Protein AF-0000000076173313 (afdb_homodimer)

Sequence (946 aa):
MEGKTSPGIKRSVSISRRMSMIGGPNMSGKWNRIMFIVIVIGLGFISGNFVYNLVLGKLRESNTKQFKRHNIHDLPDLRSGISIKKDLSIQLRDYLPRNVFITTGNWYRQRESIKLFLQTYPDAATYHLYSFLEDDSHNPFFVAFDKNLMNIVQSRILSDANETISKHISKFGSESIRKNLSSIDFGAWLIDTFHQDDYIIVRMESENETAIARRLRKIGALDWIDKYYTTSRENSTLSVYHEVFRKMNIPLFIWNDDENTYSDFDELNGHKGPPRATNIILDCGYYENFLFVMYVPLVSKQAIYALEVLQAFSGPRFLQTALFLSRNFIVNQPSLTESLAHSINIGLYMVNKSTVGNAYGYHQMRNEFVEVSKVLQQFETNPVKIQYVNTVGFEKEAESNLCNERVVDIFKEFLNIDYLLPQFIQDSSIKVENITRKHGQIFALDLATENSEMLMIYILKKYGGGMIGINTCMEGKTSPGIKRSVSISRRMSMIGGPNMSGKWNRIMFIVIVIGLGFISGNFVYNLVLGKLRESNTKQFKRHNIHDLPDLRSGISIKKDLSIQLRDYLPRNVFITTGNWYRQRESIKLFLQTYPDAATYHLYSFLEDDSHNPFFVAFDKNLMNIVQSRILSDANETISKHISKFGSESIRKNLSSIDFGAWLIDTFHQDDYIIVRMESENETAIARRLRKIGALDWIDKYYTTSRENSTLSVYHEVFRKMNIPLFIWNDDENTYSDFDELNGHKGPPRATNIILDCGYYENFLFVMYVPLVSKQAIYALEVLQAFSGPRFLQTALFLSRNFIVNQPSLTESLAHSINIGLYMVNKSTVGNAYGYHQMRNEFVEVSKVLQQFETNPVKIQYVNTVGFEKEAESNLCNERVVDIFKEFLNIDYLLPQFIQDSSIKVENITRKHGQIFALDLATENSEMLMIYILKKYGGGMIGINTC

Solvent-accessible surface area (backbone atoms only — not comparable to full-atom values): 53268 Å² total; per-residue (Å²): 140,89,80,83,98,66,80,78,79,74,84,74,87,75,84,81,82,80,84,89,81,84,81,78,79,84,81,72,74,74,64,60,60,58,54,49,56,56,50,57,63,57,56,61,67,61,57,68,63,55,66,61,60,58,73,71,54,67,83,68,66,71,84,72,77,72,75,76,69,81,63,73,88,64,74,76,80,78,62,84,79,50,61,68,52,51,62,52,40,60,72,63,42,93,71,84,68,46,41,35,39,36,35,37,43,58,61,68,57,32,52,51,48,49,52,52,39,55,46,51,42,80,72,32,85,68,32,33,34,36,39,40,30,67,50,75,69,57,51,36,77,54,60,79,44,57,70,91,34,51,41,76,45,71,45,33,41,77,26,62,43,73,40,80,42,78,40,77,40,66,42,72,45,46,73,69,39,80,42,80,34,42,28,35,24,49,41,61,48,48,58,74,72,48,57,67,71,27,46,26,36,37,39,46,38,60,97,43,48,60,54,30,52,53,40,16,59,74,73,54,35,53,71,40,50,64,36,41,25,34,56,74,84,48,63,71,54,52,51,48,45,50,64,61,28,59,77,68,72,46,59,80,40,43,36,37,76,87,42,60,50,44,71,60,47,57,79,72,61,51,58,96,61,76,73,36,77,68,41,75,39,62,50,40,52,86,35,80,38,38,29,58,36,37,35,33,85,55,57,42,72,50,24,52,42,27,50,51,26,47,48,57,65,41,58,88,42,66,47,55,36,39,39,22,37,12,62,69,33,48,73,73,38,46,68,63,48,53,62,42,53,69,26,33,42,56,24,36,37,45,68,58,82,65,86,62,60,69,65,34,45,34,31,51,52,50,42,52,50,48,30,49,45,56,56,32,53,62,36,82,89,61,60,45,72,66,45,38,31,35,59,41,83,66,54,70,66,46,50,40,50,44,12,27,60,61,51,32,38,34,41,38,76,63,44,69,52,62,82,48,48,69,55,25,73,73,63,74,51,77,66,61,78,72,69,60,88,59,52,6,36,37,39,26,36,56,30,54,40,86,69,30,47,56,56,50,51,30,48,51,58,57,40,46,89,64,41,42,31,55,85,75,74,140,90,82,89,90,81,86,84,78,86,85,78,86,71,85,81,74,92,71,80,72,80,80,72,74,82,76,70,72,70,62,58,57,56,54,48,55,54,48,54,61,55,54,57,65,60,55,64,60,53,62,59,58,58,70,72,53,65,84,68,66,70,84,71,78,72,76,76,69,79,66,71,89,66,74,74,78,76,63,85,78,51,62,69,53,51,61,51,41,60,71,63,43,91,70,83,69,46,42,35,39,37,35,37,42,57,62,70,57,32,52,52,47,49,50,51,39,56,45,53,42,81,72,34,85,67,34,34,34,37,37,41,31,66,49,76,70,56,50,37,78,53,60,80,45,56,70,92,35,50,42,77,44,71,45,32,41,77,27,62,42,74,42,80,42,79,41,78,41,64,41,71,45,46,71,70,39,80,41,80,34,41,28,36,24,49,40,60,48,49,59,74,73,47,58,66,70,28,48,27,34,37,37,48,37,60,99,43,49,59,53,31,51,54,40,16,59,74,74,54,35,53,72,41,50,65,37,41,24,34,55,75,85,48,63,73,53,52,50,48,46,50,64,61,28,60,78,66,72,47,62,80,41,43,36,37,77,88,43,61,50,45,70,59,47,58,78,71,60,51,57,95,62,76,70,36,75,68,41,76,38,61,50,40,53,87,37,83,38,38,30,59,36,38,34,32,84,55,56,42,71,50,23,53,40,29,51,50,25,49,48,58,65,42,57,88,42,66,47,55,36,38,39,22,36,10,62,69,34,46,73,73,37,46,68,62,47,53,61,42,53,69,25,32,43,55,25,37,35,43,69,60,84,66,88,60,60,69,66,36,45,33,31,50,53,50,43,51,50,48,32,48,45,53,55,33,52,62,36,83,88,61,60,46,73,66,43,38,32,35,59,41,85,65,54,69,64,45,49,40,50,46,13,26,61,60,50,31,38,35,41,38,77,63,45,70,52,62,82,49,48,69,54,26,71,74,64,74,51,77,67,62,78,69,66,64,88,58,54,5,36,35,36,26,37,54,32,54,40,87,69,30,46,55,57,51,52,31,47,51,58,55,40,44,89,63,41,42,33,57,86,74,74

Structure (mmCIF, N/CA/C/O backbone):
data_AF-0000000076173313-model_v1
#
loop_
_entity.id
_entity.type
_entity.pdbx_description
1 polymer 'Uncharacterized protein'
#
loop_
_atom_site.group_PDB
_atom_site.id
_atom_site.type_symbol
_atom_site.label_atom_id
_atom_site.label_alt_id
_atom_site.label_comp_id
_atom_site.label_asym_id
_atom_site.label_entity_id
_atom_site.label_seq_id
_atom_site.pdbx_PDB_ins_code
_atom_site.Cartn_x
_atom_site.Cartn_y
_atom_site.Cartn_z
_atom_site.occupancy
_atom_site.B_iso_or_equiv
_atom_site.auth_seq_id
_atom_site.auth_comp_id
_atom_site.auth_asym_id
_atom_site.auth_atom_id
_atom_site.pdbx_PDB_model_num
ATOM 1 N N . MET A 1 1 ? -94.75 20.344 -28.906 1 18.22 1 MET A N 1
ATOM 2 C CA . MET A 1 1 ? -95.25 19.953 -30.203 1 18.22 1 MET A CA 1
ATOM 3 C C . MET A 1 1 ? -94.25 19.125 -30.984 1 18.22 1 MET A C 1
ATOM 5 O O . MET A 1 1 ? -93.062 19.047 -30.594 1 18.22 1 MET A O 1
ATOM 9 N N . GLU A 1 2 ? -94.062 19.078 -32.344 1 18.27 2 GLU A N 1
ATOM 10 C CA . GLU A 1 2 ? -94.375 18.062 -33.344 1 18.27 2 GLU A CA 1
ATOM 11 C C . GLU A 1 2 ? -93.125 17.281 -33.719 1 18.27 2 GLU A C 1
ATOM 13 O O . GLU A 1 2 ? -93.188 16.047 -33.75 1 18.27 2 GLU A O 1
ATOM 18 N N . GLY A 1 3 ? -92.062 17.797 -34.438 1 16.08 3 GLY A N 1
ATOM 19 C CA . GLY A 1 3 ? -91.75 17.438 -35.781 1 16.08 3 GLY A CA 1
ATOM 20 C C . GLY A 1 3 ? -90.5 16.516 -35.875 1 16.08 3 GLY A C 1
ATOM 21 O O . GLY A 1 3 ? -90.562 15.469 -36.5 1 16.08 3 GLY A O 1
ATOM 22 N N . LYS A 1 4 ? -89.062 16.922 -35.906 1 18.39 4 LYS A N 1
ATOM 23 C CA . LYS A 1 4 ? -88.438 16.953 -37.219 1 18.39 4 LYS A CA 1
ATOM 24 C C . LYS A 1 4 ? -87.562 15.711 -37.438 1 18.39 4 LYS A C 1
ATOM 26 O O . LYS A 1 4 ? -87.188 15.023 -36.469 1 18.39 4 LYS A O 1
ATOM 31 N N . THR A 1 5 ? -86.438 15.688 -38.312 1 18.16 5 THR A N 1
ATOM 32 C CA . THR A 1 5 ? -86.062 15.07 -39.562 1 18.16 5 THR A CA 1
ATOM 33 C C . THR A 1 5 ? -85 14.016 -39.344 1 18.16 5 THR A C 1
ATOM 35 O O . THR A 1 5 ? -83.812 14.336 -39.25 1 18.16 5 THR A O 1
ATOM 38 N N . SER A 1 6 ? -85 12.898 -38.281 1 17.78 6 SER A N 1
ATOM 39 C CA . SER A 1 6 ? -84.188 12.203 -37.281 1 17.78 6 SER A CA 1
ATOM 40 C C . SER A 1 6 ? -83.312 11.125 -37.906 1 17.78 6 SER A C 1
ATOM 42 O O . SER A 1 6 ? -82.125 11.031 -37.625 1 17.78 6 SER A O 1
ATOM 44 N N . PRO A 1 7 ? -83.875 9.945 -38.281 1 19.34 7 PRO A N 1
ATOM 45 C CA . PRO A 1 7 ? -83.062 8.867 -37.719 1 19.34 7 PRO A CA 1
ATOM 46 C C . PRO A 1 7 ? -81.938 8.453 -38.594 1 19.34 7 PRO A C 1
ATOM 48 O O . PRO A 1 7 ? -81.188 7.504 -38.281 1 19.34 7 PRO A O 1
ATOM 51 N N . GLY A 1 8 ? -81.438 9.438 -39.625 1 15.62 8 GLY A N 1
ATOM 52 C CA . GLY A 1 8 ? -81.25 8.75 -40.906 1 15.62 8 GLY A CA 1
ATOM 53 C C . GLY A 1 8 ? -80.062 7.816 -40.938 1 15.62 8 GLY A C 1
ATOM 54 O O . GLY A 1 8 ? -78.938 8.227 -40.625 1 15.62 8 GLY A O 1
ATOM 55 N N . ILE A 1 9 ? -80.125 6.457 -40.438 1 18.06 9 ILE A N 1
ATOM 56 C CA . ILE A 1 9 ? -79.188 5.363 -40.219 1 18.06 9 ILE A CA 1
ATOM 57 C C . ILE A 1 9 ? -78.438 5.066 -41.5 1 18.06 9 ILE A C 1
ATOM 59 O O . ILE A 1 9 ? -77.812 4.023 -41.594 1 18.06 9 ILE A O 1
ATOM 63 N N . LYS A 1 10 ? -78.375 6.305 -42.312 1 15.18 10 LYS A N 1
ATOM 64 C CA . LYS A 1 10 ? -78.25 5.918 -43.719 1 15.18 10 LYS A CA 1
ATOM 65 C C . LYS A 1 10 ? -77.062 4.973 -43.969 1 15.18 10 LYS A C 1
ATOM 67 O O . LYS A 1 10 ? -76.062 5.027 -43.25 1 15.18 10 LYS A O 1
ATOM 72 N N . ARG A 1 11 ? -77.188 4.277 -45.125 1 16.53 11 ARG A N 1
ATOM 73 C CA . ARG A 1 11 ? -77 3.014 -45.812 1 16.53 11 ARG A CA 1
ATOM 74 C C . ARG A 1 11 ? -75.5 2.811 -46.125 1 16.53 11 ARG A C 1
ATOM 76 O O . ARG A 1 11 ? -74.75 2.229 -45.312 1 16.53 11 ARG A O 1
ATOM 83 N N . SER A 1 12 ? -75.188 2.877 -47.344 1 15.45 12 SER A N 1
ATOM 84 C CA . SER A 1 12 ? -75 1.766 -48.281 1 15.45 12 SER A CA 1
ATOM 85 C C . SER A 1 12 ? -73.5 1.659 -48.719 1 15.45 12 SER A C 1
ATOM 87 O O . SER A 1 12 ? -73 0.558 -48.812 1 15.45 12 SER A O 1
ATOM 89 N N . VAL A 1 13 ? -72.812 2.877 -49 1 16.16 13 VAL A N 1
ATOM 90 C CA . VAL A 1 13 ? -72.312 2.795 -50.375 1 16.16 13 VAL A CA 1
ATOM 91 C C . VAL A 1 13 ? -71.062 1.954 -50.438 1 16.16 13 VAL A C 1
ATOM 93 O O . VAL A 1 13 ? -70.188 2.105 -49.594 1 16.16 13 VAL A O 1
ATOM 96 N N . SER A 1 14 ? -71.062 0.891 -51.344 1 16.64 14 SER A N 1
ATOM 97 C CA . SER A 1 14 ? -70.438 -0.319 -51.875 1 16.64 14 SER A CA 1
ATOM 98 C C . SER A 1 14 ? -69.125 -0.01 -52.531 1 16.64 14 SER A C 1
ATOM 100 O O . SER A 1 14 ? -68.5 -0.873 -53.188 1 16.64 14 SER A O 1
ATOM 102 N N . ILE A 1 15 ? -68.625 1.326 -52.281 1 16.06 15 ILE A N 1
ATOM 103 C CA . ILE A 1 15 ? -67.812 1.68 -53.438 1 16.06 15 ILE A CA 1
ATOM 104 C C . ILE A 1 15 ? -66.688 0.637 -53.625 1 16.06 15 ILE A C 1
ATOM 106 O O . ILE A 1 15 ? -65.938 0.333 -52.719 1 16.06 15 ILE A O 1
ATOM 110 N N . SER A 1 16 ? -66.688 0.103 -54.844 1 15.69 16 SER A N 1
ATOM 111 C CA . SER A 1 16 ? -66.188 -0.879 -55.812 1 15.69 16 SER A CA 1
ATOM 112 C C . SER A 1 16 ? -64.688 -0.919 -55.906 1 15.69 16 SER A C 1
ATOM 114 O O . SER A 1 16 ? -64 0.019 -55.469 1 15.69 16 SER A O 1
ATOM 116 N N . ARG A 1 17 ? -64.188 -1.733 -56.875 1 15.84 17 ARG A N 1
ATOM 117 C CA . ARG A 1 17 ? -63.25 -2.777 -57.281 1 15.84 17 ARG A CA 1
ATOM 118 C C . ARG A 1 17 ? -61.938 -2.178 -57.781 1 15.84 17 ARG A C 1
ATOM 120 O O . ARG A 1 17 ? -60.875 -2.768 -57.594 1 15.84 17 ARG A O 1
ATOM 127 N N . ARG A 1 18 ? -62.031 -1.168 -58.812 1 15.74 18 ARG A N 1
ATOM 128 C CA . ARG A 1 18 ? -61.375 -1.601 -60.031 1 15.74 18 ARG A CA 1
ATOM 129 C C . ARG A 1 18 ? -59.844 -1.49 -59.906 1 15.74 18 ARG A C 1
ATOM 131 O O . ARG A 1 18 ? -59.125 -2.455 -60.156 1 15.74 18 ARG A O 1
ATOM 138 N N . MET A 1 19 ? -59.219 -0.379 -60.5 1 15.55 19 MET A N 1
ATOM 139 C CA . MET A 1 19 ? -58.406 -0.519 -61.688 1 15.55 19 MET A CA 1
ATOM 140 C C . MET A 1 19 ? -56.969 -0.837 -61.344 1 15.55 19 MET A C 1
ATOM 142 O O . MET A 1 19 ? -56.562 -0.717 -60.188 1 15.55 19 MET A O 1
ATOM 146 N N . SER A 1 20 ? -55.969 0.048 -61.75 1 17.31 20 SER A N 1
ATOM 147 C CA . SER A 1 20 ? -55.031 -0.166 -62.875 1 17.31 20 SER A CA 1
ATOM 148 C C . SER A 1 20 ? -53.688 -0.693 -62.375 1 17.31 20 SER A C 1
ATOM 150 O O . SER A 1 20 ? -53.312 -0.422 -61.219 1 17.31 20 SER A O 1
ATOM 152 N N . MET A 1 21 ? -52.875 -1.43 -63.188 1 17.28 21 MET A N 1
ATOM 153 C CA . MET A 1 21 ? -52 -2.578 -63.469 1 17.28 21 MET A CA 1
ATOM 154 C C . MET A 1 21 ? -50.562 -2.287 -63.062 1 17.28 21 MET A C 1
ATOM 156 O O . MET A 1 21 ? -49.875 -3.174 -62.562 1 17.28 21 MET A O 1
ATOM 160 N N . ILE A 1 22 ? -50.062 -0.999 -63.469 1 19.66 22 ILE A N 1
ATOM 161 C CA . ILE A 1 22 ? -48.812 -1.211 -64.25 1 19.66 22 ILE A CA 1
ATOM 162 C C . ILE A 1 22 ? -47.75 -1.78 -63.312 1 19.66 22 ILE A C 1
ATOM 164 O O . ILE A 1 22 ? -47.781 -1.599 -62.094 1 19.66 22 ILE A O 1
ATOM 168 N N . GLY A 1 23 ? -46.469 -2.074 -63.875 1 20.64 23 GLY A N 1
ATOM 169 C CA . GLY A 1 23 ? -45.469 -3.062 -64.25 1 20.64 23 GLY A CA 1
ATOM 170 C C . GLY A 1 23 ? -44.281 -3.119 -63.312 1 20.64 23 GLY A C 1
ATOM 171 O O . GLY A 1 23 ? -43.438 -4.004 -63.438 1 20.64 23 GLY A O 1
ATOM 172 N N . GLY A 1 24 ? -44.031 -1.91 -62.469 1 21.38 24 GLY A N 1
ATOM 173 C CA . GLY A 1 24 ? -42.656 -1.455 -62.375 1 21.38 24 GLY A CA 1
ATOM 174 C C . GLY A 1 24 ? -41.781 -2.379 -61.562 1 21.38 24 GLY A C 1
ATOM 175 O O . GLY A 1 24 ? -42.25 -3.055 -60.656 1 21.38 24 GLY A O 1
ATOM 176 N N . PRO A 1 25 ? -40.562 -2.805 -62.031 1 24.78 25 PRO A N 1
ATOM 177 C CA . PRO A 1 25 ? -39.75 -3.982 -61.719 1 24.78 25 PRO A CA 1
ATOM 178 C C . PRO A 1 25 ? -39.344 -4.059 -60.25 1 24.78 25 PRO A C 1
ATOM 180 O O . PRO A 1 25 ? -39.312 -3.035 -59.562 1 24.78 25 PRO A O 1
ATOM 183 N N . ASN A 1 26 ? -39.406 -5.195 -59.469 1 23.14 26 ASN A N 1
ATOM 184 C CA . ASN A 1 26 ? -39.406 -5.715 -58.125 1 23.14 26 ASN A CA 1
ATOM 185 C C . ASN A 1 26 ? -38.062 -5.473 -57.438 1 23.14 26 ASN A C 1
ATOM 187 O O . ASN A 1 26 ? -37.125 -6.258 -57.594 1 23.14 26 ASN A O 1
ATOM 191 N N . MET A 1 27 ? -37.5 -4.273 -57.438 1 23.58 27 MET A N 1
ATOM 192 C CA . MET A 1 27 ? -36.188 -3.945 -56.875 1 23.58 27 MET A CA 1
ATOM 193 C C . MET A 1 27 ? -36.062 -4.418 -55.438 1 23.58 27 MET A C 1
ATOM 195 O O . MET A 1 27 ? -36.844 -4.016 -54.594 1 23.58 27 MET A O 1
ATOM 199 N N . SER A 1 28 ? -35.531 -5.617 -55 1 23.94 28 SER A N 1
ATOM 200 C CA . SER A 1 28 ? -35.5 -6.621 -53.938 1 23.94 28 SER A CA 1
ATOM 201 C C . SER A 1 28 ? -35.156 -5.996 -52.594 1 23.94 28 SER A C 1
ATOM 203 O O . SER A 1 28 ? -34.594 -4.898 -52.531 1 23.94 28 SER A O 1
ATOM 205 N N . GLY A 1 29 ? -35.406 -6.676 -51.312 1 25.42 29 GLY A N 1
ATOM 206 C CA . GLY A 1 29 ? -35.656 -6.449 -49.875 1 25.42 29 GLY A CA 1
ATOM 207 C C . GLY A 1 29 ? -34.438 -5.902 -49.156 1 25.42 29 GLY A C 1
ATOM 208 O O . GLY A 1 29 ? -34.5 -5.652 -47.938 1 25.42 29 GLY A O 1
ATOM 209 N N . LYS A 1 30 ? -33.344 -6.121 -49.719 1 28.52 30 LYS A N 1
ATOM 210 C CA . LYS A 1 30 ? -32.188 -6.062 -48.844 1 28.52 30 LYS A CA 1
ATOM 211 C C . LYS A 1 30 ? -31.984 -4.664 -48.25 1 28.52 30 LYS A C 1
ATOM 213 O O . LYS A 1 30 ? -31.219 -4.473 -47.312 1 28.52 30 LYS A O 1
ATOM 218 N N . TRP A 1 31 ? -32.438 -3.715 -49.031 1 28.3 31 TRP A N 1
ATOM 219 C CA . TRP A 1 31 ? -32.156 -2.32 -48.688 1 28.3 31 TRP A CA 1
ATOM 220 C C . TRP A 1 31 ? -32.906 -1.895 -47.438 1 28.3 31 TRP A C 1
ATOM 222 O O . TRP A 1 31 ? -32.562 -0.912 -46.812 1 28.3 31 TRP A O 1
ATOM 232 N N . ASN A 1 32 ? -34.156 -2.443 -47.25 1 29.05 32 ASN A N 1
ATOM 233 C CA . ASN A 1 32 ? -35 -1.888 -46.188 1 29.05 32 ASN A CA 1
ATOM 234 C C . ASN A 1 32 ? -34.344 -2.045 -44.812 1 29.05 32 ASN A C 1
ATOM 236 O O . ASN A 1 32 ? -34.594 -1.254 -43.906 1 29.05 32 ASN A O 1
ATOM 240 N N . ARG A 1 33 ? -33.719 -3.273 -44.719 1 31.42 33 ARG A N 1
ATOM 241 C CA . ARG A 1 33 ? -33.312 -3.611 -43.375 1 31.42 33 ARG A CA 1
ATOM 242 C C . ARG A 1 33 ? -32.281 -2.627 -42.844 1 31.42 33 ARG A C 1
ATOM 244 O O . ARG A 1 33 ? -32.219 -2.348 -41.656 1 31.42 33 ARG A O 1
ATOM 251 N N . ILE A 1 34 ? -31.453 -2.189 -43.812 1 36.56 34 ILE A N 1
ATOM 252 C CA . ILE A 1 34 ? -30.359 -1.314 -43.438 1 36.56 34 ILE A CA 1
ATOM 253 C C . ILE A 1 34 ? -30.906 0.007 -42.906 1 36.56 34 ILE A C 1
ATOM 255 O O . ILE A 1 34 ? -30.391 0.57 -41.938 1 36.56 34 ILE A O 1
ATOM 259 N N . MET A 1 35 ? -32 0.47 -43.594 1 33.16 35 MET A N 1
ATOM 260 C CA . MET A 1 35 ? -32.562 1.764 -43.188 1 33.16 35 MET A CA 1
ATOM 261 C C . MET A 1 35 ? -33.094 1.704 -41.781 1 33.16 35 MET A C 1
ATOM 263 O O . MET A 1 35 ? -33.125 2.719 -41.062 1 33.16 35 MET A O 1
ATOM 267 N N . PHE A 1 36 ? -33.688 0.467 -41.406 1 36.75 36 PHE A N 1
ATOM 268 C CA . PHE A 1 36 ? -34.312 0.419 -40.094 1 36.75 36 PHE A CA 1
ATOM 269 C C . PHE A 1 36 ? -33.25 0.573 -39 1 36.75 36 PHE A C 1
ATOM 271 O O . PHE A 1 36 ? -33.5 1.245 -38 1 36.75 36 PHE A O 1
ATOM 278 N N . ILE A 1 37 ? -32.125 -0.078 -39.281 1 37.12 37 ILE A N 1
ATOM 279 C CA . ILE A 1 37 ? -31.141 -0.093 -38.219 1 37.12 37 ILE A CA 1
ATOM 280 C C . ILE A 1 37 ? -30.641 1.328 -37.938 1 37.12 37 ILE A C 1
ATOM 282 O O . ILE A 1 37 ? -30.469 1.719 -36.781 1 37.12 37 ILE A O 1
ATOM 286 N N . VAL A 1 38 ? -30.5 2.133 -39 1 39.09 38 VAL A N 1
ATOM 287 C CA . VAL A 1 38 ? -29.984 3.486 -38.844 1 39.09 38 VAL A CA 1
ATOM 288 C C . VAL A 1 38 ? -31.016 4.348 -38.125 1 39.09 38 VAL A C 1
ATOM 290 O O . VAL A 1 38 ? -30.672 5.188 -37.281 1 39.09 38 VAL A O 1
ATOM 293 N N . ILE A 1 39 ? -32.375 4.145 -38.406 1 36.47 39 ILE A N 1
ATOM 294 C CA . ILE A 1 39 ? -33.375 5 -37.781 1 36.47 39 ILE A CA 1
ATOM 295 C C . ILE A 1 39 ? -33.438 4.684 -36.281 1 36.47 39 ILE A C 1
ATOM 297 O O . ILE A 1 39 ? -33.562 5.59 -35.469 1 36.47 39 ILE A O 1
ATOM 301 N N . VAL A 1 40 ? -33.406 3.338 -35.875 1 35.78 40 VAL A N 1
ATOM 302 C CA . VAL A 1 40 ? -33.562 3.049 -34.438 1 35.78 40 VAL A CA 1
ATOM 303 C C . VAL A 1 40 ? -32.406 3.627 -33.656 1 35.78 40 VAL A C 1
ATOM 305 O O . VAL A 1 40 ? -32.562 4.117 -32.531 1 35.78 40 VAL A O 1
ATOM 308 N N . ILE A 1 41 ? -31.141 3.646 -34.188 1 38.09 41 ILE A N 1
ATOM 309 C CA . ILE A 1 41 ? -30 4.215 -33.469 1 38.09 41 ILE A CA 1
ATOM 310 C C . ILE A 1 41 ? -30.188 5.719 -33.312 1 38.09 41 ILE A C 1
ATOM 312 O O . ILE A 1 41 ? -29.875 6.289 -32.25 1 38.09 41 ILE A O 1
ATOM 316 N N . GLY A 1 42 ? -30.734 6.449 -34.25 1 33.62 42 GLY A N 1
ATOM 317 C CA . GLY A 1 42 ? -30.938 7.887 -34.219 1 33.62 42 GLY A CA 1
ATOM 318 C C . GLY A 1 42 ? -31.984 8.312 -33.188 1 33.62 42 GLY A C 1
ATOM 319 O O . GLY A 1 42 ? -31.812 9.312 -32.5 1 33.62 42 GLY A O 1
ATOM 320 N N . LEU A 1 43 ? -33.25 7.676 -33.188 1 33.72 43 LEU A N 1
ATOM 321 C CA . LEU A 1 43 ? -34.281 8.117 -32.25 1 33.72 43 LEU A CA 1
ATOM 322 C C . LEU A 1 43 ? -33.906 7.871 -30.812 1 33.72 43 LEU A C 1
ATOM 324 O O . LEU A 1 43 ? -34.406 8.531 -29.906 1 33.72 43 LEU A O 1
ATOM 328 N N . GLY A 1 44 ? -33.188 6.801 -30.484 1 31.83 44 GLY A N 1
ATOM 329 C CA . GLY A 1 44 ? -32.875 6.52 -29.094 1 31.83 44 GLY A CA 1
ATOM 330 C C . GLY A 1 44 ? -32.031 7.609 -28.453 1 31.83 44 GLY A C 1
ATOM 331 O O . GLY A 1 44 ? -31.938 7.695 -27.234 1 31.83 44 GLY A O 1
ATOM 332 N N . PHE A 1 45 ? -31.125 8.477 -29.094 1 33.75 45 PHE A N 1
ATOM 333 C CA . PHE A 1 45 ? -30.438 9.656 -28.594 1 33.75 45 PHE A CA 1
ATOM 334 C C . PHE A 1 45 ? -31.422 10.711 -28.109 1 33.75 45 PHE A C 1
ATOM 336 O O . PHE A 1 45 ? -31.141 11.422 -27.141 1 33.75 45 PHE A O 1
ATOM 343 N N . ILE A 1 46 ? -32.531 10.977 -28.797 1 32.41 46 ILE A N 1
ATOM 344 C CA . ILE A 1 46 ? -33.375 12.109 -28.469 1 32.41 46 ILE A CA 1
ATOM 345 C C . ILE A 1 46 ? -34.125 11.844 -27.172 1 32.41 46 ILE A C 1
ATOM 347 O O . ILE A 1 46 ? -34.312 12.742 -26.359 1 32.41 46 ILE A O 1
ATOM 351 N N . SER A 1 47 ? -34.75 10.617 -26.969 1 31.27 47 SER A N 1
ATOM 352 C CA . SER A 1 47 ? -35.688 10.477 -25.859 1 31.27 47 SER A CA 1
ATOM 353 C C . SER A 1 47 ? -34.969 10.516 -24.516 1 31.27 47 SER A C 1
ATOM 355 O O . SER A 1 47 ? -35.594 10.688 -23.469 1 31.27 47 SER A O 1
ATOM 357 N N . GLY A 1 48 ? -33.781 10.016 -24.375 1 28.45 48 GLY A N 1
ATOM 358 C CA . GLY A 1 48 ? -33.125 9.977 -23.062 1 28.45 48 GLY A CA 1
ATOM 359 C C . GLY A 1 48 ? -32.938 11.344 -22.453 1 28.45 48 GLY A C 1
ATOM 360 O O . GLY A 1 48 ? -32.594 11.461 -21.266 1 28.45 48 GLY A O 1
ATOM 361 N N . ASN A 1 49 ? -32.969 12.492 -23.125 1 29.81 49 ASN A N 1
ATOM 362 C CA . ASN A 1 49 ? -32.969 13.867 -22.625 1 29.81 49 ASN A CA 1
ATOM 363 C C . ASN A 1 49 ? -34.219 14.172 -21.828 1 29.81 49 ASN A C 1
ATOM 365 O O . ASN A 1 49 ? -34.188 15.008 -20.922 1 29.81 49 ASN A O 1
ATOM 369 N N . PHE A 1 50 ? -35.438 13.672 -22.234 1 30.38 50 PHE A N 1
ATOM 370 C CA . PHE A 1 50 ? -36.688 14.195 -21.688 1 30.38 50 PHE A CA 1
ATOM 371 C C . PHE A 1 50 ? -36.906 13.68 -20.266 1 30.38 50 PHE A C 1
ATOM 373 O O . PHE A 1 50 ? -37.312 14.438 -19.375 1 30.38 50 PHE A O 1
ATOM 380 N N . VAL A 1 51 ? -36.75 12.328 -20.109 1 30.16 51 VAL A N 1
ATOM 381 C CA . VAL A 1 51 ? -37.188 11.836 -18.812 1 30.16 51 VAL A CA 1
ATOM 382 C C . VAL A 1 51 ? -36.312 12.398 -17.703 1 30.16 51 VAL A C 1
ATOM 384 O O . VAL A 1 51 ? -36.656 12.367 -16.516 1 30.16 51 VAL A O 1
ATOM 387 N N . TYR A 1 52 ? -35.031 12.891 -17.969 1 26.03 52 TYR A N 1
ATOM 388 C CA . TYR A 1 52 ? -34.219 13.523 -16.922 1 26.03 52 TYR A CA 1
ATOM 389 C C . TYR A 1 52 ? -34.938 14.734 -16.344 1 26.03 52 TYR A C 1
ATOM 391 O O . TYR A 1 52 ? -34.906 14.969 -15.133 1 26.03 52 TYR A O 1
ATOM 399 N N . ASN A 1 53 ? -35.656 15.445 -17.188 1 27.27 53 ASN A N 1
ATOM 400 C CA . ASN A 1 53 ? -36.219 16.703 -16.688 1 27.27 53 ASN A CA 1
ATOM 401 C C . ASN A 1 53 ? -37.344 16.469 -15.711 1 27.27 53 ASN A C 1
ATOM 403 O O . ASN A 1 53 ? -37.562 17.25 -14.781 1 27.27 53 ASN A O 1
ATOM 407 N N . LEU A 1 54 ? -38.25 15.5 -16.109 1 27.52 54 LEU A N 1
ATOM 408 C CA . LEU A 1 54 ? -39.5 15.578 -15.383 1 27.52 54 LEU A CA 1
ATOM 409 C C . LEU A 1 54 ? -39.344 15.125 -13.938 1 27.52 54 LEU A C 1
ATOM 411 O O . LEU A 1 54 ? -39.906 15.719 -13.016 1 27.52 54 LEU A O 1
ATOM 415 N N . VAL A 1 55 ? -38.812 13.883 -13.781 1 29.41 55 VAL A N 1
ATOM 416 C CA . VAL A 1 55 ? -39.094 13.344 -12.445 1 29.41 55 VAL A CA 1
ATOM 417 C C . VAL A 1 55 ? -38.188 14.031 -11.43 1 29.41 55 VAL A C 1
ATOM 419 O O . VAL A 1 55 ? -38.375 13.883 -10.219 1 29.41 55 VAL A O 1
ATOM 422 N N . LEU A 1 56 ? -37.031 14.766 -11.867 1 26.25 56 LEU A N 1
ATOM 423 C CA . LEU A 1 56 ? -36.25 15.43 -10.852 1 26.25 56 LEU A CA 1
ATOM 424 C C . LEU A 1 56 ? -37.031 16.578 -10.211 1 26.25 56 LEU A C 1
ATOM 426 O O . LEU A 1 56 ? -36.5 17.297 -9.359 1 26.25 56 LEU A O 1
ATOM 430 N N . GLY A 1 57 ? -38.156 16.938 -10.828 1 24.53 57 GLY A N 1
ATOM 431 C CA . GLY A 1 57 ? -38.688 18.219 -10.406 1 24.53 57 GLY A CA 1
ATOM 432 C C . GLY A 1 57 ? -39.25 18.203 -8.984 1 24.53 57 GLY A C 1
ATOM 433 O O . GLY A 1 57 ? -39 19.125 -8.219 1 24.53 57 GLY A O 1
ATOM 434 N N . LYS A 1 58 ? -40.281 17.359 -8.773 1 26.97 58 LYS A N 1
ATOM 435 C CA . LYS A 1 58 ? -41.281 17.719 -7.773 1 26.97 58 LYS A CA 1
ATOM 436 C C . LYS A 1 58 ? -40.812 17.344 -6.367 1 26.97 58 LYS A C 1
ATOM 438 O O . LYS A 1 58 ? -41.5 17.641 -5.383 1 26.97 58 LYS A O 1
ATOM 443 N N . LEU A 1 59 ? -40 16.297 -6.297 1 24.83 59 LEU A N 1
ATOM 444 C CA . LEU A 1 59 ? -40.031 15.82 -4.922 1 24.83 59 LEU A CA 1
ATOM 445 C C . LEU A 1 59 ? -39.344 16.812 -3.984 1 24.83 59 LEU A C 1
ATOM 447 O O . LEU A 1 59 ? -38.906 16.453 -2.896 1 24.83 59 LEU A O 1
ATOM 451 N N . ARG A 1 60 ? -39.094 18.109 -4.43 1 23.09 60 ARG A N 1
ATOM 452 C CA . ARG A 1 60 ? -38.438 19.203 -3.732 1 23.09 60 ARG A CA 1
ATOM 453 C C . ARG A 1 60 ? -39.219 19.641 -2.5 1 23.09 60 ARG A C 1
ATOM 455 O O . ARG A 1 60 ? -38.781 20.516 -1.754 1 23.09 60 ARG A O 1
ATOM 462 N N . GLU A 1 61 ? -40.531 19.328 -2.385 1 25.22 61 GLU A N 1
ATOM 463 C CA . GLU A 1 61 ? -41.25 20.312 -1.589 1 25.22 61 GLU A CA 1
ATOM 464 C C . GLU A 1 61 ? -41.031 20.078 -0.096 1 25.22 61 GLU A C 1
ATOM 466 O O . GLU A 1 61 ? -41.719 20.703 0.735 1 25.22 61 GLU A O 1
ATOM 471 N N . SER A 1 62 ? -40.469 18.969 0.303 1 24.94 62 SER A N 1
ATOM 472 C CA . SER A 1 62 ? -40.844 18.812 1.709 1 24.94 62 SER A CA 1
ATOM 473 C C . SER A 1 62 ? -40.375 20.016 2.535 1 24.94 62 SER A C 1
ATOM 475 O O . SER A 1 62 ? -39.375 20.672 2.174 1 24.94 62 SER A O 1
ATOM 477 N N . ASN A 1 63 ? -41.094 20.453 3.662 1 23.55 63 ASN A N 1
ATOM 478 C CA . ASN A 1 63 ? -41.188 21.594 4.559 1 23.55 63 ASN A CA 1
ATOM 479 C C . ASN A 1 63 ? -39.906 21.781 5.363 1 23.55 63 ASN A C 1
ATOM 481 O O . ASN A 1 63 ? -39.625 21.016 6.273 1 23.55 63 ASN A O 1
ATOM 485 N N . THR A 1 64 ? -38.781 22 4.68 1 22.03 64 THR A N 1
ATOM 486 C CA . THR A 1 64 ? -37.531 22.297 5.406 1 22.03 64 THR A CA 1
ATOM 487 C C . THR A 1 64 ? -37.75 23.469 6.363 1 22.03 64 THR A C 1
ATOM 489 O O . THR A 1 64 ? -37.969 24.594 5.926 1 22.03 64 THR A O 1
ATOM 492 N N . LYS A 1 65 ? -38.438 23.25 7.543 1 25.92 65 LYS A N 1
ATOM 493 C CA . LYS A 1 65 ? -38.375 24.328 8.523 1 25.92 65 LYS A CA 1
ATOM 494 C C . LYS A 1 65 ? -36.969 24.891 8.641 1 25.92 65 LYS A C 1
ATOM 496 O O . LYS A 1 65 ? -36 24.141 8.852 1 25.92 65 LYS A O 1
ATOM 501 N N . GLN A 1 66 ? -36.656 26.031 8.039 1 23.23 66 GLN A N 1
ATOM 502 C CA . GLN A 1 66 ? -35.5 26.938 7.934 1 23.23 66 GLN A CA 1
ATOM 503 C C . GLN A 1 66 ? -34.969 27.297 9.312 1 23.23 66 GLN A C 1
ATOM 505 O O . GLN A 1 66 ? -35.625 28 10.078 1 23.23 66 GLN A O 1
ATOM 510 N N . PHE A 1 67 ? -34.594 26.312 10.125 1 22.75 67 PHE A N 1
ATOM 511 C CA . PHE A 1 67 ? -34 26.875 11.328 1 22.75 67 PHE A CA 1
ATOM 512 C C . PHE A 1 67 ? -33.062 28.031 10.977 1 22.75 67 PHE A C 1
ATOM 514 O O . PHE A 1 67 ? -32.188 27.891 10.117 1 22.75 67 PHE A O 1
ATOM 521 N N . LYS A 1 68 ? -33.438 29.297 11.25 1 23.83 68 LYS A N 1
ATOM 522 C CA . LYS A 1 68 ? -32.844 30.609 11.094 1 23.83 68 LYS A CA 1
ATOM 523 C C . LYS A 1 68 ? -31.453 30.656 11.703 1 23.83 68 LYS A C 1
ATOM 525 O O . LYS A 1 68 ? -31.297 30.641 12.93 1 23.83 68 LYS A O 1
ATOM 530 N N . ARG A 1 69 ? -30.562 29.891 11.18 1 24.55 69 ARG A N 1
ATOM 531 C CA . ARG A 1 69 ? -29.203 30.188 11.617 1 24.55 69 ARG A CA 1
ATOM 532 C C . ARG A 1 69 ? -28.938 31.688 11.555 1 24.55 69 ARG A C 1
ATOM 534 O O . ARG A 1 69 ? -29.141 32.312 10.516 1 24.55 69 ARG A O 1
ATOM 541 N N . HIS A 1 70 ? -29.188 32.344 12.664 1 22.42 70 HIS A N 1
ATOM 542 C CA . HIS A 1 70 ? -28.828 33.75 12.82 1 22.42 70 HIS A CA 1
ATOM 543 C C . HIS A 1 70 ? -27.469 34.031 12.195 1 22.42 70 HIS A C 1
ATOM 545 O O . HIS A 1 70 ? -26.453 33.5 12.648 1 22.42 70 HIS A O 1
ATOM 551 N N . ASN A 1 71 ? -27.453 34.125 10.875 1 24.83 71 ASN A N 1
ATOM 552 C CA . ASN A 1 71 ? -26.359 34.656 10.062 1 24.83 71 ASN A CA 1
ATOM 553 C C . ASN A 1 71 ? -25.828 35.969 10.633 1 24.83 71 ASN A C 1
ATOM 555 O O . ASN A 1 71 ? -26.562 36.938 10.727 1 24.83 71 ASN A O 1
ATOM 559 N N . ILE A 1 72 ? -25.094 36 11.672 1 26.81 72 ILE A N 1
ATOM 560 C CA . ILE A 1 72 ? -24.766 37.344 12.195 1 26.81 72 ILE A CA 1
ATOM 561 C C . ILE A 1 72 ? -24.516 38.312 11.039 1 26.81 72 ILE A C 1
ATOM 563 O O . ILE A 1 72 ? -25.078 39.406 11 1 26.81 72 ILE A O 1
ATOM 567 N N . HIS A 1 73 ? -23.281 38.719 10.633 1 24.09 73 HIS A N 1
ATOM 568 C CA . HIS A 1 73 ? -23.172 39.875 9.719 1 24.09 73 HIS A CA 1
ATOM 569 C C . HIS A 1 73 ? -23.734 39.5 8.344 1 24.09 73 HIS A C 1
ATOM 571 O O . HIS A 1 73 ? -23.25 38.562 7.695 1 24.09 73 HIS A O 1
ATOM 577 N N . ASP A 1 74 ? -25 39.625 8.117 1 26.61 74 ASP A N 1
ATOM 578 C CA . ASP A 1 74 ? -25.797 39.594 6.895 1 26.61 74 ASP A CA 1
ATOM 579 C C . ASP A 1 74 ? -25.109 40.344 5.758 1 26.61 74 ASP A C 1
ATOM 581 O O . ASP A 1 74 ? -24.781 41.531 5.898 1 26.61 74 ASP A O 1
ATOM 585 N N . LEU A 1 75 ? -24.266 39.781 4.914 1 27.73 75 LEU A N 1
ATOM 586 C CA . LEU A 1 75 ? -23.953 40.625 3.758 1 27.73 75 LEU A CA 1
ATOM 587 C C . LEU A 1 75 ? -25.234 41.25 3.186 1 27.73 75 LEU A C 1
ATOM 589 O O . LEU A 1 75 ? -26.297 40.625 3.191 1 27.73 75 LEU A O 1
ATOM 593 N N . PRO A 1 76 ? -25.453 42.562 3.088 1 28.02 76 PRO A N 1
ATOM 594 C CA . PRO A 1 76 ? -26.703 43.188 2.635 1 28.02 76 PRO A CA 1
ATOM 595 C C . PRO A 1 76 ? -27.406 42.375 1.552 1 28.02 76 PRO A C 1
ATOM 597 O O . PRO A 1 76 ? -26.781 41.531 0.891 1 28.02 76 PRO A O 1
ATOM 600 N N . ASP A 1 77 ? -28.75 42.406 1.55 1 30.28 77 ASP A N 1
ATOM 601 C CA . ASP A 1 77 ? -29.75 41.875 0.617 1 30.28 77 ASP A CA 1
ATOM 602 C C . ASP A 1 77 ? -29.297 42.094 -0.83 1 30.28 77 ASP A C 1
ATOM 604 O O . ASP A 1 77 ? -28.969 43.219 -1.234 1 30.28 77 ASP A O 1
ATOM 608 N N . LEU A 1 78 ? -28.797 41.062 -1.396 1 29.45 78 LEU A N 1
ATOM 609 C CA . LEU A 1 78 ? -28.609 41.156 -2.838 1 29.45 78 LEU A CA 1
ATOM 610 C C . LEU A 1 78 ? -29.844 41.75 -3.504 1 29.45 78 LEU A C 1
ATOM 612 O O . LEU A 1 78 ? -30.953 41.219 -3.385 1 29.45 78 LEU A O 1
ATOM 616 N N . ARG A 1 79 ? -30.016 43.031 -3.705 1 27.66 79 ARG A N 1
ATOM 617 C CA . ARG A 1 79 ? -31.078 43.688 -4.457 1 27.66 79 ARG A CA 1
ATOM 618 C C . ARG A 1 79 ? -31.469 42.875 -5.684 1 27.66 79 ARG A C 1
ATOM 620 O O . ARG A 1 79 ? -30.625 42.188 -6.266 1 27.66 79 ARG A O 1
ATOM 627 N N . SER A 1 80 ? -32.719 42.469 -6.012 1 30.3 80 SER A N 1
ATOM 628 C CA . SER A 1 80 ? -33.344 41.656 -7.07 1 30.3 80 SER A CA 1
ATOM 629 C C . SER A 1 80 ? -32.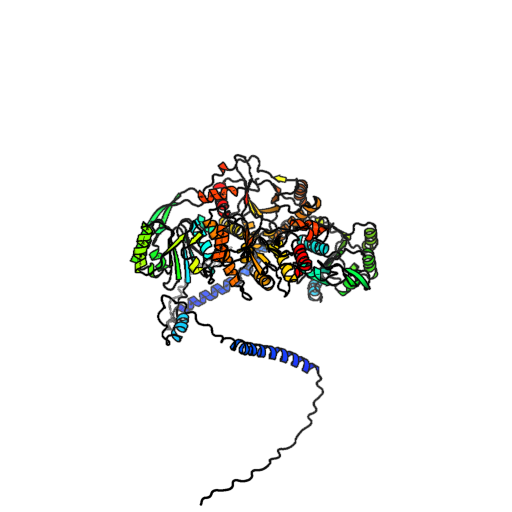719 41.969 -8.43 1 30.3 80 SER A C 1
ATOM 631 O O . SER A 1 80 ? -32.844 41.188 -9.367 1 30.3 80 SER A O 1
ATOM 633 N N . GLY A 1 81 ? -32.5 43.219 -8.75 1 28.42 81 GLY A N 1
ATOM 634 C CA . GLY A 1 81 ? -32.125 43.656 -10.086 1 28.42 81 GLY A CA 1
ATOM 635 C C . GLY A 1 81 ? -30.734 43.188 -10.5 1 28.42 81 GLY A C 1
ATOM 636 O O . GLY A 1 81 ? -30.312 43.375 -11.641 1 28.42 81 GLY A O 1
ATOM 637 N N . ILE A 1 82 ? -29.875 43.031 -9.516 1 30 82 ILE A N 1
ATOM 638 C CA . ILE A 1 82 ? -28.469 43 -9.859 1 30 82 ILE A CA 1
ATOM 639 C C . ILE A 1 82 ? -28.062 41.562 -10.203 1 30 82 ILE A C 1
ATOM 641 O O . ILE A 1 82 ? -26.891 41.25 -10.375 1 30 82 ILE A O 1
ATOM 645 N N . SER A 1 83 ? -28.922 40.656 -10.266 1 34.38 83 SER A N 1
ATOM 646 C CA . SER A 1 83 ? -28.562 39.25 -10.492 1 34.38 83 SER A CA 1
ATOM 647 C C . SER A 1 83 ? -27.844 39.062 -11.828 1 34.38 83 SER A C 1
ATOM 649 O O . SER A 1 83 ? -26.984 38.219 -11.969 1 34.38 83 SER A O 1
ATOM 651 N N . ILE A 1 84 ? -28.422 39.656 -12.82 1 34.97 84 ILE A N 1
ATOM 652 C CA . ILE A 1 84 ? -27.953 39.562 -14.203 1 34.97 84 ILE A CA 1
ATOM 653 C C . ILE A 1 84 ? -26.547 40.156 -14.312 1 34.97 84 ILE A C 1
ATOM 655 O O . ILE A 1 84 ? -25.75 39.719 -15.141 1 34.97 84 ILE A O 1
ATOM 659 N N . LYS A 1 85 ? -26.312 41.219 -13.57 1 31 85 LYS A N 1
ATOM 660 C CA . LYS A 1 85 ? -25.062 41.969 -13.695 1 31 85 LYS A CA 1
ATOM 661 C C . LYS A 1 85 ? -23.922 41.219 -13.031 1 31 85 LYS A C 1
ATOM 663 O O . LYS A 1 85 ? -22.781 41.281 -13.492 1 31 85 LYS A O 1
ATOM 668 N N . LYS A 1 86 ? -24.109 40.5 -11.906 1 36.66 86 LYS A N 1
ATOM 669 C CA . LYS A 1 86 ? -22.953 39.875 -11.258 1 36.66 86 LYS A CA 1
ATOM 670 C C . LYS A 1 86 ? -22.516 38.625 -11.984 1 36.66 86 LYS A C 1
ATOM 672 O O . LYS A 1 86 ? -21.344 38.25 -11.938 1 36.66 86 LYS A O 1
ATOM 677 N N . ASP A 1 87 ? -23.281 37.781 -12.531 1 39.66 87 ASP A N 1
ATOM 678 C CA . ASP A 1 87 ? -22.938 36.719 -13.453 1 39.66 87 ASP A CA 1
ATOM 679 C C . ASP A 1 87 ? -22.25 37.281 -14.695 1 39.66 87 ASP A C 1
ATOM 681 O O . ASP A 1 87 ? -21.312 36.656 -15.227 1 39.66 87 ASP A O 1
ATOM 685 N N . LEU A 1 88 ? -22.703 38.344 -15.281 1 36.09 88 LEU A N 1
ATOM 686 C CA . LEU A 1 88 ? -22.016 39.062 -16.328 1 36.09 88 LEU A CA 1
ATOM 687 C C . LEU A 1 88 ? -20.75 39.719 -15.805 1 36.09 88 LEU A C 1
ATOM 689 O O . LEU A 1 88 ? -19.781 39.875 -16.547 1 36.09 88 LEU A O 1
ATOM 693 N N . SER A 1 89 ? -20.688 40.188 -14.516 1 36.75 89 SER A N 1
ATOM 694 C CA . SER A 1 89 ? -19.484 40.812 -13.945 1 36.75 89 SER A CA 1
ATOM 695 C C . SER A 1 89 ? -18.469 39.75 -13.57 1 36.75 89 SER A C 1
ATOM 697 O O . SER A 1 89 ? -17.281 40.031 -13.422 1 36.75 89 SER A O 1
ATOM 699 N N . ILE A 1 90 ? -18.703 38.562 -13.094 1 44.53 90 ILE A N 1
ATOM 700 C CA . ILE A 1 90 ? -17.75 37.469 -13.039 1 44.53 90 ILE A CA 1
ATOM 701 C C . ILE A 1 90 ? -17.25 37.156 -14.453 1 44.53 90 ILE A C 1
ATOM 703 O O . ILE A 1 90 ? -16.062 36.844 -14.641 1 44.53 90 ILE A O 1
ATOM 707 N N . GLN A 1 91 ? -18.078 37 -15.406 1 40.56 91 GLN A N 1
ATOM 708 C CA . GLN A 1 91 ? -17.688 36.938 -16.812 1 40.56 91 GLN A CA 1
ATOM 709 C C . GLN A 1 91 ? -16.766 38.125 -17.172 1 40.56 91 GLN A C 1
ATOM 711 O O . GLN A 1 91 ? -15.883 37.969 -18.031 1 40.56 91 GLN A O 1
ATOM 716 N N . LEU A 1 92 ? -17.078 39.406 -16.703 1 42.34 92 LEU A N 1
ATOM 717 C CA . LEU A 1 92 ? -16.328 40.594 -17.047 1 42.34 92 LEU A CA 1
ATOM 718 C C . LEU A 1 92 ? -15.203 40.844 -16.031 1 42.34 92 LEU A C 1
ATOM 720 O O . LEU A 1 92 ? -14.523 41.875 -16.078 1 42.34 92 LEU A O 1
ATOM 724 N N . ARG A 1 93 ? -15.219 40.188 -14.875 1 47.94 93 ARG A N 1
ATOM 725 C CA . ARG A 1 93 ? -14.086 40.469 -14 1 47.94 93 ARG A CA 1
ATOM 726 C C . ARG A 1 93 ? -12.805 39.844 -14.531 1 47.94 93 ARG A C 1
ATOM 728 O O . ARG A 1 93 ? -12.797 38.688 -14.922 1 47.94 93 ARG A O 1
ATOM 735 N N . ASP A 1 94 ? -11.906 40.469 -14.938 1 60.72 94 ASP A N 1
ATOM 736 C CA . ASP A 1 94 ? -10.602 40.25 -15.539 1 60.72 94 ASP A CA 1
ATOM 737 C C . ASP A 1 94 ? -9.75 39.312 -14.656 1 60.72 94 ASP A C 1
ATOM 739 O O . ASP A 1 94 ? -8.805 38.688 -15.133 1 60.72 94 ASP A O 1
ATOM 743 N N . TYR A 1 95 ? -10.258 39.25 -13.156 1 79 95 TYR A N 1
ATOM 744 C CA . TYR A 1 95 ? -9.375 38.5 -12.281 1 79 95 TYR A CA 1
ATOM 745 C C . TYR A 1 95 ? -10.148 37.406 -11.531 1 79 95 TYR A C 1
ATOM 747 O O . TYR A 1 95 ? -11.242 37.688 -11.016 1 79 95 TYR A O 1
ATOM 755 N N . LEU A 1 96 ? -9.867 36.125 -11.617 1 86.62 96 LEU A N 1
ATOM 756 C CA . LEU A 1 96 ? -10.422 35 -10.852 1 86.62 96 LEU A CA 1
ATOM 757 C C . LEU A 1 96 ? -9.75 34.875 -9.492 1 86.62 96 LEU A C 1
ATOM 759 O O . LEU A 1 96 ? -8.562 34.531 -9.414 1 86.62 96 LEU A O 1
ATOM 763 N N . PRO A 1 97 ? -10.578 35.156 -8.406 1 92.19 97 PRO A N 1
ATOM 764 C CA . PRO A 1 97 ? -9.977 35.094 -7.074 1 92.19 97 PRO A CA 1
ATOM 765 C C . PRO A 1 97 ? -9.438 33.719 -6.734 1 92.19 97 PRO A C 1
ATOM 767 O O . PRO A 1 97 ? -10.031 32.719 -7.117 1 92.19 97 PRO A O 1
ATOM 770 N N . ARG A 1 98 ? -8.375 33.75 -5.973 1 94.19 98 ARG A N 1
ATOM 771 C CA . ARG A 1 98 ? -7.707 32.5 -5.562 1 94.19 98 ARG A CA 1
ATOM 772 C C . ARG A 1 98 ? -7.809 32.312 -4.055 1 94.19 98 ARG A C 1
ATOM 774 O O . ARG A 1 98 ? -7.938 33.281 -3.303 1 94.19 98 ARG A O 1
ATOM 781 N N . ASN A 1 99 ? -7.789 31 -3.67 1 97 99 ASN A N 1
ATOM 782 C CA . ASN A 1 99 ? -7.562 30.625 -2.275 1 97 99 ASN A CA 1
ATOM 783 C C . ASN A 1 99 ? -6.082 30.406 -1.985 1 97 99 ASN A C 1
ATOM 785 O O . ASN A 1 99 ? -5.41 29.656 -2.697 1 97 99 ASN A O 1
ATOM 789 N N . VAL A 1 100 ? -5.645 31.109 -0.953 1 97.94 100 VAL A N 1
ATOM 790 C CA . VAL A 1 100 ? -4.207 31.094 -0.706 1 97.94 100 VAL A CA 1
ATOM 791 C C . VAL A 1 100 ? -3.938 30.781 0.762 1 97.94 100 VAL A C 1
ATOM 793 O O . VAL A 1 100 ? -4.602 31.312 1.653 1 97.94 100 VAL A O 1
ATOM 796 N N . PHE A 1 101 ? -3.049 29.875 1.002 1 98.19 101 PHE A N 1
ATOM 797 C CA . PHE A 1 101 ? -2.549 29.578 2.34 1 98.19 101 PHE A CA 1
ATOM 798 C C . PHE A 1 101 ? -1.055 29.859 2.434 1 98.19 101 PHE A C 1
ATOM 800 O O . PHE A 1 101 ? -0.254 29.219 1.75 1 98.19 101 PHE A O 1
ATOM 807 N N . ILE A 1 102 ? -0.695 30.781 3.301 1 97.44 102 ILE A N 1
ATOM 808 C CA . ILE A 1 102 ? 0.689 31.203 3.463 1 97.44 102 ILE A CA 1
ATOM 809 C C . ILE A 1 102 ? 1.228 30.719 4.805 1 97.44 102 ILE A C 1
ATOM 811 O O . ILE A 1 102 ? 0.613 30.938 5.848 1 97.44 102 ILE A O 1
ATOM 815 N N . THR A 1 103 ? 2.316 30.047 4.742 1 96.38 103 THR A N 1
ATOM 816 C CA . THR A 1 103 ? 2.973 29.578 5.961 1 96.38 103 THR A CA 1
ATOM 817 C C . THR A 1 103 ? 4.391 30.141 6.055 1 96.38 103 THR A C 1
ATOM 819 O O . THR A 1 103 ? 5.086 30.25 5.043 1 96.38 103 THR A O 1
ATOM 822 N N . THR A 1 104 ? 4.805 30.5 7.305 1 94.25 104 THR A N 1
ATOM 823 C CA . THR A 1 104 ? 6.125 31.062 7.535 1 94.25 104 THR A CA 1
ATOM 824 C C . THR A 1 104 ? 6.789 30.422 8.75 1 94.25 104 THR A C 1
ATOM 826 O O . THR A 1 104 ? 6.172 29.609 9.445 1 94.25 104 THR A O 1
ATOM 829 N N . GLY A 1 105 ? 8.086 30.719 8.93 1 90.75 105 GLY A N 1
ATOM 830 C CA . GLY A 1 105 ? 8.812 30.234 10.094 1 90.75 105 GLY A CA 1
ATOM 831 C C . GLY A 1 105 ? 9.68 29.031 9.789 1 90.75 105 GLY A C 1
ATOM 832 O O . GLY A 1 105 ? 10.273 28.938 8.719 1 90.75 105 GLY A O 1
ATOM 833 N N . ASN A 1 106 ? 9.836 28.172 10.844 1 87.69 106 ASN A N 1
ATOM 834 C CA . ASN A 1 106 ? 10.656 26.984 10.711 1 87.69 106 ASN A CA 1
ATOM 835 C C . ASN A 1 106 ? 10.156 26.078 9.586 1 87.69 106 ASN A C 1
ATOM 837 O O . ASN A 1 106 ? 8.961 25.812 9.484 1 87.69 106 ASN A O 1
ATOM 841 N N . TRP A 1 107 ? 11.094 25.641 8.781 1 88.19 107 TRP A N 1
ATOM 842 C CA . TRP A 1 107 ? 10.719 24.891 7.59 1 88.19 107 TRP A CA 1
ATOM 843 C C . TRP A 1 107 ? 9.93 23.641 7.965 1 88.19 107 TRP A C 1
ATOM 845 O O . TRP A 1 107 ? 8.977 23.266 7.277 1 88.19 107 TRP A O 1
ATOM 855 N N . TYR A 1 108 ? 10.406 22.984 8.992 1 87.25 108 TYR A N 1
ATOM 856 C CA . TYR A 1 108 ? 9.75 21.766 9.43 1 87.25 108 TYR A CA 1
ATOM 857 C C . TYR A 1 108 ? 8.312 22.031 9.859 1 87.25 108 TYR A C 1
ATOM 859 O O . TYR A 1 108 ? 7.398 21.297 9.477 1 87.25 108 TYR A O 1
ATOM 867 N N . ARG A 1 109 ? 8.148 23.078 10.594 1 91.31 109 ARG A N 1
ATOM 868 C CA . ARG A 1 109 ? 6.812 23.422 11.062 1 91.31 109 ARG A CA 1
ATOM 869 C C . ARG A 1 109 ? 5.93 23.891 9.914 1 91.31 109 ARG A C 1
ATOM 871 O O . ARG A 1 109 ? 4.719 23.656 9.914 1 91.31 109 ARG A O 1
ATOM 878 N N . GLN A 1 110 ? 6.523 24.578 8.953 1 93.56 110 GLN A N 1
ATOM 879 C CA . GLN A 1 110 ? 5.766 24.938 7.762 1 93.56 110 GLN A CA 1
ATOM 880 C C . GLN A 1 110 ? 5.238 23.703 7.051 1 93.56 110 GLN A C 1
ATOM 882 O O . GLN A 1 110 ? 4.055 23.625 6.711 1 93.56 110 GLN A O 1
ATOM 887 N N . ARG A 1 111 ? 6.094 22.781 6.867 1 92.19 111 ARG A N 1
ATOM 888 C CA . ARG A 1 111 ? 5.727 21.547 6.18 1 92.19 111 ARG A CA 1
ATOM 889 C C . ARG A 1 111 ? 4.605 20.828 6.918 1 92.19 111 ARG A C 1
ATOM 891 O O . ARG A 1 111 ? 3.611 20.422 6.309 1 92.19 111 ARG A O 1
ATOM 898 N N . GLU A 1 112 ? 4.777 20.703 8.195 1 90.94 112 GLU A N 1
ATOM 899 C CA . GLU A 1 112 ? 3.775 20.016 9 1 90.94 112 GLU A CA 1
ATOM 900 C C . GLU A 1 112 ? 2.449 20.766 9 1 90.94 112 GLU A C 1
ATOM 902 O O . GLU A 1 112 ? 1.38 20.156 8.992 1 90.94 112 GLU A O 1
ATOM 907 N N . SER A 1 113 ? 2.574 22.031 9.031 1 95.88 113 SER A N 1
ATOM 908 C CA . SER A 1 113 ? 1.365 22.844 9 1 95.88 113 SER A CA 1
ATOM 909 C C . SER A 1 113 ? 0.624 22.672 7.676 1 95.88 113 SER A C 1
ATOM 911 O O . SER A 1 113 ? -0.608 22.625 7.648 1 95.88 113 SER A O 1
ATOM 913 N N . ILE A 1 114 ? 1.366 22.641 6.652 1 96.19 114 ILE A N 1
ATOM 914 C CA . ILE A 1 114 ? 0.753 22.438 5.344 1 96.19 114 ILE A CA 1
ATOM 915 C C . ILE A 1 114 ? 0.071 21.062 5.305 1 96.19 114 ILE A C 1
ATOM 917 O O . ILE A 1 114 ? -1.043 20.938 4.793 1 96.19 114 ILE A O 1
ATOM 921 N N . LYS A 1 115 ? 0.681 20.094 5.848 1 91.88 115 LYS A N 1
ATOM 922 C CA . LYS A 1 115 ? 0.075 18.766 5.914 1 91.88 115 LYS A CA 1
ATOM 923 C C . LYS A 1 115 ? -1.246 18.797 6.676 1 91.88 115 LYS A C 1
ATOM 925 O O . LYS A 1 115 ? -2.256 18.266 6.207 1 91.88 115 LYS A O 1
ATOM 930 N N . LEU A 1 116 ? -1.192 19.422 7.828 1 95.44 116 LEU A N 1
ATOM 931 C CA . LEU A 1 116 ? -2.395 19.547 8.648 1 95.44 116 LEU A CA 1
ATOM 932 C C . LEU A 1 116 ? -3.49 20.297 7.895 1 95.44 116 LEU A C 1
ATOM 934 O O . LEU A 1 116 ? -4.652 19.891 7.918 1 95.44 116 LEU A O 1
ATOM 938 N N . PHE A 1 117 ? -3.107 21.391 7.207 1 96.75 117 PHE A N 1
ATOM 939 C CA . PHE A 1 117 ? -4.031 22.219 6.438 1 96.75 117 PHE A CA 1
ATOM 940 C C . PHE A 1 117 ? -4.695 21.406 5.336 1 96.75 117 PHE A C 1
ATOM 942 O O . PHE A 1 117 ? -5.922 21.391 5.219 1 96.75 117 PHE A O 1
ATOM 949 N N . LEU A 1 118 ? -3.938 20.672 4.652 1 94.25 118 LEU A N 1
ATOM 950 C CA . LEU A 1 118 ? -4.445 19.891 3.529 1 94.25 118 LEU A CA 1
ATOM 951 C C . LEU A 1 118 ? -5.316 18.734 4.016 1 94.25 118 LEU A C 1
ATOM 953 O O . LEU A 1 118 ? -6.281 18.359 3.352 1 94.25 118 LEU A O 1
ATOM 957 N N . GLN A 1 119 ? -5.004 18.266 5.086 1 92.69 119 GLN A N 1
ATOM 958 C CA . GLN A 1 119 ? -5.715 17.125 5.656 1 92.69 119 GLN A CA 1
ATOM 959 C C . GLN A 1 119 ? -7.074 17.547 6.207 1 92.69 119 GLN A C 1
ATOM 961 O O . GLN A 1 119 ? -8.055 16.812 6.078 1 92.69 119 GLN A O 1
ATOM 966 N N . THR A 1 120 ? -7.145 18.734 6.82 1 95.75 120 THR A N 1
ATOM 967 C CA . THR A 1 120 ? -8.297 18.953 7.684 1 95.75 120 THR A CA 1
ATOM 968 C C . THR A 1 120 ? -9.07 20.203 7.234 1 95.75 120 THR A C 1
ATOM 970 O O . THR A 1 120 ? -10.266 20.312 7.488 1 95.75 120 THR A O 1
ATOM 973 N N . TYR A 1 121 ? -8.375 21.141 6.625 1 96 121 TYR A N 1
ATOM 974 C CA . TYR A 1 121 ? -9.055 22.391 6.305 1 96 121 TYR A CA 1
ATOM 975 C C . TYR A 1 121 ? -10.055 22.203 5.172 1 96 121 TYR A C 1
ATOM 977 O O . TYR A 1 121 ? -9.773 21.484 4.203 1 96 121 TYR A O 1
ATOM 985 N N . PRO A 1 122 ? -11.219 22.828 5.293 1 92.62 122 PRO A N 1
ATOM 986 C CA . PRO A 1 122 ? -12.211 22.656 4.23 1 92.62 122 PRO A CA 1
ATOM 987 C C . PRO A 1 122 ? -11.711 23.141 2.871 1 92.62 122 PRO A C 1
ATOM 989 O O . PRO A 1 122 ? -11.078 24.203 2.779 1 92.62 122 PRO A O 1
ATOM 992 N N . ASP A 1 123 ? -11.859 22.453 1.819 1 90.88 123 ASP A N 1
ATOM 993 C CA . ASP A 1 123 ? -11.516 22.75 0.434 1 90.88 123 ASP A CA 1
ATOM 994 C C . ASP A 1 123 ? -10.023 23.016 0.284 1 90.88 123 ASP A C 1
ATOM 996 O O . ASP A 1 123 ? -9.609 23.812 -0.568 1 90.88 123 ASP A O 1
ATOM 1000 N N . ALA A 1 124 ? -9.227 22.422 1.156 1 94.12 124 ALA A N 1
ATOM 1001 C CA . ALA A 1 124 ? -7.789 22.672 1.204 1 94.12 124 ALA A CA 1
ATOM 1002 C C . ALA A 1 124 ? -7.129 22.375 -0.139 1 94.12 124 ALA A C 1
ATOM 1004 O O . ALA A 1 124 ? -6.148 23.016 -0.517 1 94.12 124 ALA A O 1
ATOM 1005 N N . ALA A 1 125 ? -7.691 21.547 -0.905 1 89.31 125 ALA A N 1
ATOM 1006 C CA . ALA A 1 125 ? -7.102 21.109 -2.164 1 89.31 125 ALA A CA 1
ATOM 1007 C C . ALA A 1 125 ? -7.109 22.219 -3.203 1 89.31 125 ALA A C 1
ATOM 1009 O O . ALA A 1 125 ? -6.383 22.156 -4.195 1 89.31 125 ALA A O 1
ATOM 1010 N N . THR A 1 126 ? -7.867 23.219 -3.025 1 93.06 126 THR A N 1
ATOM 1011 C CA . THR A 1 126 ? -8.008 24.297 -4.004 1 93.06 126 THR A CA 1
ATOM 1012 C C . THR A 1 126 ? -7.078 25.453 -3.67 1 93.06 126 THR A C 1
ATOM 1014 O O . THR A 1 126 ? -6.996 26.438 -4.422 1 93.06 126 THR A O 1
ATOM 1017 N N . TYR A 1 127 ? -6.41 25.328 -2.607 1 97 127 TYR A N 1
ATOM 1018 C CA . TYR A 1 127 ? -5.617 26.453 -2.146 1 97 127 TYR A CA 1
ATOM 1019 C C . TYR A 1 127 ? -4.234 26.453 -2.789 1 97 127 TYR A C 1
ATOM 1021 O O . TYR A 1 127 ? -3.605 25.391 -2.914 1 97 127 TYR A O 1
ATOM 1029 N N . HIS A 1 128 ? -3.836 27.594 -3.182 1 97.19 128 HIS A N 1
ATOM 1030 C CA . HIS A 1 128 ? -2.424 27.797 -3.477 1 97.19 128 HIS A CA 1
ATOM 1031 C C . HIS A 1 128 ? -1.605 27.938 -2.197 1 97.19 128 HIS A C 1
ATOM 1033 O O . HIS A 1 128 ? -1.954 28.719 -1.312 1 97.19 128 HIS A O 1
ATOM 1039 N N . LEU A 1 129 ? -0.536 27.188 -2.146 1 97.88 129 LEU A N 1
ATOM 1040 C CA . LEU A 1 129 ? 0.288 27.141 -0.943 1 97.88 129 LEU A CA 1
ATOM 1041 C C . LEU A 1 129 ? 1.567 27.953 -1.129 1 97.88 129 LEU A C 1
ATOM 1043 O O . LEU A 1 129 ? 2.219 27.859 -2.172 1 97.88 129 LEU A O 1
ATOM 1047 N N . TYR A 1 130 ? 1.909 28.766 -0.154 1 96.38 130 TYR A N 1
ATOM 1048 C CA . TYR A 1 130 ? 3.139 29.547 -0.172 1 96.38 130 TYR A CA 1
ATOM 1049 C C . TYR A 1 130 ? 3.973 29.281 1.077 1 96.38 130 TYR A C 1
ATOM 1051 O O . TYR A 1 130 ? 3.467 29.375 2.199 1 96.38 130 TYR A O 1
ATOM 1059 N N . SER A 1 131 ? 5.176 28.953 0.884 1 95.44 131 SER A N 1
ATOM 1060 C CA . SER A 1 131 ? 6.133 28.75 1.968 1 95.44 131 SER A CA 1
ATOM 1061 C C . SER A 1 131 ? 7.383 29.594 1.765 1 95.44 131 SER A C 1
ATOM 1063 O O . SER A 1 131 ? 7.812 29.812 0.63 1 95.44 131 SER A O 1
ATOM 1065 N N . PHE A 1 132 ? 7.914 30.094 2.861 1 92.31 132 PHE A N 1
ATOM 1066 C CA . PHE A 1 132 ? 9.141 30.875 2.855 1 92.31 132 PHE A CA 1
ATOM 1067 C C . PHE A 1 132 ? 10.305 30.062 3.424 1 92.31 132 PHE A C 1
ATOM 1069 O O . PHE A 1 132 ? 10.289 29.703 4.602 1 92.31 132 PHE A O 1
ATOM 1076 N N . LEU A 1 133 ? 11.242 29.812 2.625 1 89.31 133 LEU A N 1
ATOM 1077 C CA . LEU A 1 133 ? 12.383 29.016 3.072 1 89.31 133 LEU A CA 1
ATOM 1078 C C . LEU A 1 133 ? 13.664 29.844 3.037 1 89.31 133 LEU A C 1
ATOM 1080 O O . LEU A 1 133 ? 13.961 30.5 2.039 1 89.31 133 LEU A O 1
ATOM 1084 N N . GLU A 1 134 ? 14.375 29.781 4.113 1 82.81 134 GLU A N 1
ATOM 1085 C CA . GLU A 1 134 ? 15.633 30.516 4.219 1 82.81 134 GLU A CA 1
ATOM 1086 C C . GLU A 1 134 ? 16.75 29.828 3.43 1 82.81 134 GLU A C 1
ATOM 1088 O O . GLU A 1 134 ? 17.734 30.469 3.051 1 82.81 134 GLU A O 1
ATOM 1093 N N . ASP A 1 135 ? 16.547 28.531 3.262 1 82.25 135 ASP A N 1
ATOM 1094 C CA . ASP A 1 135 ? 17.562 27.719 2.602 1 82.25 135 ASP A CA 1
ATOM 1095 C C . ASP A 1 135 ? 16.938 26.75 1.612 1 82.25 135 ASP A C 1
ATOM 1097 O O . ASP A 1 135 ? 15.906 26.141 1.902 1 82.25 135 ASP A O 1
ATOM 1101 N N . ASP A 1 136 ? 17.625 26.656 0.472 1 82.5 136 ASP A N 1
ATOM 1102 C CA . ASP A 1 136 ? 17.094 25.812 -0.593 1 82.5 136 ASP A CA 1
ATOM 1103 C C . ASP A 1 136 ? 17.312 24.328 -0.302 1 82.5 136 ASP A C 1
ATOM 1105 O O . ASP A 1 136 ? 16.719 23.469 -0.938 1 82.5 136 ASP A O 1
ATOM 1109 N N . SER A 1 137 ? 18.078 24.062 0.701 1 83.19 137 SER A N 1
ATOM 1110 C CA . SER A 1 137 ? 18.359 22.672 1.037 1 83.19 137 SER A CA 1
ATOM 1111 C C . SER A 1 137 ? 17.109 21.969 1.561 1 83.19 137 SER A C 1
ATOM 1113 O O . SER A 1 137 ? 17.062 20.75 1.616 1 83.19 137 SER A O 1
ATOM 1115 N N . HIS A 1 138 ? 16.109 22.734 1.89 1 88.38 138 HIS A N 1
ATOM 1116 C CA . HIS A 1 138 ? 14.898 22.156 2.445 1 88.38 138 HIS A CA 1
ATOM 1117 C C . HIS A 1 138 ? 13.844 21.938 1.363 1 88.38 138 HIS A C 1
ATOM 1119 O O . HIS A 1 138 ? 12.797 21.344 1.622 1 88.38 138 HIS A O 1
ATOM 1125 N N . ASN A 1 139 ? 14.133 22.312 0.143 1 88.25 139 ASN A N 1
ATOM 1126 C CA . ASN A 1 139 ? 13.172 22.25 -0.956 1 88.25 139 ASN A CA 1
ATOM 1127 C C . ASN A 1 139 ? 12.672 20.828 -1.176 1 88.25 139 ASN A C 1
ATOM 1129 O O . ASN A 1 139 ? 11.477 20.609 -1.401 1 88.25 139 ASN A O 1
ATOM 1133 N N . PRO A 1 140 ? 13.477 19.875 -1.067 1 87.25 140 PRO A N 1
ATOM 1134 C CA . PRO A 1 140 ? 13.031 18.5 -1.354 1 87.25 140 PRO A CA 1
ATOM 1135 C C . PRO A 1 140 ? 11.922 18.031 -0.416 1 87.25 140 PRO A C 1
ATOM 1137 O O . PRO A 1 140 ? 11.141 17.156 -0.774 1 87.25 140 PRO A O 1
ATOM 1140 N N . PHE A 1 141 ? 11.828 18.609 0.674 1 89.94 141 PHE A N 1
ATOM 1141 C CA . PHE A 1 141 ? 10.844 18.172 1.657 1 89.94 141 PHE A CA 1
ATOM 1142 C C . PHE A 1 141 ? 9.453 18.703 1.314 1 89.94 141 PHE A C 1
ATOM 1144 O O . PHE A 1 141 ? 8.469 18.344 1.959 1 89.94 141 PHE A O 1
ATOM 1151 N N . PHE A 1 142 ? 9.422 19.469 0.262 1 91.88 142 PHE A N 1
ATOM 1152 C CA . PHE A 1 142 ? 8.141 20.047 -0.124 1 91.88 142 PHE A CA 1
ATOM 1153 C C . PHE A 1 142 ? 7.668 19.469 -1.454 1 91.88 142 PHE A C 1
ATOM 1155 O O . PHE A 1 142 ? 6.656 19.922 -2.004 1 91.88 142 PHE A O 1
ATOM 1162 N N . VAL A 1 143 ? 8.312 18.484 -1.938 1 85.06 143 VAL A N 1
ATOM 1163 C CA . VAL A 1 143 ? 8.023 17.906 -3.244 1 85.06 143 VAL A CA 1
ATOM 1164 C C . VAL A 1 143 ? 6.715 17.125 -3.182 1 85.06 143 VAL A C 1
ATOM 1166 O O . VAL A 1 143 ? 6.078 16.875 -4.211 1 85.06 143 VAL A O 1
ATOM 1169 N N . ALA A 1 144 ? 6.363 16.719 -2.041 1 79.31 144 ALA A N 1
ATOM 1170 C CA . ALA A 1 144 ? 5.16 15.914 -1.864 1 79.31 144 ALA A CA 1
ATOM 1171 C C . ALA A 1 144 ? 3.902 16.719 -2.172 1 79.31 144 ALA A C 1
ATOM 1173 O O . ALA A 1 144 ? 2.834 16.156 -2.41 1 79.31 144 ALA A O 1
ATOM 1174 N N . PHE A 1 145 ? 4.082 18 -2.098 1 88.38 145 PHE A N 1
ATOM 1175 C CA . PHE A 1 145 ? 2.92 18.859 -2.334 1 88.38 145 PHE A CA 1
ATOM 1176 C C . PHE A 1 145 ? 2.75 19.141 -3.82 1 88.38 145 PHE A C 1
ATOM 1178 O O . PHE A 1 145 ? 3.721 19.109 -4.578 1 88.38 145 PHE A O 1
ATOM 1185 N N . ASP A 1 146 ? 1.549 19.359 -4.223 1 84.88 146 ASP A N 1
ATOM 1186 C CA . ASP A 1 146 ? 1.234 19.625 -5.625 1 84.88 146 ASP A CA 1
ATOM 1187 C C . ASP A 1 146 ? 2.086 20.766 -6.18 1 84.88 146 ASP A C 1
ATOM 1189 O O . ASP A 1 146 ? 1.995 21.891 -5.707 1 84.88 146 ASP A O 1
ATOM 1193 N N . LYS A 1 147 ? 2.748 20.406 -7.137 1 82.44 147 LYS A N 1
ATOM 1194 C CA . LYS A 1 147 ? 3.709 21.344 -7.707 1 82.44 147 LYS A CA 1
ATOM 1195 C C . LYS A 1 147 ? 3.004 22.547 -8.312 1 82.44 147 LYS A C 1
ATOM 1197 O O . LYS A 1 147 ? 3.564 23.641 -8.352 1 82.44 147 LYS A O 1
ATOM 1202 N N . ASN A 1 148 ? 1.816 22.281 -8.711 1 82.69 148 ASN A N 1
ATOM 1203 C CA . ASN A 1 148 ? 1.083 23.375 -9.352 1 82.69 148 ASN A CA 1
ATOM 1204 C C . ASN A 1 148 ? 0.542 24.359 -8.32 1 82.69 148 ASN A C 1
ATOM 1206 O O . ASN A 1 148 ? 0.259 25.516 -8.656 1 82.69 148 ASN A O 1
ATOM 1210 N N . LEU A 1 149 ? 0.486 23.875 -7.133 1 91.5 149 LEU A N 1
ATOM 1211 C CA . LEU A 1 149 ? -0.142 24.719 -6.121 1 91.5 149 LEU A CA 1
ATOM 1212 C C . LEU A 1 149 ? 0.877 25.172 -5.082 1 91.5 149 LEU A C 1
ATOM 1214 O O . LEU A 1 149 ? 0.645 26.141 -4.363 1 91.5 149 LEU A O 1
ATOM 1218 N N . MET A 1 150 ? 1.975 24.516 -5.047 1 94 150 MET A N 1
ATOM 1219 C CA . MET A 1 150 ? 2.992 24.828 -4.051 1 94 150 MET A CA 1
ATOM 1220 C C . MET A 1 150 ? 3.963 25.891 -4.582 1 94 150 MET A C 1
ATOM 1222 O O . MET A 1 150 ? 4.566 25.703 -5.641 1 94 150 MET A O 1
ATOM 1226 N N . ASN A 1 151 ? 4.098 27.016 -3.883 1 94.06 151 ASN A N 1
ATOM 1227 C CA . ASN A 1 151 ? 5.016 28.109 -4.203 1 94.06 151 ASN A CA 1
ATOM 1228 C C . ASN A 1 151 ? 6.016 28.359 -3.076 1 94.06 151 ASN A C 1
ATOM 1230 O O . ASN A 1 151 ? 5.629 28.703 -1.96 1 94.06 151 ASN A O 1
ATOM 1234 N N . ILE A 1 152 ? 7.23 28.188 -3.432 1 93.75 152 ILE A N 1
ATOM 1235 C CA . ILE A 1 152 ? 8.273 28.391 -2.438 1 93.75 152 ILE A CA 1
ATOM 1236 C C . ILE A 1 152 ? 8.969 29.734 -2.697 1 93.75 152 ILE A C 1
ATOM 1238 O O . ILE A 1 152 ? 9.461 29.984 -3.801 1 93.75 152 ILE A O 1
ATOM 1242 N N . VAL A 1 153 ? 8.898 30.578 -1.728 1 90.62 153 VAL A N 1
ATOM 1243 C CA . VAL A 1 153 ? 9.641 31.844 -1.764 1 90.62 153 VAL A CA 1
ATOM 1244 C C . VAL A 1 153 ? 11.008 31.656 -1.126 1 90.62 153 VAL A C 1
ATOM 1246 O O . VAL A 1 153 ? 11.117 31.484 0.091 1 90.62 153 VAL A O 1
ATOM 1249 N N . GLN A 1 154 ? 12.008 31.672 -1.91 1 84.69 154 GLN A N 1
ATOM 1250 C CA . GLN A 1 154 ? 13.344 31.281 -1.481 1 84.69 154 GLN A CA 1
ATOM 1251 C C . GLN A 1 154 ? 14.078 32.438 -0.822 1 84.69 154 GLN A C 1
ATOM 1253 O O . GLN A 1 154 ? 13.867 33.594 -1.187 1 84.69 154 GLN A O 1
ATOM 1258 N N . SER A 1 155 ? 15.047 32.031 0.149 1 63.41 155 SER A N 1
ATOM 1259 C CA . SER A 1 155 ? 16.109 32.844 0.744 1 63.41 155 SER A CA 1
ATOM 1260 C C . SER A 1 155 ? 15.547 34.156 1.328 1 63.41 155 SER A C 1
ATOM 1262 O O . SER A 1 155 ? 16.094 35.219 1.097 1 63.41 155 SER A O 1
ATOM 1264 N N . ARG A 1 156 ? 14.586 33.938 1.998 1 69.94 156 ARG A N 1
ATOM 1265 C CA . ARG A 1 156 ? 13.984 35.156 2.49 1 69.94 156 ARG A CA 1
ATOM 1266 C C . ARG A 1 156 ? 13.586 35.031 3.955 1 69.94 156 ARG A C 1
ATOM 1268 O O . ARG A 1 156 ? 13.141 33.969 4.391 1 69.94 156 ARG A O 1
ATOM 1275 N N . ILE A 1 157 ? 13.984 36.031 4.66 1 77.31 157 ILE A N 1
ATOM 1276 C CA . ILE A 1 157 ? 13.531 36.219 6.035 1 77.31 157 ILE A CA 1
ATOM 1277 C C . ILE A 1 157 ? 12.383 37.219 6.066 1 77.31 157 ILE A C 1
ATOM 1279 O O . ILE A 1 157 ? 12.438 38.25 5.41 1 77.31 157 ILE A O 1
ATOM 1283 N N . LEU A 1 158 ? 11.414 36.781 6.766 1 85.62 158 LEU A N 1
ATOM 1284 C CA . LEU A 1 158 ? 10.273 37.688 6.855 1 85.62 158 LEU A CA 1
ATOM 1285 C C . LEU A 1 158 ? 10.531 38.812 7.859 1 85.62 158 LEU A C 1
ATOM 1287 O O . LEU A 1 158 ? 11.062 38.562 8.945 1 85.62 158 LEU A O 1
ATOM 1291 N N . SER A 1 159 ? 10.281 39.969 7.375 1 85.31 159 SER A N 1
ATOM 1292 C CA . SER A 1 159 ? 10.469 41.125 8.219 1 85.31 159 SER A CA 1
ATOM 1293 C C . SER A 1 159 ? 9.5 42.25 7.848 1 85.31 159 SER A C 1
ATOM 1295 O O . SER A 1 159 ? 8.57 42.031 7.07 1 85.31 159 SER A O 1
ATOM 1297 N N . ASP A 1 160 ? 9.617 43.375 8.617 1 86.88 160 ASP A N 1
ATOM 1298 C CA . ASP A 1 160 ? 8.805 44.562 8.336 1 86.88 160 ASP A CA 1
ATOM 1299 C C . ASP A 1 160 ? 9.484 45.469 7.316 1 86.88 160 ASP A C 1
ATOM 1301 O O . ASP A 1 160 ? 8.961 46.531 6.988 1 86.88 160 ASP A O 1
ATOM 1305 N N . ALA A 1 161 ? 10.664 45.031 6.852 1 85.56 161 ALA A N 1
ATOM 1306 C CA . ALA A 1 161 ? 11.398 45.844 5.867 1 85.56 161 ALA A CA 1
ATOM 1307 C C . ALA A 1 161 ? 12.266 44.938 4.98 1 85.56 161 ALA A C 1
ATOM 1309 O O . ALA A 1 161 ? 12.547 43.781 5.328 1 85.56 161 ALA A O 1
ATOM 1310 N N . ASN A 1 162 ? 12.523 45.5 3.793 1 84.5 162 ASN A N 1
ATOM 1311 C CA . ASN A 1 162 ? 13.5 44.844 2.936 1 84.5 162 ASN A CA 1
ATOM 1312 C C . ASN A 1 162 ? 14.93 45.188 3.334 1 84.5 162 ASN A C 1
ATOM 1314 O O . ASN A 1 162 ? 15.352 46.344 3.174 1 84.5 162 ASN A O 1
ATOM 1318 N N . GLU A 1 163 ? 15.531 44.219 3.98 1 83.75 163 GLU A N 1
ATOM 1319 C CA . GLU A 1 163 ? 16.906 44.469 4.391 1 83.75 163 GLU A CA 1
ATOM 1320 C C . GLU A 1 163 ? 17.766 43.219 4.195 1 83.75 163 GLU A C 1
ATOM 1322 O O . GLU A 1 163 ? 17.25 42.125 3.975 1 83.75 163 GLU A O 1
ATOM 1327 N N . THR A 1 164 ? 19 43.5 4.129 1 82.69 164 THR A N 1
ATOM 1328 C CA . THR A 1 164 ? 19.953 42.375 4.137 1 82.69 164 THR A CA 1
ATOM 1329 C C . THR A 1 164 ? 20.344 42.031 5.562 1 82.69 164 THR A C 1
ATOM 1331 O O . THR A 1 164 ? 20.75 42.906 6.34 1 82.69 164 THR A O 1
ATOM 1334 N N . ILE A 1 165 ? 20.125 40.844 5.91 1 80.56 165 ILE A N 1
ATOM 1335 C CA . ILE A 1 165 ? 20.438 40.406 7.258 1 80.56 165 ILE A CA 1
ATOM 1336 C C . ILE A 1 165 ? 21.5 39.281 7.188 1 80.56 165 ILE A C 1
ATOM 1338 O O . ILE A 1 165 ? 21.375 38.344 6.395 1 80.56 165 ILE A O 1
ATOM 1342 N N . SER A 1 166 ? 22.531 39.438 7.93 1 79.44 166 SER A N 1
ATOM 1343 C CA . SER A 1 166 ? 23.531 38.375 8.062 1 79.44 166 SER A CA 1
ATOM 1344 C C . SER A 1 166 ? 23.156 37.406 9.164 1 79.44 166 SER A C 1
ATOM 1346 O O . SER A 1 166 ? 22.984 37.781 10.32 1 79.44 166 SER A O 1
ATOM 1348 N N . LYS A 1 167 ? 22.828 36.281 8.766 1 76.69 167 LYS A N 1
ATOM 1349 C CA . LYS A 1 167 ? 22.391 35.281 9.734 1 76.69 167 LYS A CA 1
ATOM 1350 C C . LYS A 1 167 ? 23.109 33.938 9.508 1 76.69 167 LYS A C 1
ATOM 1352 O O . LYS A 1 167 ? 23.578 33.656 8.398 1 76.69 167 LYS A O 1
ATOM 1357 N N . HIS A 1 168 ? 23.328 33.281 10.688 1 74.56 168 HIS A N 1
ATOM 1358 C CA . HIS A 1 168 ? 23.812 31.906 10.594 1 74.56 168 HIS A CA 1
ATOM 1359 C C . HIS A 1 168 ? 22.703 30.953 10.156 1 74.56 168 HIS A C 1
ATOM 1361 O O . HIS A 1 168 ? 21.641 30.906 10.766 1 74.56 168 HIS A O 1
ATOM 1367 N N . ILE A 1 169 ? 22.938 30.5 8.938 1 70.75 169 ILE A N 1
ATOM 1368 C CA . ILE A 1 169 ? 21.953 29.547 8.445 1 70.75 169 ILE A CA 1
ATOM 1369 C C . ILE A 1 169 ? 22.547 28.141 8.445 1 70.75 169 ILE A C 1
ATOM 1371 O O . ILE A 1 169 ? 23.719 27.953 8.109 1 70.75 169 ILE A O 1
ATOM 1375 N N . SER A 1 170 ? 21.797 27.281 9.133 1 65.38 170 SER A N 1
ATOM 1376 C CA . SER A 1 170 ? 22.188 25.891 9.062 1 65.38 170 SER A CA 1
ATOM 1377 C C . SER A 1 170 ? 21.547 25.188 7.867 1 65.38 170 SER A C 1
ATOM 1379 O O . SER A 1 170 ? 20.328 25.094 7.773 1 65.38 170 SER A O 1
ATOM 1381 N N . LYS A 1 171 ? 22.391 24.969 6.828 1 72.5 171 LYS A N 1
ATOM 1382 C CA . LYS A 1 171 ? 21.922 24.109 5.746 1 72.5 171 LYS A CA 1
ATOM 1383 C C . LYS A 1 171 ? 21.625 22.703 6.258 1 72.5 171 LYS A C 1
ATOM 1385 O O . LYS A 1 171 ? 22.328 22.188 7.129 1 72.5 171 LYS A O 1
ATOM 1390 N N . PHE A 1 172 ? 20.5 22.297 5.824 1 77.12 172 PHE A N 1
ATOM 1391 C CA . PHE A 1 172 ? 20.109 20.984 6.285 1 77.12 172 PHE A CA 1
ATOM 1392 C C . PHE A 1 172 ? 21.219 19.969 6.051 1 77.12 172 PHE A C 1
ATOM 1394 O O . PHE A 1 172 ? 21.703 19.812 4.926 1 77.12 172 PHE A O 1
ATOM 1401 N N . GLY A 1 173 ? 21.734 19.375 7.062 1 68.69 173 GLY A N 1
ATOM 1402 C CA . GLY A 1 173 ? 22.75 18.344 6.984 1 68.69 173 GLY A CA 1
ATOM 1403 C C . GLY A 1 173 ? 24.156 18.922 6.867 1 68.69 173 GLY A C 1
ATOM 1404 O O . GLY A 1 173 ? 25.109 18.188 6.566 1 68.69 173 GLY A O 1
ATOM 1405 N N . SER A 1 174 ? 24.234 20.219 6.793 1 72.56 174 SER A N 1
ATOM 1406 C CA . SER A 1 174 ? 25.547 20.844 6.641 1 72.56 174 SER A CA 1
ATOM 1407 C C . SER A 1 174 ? 25.844 21.781 7.805 1 72.56 174 SER A C 1
ATOM 1409 O O . SER A 1 174 ? 24.984 22.031 8.648 1 72.56 174 SER A O 1
ATOM 1411 N N . GLU A 1 175 ? 27.078 22.109 7.852 1 68.44 175 GLU A N 1
ATOM 1412 C CA . GLU A 1 175 ? 27.516 23.047 8.891 1 68.44 175 GLU A CA 1
ATOM 1413 C C . GLU A 1 175 ? 26.906 24.422 8.688 1 68.44 175 GLU A C 1
ATOM 1415 O O . GLU A 1 175 ? 26.531 24.781 7.566 1 68.44 175 GLU A O 1
ATOM 1420 N N . SER A 1 176 ? 26.688 24.984 9.836 1 71.75 176 SER A N 1
ATOM 1421 C CA . SER A 1 176 ? 26.141 26.344 9.828 1 71.75 176 SER A CA 1
ATOM 1422 C C . SER A 1 176 ? 27.109 27.312 9.148 1 71.75 176 SER A C 1
ATOM 1424 O O . SER A 1 176 ? 28.312 27.25 9.352 1 71.75 176 SER A O 1
ATOM 1426 N N . ILE A 1 177 ? 26.562 27.938 8.133 1 74 177 ILE A N 1
ATOM 1427 C CA . ILE A 1 177 ? 27.359 28.953 7.461 1 74 177 ILE A CA 1
ATOM 1428 C C . ILE A 1 177 ? 26.719 30.328 7.641 1 74 177 ILE A C 1
ATOM 1430 O O . ILE A 1 177 ? 25.5 30.438 7.766 1 74 177 ILE A O 1
ATOM 1434 N N . ARG A 1 178 ? 27.531 31.266 7.793 1 78.75 178 ARG A N 1
ATOM 1435 C CA . ARG A 1 178 ? 27.031 32.625 7.809 1 78.75 178 ARG A CA 1
ATOM 1436 C C . ARG A 1 178 ? 26.703 33.125 6.395 1 78.75 178 ARG A C 1
ATOM 1438 O O . ARG A 1 178 ? 27.516 33 5.484 1 78.75 178 ARG A O 1
ATOM 1445 N N . LYS A 1 179 ? 25.484 33.406 6.215 1 76.75 179 LYS A N 1
ATOM 1446 C CA . LYS A 1 179 ? 25.047 33.875 4.902 1 76.75 179 LYS A CA 1
ATOM 1447 C C . LYS A 1 179 ? 24.25 35.156 5.023 1 76.75 179 LYS A C 1
ATOM 1449 O O . LYS A 1 179 ? 23.578 35.375 6.023 1 76.75 179 LYS A O 1
ATOM 1454 N N . ASN A 1 180 ? 24.531 36.031 4.066 1 78.38 180 ASN A N 1
ATOM 1455 C CA . ASN A 1 180 ? 23.688 37.219 3.941 1 78.38 180 ASN A CA 1
ATOM 1456 C C . ASN A 1 180 ? 22.375 36.906 3.236 1 78.38 180 ASN A C 1
ATOM 1458 O O . ASN A 1 180 ? 22.375 36.438 2.094 1 78.38 180 ASN A O 1
ATOM 1462 N N . LEU A 1 181 ? 21.328 37.062 4.043 1 81.25 181 LEU A N 1
ATOM 1463 C CA . LEU A 1 181 ? 20.016 36.812 3.479 1 81.25 181 LEU A CA 1
ATOM 1464 C C . LEU A 1 181 ? 19.219 38.094 3.338 1 81.25 181 LEU A C 1
ATOM 1466 O O . LEU A 1 181 ? 19.438 39.062 4.102 1 81.25 181 LEU A O 1
ATOM 1470 N N . SER A 1 182 ? 18.484 38.125 2.277 1 80.94 182 SER A N 1
ATOM 1471 C CA . SER A 1 182 ? 17.578 39.281 2.115 1 80.94 182 SER A CA 1
ATOM 1472 C C . SER A 1 182 ? 16.281 39.031 2.877 1 80.94 182 SER A C 1
ATOM 1474 O O . SER A 1 182 ? 15.734 37.938 2.877 1 80.94 182 SER A O 1
ATOM 1476 N N . SER A 1 183 ? 15.938 40.031 3.664 1 86.88 183 SER A N 1
ATOM 1477 C CA . SER A 1 183 ? 14.625 39.969 4.285 1 86.88 183 SER A CA 1
ATOM 1478 C C . SER A 1 183 ? 13.547 40.5 3.338 1 86.88 183 SER A C 1
ATOM 1480 O O . SER A 1 183 ? 13.844 41.219 2.389 1 86.88 183 SER A O 1
ATOM 1482 N N . ILE A 1 184 ? 12.391 40.125 3.521 1 89.06 184 ILE A N 1
ATOM 1483 C CA . ILE A 1 184 ? 11.25 40.531 2.711 1 89.06 184 ILE A CA 1
ATOM 1484 C C . ILE A 1 184 ? 10.227 41.25 3.582 1 89.06 184 ILE A C 1
ATOM 1486 O O . ILE A 1 184 ? 9.852 40.75 4.652 1 89.06 184 ILE A O 1
ATOM 1490 N N . ASP A 1 185 ? 9.945 42.469 3.168 1 92.94 185 ASP A N 1
ATOM 1491 C CA . ASP A 1 185 ? 8.781 43.125 3.754 1 92.94 185 ASP A CA 1
ATOM 1492 C C . ASP A 1 185 ? 7.5 42.344 3.455 1 92.94 185 ASP A C 1
ATOM 1494 O O . ASP A 1 185 ? 6.945 42.469 2.361 1 92.94 185 ASP A O 1
ATOM 1498 N N . PHE A 1 186 ? 7.027 41.656 4.473 1 94.62 186 PHE A N 1
ATOM 1499 C CA . PHE A 1 186 ? 5.914 40.75 4.281 1 94.62 186 PHE A CA 1
ATOM 1500 C C . PHE A 1 186 ? 4.676 41.5 3.781 1 94.62 186 PHE A C 1
ATOM 1502 O O . PHE A 1 186 ? 3.99 41.031 2.871 1 94.62 186 PHE A O 1
ATOM 1509 N N . GLY A 1 187 ? 4.371 42.594 4.352 1 94.12 187 GLY A N 1
ATOM 1510 C CA . GLY A 1 187 ? 3.211 43.375 3.941 1 94.12 187 GLY A CA 1
ATOM 1511 C C . GLY A 1 187 ? 3.277 43.812 2.494 1 94.12 187 GLY A C 1
ATOM 1512 O O . GLY A 1 187 ? 2.316 43.656 1.741 1 94.12 187 GLY A O 1
ATOM 1513 N N . ALA A 1 188 ? 4.398 44.375 2.115 1 94.31 188 ALA A N 1
ATOM 1514 C CA . ALA A 1 188 ? 4.578 44.812 0.736 1 94.31 188 ALA A CA 1
ATOM 1515 C C . ALA A 1 188 ? 4.496 43.656 -0.237 1 94.31 188 ALA A C 1
ATOM 1517 O O . ALA A 1 188 ? 3.914 43.781 -1.318 1 94.31 188 ALA A O 1
ATOM 1518 N N . TRP A 1 189 ? 5.09 42.562 0.193 1 94.94 189 TRP A N 1
ATOM 1519 C CA . TRP A 1 189 ? 5.062 41.375 -0.635 1 94.94 189 TRP A CA 1
ATOM 1520 C C . TRP A 1 189 ? 3.631 40.906 -0.864 1 94.94 189 TRP A C 1
ATOM 1522 O O . TRP A 1 189 ? 3.271 40.5 -1.974 1 94.94 189 TRP A O 1
ATOM 1532 N N . LEU A 1 190 ? 2.791 40.938 0.121 1 95.38 190 LEU A N 1
ATOM 1533 C CA . LEU A 1 190 ? 1.389 40.562 0.011 1 95.38 190 LEU A CA 1
ATOM 1534 C C . LEU A 1 190 ? 0.67 41.406 -1.035 1 95.38 190 LEU A C 1
ATOM 1536 O O . LEU A 1 190 ? -0.019 40.875 -1.906 1 95.38 190 LEU A O 1
ATOM 1540 N N . ILE A 1 191 ? 0.891 42.656 -0.915 1 95.38 191 ILE A N 1
ATOM 1541 C CA . ILE A 1 191 ? 0.208 43.594 -1.789 1 95.38 191 ILE A CA 1
ATOM 1542 C C . ILE A 1 191 ? 0.672 43.406 -3.23 1 95.38 191 ILE A C 1
ATOM 1544 O O . ILE A 1 191 ? -0.137 43.438 -4.16 1 95.38 191 ILE A O 1
ATOM 1548 N N . ASP A 1 192 ? 1.971 43.094 -3.43 1 94.88 192 ASP A N 1
ATOM 1549 C CA . ASP A 1 192 ? 2.549 42.969 -4.762 1 94.88 192 ASP A CA 1
ATOM 1550 C C . ASP A 1 192 ? 2.166 41.625 -5.398 1 94.88 192 ASP A C 1
ATOM 1552 O O . ASP A 1 192 ? 2.086 41.531 -6.621 1 94.88 192 ASP A O 1
ATOM 1556 N N . THR A 1 193 ? 1.938 40.656 -4.559 1 94.75 193 THR A N 1
ATOM 1557 C CA . THR A 1 193 ? 1.809 39.281 -5.051 1 94.75 193 THR A CA 1
ATOM 1558 C C . THR A 1 193 ? 0.344 38.938 -5.293 1 94.75 193 THR A C 1
ATOM 1560 O O . THR A 1 193 ? 0.025 38.188 -6.207 1 94.75 193 THR A O 1
ATOM 1563 N N . PHE A 1 194 ? -0.523 39.531 -4.465 1 96.31 194 PHE A N 1
ATOM 1564 C CA . PHE A 1 194 ? -1.891 39.031 -4.512 1 96.31 194 PHE A CA 1
ATOM 1565 C C . PHE A 1 194 ? -2.873 40.156 -4.809 1 96.31 194 PHE A C 1
ATOM 1567 O O . PHE A 1 194 ? -2.51 41.344 -4.75 1 96.31 194 PHE A O 1
ATOM 1574 N N . HIS A 1 195 ? -4.055 39.719 -5.191 1 94.25 195 HIS A N 1
ATOM 1575 C CA . HIS A 1 195 ? -5.188 40.625 -5.355 1 94.25 195 HIS A CA 1
ATOM 1576 C C . HIS A 1 195 ? -6.043 40.688 -4.09 1 94.25 195 HIS A C 1
ATOM 1578 O O . HIS A 1 195 ? -6.148 39.688 -3.367 1 94.25 195 HIS A O 1
ATOM 1584 N N . GLN A 1 196 ? -6.668 41.75 -3.891 1 90.44 196 GLN A N 1
ATOM 1585 C CA . GLN A 1 196 ? -7.465 41.938 -2.684 1 90.44 196 GLN A CA 1
ATOM 1586 C C . GLN A 1 196 ? -8.656 41 -2.652 1 90.44 196 GLN A C 1
ATOM 1588 O O . GLN A 1 196 ? -9.195 40.688 -1.582 1 90.44 196 GLN A O 1
ATOM 1593 N N . ASP A 1 197 ? -9.008 40.5 -3.824 1 92.31 197 ASP A N 1
ATOM 1594 C CA . ASP A 1 197 ? -10.148 39.594 -3.908 1 92.31 197 ASP A CA 1
ATOM 1595 C C . ASP A 1 197 ? -9.75 38.188 -3.582 1 92.31 197 ASP A C 1
ATOM 1597 O O . ASP A 1 197 ? -10.602 37.312 -3.418 1 92.31 197 ASP A O 1
ATOM 1601 N N . ASP A 1 198 ? -8.516 37.906 -3.473 1 95.88 198 ASP A N 1
ATOM 1602 C CA . ASP A 1 198 ? -8.07 36.562 -3.072 1 95.88 198 ASP A CA 1
ATOM 1603 C C . ASP A 1 198 ? -8.461 36.281 -1.629 1 95.88 198 ASP A C 1
ATOM 1605 O O . ASP A 1 198 ? -8.625 37.188 -0.82 1 95.88 198 ASP A O 1
ATOM 1609 N N . TYR A 1 199 ? -8.773 35.062 -1.365 1 95.94 199 TYR A N 1
ATOM 1610 C CA . TYR A 1 199 ? -8.953 34.625 0.014 1 95.94 199 TYR A CA 1
ATOM 1611 C C . TYR A 1 199 ? -7.641 34.125 0.615 1 95.94 199 TYR A C 1
ATOM 1613 O O . TYR A 1 199 ? -7.184 33.031 0.317 1 95.94 199 TYR A O 1
ATOM 1621 N N . ILE A 1 200 ? -7.121 34.938 1.52 1 96.5 200 ILE A N 1
ATOM 1622 C CA . ILE A 1 200 ? -5.754 34.688 1.969 1 96.5 200 ILE A CA 1
ATOM 1623 C C . ILE A 1 200 ? -5.754 34.312 3.449 1 96.5 200 ILE A C 1
ATOM 1625 O O . ILE A 1 200 ? -6.227 35.094 4.289 1 96.5 200 ILE A O 1
ATOM 1629 N N . ILE A 1 201 ? -5.227 33.125 3.746 1 96.62 201 ILE A N 1
ATOM 1630 C CA . ILE A 1 201 ? -4.98 32.656 5.102 1 96.62 201 ILE A CA 1
ATOM 1631 C C . ILE A 1 201 ? -3.484 32.719 5.406 1 96.62 201 ILE A C 1
ATOM 1633 O O . ILE A 1 201 ? -2.672 32.188 4.637 1 96.62 201 ILE A O 1
ATOM 1637 N N . VAL A 1 202 ? -3.143 33.312 6.512 1 96.12 202 VAL A N 1
ATOM 1638 C CA . VAL A 1 202 ? -1.737 33.406 6.895 1 96.12 202 VAL A CA 1
ATOM 1639 C C . VAL A 1 202 ? -1.504 32.688 8.211 1 96.12 202 VAL A C 1
ATOM 1641 O O . VAL A 1 202 ? -2.195 32.938 9.195 1 96.12 202 VAL A O 1
ATOM 1644 N N . ARG A 1 203 ? -0.638 31.781 8.203 1 97 203 ARG A N 1
ATOM 1645 C CA . ARG A 1 203 ? -0.057 31.203 9.414 1 97 203 ARG A CA 1
ATOM 1646 C C . ARG A 1 203 ? 1.32 31.797 9.688 1 97 203 ARG A C 1
ATOM 1648 O O . ARG A 1 203 ? 2.297 31.453 9.023 1 97 203 ARG A O 1
ATOM 1655 N N . MET A 1 204 ? 1.373 32.531 10.758 1 94.94 204 MET A N 1
ATOM 1656 C CA . MET A 1 204 ? 2.557 33.375 10.984 1 94.94 204 MET A CA 1
ATOM 1657 C C . MET A 1 204 ? 3.406 32.781 12.117 1 94.94 204 MET A C 1
ATOM 1659 O O . MET A 1 204 ? 2.902 32.531 13.211 1 94.94 204 MET A O 1
ATOM 1663 N N . GLU A 1 205 ? 4.555 32.531 11.766 1 93.44 205 GLU A N 1
ATOM 1664 C CA . GLU A 1 205 ? 5.637 32.281 12.711 1 93.44 205 GLU A CA 1
ATOM 1665 C C . GLU A 1 205 ? 6.887 33.062 12.352 1 93.44 205 GLU A C 1
ATOM 1667 O O . GLU A 1 205 ? 7.41 32.938 11.242 1 93.44 205 GLU A O 1
ATOM 1672 N N . SER A 1 206 ? 7.254 33.938 13.234 1 89.81 206 SER A N 1
ATOM 1673 C CA . SER A 1 206 ? 8.445 34.75 13.023 1 89.81 206 SER A CA 1
ATOM 1674 C C . SER A 1 206 ? 8.961 35.344 14.328 1 89.81 206 SER A C 1
ATOM 1676 O O . SER A 1 206 ? 8.18 35.562 15.258 1 89.81 206 SER A O 1
ATOM 1678 N N . GLU A 1 207 ? 10.273 35.594 14.344 1 84 207 GLU A N 1
ATOM 1679 C CA . GLU A 1 207 ? 10.852 36.312 15.477 1 84 207 GLU A CA 1
ATOM 1680 C C . GLU A 1 207 ? 10.406 37.75 15.492 1 84 207 GLU A C 1
ATOM 1682 O O . GLU A 1 207 ? 10.422 38.406 16.531 1 84 207 GLU A O 1
ATOM 1687 N N . ASN A 1 208 ? 9.938 38.25 14.328 1 87.19 208 ASN A N 1
ATOM 1688 C CA . ASN A 1 208 ? 9.562 39.656 14.164 1 87.19 208 ASN A CA 1
ATOM 1689 C C . ASN A 1 208 ? 8.047 39.812 14.008 1 87.19 208 ASN A C 1
ATOM 1691 O O . ASN A 1 208 ? 7.586 40.688 13.273 1 87.19 208 ASN A O 1
ATOM 1695 N N . GLU A 1 209 ? 7.336 39 14.602 1 90.88 209 GLU A N 1
ATOM 1696 C CA . GLU A 1 209 ? 5.898 38.969 14.352 1 90.88 209 GLU A CA 1
ATOM 1697 C C . GLU A 1 209 ? 5.234 40.281 14.695 1 90.88 209 GLU A C 1
ATOM 1699 O O . GLU A 1 209 ? 4.371 40.781 13.953 1 90.88 209 GLU A O 1
ATOM 1704 N N . THR A 1 210 ? 5.645 40.938 15.781 1 91.25 210 THR A N 1
ATOM 1705 C CA . THR A 1 210 ? 5.023 42.188 16.203 1 91.25 210 THR A CA 1
ATOM 1706 C C . THR A 1 210 ? 5.328 43.312 15.227 1 91.25 210 THR A C 1
ATOM 1708 O O . THR A 1 210 ? 4.449 44.125 14.906 1 91.25 210 THR A O 1
ATOM 1711 N N . ALA A 1 211 ? 6.57 43.344 14.773 1 91.5 211 ALA A N 1
ATOM 1712 C CA . ALA A 1 211 ? 6.953 44.344 13.789 1 91.5 211 ALA A CA 1
ATOM 1713 C C . ALA A 1 211 ? 6.191 44.156 12.484 1 91.5 211 ALA A C 1
ATOM 1715 O O . ALA A 1 211 ? 5.754 45.125 11.859 1 91.5 211 ALA A O 1
ATOM 1716 N N . ILE A 1 212 ? 6.023 42.969 12.109 1 93.12 212 ILE A N 1
ATOM 1717 C CA . ILE A 1 212 ? 5.301 42.656 10.891 1 93.12 212 ILE A CA 1
ATOM 1718 C C . ILE A 1 212 ? 3.844 43.094 11.016 1 93.12 212 ILE A C 1
ATOM 1720 O O . ILE A 1 212 ? 3.289 43.719 10.102 1 93.12 212 ILE A O 1
ATOM 1724 N N . ALA A 1 213 ? 3.258 42.812 12.156 1 91.88 213 ALA A N 1
ATOM 1725 C CA . ALA A 1 213 ? 1.866 43.188 12.398 1 91.88 213 ALA A CA 1
ATOM 1726 C C . ALA A 1 213 ? 1.676 44.688 12.273 1 91.88 213 ALA A C 1
ATOM 1728 O O . ALA A 1 213 ? 0.736 45.156 11.625 1 91.88 213 ALA A O 1
ATOM 1729 N N . ARG A 1 214 ? 2.531 45.438 12.859 1 91.88 214 ARG A N 1
ATOM 1730 C CA . ARG A 1 214 ? 2.453 46.906 12.805 1 91.88 214 ARG A CA 1
ATOM 1731 C C . ARG A 1 214 ? 2.633 47.406 11.375 1 91.88 214 ARG A C 1
ATOM 1733 O O . ARG A 1 214 ? 1.958 48.344 10.953 1 91.88 214 ARG A O 1
ATOM 1740 N N . ARG A 1 215 ? 3.537 46.781 10.695 1 93.75 215 ARG A N 1
ATOM 1741 C CA . ARG A 1 215 ? 3.791 47.125 9.305 1 93.75 215 ARG A CA 1
ATOM 1742 C C . ARG A 1 215 ? 2.57 46.844 8.438 1 93.75 215 ARG A C 1
ATOM 1744 O O . ARG A 1 215 ? 2.219 47.656 7.566 1 93.75 215 ARG A O 1
ATOM 1751 N N . LEU A 1 216 ? 1.933 45.75 8.633 1 93.56 216 LEU A N 1
ATOM 1752 C CA . LEU A 1 216 ? 0.724 45.406 7.902 1 93.56 216 LEU A CA 1
ATOM 1753 C C . LEU A 1 216 ? -0.34 46.469 8.047 1 93.56 216 LEU A C 1
ATOM 1755 O O . LEU A 1 216 ? -0.986 46.844 7.066 1 93.56 216 LEU A O 1
ATOM 1759 N N . ARG A 1 217 ? -0.496 46.969 9.242 1 91.25 217 ARG A N 1
ATOM 1760 C CA . ARG A 1 217 ? -1.465 48 9.516 1 91.25 217 ARG A CA 1
ATOM 1761 C C . ARG A 1 217 ? -1.048 49.312 8.844 1 91.25 217 ARG A C 1
ATOM 1763 O O . ARG A 1 217 ? -1.862 49.969 8.195 1 91.25 217 ARG A O 1
ATOM 1770 N N . LYS A 1 218 ? 0.152 49.625 8.961 1 92.44 218 LYS A N 1
ATOM 1771 C CA . LYS A 1 218 ? 0.682 50.906 8.492 1 92.44 218 LYS A CA 1
ATOM 1772 C C . LYS A 1 218 ? 0.468 51.094 6.992 1 92.44 218 LYS A C 1
ATOM 1774 O O . LYS A 1 218 ? 0.124 52.156 6.523 1 92.44 218 LYS A O 1
ATOM 177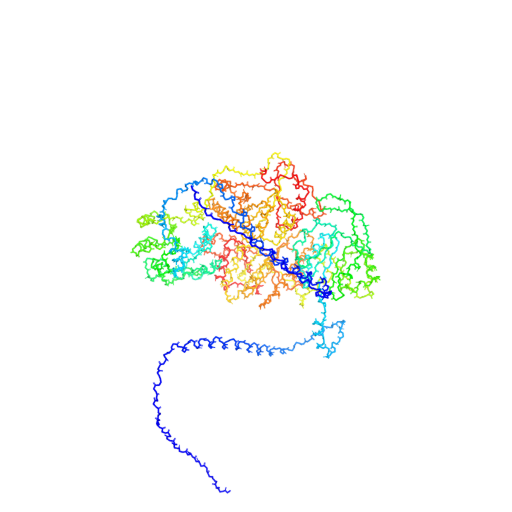9 N N . ILE A 1 219 ? 0.641 50 6.242 1 94.25 219 ILE A N 1
ATOM 1780 C CA . ILE A 1 219 ? 0.605 50.156 4.793 1 94.25 219 ILE A CA 1
ATOM 1781 C C . ILE A 1 219 ? -0.733 49.656 4.254 1 94.25 219 ILE A C 1
ATOM 1783 O O . ILE A 1 219 ? -0.919 49.562 3.041 1 94.25 219 ILE A O 1
ATOM 1787 N N . GLY A 1 220 ? -1.636 49.219 5.145 1 90.75 220 GLY A N 1
ATOM 1788 C CA . GLY A 1 220 ? -2.975 48.812 4.766 1 90.75 220 GLY A CA 1
ATOM 1789 C C . GLY A 1 220 ? -3.021 47.375 4.207 1 90.75 220 GLY A C 1
ATOM 1790 O O . GLY A 1 220 ? -3.965 47.031 3.502 1 90.75 220 GLY A O 1
ATOM 1791 N N . ALA A 1 221 ? -2.014 46.625 4.449 1 93.19 221 ALA A N 1
ATOM 1792 C CA . ALA A 1 221 ? -1.932 45.281 3.893 1 93.19 221 ALA A CA 1
ATOM 1793 C C . ALA A 1 221 ? -2.885 44.312 4.609 1 93.19 221 ALA A C 1
ATOM 1795 O O . ALA A 1 221 ? -3.16 43.219 4.121 1 93.19 221 ALA A O 1
ATOM 1796 N N . LEU A 1 222 ? -3.402 44.688 5.695 1 91.62 222 LEU A N 1
ATOM 1797 C CA . LEU A 1 222 ? -4.34 43.844 6.449 1 91.62 222 LEU A CA 1
ATOM 1798 C C . LEU A 1 222 ? -5.602 43.594 5.633 1 91.62 222 LEU A C 1
ATOM 1800 O O . LEU A 1 222 ? -6.266 42.562 5.832 1 91.62 222 LEU A O 1
ATOM 1804 N N . ASP A 1 223 ? -5.906 44.438 4.727 1 90.38 223 ASP A N 1
ATOM 1805 C CA . ASP A 1 223 ? -7.094 44.312 3.887 1 90.38 223 ASP A CA 1
ATOM 1806 C C . ASP A 1 223 ? -6.961 43.125 2.943 1 90.38 223 ASP A C 1
ATOM 1808 O O . ASP A 1 223 ? -7.953 42.656 2.381 1 90.38 223 ASP A O 1
ATOM 1812 N N . TRP A 1 224 ? -5.758 42.688 2.766 1 93.38 224 TRP A N 1
ATOM 1813 C CA . TRP A 1 224 ? -5.508 41.531 1.889 1 93.38 224 TRP A CA 1
ATOM 1814 C C . TRP A 1 224 ? -5.734 40.219 2.627 1 93.38 224 TRP A C 1
ATOM 1816 O O . TRP A 1 224 ? -5.926 39.188 2.002 1 93.38 224 TRP A O 1
ATOM 1826 N N . ILE A 1 225 ? -5.734 40.188 3.967 1 94.19 225 ILE A N 1
ATOM 1827 C CA . ILE A 1 225 ? -5.719 38.969 4.754 1 94.19 225 ILE A CA 1
ATOM 1828 C C . ILE A 1 225 ? -7.129 38.656 5.254 1 94.19 225 ILE A C 1
ATOM 1830 O O . ILE A 1 225 ? -7.762 39.5 5.898 1 94.19 225 ILE A O 1
ATOM 1834 N N . ASP A 1 226 ? -7.605 37.531 5.012 1 93 226 ASP A N 1
ATOM 1835 C CA . ASP A 1 226 ? -8.938 37.125 5.441 1 93 226 ASP A CA 1
ATOM 1836 C C . ASP A 1 226 ? -8.883 36.406 6.789 1 93 226 ASP A C 1
ATOM 1838 O O . ASP A 1 226 ? -9.812 36.531 7.59 1 93 226 ASP A O 1
ATOM 1842 N N . LYS A 1 227 ? -7.832 35.625 6.996 1 93.69 227 LYS A N 1
ATOM 1843 C CA . LYS A 1 227 ? -7.637 34.906 8.25 1 93.69 227 LYS A CA 1
ATOM 1844 C C . LYS A 1 227 ? -6.168 34.875 8.656 1 93.69 227 LYS A C 1
ATOM 1846 O O . LYS A 1 227 ? -5.289 34.688 7.82 1 93.69 227 LYS A O 1
ATOM 1851 N N . TYR A 1 228 ? -5.984 35.156 9.953 1 94.56 228 TYR A N 1
ATOM 1852 C CA . TYR A 1 228 ? -4.621 35.219 10.469 1 94.56 228 TYR A CA 1
ATOM 1853 C C . TYR A 1 228 ? -4.434 34.281 11.648 1 94.56 228 TYR A C 1
ATOM 1855 O O . TYR A 1 228 ? -5.113 34.438 12.672 1 94.56 228 TYR A O 1
ATOM 1863 N N . TYR A 1 229 ? -3.506 33.344 11.469 1 96 229 TYR A N 1
ATOM 1864 C CA . TYR A 1 229 ? -3.123 32.438 12.547 1 96 229 TYR A CA 1
ATOM 1865 C C . TYR A 1 229 ? -1.75 32.812 13.102 1 96 229 TYR A C 1
ATOM 1867 O O . TYR A 1 229 ? -0.773 32.875 12.352 1 96 229 TYR A O 1
ATOM 1875 N N . THR A 1 230 ? -1.687 33 14.359 1 95.06 230 THR A N 1
ATOM 1876 C CA . THR A 1 230 ? -0.385 33.156 15 1 95.06 230 THR A CA 1
ATOM 1877 C C . THR A 1 230 ? 0.01 31.875 15.734 1 95.06 230 THR A C 1
ATOM 1879 O O . THR A 1 230 ? -0.852 31.141 16.234 1 95.06 230 THR A O 1
ATOM 1882 N N . THR A 1 231 ? 1.268 31.531 15.766 1 94.69 231 THR A N 1
ATOM 1883 C CA . THR A 1 231 ? 1.765 30.391 16.516 1 94.69 231 THR A CA 1
ATOM 1884 C C . THR A 1 231 ? 2.242 30.812 17.906 1 94.69 231 THR A C 1
ATOM 1886 O O . THR A 1 231 ? 2.584 29.969 18.734 1 94.69 231 THR A O 1
ATOM 1889 N N . SER A 1 232 ? 2.303 32.125 18.109 1 91 232 SER A N 1
ATOM 1890 C CA . SER A 1 232 ? 2.818 32.625 19.375 1 91 232 SER A CA 1
ATOM 1891 C C . SER A 1 232 ? 1.792 32.5 20.5 1 91 232 SER A C 1
ATOM 1893 O O . SER A 1 232 ? 0.596 32.688 20.281 1 91 232 SER A O 1
ATOM 1895 N N . ARG A 1 233 ? 2.373 32.188 21.703 1 86 233 ARG A N 1
ATOM 1896 C CA . ARG A 1 233 ? 1.541 32.125 22.891 1 86 233 ARG A CA 1
ATOM 1897 C C . ARG A 1 233 ? 1.925 33.219 23.875 1 86 233 ARG A C 1
ATOM 1899 O O . ARG A 1 233 ? 1.412 33.281 25 1 86 233 ARG A O 1
ATOM 1906 N N . GLU A 1 234 ? 2.812 34.062 23.391 1 88.44 234 GLU A N 1
ATOM 1907 C CA . GLU A 1 234 ? 3.297 35.125 24.266 1 88.44 234 GLU A CA 1
ATOM 1908 C C . GLU A 1 234 ? 2.279 36.25 24.391 1 88.44 234 GLU A C 1
ATOM 1910 O O . GLU A 1 234 ? 1.849 36.812 23.375 1 88.44 234 GLU A O 1
ATOM 1915 N N . ASN A 1 235 ? 2.08 36.656 25.578 1 84.25 235 ASN A N 1
ATOM 1916 C CA . ASN A 1 235 ? 1.103 37.688 25.844 1 84.25 235 ASN A CA 1
ATOM 1917 C C . ASN A 1 235 ? 1.484 39 25.172 1 84.25 235 ASN A C 1
ATOM 1919 O O . ASN A 1 235 ? 0.615 39.75 24.703 1 84.25 235 ASN A O 1
ATOM 1923 N N . SER A 1 236 ? 2.756 39.281 25.172 1 86.06 236 SER A N 1
ATOM 1924 C CA . SER A 1 236 ? 3.213 40.531 24.578 1 86.06 236 SER A CA 1
ATOM 1925 C C . SER A 1 236 ? 2.881 40.562 23.094 1 86.06 236 SER A C 1
ATOM 1927 O O . SER A 1 236 ? 2.445 41.625 22.578 1 86.06 236 SER A O 1
ATOM 1929 N N . THR A 1 237 ? 3.09 39.5 22.469 1 87.44 237 THR A N 1
ATOM 1930 C CA . THR A 1 237 ? 2.779 39.406 21.047 1 87.44 237 THR A CA 1
ATOM 1931 C C . THR A 1 237 ? 1.271 39.469 20.812 1 87.44 237 THR A C 1
ATOM 1933 O O . THR A 1 237 ? 0.8 40.219 19.953 1 87.44 237 THR A O 1
ATOM 1936 N N . LEU A 1 238 ? 0.537 38.781 21.594 1 87.12 238 LEU A N 1
ATOM 1937 C CA . LEU A 1 238 ? -0.914 38.719 21.453 1 87.12 238 LEU A CA 1
ATOM 1938 C C . LEU A 1 238 ? -1.538 40.094 21.703 1 87.12 238 LEU A C 1
ATOM 1940 O O . LEU A 1 238 ? -2.518 40.469 21.047 1 87.12 238 LEU A O 1
ATOM 1944 N N . SER A 1 239 ? -0.984 40.844 22.594 1 87.12 239 SER A N 1
ATOM 1945 C CA . SER A 1 239 ? -1.475 42.188 22.891 1 87.12 239 SER A CA 1
ATOM 1946 C C . SER A 1 239 ? -1.34 43.094 21.672 1 87.12 239 SER A C 1
ATOM 1948 O O . SER A 1 239 ? -2.24 43.906 21.375 1 87.12 239 SER A O 1
ATOM 1950 N N . VAL A 1 240 ? -0.252 42.969 21 1 87.44 240 VAL A N 1
ATOM 1951 C CA . VAL A 1 240 ? -0.028 43.75 19.797 1 87.44 240 VAL A CA 1
ATOM 1952 C C . VAL A 1 240 ? -1.051 43.375 18.734 1 87.44 240 VAL A C 1
ATOM 1954 O O . VAL A 1 240 ? -1.616 44.25 18.062 1 87.44 240 VAL A O 1
ATOM 1957 N N . TYR A 1 241 ? -1.27 42.156 18.578 1 88.25 241 TYR A N 1
ATOM 1958 C CA . TYR A 1 241 ? -2.25 41.719 17.594 1 88.25 241 TYR A CA 1
ATOM 1959 C C . TYR A 1 241 ? -3.635 42.25 17.922 1 88.25 241 TYR A C 1
ATOM 1961 O O . TYR A 1 241 ? -4.355 42.719 17.031 1 88.25 241 TYR A O 1
ATOM 1969 N N . HIS A 1 242 ? -3.979 42.219 19.172 1 84.62 242 HIS A N 1
ATOM 1970 C CA . HIS A 1 242 ? -5.277 42.75 19.578 1 84.62 242 HIS A CA 1
ATOM 1971 C C . HIS A 1 242 ? -5.387 44.25 19.25 1 84.62 242 HIS A C 1
ATOM 1973 O O . HIS A 1 242 ? -6.441 44.719 18.828 1 84.62 242 HIS A O 1
ATOM 1979 N N . GLU A 1 243 ? -4.383 44.844 19.438 1 84.88 243 GLU A N 1
ATOM 1980 C CA . GLU A 1 243 ? -4.371 46.281 19.156 1 84.88 243 GLU A CA 1
ATOM 1981 C C . GLU A 1 243 ? -4.48 46.562 17.656 1 84.88 243 GLU A C 1
ATOM 1983 O O . GLU A 1 243 ? -5.234 47.438 17.234 1 84.88 243 GLU A O 1
ATOM 1988 N N . VAL A 1 244 ? -3.783 45.75 16.906 1 86.06 244 VAL A N 1
ATOM 1989 C CA . VAL A 1 244 ? -3.672 46 15.461 1 86.06 244 VAL A CA 1
ATOM 1990 C C . VAL A 1 244 ? -4.898 45.438 14.75 1 86.06 244 VAL A C 1
ATOM 1992 O O . VAL A 1 244 ? -5.473 46.094 13.875 1 86.06 244 VAL A O 1
ATOM 1995 N N . PHE A 1 245 ? -5.355 44.281 15.133 1 84.56 245 PHE A N 1
ATOM 1996 C CA . PHE A 1 245 ? -6.375 43.562 14.375 1 84.56 245 PHE A CA 1
ATOM 1997 C C . PHE A 1 245 ? -7.773 43.938 14.867 1 84.56 245 PHE A C 1
ATOM 1999 O O . PHE A 1 245 ? -8.742 43.875 14.102 1 84.56 245 PHE A O 1
ATOM 2006 N N . ARG A 1 246 ? -7.988 44.125 16.156 1 75.31 246 ARG A N 1
ATOM 2007 C CA . ARG A 1 246 ? -9.297 44.469 16.688 1 75.31 246 ARG A CA 1
ATOM 2008 C C . ARG A 1 246 ? -9.891 45.656 15.938 1 75.31 246 ARG A C 1
ATOM 2010 O O . ARG A 1 246 ? -11.094 45.688 15.648 1 75.31 246 ARG A O 1
ATOM 2017 N N . LYS A 1 247 ? -9.094 46.5 15.594 1 67.88 247 LYS A N 1
ATOM 2018 C CA . LYS A 1 247 ? -9.57 47.688 14.922 1 67.88 247 LYS A CA 1
ATOM 2019 C C . LYS A 1 247 ? -10.094 47.375 13.523 1 67.88 247 LYS A C 1
ATOM 2021 O O . LYS A 1 247 ? -10.961 48.094 13 1 67.88 247 LYS A O 1
ATOM 2026 N N . MET A 1 248 ? -9.656 46.312 12.977 1 73.31 248 MET A N 1
ATOM 2027 C CA . MET A 1 248 ? -9.992 46.031 11.586 1 73.31 248 MET A CA 1
ATOM 2028 C C . MET A 1 248 ? -10.93 44.844 11.5 1 73.31 248 MET A C 1
ATOM 2030 O O . MET A 1 248 ? -11.32 44.406 10.406 1 73.31 248 MET A O 1
ATOM 2034 N N . ASN A 1 249 ? -11.367 44.281 12.539 1 72.44 249 ASN A N 1
ATOM 2035 C CA . ASN A 1 249 ? -12.289 43.125 12.625 1 72.44 249 ASN A CA 1
ATOM 2036 C C . ASN A 1 249 ? -11.734 41.906 11.93 1 72.44 249 ASN A C 1
ATOM 2038 O O . ASN A 1 249 ? -12.453 41.219 11.211 1 72.44 249 ASN A O 1
ATOM 2042 N N . ILE A 1 250 ? -10.453 41.781 11.891 1 76.25 250 ILE A N 1
ATOM 2043 C CA . ILE A 1 250 ? -9.844 40.531 11.375 1 76.25 250 ILE A CA 1
ATOM 2044 C C . ILE A 1 250 ? -9.719 39.531 12.5 1 76.25 250 ILE A C 1
ATOM 2046 O O . ILE A 1 250 ? -9.133 39.812 13.547 1 76.25 250 ILE A O 1
ATOM 2050 N N . PRO A 1 251 ? -10.32 38.344 12.297 1 80.06 251 PRO A N 1
ATOM 2051 C CA . PRO A 1 251 ? -10.25 37.344 13.352 1 80.06 251 PRO A CA 1
ATOM 2052 C C . PRO A 1 251 ? -8.836 36.781 13.539 1 80.06 251 PRO A C 1
ATOM 2054 O O . PRO A 1 251 ? -8.141 36.531 12.562 1 80.06 251 PRO A O 1
ATOM 2057 N N . LEU A 1 252 ? -8.359 36.875 14.812 1 86 252 LEU A N 1
ATOM 2058 C CA . LEU A 1 252 ? -7.074 36.312 15.188 1 86 252 LEU A CA 1
ATOM 2059 C C . LEU A 1 252 ? -7.254 34.906 15.734 1 86 252 LEU A C 1
ATOM 2061 O O . LEU A 1 252 ? -8.055 34.688 16.656 1 86 252 LEU A O 1
ATOM 2065 N N . PHE A 1 253 ? -6.531 33.969 15.078 1 93.12 253 PHE A N 1
ATOM 2066 C CA . PHE A 1 253 ? -6.609 32.594 15.492 1 93.12 253 PHE A CA 1
ATOM 2067 C C . PHE A 1 253 ? -5.234 32.062 15.906 1 93.12 253 PHE A C 1
ATOM 2069 O O . PHE A 1 253 ? -4.219 32.719 15.648 1 93.12 253 PHE A O 1
ATOM 2076 N N . ILE A 1 254 ? -5.281 30.969 16.578 1 95.25 254 ILE A N 1
ATOM 2077 C CA . ILE A 1 254 ? -4.039 30.375 17.062 1 95.25 254 ILE A CA 1
ATOM 2078 C C . ILE A 1 254 ? -3.77 29.062 16.297 1 95.25 254 ILE A C 1
ATOM 2080 O O . ILE A 1 254 ? -4.664 28.234 16.156 1 95.25 254 ILE A O 1
ATOM 2084 N N . TRP A 1 255 ? -2.598 28.969 15.758 1 96.69 255 TRP A N 1
ATOM 2085 C CA . TRP A 1 255 ? -2.111 27.719 15.18 1 96.69 255 TRP A CA 1
ATOM 2086 C C . TRP A 1 255 ? -1.18 27 16.141 1 96.69 255 TRP A C 1
ATOM 2088 O O . TRP A 1 255 ? -0.125 27.516 16.516 1 96.69 255 TRP A O 1
ATOM 2098 N N . ASN A 1 256 ? -1.515 25.828 16.578 1 94.44 256 ASN A N 1
ATOM 2099 C CA . ASN A 1 256 ? -0.755 25.094 17.578 1 94.44 256 ASN A CA 1
ATOM 2100 C C . ASN A 1 256 ? -0.014 23.906 16.953 1 94.44 256 ASN A C 1
ATOM 2102 O O . ASN A 1 256 ? -0.555 22.797 16.875 1 94.44 256 ASN A O 1
ATOM 2106 N N . ASP A 1 257 ? 1.17 24.062 16.609 1 89.69 257 ASP A N 1
ATOM 2107 C CA . ASP A 1 257 ? 1.996 23.047 15.984 1 89.69 257 ASP A CA 1
ATOM 2108 C C . ASP A 1 257 ? 2.266 21.891 16.938 1 89.69 257 ASP A C 1
ATOM 2110 O O . ASP A 1 257 ? 2.348 20.734 16.531 1 89.69 257 ASP A O 1
ATOM 2114 N N . ASP A 1 258 ? 2.416 22.156 18.172 1 85.31 258 ASP A N 1
ATOM 2115 C CA . ASP A 1 258 ? 2.773 21.156 19.172 1 85.31 258 ASP A CA 1
ATOM 2116 C C . ASP A 1 258 ? 1.649 20.141 19.359 1 85.31 258 ASP A C 1
ATOM 2118 O O . ASP A 1 258 ? 1.904 18.969 19.672 1 85.31 258 ASP A O 1
ATOM 2122 N N . GLU A 1 259 ? 0.494 20.609 19.156 1 90 259 GLU A N 1
ATOM 2123 C CA . GLU A 1 259 ? -0.647 19.719 19.359 1 90 259 GLU A CA 1
ATOM 2124 C C . GLU A 1 259 ? -1.317 19.375 18.031 1 90 259 GLU A C 1
ATOM 2126 O O . GLU A 1 259 ? -2.342 18.688 18.016 1 90 259 GLU A O 1
ATOM 2131 N N . ASN A 1 260 ? -0.799 19.844 16.969 1 91.19 260 ASN A N 1
ATOM 2132 C CA . ASN A 1 260 ? -1.269 19.516 15.625 1 91.19 260 ASN A CA 1
ATOM 2133 C C . ASN A 1 260 ? -2.729 19.906 15.43 1 91.19 260 ASN A C 1
ATOM 2135 O O . ASN A 1 260 ? -3.551 19.094 15.016 1 91.19 260 ASN A O 1
ATOM 2139 N N . THR A 1 261 ? -2.994 21.141 15.797 1 95.44 261 THR A N 1
ATOM 2140 C CA . THR A 1 261 ? -4.348 21.672 15.688 1 95.44 261 THR A CA 1
ATOM 2141 C C . THR A 1 261 ? -4.324 23.188 15.523 1 95.44 261 THR A C 1
ATOM 2143 O O . THR A 1 261 ? -3.254 23.781 15.367 1 95.44 261 THR A O 1
ATOM 2146 N N . TYR A 1 262 ? -5.469 23.844 15.328 1 96.38 262 TYR A N 1
ATOM 2147 C CA . TYR A 1 262 ? -5.656 25.297 15.297 1 96.38 262 TYR A CA 1
ATOM 2148 C C . TYR A 1 262 ? -6.953 25.688 15.992 1 96.38 262 TYR A C 1
ATOM 2150 O O . TYR A 1 262 ? -7.824 24.844 16.219 1 96.38 262 TYR A O 1
ATOM 2158 N N . SER A 1 263 ? -7.098 26.891 16.422 1 94.69 263 SER A N 1
ATOM 2159 C CA . SER A 1 263 ? -8.07 27.328 17.422 1 94.69 263 SER A CA 1
ATOM 2160 C C . SER A 1 263 ? -9.5 27.203 16.891 1 94.69 263 SER A C 1
ATOM 2162 O O . SER A 1 263 ? -10.438 27 17.656 1 94.69 263 SER A O 1
ATOM 2164 N N . ASP A 1 264 ? -9.758 27.328 15.633 1 94.31 264 ASP A N 1
ATOM 2165 C CA . ASP A 1 264 ? -11.117 27.25 15.109 1 94.31 264 ASP A CA 1
ATOM 2166 C C . ASP A 1 264 ? -11.359 25.906 14.414 1 94.31 264 ASP A C 1
ATOM 2168 O O . ASP A 1 264 ? -12.18 25.828 13.5 1 94.31 264 ASP A O 1
ATOM 2172 N N . PHE A 1 265 ? -10.641 24.891 14.781 1 95.5 265 PHE A N 1
ATOM 2173 C CA . PHE A 1 265 ? -10.711 23.562 14.164 1 95.5 265 PHE A CA 1
ATOM 2174 C C . PHE A 1 265 ? -12.133 23.031 14.211 1 95.5 265 PHE A C 1
ATOM 2176 O O . PHE A 1 265 ? -12.664 22.578 13.188 1 95.5 265 PHE A O 1
ATOM 2183 N N . ASP A 1 266 ? -12.789 23.078 15.344 1 90.19 266 ASP A N 1
ATOM 2184 C CA . ASP A 1 266 ? -14.109 22.469 15.516 1 90.19 266 ASP A CA 1
ATOM 2185 C C . ASP A 1 266 ? -15.18 23.25 14.773 1 90.19 266 ASP A C 1
ATOM 2187 O O . ASP A 1 266 ? -16.172 22.688 14.312 1 90.19 266 ASP A O 1
ATOM 2191 N N . GLU A 1 267 ? -14.969 24.531 14.695 1 90.88 267 GLU A N 1
ATOM 2192 C CA . GLU A 1 267 ? -15.906 25.344 13.938 1 90.88 267 GLU A CA 1
ATOM 2193 C C . GLU A 1 267 ? -15.883 24.984 12.453 1 90.88 267 GLU A C 1
ATOM 2195 O O . GLU A 1 267 ? -16.922 24.938 11.797 1 90.88 267 GLU A O 1
ATOM 2200 N N . LEU A 1 268 ? -14.695 24.688 11.961 1 93 268 LEU A N 1
ATOM 2201 C CA . LEU A 1 268 ? -14.516 24.422 10.539 1 93 268 LEU A CA 1
ATOM 2202 C C . LEU A 1 268 ? -14.852 22.969 10.219 1 93 268 LEU A C 1
ATOM 2204 O O . LEU A 1 268 ? -15.273 22.656 9.102 1 93 268 LEU A O 1
ATOM 2208 N N . ASN A 1 269 ? -14.609 22.078 11.195 1 90.88 269 ASN A N 1
ATOM 2209 C CA . ASN A 1 269 ? -14.75 20.641 10.938 1 90.88 269 ASN A CA 1
ATOM 2210 C C . ASN A 1 269 ? -15.828 20.016 11.812 1 90.88 269 ASN A C 1
ATOM 2212 O O . ASN A 1 269 ? -15.867 18.797 11.984 1 90.88 269 ASN A O 1
ATOM 2216 N N . GLY A 1 270 ? -16.609 20.875 12.383 1 78.06 270 GLY A N 1
ATOM 2217 C CA . GLY A 1 270 ? -17.562 20.391 13.367 1 78.06 270 GLY A CA 1
ATOM 2218 C C . GLY A 1 270 ? -18.641 19.5 12.766 1 78.06 270 GLY A C 1
ATOM 2219 O O . GLY A 1 270 ? -18.859 19.516 11.555 1 78.06 270 GLY A O 1
ATOM 2220 N N . HIS A 1 271 ? -18.953 18.5 13.609 1 71.75 271 HIS A N 1
ATOM 2221 C CA . HIS A 1 271 ? -20.062 17.625 13.289 1 71.75 271 HIS A CA 1
ATOM 2222 C C . HIS A 1 271 ? -21.391 18.266 13.656 1 71.75 271 HIS A C 1
ATOM 2224 O O . HIS A 1 271 ? -21.484 19.016 14.641 1 71.75 271 HIS A O 1
ATOM 2230 N N . LYS A 1 272 ? -22.328 18.359 12.773 1 62.97 272 LYS A N 1
ATOM 2231 C CA . LYS A 1 272 ? -23.594 19.062 12.945 1 62.97 272 LYS A CA 1
ATOM 2232 C C . LYS A 1 272 ? -24.547 18.266 13.836 1 62.97 272 LYS A C 1
ATOM 2234 O O . LYS A 1 272 ? -25.609 18.766 14.219 1 62.97 272 LYS A O 1
ATOM 2239 N N . GLY A 1 273 ? -23.984 17.188 14.57 1 63.38 273 GLY A N 1
ATOM 2240 C CA . GLY A 1 273 ? -24.953 16.422 15.328 1 63.38 273 GLY A CA 1
ATOM 2241 C C . GLY A 1 273 ? -24.75 16.516 16.828 1 63.38 273 GLY A C 1
ATOM 2242 O O . GLY A 1 273 ? -23.734 17.047 17.281 1 63.38 273 GLY A O 1
ATOM 2243 N N . PRO A 1 274 ? -25.828 16.266 17.578 1 69.75 274 PRO A N 1
ATOM 2244 C CA . PRO A 1 274 ? -25.703 16.281 19.047 1 69.75 274 PRO A CA 1
ATOM 2245 C C . PRO A 1 274 ? -24.672 15.258 19.547 1 69.75 274 PRO A C 1
ATOM 2247 O O . PRO A 1 274 ? -24.453 14.234 18.906 1 69.75 274 PRO A O 1
ATOM 2250 N N . PRO A 1 275 ? -23.922 15.766 20.578 1 70 275 PRO A N 1
ATOM 2251 C CA . PRO A 1 275 ? -22.969 14.805 21.172 1 70 275 PRO A CA 1
ATOM 2252 C C . PRO A 1 275 ? -23.641 13.516 21.625 1 70 275 PRO A C 1
ATOM 2254 O O . PRO A 1 275 ? -24.812 13.531 22.031 1 70 275 PRO A O 1
ATOM 2257 N N . ARG A 1 276 ? -23.031 12.398 21.359 1 74.06 276 ARG A N 1
ATOM 2258 C CA . ARG A 1 276 ? -23.531 11.094 21.781 1 74.06 276 ARG A CA 1
ATOM 2259 C C . ARG A 1 276 ? -22.688 10.539 22.938 1 74.06 276 ARG A C 1
ATOM 2261 O O . ARG A 1 276 ? -21.531 10.922 23.109 1 74.06 276 ARG A O 1
ATOM 2268 N N . ALA A 1 277 ? -23.359 9.789 23.766 1 78.31 277 ALA A N 1
ATOM 2269 C CA . ALA A 1 277 ? -22.656 9.109 24.844 1 78.31 277 ALA A CA 1
ATOM 2270 C C . ALA A 1 277 ? -21.562 8.195 24.297 1 78.31 277 ALA A C 1
ATOM 2272 O O . ALA A 1 277 ? -21.688 7.68 23.188 1 78.31 277 ALA A O 1
ATOM 2273 N N . THR A 1 278 ? -20.5 8.195 25.078 1 80.69 278 THR A N 1
ATOM 2274 C CA . THR A 1 278 ? -19.375 7.324 24.719 1 80.69 278 THR A CA 1
ATOM 2275 C C . THR A 1 278 ? -19.859 5.883 24.547 1 80.69 278 THR A C 1
ATOM 2277 O O . THR A 1 278 ? -20.516 5.328 25.422 1 80.69 278 THR A O 1
ATOM 2280 N N . ASN A 1 279 ? -19.594 5.406 23.359 1 88.31 279 ASN A N 1
ATOM 2281 C CA . ASN A 1 279 ? -19.969 4.031 23.047 1 88.31 279 ASN A CA 1
ATOM 2282 C C . ASN A 1 279 ? -18.766 3.225 22.562 1 88.31 279 ASN A C 1
ATOM 2284 O O . ASN A 1 279 ? -18.422 3.264 21.391 1 88.31 279 ASN A O 1
ATOM 2288 N N . ILE A 1 280 ? -18.172 2.57 23.484 1 92.25 280 ILE A N 1
ATOM 2289 C CA . ILE A 1 280 ? -17.062 1.664 23.203 1 92.25 280 ILE A CA 1
ATOM 2290 C C . ILE A 1 280 ? -17.562 0.218 23.266 1 92.25 280 ILE A C 1
ATOM 2292 O O . ILE A 1 280 ? -18 -0.249 24.312 1 92.25 280 ILE A O 1
ATOM 2296 N N . ILE A 1 281 ? -17.453 -0.443 22.219 1 92.88 281 ILE A N 1
ATOM 2297 C CA . ILE A 1 281 ? -18.016 -1.78 22.062 1 92.88 281 ILE A CA 1
ATOM 2298 C C . ILE A 1 281 ? -16.891 -2.82 22.125 1 92.88 281 ILE A C 1
ATOM 2300 O O . ILE A 1 281 ? -15.992 -2.816 21.281 1 92.88 281 ILE A O 1
ATOM 2304 N N . LEU A 1 282 ? -17 -3.701 23.047 1 91.06 282 LEU A N 1
ATOM 2305 C CA . LEU A 1 282 ? -16.016 -4.762 23.219 1 91.06 282 LEU A CA 1
ATOM 2306 C C . LEU A 1 282 ? -16.562 -6.098 22.719 1 91.06 282 LEU A C 1
ATOM 2308 O O . LEU A 1 282 ? -15.797 -6.98 22.328 1 91.06 282 LEU A O 1
ATOM 2312 N N . ASP A 1 283 ? -17.828 -6.254 22.812 1 90.75 283 ASP A N 1
ATOM 2313 C CA . ASP A 1 283 ? -18.562 -7.426 22.359 1 90.75 283 ASP A CA 1
ATOM 2314 C C . ASP A 1 283 ? -20.031 -7.078 22.078 1 90.75 283 ASP A C 1
ATOM 2316 O O . ASP A 1 283 ? -20.438 -5.93 22.25 1 90.75 283 ASP A O 1
ATOM 2320 N N . CYS A 1 284 ? -20.703 -8.016 21.516 1 90.69 284 CYS A N 1
ATOM 2321 C CA . CYS A 1 284 ? -22.094 -7.758 21.141 1 90.69 284 CYS A CA 1
ATOM 2322 C C . CYS A 1 284 ? -23.047 -8.211 22.219 1 90.69 284 CYS A C 1
ATOM 2324 O O . CYS A 1 284 ? -24.234 -8.438 21.953 1 90.69 284 CYS A O 1
ATOM 2326 N N . GLY A 1 285 ? -22.578 -8.328 23.359 1 81.12 285 GLY A N 1
ATOM 2327 C CA . GLY A 1 285 ? -23.438 -8.609 24.5 1 81.12 285 GLY A CA 1
ATOM 2328 C C . GLY A 1 285 ? -23.906 -10.047 24.562 1 81.12 285 GLY A C 1
ATOM 2329 O O . GLY A 1 285 ? -23.125 -10.977 24.328 1 81.12 285 GLY A O 1
ATOM 2330 N N . TYR A 1 286 ? -25.203 -10.172 24.781 1 74.62 286 TYR A N 1
ATOM 2331 C CA . TYR A 1 286 ? -25.766 -11.461 25.172 1 74.62 286 TYR A CA 1
ATOM 2332 C C . TYR A 1 286 ? -26.203 -12.25 23.953 1 74.62 286 TYR A C 1
ATOM 2334 O O . TYR A 1 286 ? -26.859 -13.297 24.078 1 74.62 286 TYR A O 1
ATOM 2342 N N . TYR A 1 287 ? -25.781 -11.883 22.906 1 75.62 287 TYR A N 1
ATOM 2343 C CA . TYR A 1 287 ? -26.156 -12.641 21.719 1 75.62 287 TYR A CA 1
ATOM 2344 C C . TYR A 1 287 ? -25.375 -13.945 21.625 1 75.62 287 TYR A C 1
ATOM 2346 O O . TYR A 1 287 ? -24.203 -13.992 22 1 75.62 287 TYR A O 1
ATOM 2354 N N . GLU A 1 288 ? -26.031 -14.969 21.188 1 75.5 288 GLU A N 1
ATOM 2355 C CA . GLU A 1 288 ? -25.406 -16.281 21.078 1 75.5 288 GLU A CA 1
ATOM 2356 C C . GLU A 1 288 ? -24.438 -16.344 19.906 1 75.5 288 GLU A C 1
ATOM 2358 O O . GLU A 1 288 ? -23.422 -17.047 19.969 1 75.5 288 GLU A O 1
ATOM 2363 N N . ASN A 1 289 ? -24.719 -15.445 19.047 1 85.44 289 ASN A N 1
ATOM 2364 C CA . ASN A 1 289 ? -23.922 -15.516 17.828 1 85.44 289 ASN A CA 1
ATOM 2365 C C . ASN A 1 289 ? -22.797 -14.484 17.859 1 85.44 289 ASN A C 1
ATOM 2367 O O . ASN A 1 289 ? -22.641 -13.742 18.828 1 85.44 289 ASN A O 1
ATOM 2371 N N . PHE A 1 290 ? -21.906 -14.602 16.969 1 89.31 290 PHE A N 1
ATOM 2372 C CA . PHE A 1 290 ? -20.75 -13.719 16.875 1 89.31 290 PHE A CA 1
ATOM 2373 C C . PHE A 1 290 ? -20.922 -12.695 15.758 1 89.31 290 PHE A C 1
ATOM 2375 O O . PHE A 1 290 ? -21.766 -12.883 14.867 1 89.31 290 PHE A O 1
ATOM 2382 N N . LEU A 1 291 ? -20.281 -11.586 15.93 1 93.12 291 LEU A N 1
ATOM 2383 C CA . LEU A 1 291 ? -20.094 -10.633 14.844 1 93.12 291 LEU A CA 1
ATOM 2384 C C . LEU A 1 291 ? -18.781 -10.891 14.109 1 93.12 291 LEU A C 1
ATOM 2386 O O . LEU A 1 291 ? -17.766 -11.156 14.734 1 93.12 291 LEU A O 1
ATOM 2390 N N . PHE A 1 292 ? -18.906 -10.945 12.805 1 94.62 292 PHE A N 1
ATOM 2391 C CA . PHE A 1 292 ? -17.719 -11.102 11.984 1 94.62 292 PHE A CA 1
ATOM 2392 C C . PHE A 1 292 ? -17.391 -9.805 11.25 1 94.62 292 PHE A C 1
ATOM 2394 O O . PHE A 1 292 ? -18.25 -9.258 10.539 1 94.62 292 PHE A O 1
ATOM 2401 N N . VAL A 1 293 ? -16.125 -9.273 11.539 1 96.94 293 VAL A N 1
ATOM 2402 C CA . VAL A 1 293 ? -15.711 -8.062 10.844 1 96.94 293 VAL A CA 1
ATOM 2403 C C . VAL A 1 293 ? -14.398 -8.32 10.102 1 96.94 293 VAL A C 1
ATOM 2405 O O . VAL A 1 293 ? -13.688 -9.281 10.406 1 96.94 293 VAL A O 1
ATOM 2408 N N . MET A 1 294 ? -14.195 -7.531 9.094 1 98 294 MET A N 1
ATOM 2409 C CA . MET A 1 294 ? -12.945 -7.555 8.328 1 98 294 MET A CA 1
ATOM 2410 C C . MET A 1 294 ? -12.219 -6.223 8.438 1 98 294 MET A C 1
ATOM 2412 O O . MET A 1 294 ? -12.844 -5.18 8.648 1 98 294 MET A O 1
ATOM 2416 N N . TYR A 1 295 ? -10.914 -6.281 8.383 1 97.56 295 TYR A N 1
ATOM 2417 C CA . TYR A 1 295 ? -10.188 -5.016 8.398 1 97.56 295 TYR A CA 1
ATOM 2418 C C . TYR A 1 295 ? -8.961 -5.082 7.492 1 97.56 295 TYR A C 1
ATOM 2420 O O . TYR A 1 295 ? -8.492 -6.172 7.148 1 97.56 295 TYR A O 1
ATOM 2428 N N . VAL A 1 296 ? -8.562 -3.939 6.984 1 96 296 VAL A N 1
ATOM 2429 C CA . VAL A 1 296 ? -7.391 -3.758 6.133 1 96 296 VAL A CA 1
ATOM 2430 C C . VAL A 1 296 ? -6.453 -2.725 6.754 1 96 296 VAL A C 1
ATOM 2432 O O . VAL A 1 296 ? -6.684 -1.519 6.637 1 96 296 VAL A O 1
ATOM 2435 N N . PRO A 1 297 ? -5.375 -3.188 7.32 1 89.38 297 PRO A N 1
ATOM 2436 C CA . PRO A 1 297 ? -4.484 -2.244 7.996 1 89.38 297 PRO A CA 1
ATOM 2437 C C . PRO A 1 297 ? -3.576 -1.489 7.027 1 89.38 297 PRO A C 1
ATOM 2439 O O . PRO A 1 297 ? -3.092 -0.402 7.352 1 89.38 297 PRO A O 1
ATOM 2442 N N . LEU A 1 298 ? -3.26 -2.146 5.867 1 83.94 298 LEU A N 1
ATOM 2443 C CA . LEU A 1 298 ? -2.336 -1.55 4.906 1 83.94 298 LEU A CA 1
ATOM 2444 C C . LEU A 1 298 ? -2.75 -1.878 3.479 1 83.94 298 LEU A C 1
ATOM 2446 O O . LEU A 1 298 ? -3.479 -2.846 3.244 1 83.94 298 LEU A O 1
ATOM 2450 N N . VAL A 1 299 ? -2.258 -1.025 2.607 1 82.88 299 VAL A N 1
ATOM 2451 C CA . VAL A 1 299 ? -2.514 -1.273 1.193 1 82.88 299 VAL A CA 1
ATOM 2452 C C . VAL A 1 299 ? -1.561 -2.35 0.678 1 82.88 299 VAL A C 1
ATOM 2454 O O . VAL A 1 299 ? -0.34 -2.213 0.788 1 82.88 299 VAL A O 1
ATOM 2457 N N . SER A 1 300 ? -2.094 -3.412 0.185 1 81.62 300 SER A N 1
ATOM 2458 C CA . SER A 1 300 ? -1.313 -4.5 -0.4 1 81.62 300 SER A CA 1
ATOM 2459 C C . SER A 1 300 ? -2.062 -5.16 -1.55 1 81.62 300 SER A C 1
ATOM 2461 O O . SER A 1 300 ? -3.281 -5.012 -1.674 1 81.62 300 SER A O 1
ATOM 2463 N N . LYS A 1 301 ? -1.335 -5.816 -2.385 1 78.75 301 LYS A N 1
ATOM 2464 C CA . LYS A 1 301 ? -1.962 -6.547 -3.48 1 78.75 301 LYS A CA 1
ATOM 2465 C C . LYS A 1 301 ? -2.959 -7.578 -2.957 1 78.75 301 LYS A C 1
ATOM 2467 O O . LYS A 1 301 ? -4.051 -7.73 -3.512 1 78.75 301 LYS A O 1
ATOM 2472 N N . GLN A 1 302 ? -2.523 -8.172 -1.9 1 84.94 302 GLN A N 1
ATOM 2473 C CA . GLN A 1 302 ? -3.402 -9.164 -1.29 1 84.94 302 GLN A CA 1
ATOM 2474 C C . GLN A 1 302 ? -4.684 -8.523 -0.773 1 84.94 302 GLN A C 1
ATOM 2476 O O . GLN A 1 302 ? -5.777 -9.055 -0.976 1 84.94 302 GLN A O 1
ATOM 2481 N N . ALA A 1 303 ? -4.555 -7.43 -0.107 1 92.12 303 ALA A N 1
ATOM 2482 C CA . ALA A 1 303 ? -5.73 -6.746 0.421 1 92.12 303 ALA A CA 1
ATOM 2483 C C . ALA A 1 303 ? -6.668 -6.32 -0.705 1 92.12 303 ALA A C 1
ATOM 2485 O O . ALA A 1 303 ? -7.883 -6.512 -0.614 1 92.12 303 ALA A O 1
ATOM 2486 N N . ILE A 1 304 ? -6.102 -5.754 -1.708 1 89.62 304 ILE A N 1
ATOM 2487 C CA . ILE A 1 304 ? -6.898 -5.316 -2.85 1 89.62 304 ILE A CA 1
ATOM 2488 C C . ILE A 1 304 ? -7.605 -6.516 -3.479 1 89.62 304 ILE A C 1
ATOM 2490 O O . ILE A 1 304 ? -8.805 -6.457 -3.766 1 89.62 304 ILE A O 1
ATOM 2494 N N . TYR A 1 305 ? -6.871 -7.559 -3.6 1 90.06 305 TYR A N 1
ATOM 2495 C CA . TYR A 1 305 ? -7.441 -8.781 -4.156 1 90.06 305 TYR A CA 1
ATOM 2496 C C . TYR A 1 305 ? -8.594 -9.289 -3.291 1 90.06 305 TYR A C 1
ATOM 2498 O O . TYR A 1 305 ? -9.664 -9.609 -3.805 1 90.06 305 TYR A O 1
ATOM 2506 N N . ALA A 1 306 ? -8.367 -9.359 -2.053 1 95 306 ALA A N 1
ATOM 2507 C CA . ALA A 1 306 ? -9.406 -9.828 -1.14 1 95 306 ALA A CA 1
ATOM 2508 C C . ALA A 1 306 ? -10.656 -8.961 -1.231 1 95 306 ALA A C 1
ATOM 2510 O O . ALA A 1 306 ? -11.781 -9.477 -1.209 1 95 306 ALA A O 1
ATOM 2511 N N . LEU A 1 307 ? -10.484 -7.727 -1.332 1 96.19 307 LEU A N 1
ATOM 2512 C CA . LEU A 1 307 ? -11.617 -6.812 -1.398 1 96.19 307 LEU A CA 1
ATOM 2513 C C . LEU A 1 307 ? -12.352 -6.953 -2.727 1 96.19 307 LEU A C 1
ATOM 2515 O O . LEU A 1 307 ? -13.578 -6.812 -2.783 1 96.19 307 LEU A O 1
ATOM 2519 N N . GLU A 1 308 ? -11.617 -7.18 -3.748 1 92.5 308 GLU A N 1
ATOM 2520 C CA . GLU A 1 308 ? -12.258 -7.434 -5.035 1 92.5 308 GLU A CA 1
ATOM 2521 C C . GLU A 1 308 ? -13.094 -8.719 -4.992 1 92.5 308 GLU A C 1
ATOM 2523 O O . GLU A 1 308 ? -14.172 -8.781 -5.574 1 92.5 308 GLU A O 1
ATOM 2528 N N . VAL A 1 309 ? -12.523 -9.672 -4.348 1 93.75 309 VAL A N 1
ATOM 2529 C CA . VAL A 1 309 ? -13.258 -10.922 -4.16 1 93.75 309 VAL A CA 1
ATOM 2530 C C . VAL A 1 309 ? -14.531 -10.656 -3.363 1 93.75 309 VAL A C 1
ATOM 2532 O O . VAL A 1 309 ? -15.602 -11.172 -3.701 1 93.75 309 VAL A O 1
ATOM 2535 N N . LEU A 1 310 ? -14.398 -9.891 -2.348 1 95.31 310 LEU A N 1
ATOM 2536 C CA . LEU A 1 310 ? -15.562 -9.531 -1.537 1 95.31 310 LEU A CA 1
ATOM 2537 C C . LEU A 1 310 ? -16.625 -8.836 -2.381 1 95.31 310 LEU A C 1
ATOM 2539 O O . LEU A 1 310 ? -17.812 -9.141 -2.27 1 95.31 310 LEU A O 1
ATOM 2543 N N . GLN A 1 311 ? -16.219 -7.945 -3.17 1 92.81 311 GLN A N 1
ATOM 2544 C CA . GLN A 1 311 ? -17.125 -7.219 -4.043 1 92.81 311 GLN A CA 1
ATOM 2545 C C . GLN A 1 311 ? -17.844 -8.164 -5 1 92.81 311 GLN A C 1
ATOM 2547 O O . GLN A 1 311 ? -19.062 -8.055 -5.199 1 92.81 311 GLN A O 1
ATOM 2552 N N . ALA A 1 312 ? -17.094 -9.031 -5.551 1 88.5 312 ALA A N 1
ATOM 2553 C CA . ALA A 1 312 ? -17.672 -10 -6.477 1 88.5 312 ALA A CA 1
ATOM 2554 C C . ALA A 1 312 ? -18.656 -10.914 -5.762 1 88.5 312 ALA A C 1
ATOM 2556 O O . ALA A 1 312 ? -19.703 -11.281 -6.324 1 88.5 312 ALA A O 1
ATOM 2557 N N . PHE A 1 313 ? -18.359 -11.266 -4.582 1 89.81 313 PHE A N 1
ATOM 2558 C CA . PHE A 1 313 ? -19.219 -12.141 -3.783 1 89.81 313 PHE A CA 1
ATOM 2559 C C . PHE A 1 313 ? -20.516 -11.43 -3.402 1 89.81 313 PHE A C 1
ATOM 2561 O O . PHE A 1 313 ? -21.594 -12.016 -3.484 1 89.81 313 PHE A O 1
ATOM 2568 N N . SER A 1 314 ? -20.359 -10.258 -2.955 1 88.69 314 SER A N 1
ATOM 2569 C CA . SER A 1 314 ? -21.531 -9.531 -2.453 1 88.69 314 SER A CA 1
ATOM 2570 C C . SER A 1 314 ? -22.516 -9.227 -3.572 1 88.69 314 SER A C 1
ATOM 2572 O O . SER A 1 314 ? -23.734 -9.305 -3.375 1 88.69 314 SER A O 1
ATOM 2574 N N . GLY A 1 315 ? -22 -8.922 -4.73 1 81.44 315 GLY A N 1
ATOM 2575 C CA . GLY A 1 315 ? -22.906 -8.516 -5.793 1 81.44 315 GLY A CA 1
ATOM 2576 C C . GLY A 1 315 ? -23.766 -7.332 -5.414 1 81.44 315 GLY A C 1
ATOM 2577 O O . GLY A 1 315 ? -23.266 -6.301 -4.961 1 81.44 315 GLY A O 1
ATOM 2578 N N . PRO A 1 316 ? -25.062 -7.535 -5.551 1 84.81 316 PRO A N 1
ATOM 2579 C CA . PRO A 1 316 ? -25.969 -6.441 -5.203 1 84.81 316 PRO A CA 1
ATOM 2580 C C . PRO A 1 316 ? -26.453 -6.508 -3.752 1 84.81 316 PRO A C 1
ATOM 2582 O O . PRO A 1 316 ? -27.172 -5.613 -3.293 1 84.81 316 PRO A O 1
ATOM 2585 N N . ARG A 1 317 ? -26.062 -7.492 -3.047 1 88 317 ARG A N 1
ATOM 2586 C CA . ARG A 1 317 ? -26.5 -7.68 -1.664 1 88 317 ARG A CA 1
ATOM 2587 C C . ARG A 1 317 ? -25.688 -6.797 -0.717 1 88 317 ARG A C 1
ATOM 2589 O O . ARG A 1 317 ? -24.484 -6.598 -0.915 1 88 317 ARG A O 1
ATOM 2596 N N . PHE A 1 318 ? -26.359 -6.32 0.302 1 92.19 318 PHE A N 1
ATOM 2597 C CA . PHE A 1 318 ? -25.688 -5.574 1.36 1 92.19 318 PHE A CA 1
ATOM 2598 C C . PHE A 1 318 ? -25.359 -6.48 2.541 1 92.19 318 PHE A C 1
ATOM 2600 O O . PHE A 1 318 ? -26.266 -7.062 3.148 1 92.19 318 PHE A O 1
ATOM 2607 N N . LEU A 1 319 ? -24.156 -6.656 2.814 1 93.38 319 LEU A N 1
ATOM 2608 C CA . LEU A 1 319 ? -23.703 -7.512 3.904 1 93.38 319 LEU A CA 1
ATOM 2609 C C . LEU A 1 319 ? -23.875 -6.82 5.25 1 93.38 319 LEU A C 1
ATOM 2611 O O . LEU A 1 319 ? -23.547 -5.645 5.402 1 93.38 319 LEU A O 1
ATOM 2615 N N . GLN A 1 320 ? -24.359 -7.496 6.223 1 91.5 320 GLN A N 1
ATOM 2616 C CA . GLN A 1 320 ? -24.672 -6.906 7.52 1 91.5 320 GLN A CA 1
ATOM 2617 C C . GLN A 1 320 ? -23.438 -6.844 8.414 1 91.5 320 GLN A C 1
ATOM 2619 O O . GLN A 1 320 ? -23.531 -6.496 9.594 1 91.5 320 GLN A O 1
ATOM 2624 N N . THR A 1 321 ? -22.328 -7.102 7.891 1 94.38 321 THR A N 1
ATOM 2625 C CA . THR A 1 321 ? -21.062 -6.984 8.609 1 94.38 321 THR A CA 1
ATOM 2626 C C . THR A 1 321 ? -20.344 -5.688 8.242 1 94.38 321 THR A C 1
ATOM 2628 O O . THR A 1 321 ? -20.953 -4.781 7.664 1 94.38 321 THR A O 1
ATOM 2631 N N . ALA A 1 322 ? -19.094 -5.535 8.781 1 96.31 322 ALA A N 1
ATOM 2632 C CA . ALA A 1 322 ? -18.391 -4.281 8.523 1 96.31 322 ALA A CA 1
ATOM 2633 C C . ALA A 1 322 ? -16.969 -4.547 8.031 1 96.31 322 ALA A C 1
ATOM 2635 O O . ALA A 1 322 ? -16.375 -5.586 8.336 1 96.31 322 ALA A O 1
ATOM 2636 N N . LEU A 1 323 ? -16.578 -3.674 7.211 1 97.81 323 LEU A N 1
ATOM 2637 C CA . LEU A 1 323 ? -15.211 -3.625 6.707 1 97.81 323 LEU A CA 1
ATOM 2638 C C . LEU A 1 323 ? -14.484 -2.385 7.219 1 97.81 323 LEU A C 1
ATOM 2640 O O . LEU A 1 323 ? -14.844 -1.26 6.859 1 97.81 323 LEU A O 1
ATOM 2644 N N . PHE A 1 324 ? -13.508 -2.584 8.078 1 98 324 PHE A N 1
ATOM 2645 C CA . PHE A 1 324 ? -12.719 -1.485 8.625 1 98 324 PHE A CA 1
ATOM 2646 C C . PHE A 1 324 ? -11.477 -1.238 7.77 1 98 324 PHE A C 1
ATOM 2648 O O . PHE A 1 324 ? -10.609 -2.104 7.664 1 98 324 PHE A O 1
ATOM 2655 N N . LEU A 1 325 ? -11.43 -0.1 7.18 1 97.25 325 LEU A N 1
ATOM 2656 C CA . LEU A 1 325 ? -10.32 0.26 6.309 1 97.25 325 LEU A CA 1
ATOM 2657 C C . LEU A 1 325 ? -9.422 1.302 6.969 1 97.25 325 LEU A C 1
ATOM 2659 O O . LEU A 1 325 ? -9.914 2.195 7.664 1 97.25 325 LEU A O 1
ATOM 2663 N N . SER A 1 326 ? -8.156 1.187 6.684 1 94.5 326 SER A N 1
ATOM 2664 C CA . SER A 1 326 ? -7.219 2.189 7.191 1 94.5 326 SER A CA 1
ATOM 2665 C C . SER A 1 326 ? -7.332 3.494 6.41 1 94.5 326 SER A C 1
ATOM 2667 O O . SER A 1 326 ? -7.816 3.504 5.277 1 94.5 326 SER A O 1
ATOM 2669 N N . ARG A 1 327 ? -6.816 4.527 7.066 1 92.06 327 ARG A N 1
ATOM 2670 C CA . ARG A 1 327 ? -6.758 5.828 6.406 1 92.06 327 ARG A CA 1
ATOM 2671 C C . ARG A 1 327 ? -6.02 5.734 5.074 1 92.06 327 ARG A C 1
ATOM 2673 O O . ARG A 1 327 ? -6.496 6.234 4.055 1 92.06 327 ARG A O 1
ATOM 2680 N N . ASN A 1 328 ? -4.895 5.055 5.152 1 87 328 ASN A N 1
ATOM 2681 C CA . ASN A 1 328 ? -4.059 4.93 3.965 1 87 328 ASN A CA 1
ATOM 2682 C C . ASN A 1 328 ? -4.801 4.25 2.82 1 87 328 ASN A C 1
ATOM 2684 O O . ASN A 1 328 ? -4.68 4.66 1.665 1 87 328 ASN A O 1
ATOM 2688 N N . PHE A 1 329 ? -5.598 3.314 3.174 1 92.5 329 PHE A N 1
ATOM 2689 C CA . PHE A 1 329 ? -6.328 2.596 2.139 1 92.5 329 PHE A CA 1
ATOM 2690 C C . PHE A 1 329 ? -7.418 3.477 1.536 1 92.5 329 PHE A C 1
ATOM 2692 O O . PHE A 1 329 ? -7.535 3.578 0.313 1 92.5 329 PHE A O 1
ATOM 2699 N N . ILE A 1 330 ? -8.164 4.137 2.316 1 93.88 330 ILE A N 1
ATOM 2700 C CA . ILE A 1 330 ? -9.305 4.934 1.868 1 93.88 330 ILE A CA 1
ATOM 2701 C C . ILE A 1 330 ? -8.812 6.086 0.994 1 93.88 330 ILE A C 1
ATOM 2703 O O . ILE A 1 330 ? -9.391 6.359 -0.061 1 93.88 330 ILE A O 1
ATOM 2707 N N . VAL A 1 331 ? -7.734 6.664 1.411 1 88.31 331 VAL A N 1
ATOM 2708 C CA . VAL A 1 331 ? -7.23 7.852 0.728 1 88.31 331 VAL A CA 1
ATOM 2709 C C . VAL A 1 331 ? -6.586 7.449 -0.596 1 88.31 331 VAL A C 1
ATOM 2711 O O . VAL A 1 331 ? -6.715 8.156 -1.598 1 88.31 331 VAL A O 1
ATOM 2714 N N . ASN A 1 332 ? -6 6.297 -0.631 1 81.81 332 ASN A N 1
ATOM 2715 C CA . ASN A 1 332 ? -5.246 5.91 -1.82 1 81.81 332 ASN A CA 1
ATOM 2716 C C . ASN A 1 332 ? -6.098 5.07 -2.771 1 81.81 332 ASN A C 1
ATOM 2718 O O . ASN A 1 332 ? -5.766 4.938 -3.951 1 81.81 332 ASN A O 1
ATOM 2722 N N . GLN A 1 333 ? -7.129 4.434 -2.225 1 88.31 333 GLN A N 1
ATOM 2723 C CA . GLN A 1 333 ? -8.008 3.611 -3.047 1 88.31 333 GLN A CA 1
ATOM 2724 C C . GLN A 1 333 ? -9.461 4.055 -2.904 1 88.31 333 GLN A C 1
ATOM 2726 O O . GLN A 1 333 ? -10.336 3.244 -2.586 1 88.31 333 GLN A O 1
ATOM 2731 N N . PRO A 1 334 ? -9.727 5.305 -3.248 1 90.31 334 PRO A N 1
ATOM 2732 C CA . PRO A 1 334 ? -11.078 5.812 -3.031 1 90.31 334 PRO A CA 1
ATOM 2733 C C . PRO A 1 334 ? -12.117 5.141 -3.93 1 90.31 334 PRO A C 1
ATOM 2735 O O . PRO A 1 334 ? -13.25 4.914 -3.506 1 90.31 334 PRO A O 1
ATOM 2738 N N . SER A 1 335 ? -11.75 4.828 -5.152 1 91.25 335 SER A N 1
ATOM 2739 C CA . SER A 1 335 ? -12.703 4.223 -6.078 1 91.25 335 SER A CA 1
ATOM 2740 C C . SER A 1 335 ? -13.148 2.848 -5.594 1 91.25 335 SER A C 1
ATOM 2742 O O . SER A 1 335 ? -14.344 2.527 -5.621 1 91.25 335 SER A O 1
ATOM 2744 N N . LEU A 1 336 ? -12.195 2.08 -5.199 1 92.31 336 LEU A N 1
ATOM 2745 C CA . LEU A 1 336 ? -12.531 0.763 -4.676 1 92.31 336 LEU A CA 1
ATOM 2746 C C . LEU A 1 336 ? -13.367 0.883 -3.4 1 92.31 336 LEU A C 1
ATOM 2748 O O . LEU A 1 336 ? -14.336 0.144 -3.215 1 92.31 336 LEU A O 1
ATOM 2752 N N . THR A 1 337 ? -13.031 1.805 -2.562 1 94.69 337 THR A N 1
ATOM 2753 C CA . THR A 1 337 ? -13.781 2.037 -1.329 1 94.69 337 THR A CA 1
ATOM 2754 C C . THR A 1 337 ? -15.227 2.418 -1.632 1 94.69 337 THR A C 1
ATOM 2756 O O . THR A 1 337 ? -16.156 1.909 -0.999 1 94.69 337 THR A O 1
ATOM 2759 N N . GLU A 1 338 ? -15.375 3.264 -2.559 1 94.19 338 GLU A N 1
ATOM 2760 C CA . GLU A 1 338 ? -16.719 3.699 -2.936 1 94.19 338 GLU A CA 1
ATOM 2761 C C . GLU A 1 338 ? -17.547 2.531 -3.453 1 94.19 338 GLU A C 1
ATOM 2763 O O . GLU A 1 338 ? -18.719 2.389 -3.094 1 94.19 338 GLU A O 1
ATOM 2768 N N . SER A 1 339 ? -16.938 1.738 -4.25 1 91.88 339 SER A N 1
ATOM 2769 C CA . SER A 1 339 ? -17.656 0.578 -4.781 1 91.88 339 SER A CA 1
ATOM 2770 C C . SER A 1 339 ? -18.062 -0.375 -3.666 1 91.88 339 SER A C 1
ATOM 2772 O O . SER A 1 339 ? -19.172 -0.93 -3.697 1 91.88 339 SER A O 1
ATOM 2774 N N . LEU A 1 340 ? -17.266 -0.545 -2.707 1 94.06 340 LEU A N 1
ATOM 2775 C CA . LEU A 1 340 ? -17.531 -1.44 -1.587 1 94.06 340 LEU A CA 1
ATOM 2776 C C . LEU A 1 340 ? -18.609 -0.868 -0.683 1 94.06 340 LEU A C 1
ATOM 2778 O O . LEU A 1 340 ? -19.391 -1.619 -0.076 1 94.06 340 LEU A O 1
ATOM 2782 N N . ALA A 1 341 ? -18.688 0.411 -0.581 1 93.19 341 ALA A N 1
ATOM 2783 C CA . ALA A 1 341 ? -19.625 1.075 0.311 1 93.19 341 ALA A CA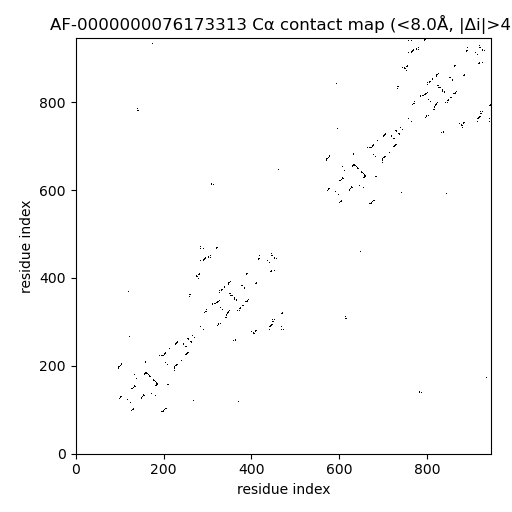 1
ATOM 2784 C C . ALA A 1 341 ? -21.078 0.773 -0.094 1 93.19 341 ALA A C 1
ATOM 2786 O O . ALA A 1 341 ? -22 0.951 0.701 1 93.19 341 ALA A O 1
ATOM 2787 N N . HIS A 1 342 ? -21.266 0.267 -1.25 1 91.12 342 HIS A N 1
ATOM 2788 C CA . HIS A 1 342 ? -22.594 -0.095 -1.724 1 91.12 342 HIS A CA 1
ATOM 2789 C C . HIS A 1 342 ? -23.031 -1.456 -1.183 1 91.12 342 HIS A C 1
ATOM 2791 O O . HIS A 1 342 ? -24.219 -1.783 -1.181 1 91.12 342 HIS A O 1
ATOM 2797 N N . SER A 1 343 ? -22.047 -2.193 -0.711 1 92.19 343 SER A N 1
ATOM 2798 C CA . SER A 1 343 ? -22.391 -3.576 -0.392 1 92.19 343 SER A CA 1
ATOM 2799 C C . SER A 1 343 ? -22.047 -3.908 1.058 1 92.19 343 SER A C 1
ATOM 2801 O O . SER A 1 343 ? -22.391 -4.984 1.551 1 92.19 343 SER A O 1
ATOM 2803 N N . ILE A 1 344 ? -21.422 -3.002 1.731 1 94.75 344 ILE A N 1
ATOM 2804 C CA . ILE A 1 344 ? -21 -3.33 3.086 1 94.75 344 ILE A CA 1
ATOM 2805 C C . ILE A 1 344 ? -20.781 -2.047 3.885 1 94.75 344 ILE A C 1
ATOM 2807 O O . ILE A 1 344 ? -20.5 -0.992 3.312 1 94.75 344 ILE A O 1
ATOM 2811 N N . ASN A 1 345 ? -20.922 -2.123 5.195 1 94.56 345 ASN A N 1
ATOM 2812 C CA . ASN A 1 345 ? -20.641 -0.995 6.07 1 94.56 345 ASN A CA 1
ATOM 2813 C C . ASN A 1 345 ? -19.141 -0.722 6.152 1 94.56 345 ASN A C 1
ATOM 2815 O O . ASN A 1 345 ? -18.359 -1.619 6.473 1 94.56 345 ASN A O 1
ATOM 2819 N N . ILE A 1 346 ? -18.828 0.533 5.871 1 95.56 346 ILE A N 1
ATOM 2820 C CA . ILE A 1 346 ? -17.422 0.911 5.914 1 95.56 346 ILE A CA 1
ATOM 2821 C C . ILE A 1 346 ? -17.109 1.568 7.254 1 95.56 346 ILE A C 1
ATOM 2823 O O . ILE A 1 346 ? -17.797 2.496 7.676 1 95.56 346 ILE A O 1
ATOM 2827 N N . GLY A 1 347 ? -16.141 1.026 7.941 1 96.44 347 GLY A N 1
ATOM 2828 C CA . GLY A 1 347 ? -15.586 1.628 9.141 1 96.44 347 GLY A CA 1
ATOM 2829 C C . GLY A 1 347 ? -14.141 2.059 8.984 1 96.44 347 GLY A C 1
ATOM 2830 O O . GLY A 1 347 ? -13.531 1.818 7.938 1 96.44 347 GLY A O 1
ATOM 2831 N N . LEU A 1 348 ? -13.625 2.744 10 1 97.31 348 LEU A N 1
ATOM 2832 C CA . LEU A 1 348 ? -12.25 3.232 9.984 1 97.31 348 LEU A CA 1
ATOM 2833 C C . LEU A 1 348 ? -11.375 2.441 10.953 1 97.31 348 LEU A C 1
ATOM 2835 O O . LEU A 1 348 ? -11.742 2.264 12.117 1 97.31 348 LEU A O 1
ATOM 2839 N N . TYR A 1 349 ? -10.312 1.941 10.375 1 96.81 349 TYR A N 1
ATOM 2840 C CA . TYR A 1 349 ? -9.305 1.249 11.172 1 96.81 349 TYR A CA 1
ATOM 2841 C C . TYR A 1 349 ? -8.172 2.193 11.57 1 96.81 349 TYR A C 1
ATOM 2843 O O . TYR A 1 349 ? -7.449 2.693 10.703 1 96.81 349 TYR A O 1
ATOM 2851 N N . MET A 1 350 ? -7.98 2.42 12.914 1 93.5 350 MET A N 1
ATOM 2852 C CA . MET A 1 350 ? -6.988 3.387 13.367 1 93.5 350 MET A CA 1
ATOM 2853 C C . MET A 1 350 ? -6.008 2.742 14.344 1 93.5 350 MET A C 1
ATOM 2855 O O . MET A 1 350 ? -6.422 2.094 15.305 1 93.5 350 MET A O 1
ATOM 2859 N N . VAL A 1 351 ? -4.789 2.959 14.039 1 87.62 351 VAL A N 1
ATOM 2860 C CA . VAL A 1 351 ? -3.73 2.484 14.93 1 87.62 351 VAL A CA 1
ATOM 2861 C C . VAL A 1 351 ? -2.91 3.67 15.43 1 87.62 351 VAL A C 1
ATOM 2863 O O . VAL A 1 351 ? -2.508 4.535 14.648 1 87.62 351 VAL A O 1
ATOM 2866 N N . ASN A 1 352 ? -2.693 3.689 16.656 1 81.62 352 ASN A N 1
ATOM 2867 C CA . ASN A 1 352 ? -1.865 4.746 17.234 1 81.62 352 ASN A CA 1
ATOM 2868 C C . ASN A 1 352 ? -0.391 4.547 16.891 1 81.62 352 ASN A C 1
ATOM 2870 O O . ASN A 1 352 ? 0.208 3.539 17.266 1 81.62 352 ASN A O 1
ATOM 2874 N N . LYS A 1 353 ? 0.132 5.438 16.188 1 66.38 353 LYS A N 1
ATOM 2875 C CA . LYS A 1 353 ? 1.537 5.363 15.789 1 66.38 353 LYS A CA 1
ATOM 2876 C C . LYS A 1 353 ? 2.391 6.316 16.625 1 66.38 353 LYS A C 1
ATOM 2878 O O . LYS A 1 353 ? 3.615 6.34 16.484 1 66.38 353 LYS A O 1
ATOM 2883 N N . SER A 1 354 ? 1.645 7.125 17.406 1 64.62 354 SER A N 1
ATOM 2884 C CA . SER A 1 354 ? 2.375 8.203 18.078 1 64.62 354 SER A CA 1
ATOM 2885 C C . SER A 1 354 ? 2.789 7.805 19.484 1 64.62 354 SER A C 1
ATOM 2887 O O . SER A 1 354 ? 2.088 7.039 20.156 1 64.62 354 SER A O 1
ATOM 2889 N N . THR A 1 355 ? 3.994 8.039 19.625 1 62.91 355 THR A N 1
ATOM 2890 C CA . THR A 1 355 ? 4.504 7.875 20.984 1 62.91 355 THR A CA 1
ATOM 2891 C C . THR A 1 355 ? 4.445 9.195 21.75 1 62.91 355 THR A C 1
ATOM 2893 O O . THR A 1 355 ? 5 9.312 22.844 1 62.91 355 THR A O 1
ATOM 2896 N N . VAL A 1 356 ? 3.695 10.078 21.094 1 63.88 356 VAL A N 1
ATOM 2897 C CA . VAL A 1 356 ? 3.736 11.398 21.703 1 63.88 356 VAL A CA 1
ATOM 2898 C C . VAL A 1 356 ? 2.68 11.484 22.797 1 63.88 356 VAL A C 1
ATOM 2900 O O . VAL A 1 356 ? 1.95 10.523 23.047 1 63.88 356 VAL A O 1
ATOM 2903 N N . GLY A 1 357 ? 2.498 12.68 23.469 1 66.31 357 GLY A N 1
ATOM 2904 C CA . GLY A 1 357 ? 1.578 12.938 24.562 1 66.31 357 GLY A CA 1
ATOM 2905 C C . GLY A 1 357 ? 0.126 12.711 24.188 1 66.31 357 GLY A C 1
ATOM 2906 O O . GLY A 1 357 ? -0.196 12.508 23.016 1 66.31 357 GLY A O 1
ATOM 2907 N N . ASN A 1 358 ? -0.751 12.719 25.047 1 74.56 358 ASN A N 1
ATOM 2908 C CA . ASN A 1 358 ? -2.154 12.336 24.938 1 74.56 358 ASN A CA 1
ATOM 2909 C C . ASN A 1 358 ? -2.924 13.281 24.016 1 74.56 358 ASN A C 1
ATOM 2911 O O . ASN A 1 358 ? -3.697 12.836 23.172 1 74.56 358 ASN A O 1
ATOM 2915 N N . ALA A 1 359 ? -2.613 14.602 24.172 1 82.75 359 ALA A N 1
ATOM 2916 C CA . ALA A 1 359 ? -3.365 15.555 23.359 1 82.75 359 ALA A CA 1
ATOM 2917 C C . ALA A 1 359 ? -2.982 15.445 21.891 1 82.75 359 ALA A C 1
ATOM 2919 O O . ALA A 1 359 ? -3.848 15.469 21 1 82.75 359 ALA A O 1
ATOM 2920 N N . TYR A 1 360 ? -1.778 15.32 21.672 1 84 360 TYR A N 1
ATOM 2921 C CA . TYR A 1 360 ? -1.295 15.172 20.312 1 84 360 TYR A CA 1
ATOM 2922 C C . TYR A 1 360 ? -1.839 13.891 19.672 1 84 360 TYR A C 1
ATOM 2924 O O . TYR A 1 360 ? -2.268 13.906 18.516 1 84 360 TYR A O 1
ATOM 2932 N N . GLY A 1 361 ? -1.838 12.883 20.469 1 81.88 361 GLY A N 1
ATOM 2933 C CA . GLY A 1 361 ? -2.371 11.617 20 1 81.88 361 GLY A CA 1
ATOM 2934 C C . GLY A 1 361 ? -3.836 11.695 19.609 1 81.88 361 GLY A C 1
ATOM 2935 O O . GLY A 1 361 ? -4.242 11.164 18.578 1 81.88 361 GLY A O 1
ATOM 2936 N N . TYR A 1 362 ? -4.574 12.375 20.375 1 88.94 362 TYR A N 1
ATOM 2937 C CA . TYR A 1 362 ? -5.988 12.547 20.062 1 88.94 362 TYR A CA 1
ATOM 2938 C C . TYR A 1 362 ? -6.164 13.359 18.781 1 88.94 362 TYR A C 1
ATOM 2940 O O . TYR A 1 362 ? -6.988 13.016 17.922 1 88.94 362 TYR A O 1
ATOM 2948 N N . HIS A 1 363 ? -5.398 14.461 18.719 1 91.25 363 HIS A N 1
ATOM 2949 C CA . HIS A 1 363 ? -5.555 15.305 17.547 1 91.25 363 HIS A CA 1
ATOM 2950 C C . HIS A 1 363 ? -5.152 14.57 16.266 1 91.25 363 HIS A C 1
ATOM 2952 O O . HIS A 1 363 ? -5.758 14.766 15.219 1 91.25 363 HIS A O 1
ATOM 2958 N N . GLN A 1 364 ? -4.242 13.773 16.422 1 86.88 364 GLN A N 1
ATOM 2959 C CA . GLN A 1 364 ? -3.875 12.945 15.266 1 86.88 364 GLN A CA 1
ATOM 2960 C C . GLN A 1 364 ? -5.031 12.039 14.852 1 86.88 364 GLN A C 1
ATOM 2962 O O . GLN A 1 364 ? -5.332 11.922 13.664 1 86.88 364 GLN A O 1
ATOM 2967 N N . MET A 1 365 ? -5.582 11.445 15.828 1 90.81 365 MET A N 1
ATOM 2968 C CA . MET A 1 365 ? -6.75 10.609 15.594 1 90.81 365 MET A CA 1
ATOM 2969 C C . MET A 1 365 ? -7.875 11.406 14.938 1 90.81 365 MET A C 1
ATOM 2971 O O . MET A 1 365 ? -8.438 10.977 13.93 1 90.81 365 MET A O 1
ATOM 2975 N N . ARG A 1 366 ? -8.141 12.461 15.523 1 92.5 366 ARG A N 1
ATOM 2976 C CA . ARG A 1 366 ? -9.195 13.336 15.031 1 92.5 366 ARG A CA 1
ATOM 2977 C C . ARG A 1 366 ? -8.922 13.789 13.609 1 92.5 366 ARG A C 1
ATOM 2979 O O . ARG A 1 366 ? -9.812 13.773 12.758 1 92.5 366 ARG A O 1
ATOM 2986 N N . ASN A 1 367 ? -7.688 14.227 13.359 1 93.81 367 ASN A N 1
ATOM 2987 C CA . ASN A 1 367 ? -7.32 14.711 12.031 1 93.81 367 ASN A CA 1
ATOM 2988 C C . ASN A 1 367 ? -7.473 13.617 10.977 1 93.81 367 ASN A C 1
ATOM 2990 O O . ASN A 1 367 ? -7.953 13.883 9.875 1 93.81 367 ASN A O 1
ATOM 2994 N N . GLU A 1 368 ? -7.109 12.43 11.344 1 92.31 368 GLU A N 1
ATOM 2995 C CA . GLU A 1 368 ? -7.289 11.297 10.438 1 92.31 368 GLU A CA 1
ATOM 2996 C C . GLU A 1 368 ? -8.766 11.062 10.141 1 92.31 368 GLU A C 1
ATOM 2998 O O . GLU A 1 368 ? -9.148 10.844 8.992 1 92.31 368 GLU A O 1
ATOM 3003 N N . PHE A 1 369 ? -9.523 11.141 11.148 1 94.38 369 PHE A N 1
ATOM 3004 C CA . PHE A 1 369 ? -10.961 10.945 11.008 1 94.38 369 PHE A CA 1
ATOM 3005 C C . PHE A 1 369 ? -11.562 11.984 10.07 1 94.38 369 PHE A C 1
ATOM 3007 O O . PHE A 1 369 ? -12.344 11.648 9.18 1 94.38 369 PHE A O 1
ATOM 3014 N N . VAL A 1 370 ? -11.172 13.172 10.289 1 94.44 370 VAL A N 1
ATOM 3015 C CA . VAL A 1 370 ? -11.703 14.273 9.484 1 94.44 370 VAL A CA 1
ATOM 3016 C C . VAL A 1 370 ? -11.289 14.102 8.031 1 94.44 370 VAL A C 1
ATOM 3018 O O . VAL A 1 370 ? -12.102 14.281 7.121 1 94.44 370 VAL A O 1
ATOM 3021 N N . GLU A 1 371 ? -10.062 13.758 7.805 1 94.12 371 GLU A N 1
ATOM 3022 C CA . GLU A 1 371 ? -9.578 13.547 6.445 1 94.12 371 GLU A CA 1
ATOM 3023 C C . GLU A 1 371 ? -10.391 12.469 5.734 1 94.12 371 GLU A C 1
ATOM 3025 O O . GLU A 1 371 ? -10.859 12.68 4.613 1 94.12 371 GLU A O 1
ATOM 3030 N N . VAL A 1 372 ? -10.562 11.375 6.406 1 94.69 372 VAL A N 1
ATOM 3031 C CA . VAL A 1 372 ? -11.266 10.242 5.824 1 94.69 372 VAL A CA 1
ATOM 3032 C C . VAL A 1 372 ? -12.727 10.609 5.574 1 94.69 372 VAL A C 1
ATOM 3034 O O . VAL A 1 372 ? -13.297 10.273 4.531 1 94.69 372 VAL A O 1
ATOM 3037 N N . SER A 1 373 ? -13.312 11.312 6.531 1 92.5 373 SER A N 1
ATOM 3038 C CA . SER A 1 373 ? -14.703 11.734 6.375 1 92.5 373 SER A CA 1
ATOM 3039 C C . SER A 1 373 ? -14.883 12.609 5.137 1 92.5 373 SER A C 1
ATOM 3041 O O . SER A 1 373 ? -15.867 12.461 4.406 1 92.5 373 SER A O 1
ATOM 3043 N N . LYS A 1 374 ? -13.938 13.422 4.906 1 90.56 374 LYS A N 1
ATOM 3044 C CA . LYS A 1 374 ? -14 14.297 3.734 1 90.56 374 LYS A CA 1
ATOM 3045 C C . LYS A 1 374 ? -13.922 13.484 2.443 1 90.56 374 LYS A C 1
ATOM 3047 O O . LYS A 1 374 ? -14.648 13.758 1.489 1 90.56 374 LYS A O 1
ATOM 3052 N N . VAL A 1 375 ? -13.094 12.516 2.455 1 91.06 375 VAL A N 1
ATOM 3053 C CA . VAL A 1 375 ? -12.93 11.672 1.275 1 91.06 375 VAL A CA 1
ATOM 3054 C C . VAL A 1 375 ? -14.219 10.906 1.01 1 91.06 375 VAL A C 1
ATOM 3056 O O . VAL A 1 375 ? -14.703 10.852 -0.125 1 91.06 375 VAL A O 1
ATOM 3059 N N . LEU A 1 376 ? -14.758 10.391 2.02 1 92.81 376 LEU A N 1
ATOM 3060 C CA . LEU A 1 376 ? -15.953 9.57 1.894 1 92.81 376 LEU A CA 1
ATOM 3061 C C . LEU A 1 376 ? -17.156 10.414 1.47 1 92.81 376 LEU A C 1
ATOM 3063 O O . LEU A 1 376 ? -18.047 9.93 0.765 1 92.81 376 LEU A O 1
ATOM 3067 N N . GLN A 1 377 ? -17.188 11.633 1.861 1 88.25 377 GLN A N 1
ATOM 3068 C CA . GLN A 1 377 ? -18.281 12.531 1.53 1 88.25 377 GLN A CA 1
ATOM 3069 C C . GLN A 1 377 ? -18.25 12.922 0.056 1 88.25 377 GLN A C 1
ATOM 3071 O O . GLN A 1 377 ? -19.266 13.391 -0.491 1 88.25 377 GLN A O 1
ATOM 3076 N N . GLN A 1 378 ? -17.188 12.727 -0.562 1 86.75 378 GLN A N 1
ATOM 3077 C CA . GLN A 1 378 ? -17.031 13.094 -1.966 1 86.75 378 GLN A CA 1
ATOM 3078 C C . GLN A 1 378 ? -17.484 11.961 -2.885 1 86.75 378 GLN A C 1
ATOM 3080 O O . G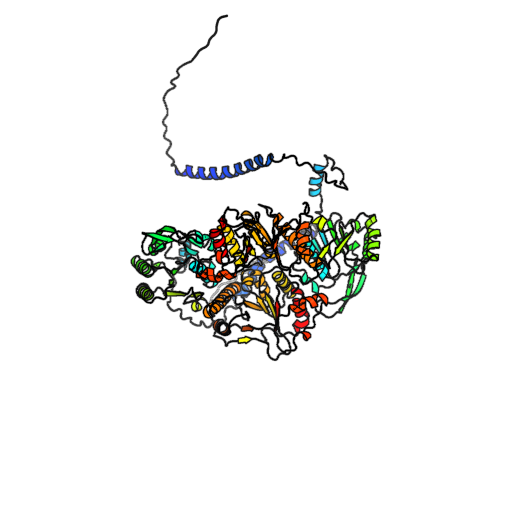LN A 1 378 ? -17.531 12.133 -4.105 1 86.75 378 GLN A O 1
ATOM 3085 N N . PHE A 1 379 ? -17.797 10.875 -2.234 1 88.88 379 PHE A N 1
ATOM 3086 C CA . PHE A 1 379 ? -18.266 9.766 -3.055 1 88.88 379 PHE A CA 1
ATOM 3087 C C . PHE A 1 379 ? -19.516 10.164 -3.828 1 88.88 379 PHE A C 1
ATOM 3089 O O . PHE A 1 379 ? -20.406 10.82 -3.283 1 88.88 379 PHE A O 1
ATOM 3096 N N . GLU A 1 380 ? -19.609 10 -5.102 1 79.69 380 GLU A N 1
ATOM 3097 C CA . GLU A 1 380 ? -20.625 10.469 -6.027 1 79.69 380 GLU A CA 1
ATOM 3098 C C . GLU A 1 380 ? -21.953 9.734 -5.805 1 79.69 380 GLU A C 1
ATOM 3100 O O . GLU A 1 380 ? -23.016 10.352 -5.809 1 79.69 380 GLU A O 1
ATOM 3105 N N . THR A 1 381 ? -21.812 8.484 -5.707 1 71.38 381 THR A N 1
ATOM 3106 C CA . THR A 1 381 ? -23.031 7.688 -5.723 1 71.38 381 THR A CA 1
ATOM 3107 C C . THR A 1 381 ? -23.672 7.648 -4.34 1 71.38 381 THR A C 1
ATOM 3109 O O . THR A 1 381 ? -24.891 7.824 -4.207 1 71.38 381 THR A O 1
ATOM 3112 N N . ASN A 1 382 ? -22.844 7.426 -3.309 1 71.38 382 ASN A N 1
ATOM 3113 C CA . ASN A 1 382 ? -23.359 7.285 -1.953 1 71.38 382 ASN A CA 1
ATOM 3114 C C . ASN A 1 382 ? -22.375 7.816 -0.915 1 71.38 382 ASN A C 1
ATOM 3116 O O . ASN A 1 382 ? -21.484 7.09 -0.473 1 71.38 382 ASN A O 1
ATOM 3120 N N . PRO A 1 383 ? -22.656 9.133 -0.606 1 77.81 383 PRO A N 1
ATOM 3121 C CA . PRO A 1 383 ? -21.766 9.594 0.474 1 77.81 383 PRO A CA 1
ATOM 3122 C C . PRO A 1 383 ? -21.875 8.727 1.727 1 77.81 383 PRO A C 1
ATOM 3124 O O . PRO A 1 383 ? -22.969 8.266 2.076 1 77.81 383 PRO A O 1
ATOM 3127 N N . VAL A 1 384 ? -20.766 8.359 2.127 1 85.75 384 VAL A N 1
ATOM 3128 C CA . VAL A 1 384 ? -20.672 7.453 3.266 1 85.75 384 VAL A CA 1
ATOM 3129 C C . VAL A 1 384 ? -20.266 8.234 4.516 1 85.75 384 VAL A C 1
ATOM 3131 O O . VAL A 1 384 ? -19.375 9.086 4.457 1 85.75 384 VAL A O 1
ATOM 3134 N N . LYS A 1 385 ? -21.016 8.039 5.535 1 87.62 385 LYS A N 1
ATOM 3135 C CA . LYS A 1 385 ? -20.641 8.555 6.848 1 87.62 385 LYS A CA 1
ATOM 3136 C C . LYS A 1 385 ? -20 7.469 7.703 1 87.62 385 LYS A C 1
ATOM 3138 O O . LYS A 1 385 ? -20.531 6.359 7.801 1 87.62 385 LYS A O 1
ATOM 3143 N N . ILE A 1 386 ? -18.938 7.809 8.273 1 91 386 ILE A N 1
ATOM 3144 C CA . ILE A 1 386 ? -18.281 6.844 9.148 1 91 386 ILE A CA 1
ATOM 3145 C C . ILE A 1 386 ? -19.031 6.754 10.477 1 91 386 ILE A C 1
ATOM 3147 O O . ILE A 1 386 ? -19.188 7.758 11.18 1 91 386 ILE A O 1
ATOM 3151 N N . GLN A 1 387 ? -19.406 5.617 10.734 1 91.44 387 GLN A N 1
ATOM 3152 C CA . GLN A 1 387 ? -20.109 5.391 11.992 1 91.44 387 GLN A CA 1
ATOM 3153 C C . GLN A 1 387 ? -19.312 4.473 12.914 1 91.44 387 GLN A C 1
ATOM 3155 O O . GLN A 1 387 ? -19.5 4.484 14.133 1 91.44 387 GLN A O 1
ATOM 3160 N N . TYR A 1 388 ? -18.531 3.736 12.297 1 94.94 388 TYR A N 1
ATOM 3161 C CA . TYR A 1 388 ? -17.797 2.717 13.047 1 94.94 388 TYR A CA 1
ATOM 3162 C C . TYR A 1 388 ? -16.297 2.93 12.938 1 94.94 388 TYR A C 1
ATOM 3164 O O . TYR A 1 388 ? -15.766 3.148 11.844 1 94.94 388 TYR A O 1
ATOM 3172 N N . VAL A 1 389 ? -15.641 2.883 14.133 1 96.44 389 VAL A N 1
ATOM 3173 C CA . VAL A 1 389 ? -14.188 3.037 14.172 1 96.44 389 VAL A CA 1
ATOM 3174 C C . VAL A 1 389 ? -13.578 1.926 15.023 1 96.44 389 VAL A C 1
ATOM 3176 O O . VAL A 1 389 ? -14.094 1.588 16.078 1 96.44 389 VAL A O 1
ATOM 3179 N N . ASN A 1 390 ? -12.594 1.309 14.453 1 96.69 390 ASN A N 1
ATOM 3180 C CA . ASN A 1 390 ? -11.766 0.401 15.234 1 96.69 390 ASN A CA 1
ATOM 3181 C C . ASN A 1 390 ? -10.453 1.061 15.648 1 96.69 390 ASN A C 1
ATOM 3183 O O . ASN A 1 390 ? -9.734 1.608 14.812 1 96.69 390 ASN A O 1
ATOM 3187 N N . THR A 1 391 ? -10.156 1.042 16.969 1 92.56 391 THR A N 1
ATOM 3188 C CA . THR A 1 391 ? -8.945 1.689 17.453 1 92.56 391 THR A CA 1
ATOM 3189 C C . THR A 1 391 ? -8.023 0.673 18.125 1 92.56 391 THR A C 1
ATOM 3191 O O . THR A 1 391 ? -8.477 -0.221 18.828 1 92.56 391 THR A O 1
ATOM 3194 N N . VAL A 1 392 ? -6.762 0.831 17.781 1 90.25 392 VAL A N 1
ATOM 3195 C CA . VAL A 1 392 ? -5.73 -0.003 18.391 1 90.25 392 VAL A CA 1
ATOM 3196 C C . VAL A 1 392 ? -4.668 0.881 19.047 1 90.25 392 VAL A C 1
ATOM 3198 O O . VAL A 1 392 ? -4.074 1.735 18.375 1 90.25 392 VAL A O 1
ATOM 3201 N N . GLY A 1 393 ? -4.422 0.744 20.281 1 85.56 393 GLY A N 1
ATOM 3202 C CA . GLY A 1 393 ? -3.303 1.395 20.953 1 85.56 393 GLY A CA 1
ATOM 3203 C C . GLY A 1 393 ? -3.631 2.791 21.438 1 85.56 393 GLY A C 1
ATOM 3204 O O . GLY A 1 393 ? -2.746 3.518 21.891 1 85.56 393 GLY A O 1
ATOM 3205 N N . PHE A 1 394 ? -4.887 3.189 21.359 1 86.56 394 PHE A N 1
ATOM 3206 C CA . PHE A 1 394 ? -5.254 4.523 21.828 1 86.56 394 PHE A CA 1
ATOM 3207 C C . PHE A 1 394 ? -5.73 4.473 23.281 1 86.56 394 PHE A C 1
ATOM 3209 O O . PHE A 1 394 ? -6.277 3.463 23.719 1 86.56 394 PHE A O 1
ATOM 3216 N N . GLU A 1 395 ? -5.539 5.598 23.922 1 85.94 395 GLU A N 1
ATOM 3217 C CA . GLU A 1 395 ? -6.023 5.719 25.281 1 85.94 395 GLU A CA 1
ATOM 3218 C C . GLU A 1 395 ? -7.539 5.902 25.328 1 85.94 395 GLU A C 1
ATOM 3220 O O . GLU A 1 395 ? -8.125 6.469 24.391 1 85.94 395 GLU A O 1
ATOM 3225 N N . LYS A 1 396 ? -8.094 5.531 26.469 1 86.94 396 LYS A N 1
ATOM 3226 C CA . LYS A 1 396 ? -9.547 5.582 26.625 1 86.94 396 LYS A CA 1
ATOM 3227 C C . LYS A 1 396 ? -10.062 7.012 26.516 1 86.94 396 LYS A C 1
ATOM 3229 O O . LYS A 1 396 ? -11.148 7.246 25.984 1 86.94 396 LYS A O 1
ATOM 3234 N N . GLU A 1 397 ? -9.312 7.891 26.969 1 88.19 397 GLU A N 1
ATOM 3235 C CA . GLU A 1 397 ? -9.734 9.289 26.922 1 88.19 397 GLU A CA 1
ATOM 3236 C C . GLU A 1 397 ? -9.852 9.789 25.484 1 88.19 397 GLU A C 1
ATOM 3238 O O . GLU A 1 397 ? -10.812 10.484 25.141 1 88.19 397 GLU A O 1
ATOM 3243 N N . ALA A 1 398 ? -8.852 9.453 24.719 1 89.31 398 ALA A N 1
ATOM 3244 C CA . ALA A 1 398 ? -8.883 9.844 23.312 1 89.31 398 ALA A CA 1
ATOM 3245 C C . ALA A 1 398 ? -10.078 9.227 22.594 1 89.31 398 ALA A C 1
ATOM 3247 O O . ALA A 1 398 ? -10.742 9.891 21.797 1 89.31 398 ALA A O 1
ATOM 3248 N N . GLU A 1 399 ? -10.359 8.016 22.969 1 90.75 399 GLU A N 1
ATOM 3249 C CA . GLU A 1 399 ? -11.484 7.305 22.375 1 90.75 399 GLU A CA 1
ATOM 3250 C C . GLU A 1 399 ? -12.82 7.926 22.781 1 90.75 399 GLU A C 1
ATOM 3252 O O . GLU A 1 399 ? -13.703 8.125 21.938 1 90.75 399 GLU A O 1
ATOM 3257 N N . SER A 1 400 ? -12.922 8.227 24.031 1 89.56 400 SER A N 1
ATOM 3258 C CA . SER A 1 400 ? -14.133 8.867 24.531 1 89.56 400 SER A CA 1
ATOM 3259 C C . SER A 1 400 ? -14.359 10.219 23.859 1 89.56 400 SER A C 1
ATOM 3261 O O . SER A 1 400 ? -15.484 10.555 23.484 1 89.56 400 SER A O 1
ATOM 3263 N N . ASN A 1 401 ? -13.312 10.945 23.703 1 88.75 401 ASN A N 1
ATOM 3264 C CA . ASN A 1 401 ? -13.406 12.25 23.062 1 88.75 401 ASN A CA 1
ATOM 3265 C C . ASN A 1 401 ? -13.883 12.125 21.609 1 88.75 401 ASN A C 1
ATOM 3267 O O . ASN A 1 401 ? -14.727 12.906 21.172 1 88.75 401 ASN A O 1
ATOM 3271 N N . LEU A 1 402 ? -13.336 11.141 20.953 1 90.5 402 LEU A N 1
ATOM 3272 C CA . LEU A 1 402 ? -13.734 10.953 19.562 1 90.5 402 LEU A CA 1
ATOM 3273 C C . LEU A 1 402 ? -15.211 10.578 19.469 1 90.5 402 LEU A C 1
ATOM 3275 O O . LEU A 1 402 ? -15.938 11.094 18.625 1 90.5 402 LEU A O 1
ATOM 3279 N N . CYS A 1 403 ? -15.672 9.695 20.312 1 90.31 403 CYS A N 1
ATOM 3280 C CA . CYS A 1 403 ? -17.078 9.281 20.328 1 90.31 403 CYS A CA 1
ATOM 3281 C C . CYS A 1 403 ? -18 10.484 20.531 1 90.31 403 CYS A C 1
ATOM 3283 O O . CYS A 1 403 ? -18.969 10.648 19.797 1 90.31 403 CYS A O 1
ATOM 3285 N N . ASN A 1 404 ? -17.625 11.242 21.422 1 87.25 404 ASN A N 1
ATOM 3286 C CA . ASN A 1 404 ? -18.469 12.367 21.797 1 87.25 404 ASN A CA 1
ATOM 3287 C C . ASN A 1 404 ? -18.484 13.453 20.719 1 87.25 404 ASN A C 1
ATOM 3289 O O . ASN A 1 404 ? -19.531 13.977 20.375 1 87.25 404 ASN A O 1
ATOM 3293 N N . GLU A 1 405 ? -17.375 13.727 20.172 1 86.06 405 GLU A N 1
ATOM 3294 C CA . GLU A 1 405 ? -17.234 14.867 19.281 1 86.06 405 GLU A CA 1
ATOM 3295 C C . GLU A 1 405 ? -17.641 14.492 17.859 1 86.06 405 GLU A C 1
ATOM 3297 O O . GLU A 1 405 ? -18.109 15.344 17.094 1 86.06 405 GLU A O 1
ATOM 3302 N N . ARG A 1 406 ? -17.422 13.227 17.531 1 89.5 406 ARG A N 1
ATOM 3303 C CA . ARG A 1 406 ? -17.641 12.859 16.141 1 89.5 406 ARG A CA 1
ATOM 3304 C C . ARG A 1 406 ? -18.812 11.891 16 1 89.5 406 ARG A C 1
ATOM 3306 O O . ARG A 1 406 ? -19.188 11.5 14.898 1 89.5 406 ARG A O 1
ATOM 3313 N N . VAL A 1 407 ? -19.406 11.477 17.047 1 87.94 407 VAL A N 1
ATOM 3314 C CA . VAL A 1 407 ? -20.609 10.648 17.078 1 87.94 407 VAL A CA 1
ATOM 3315 C C . VAL A 1 407 ? -20.344 9.328 16.359 1 87.94 407 VAL A C 1
ATOM 3317 O O . VAL A 1 407 ? -21.047 9 15.391 1 87.94 407 VAL A O 1
ATOM 3320 N N . VAL A 1 408 ? -19.375 8.633 16.844 1 92.44 408 VAL A N 1
ATOM 3321 C CA . VAL A 1 408 ? -19.016 7.352 16.25 1 92.44 408 VAL A CA 1
ATOM 3322 C C . VAL A 1 408 ? -19.047 6.262 17.312 1 92.44 408 VAL A C 1
ATOM 3324 O O . VAL A 1 408 ? -18.984 6.551 18.516 1 92.44 408 VAL A O 1
ATOM 3327 N N . ASP A 1 409 ? -19.234 5.051 16.906 1 93.81 409 ASP A N 1
ATOM 3328 C CA . ASP A 1 409 ? -19.078 3.873 17.75 1 93.81 409 ASP A CA 1
ATOM 3329 C C . ASP A 1 409 ? -17.672 3.281 17.609 1 93.81 409 ASP A C 1
ATOM 3331 O O . ASP A 1 409 ? -17.188 3.078 16.5 1 93.81 409 ASP A O 1
ATOM 3335 N N . ILE A 1 410 ? -17.078 3.07 18.734 1 95.31 410 ILE A N 1
ATOM 3336 C CA . ILE A 1 410 ? -15.711 2.553 18.703 1 95.31 410 ILE A CA 1
ATOM 3337 C C . ILE A 1 410 ? -15.711 1.064 19.031 1 95.31 410 ILE A C 1
ATOM 3339 O O . ILE A 1 410 ? -16.234 0.66 20.078 1 95.31 410 ILE A O 1
ATOM 3343 N N . PHE A 1 411 ? -15.266 0.273 18.125 1 95 411 PHE A N 1
ATOM 3344 C CA . PHE A 1 411 ? -15.07 -1.156 18.328 1 95 411 PHE A CA 1
ATOM 3345 C C . PHE A 1 411 ? -13.633 -1.453 18.75 1 95 411 PHE A C 1
ATOM 3347 O O . PHE A 1 411 ? -12.688 -0.984 18.109 1 95 411 PHE A O 1
ATOM 3354 N N . LYS A 1 412 ? -13.648 -2.188 19.844 1 89.38 412 LYS A N 1
ATOM 3355 C CA . LYS A 1 412 ? -12.328 -2.506 20.375 1 89.38 412 LYS A CA 1
ATOM 3356 C C . LYS A 1 412 ? -12.164 -4.012 20.562 1 89.38 412 LYS A C 1
ATOM 3358 O O . LYS A 1 412 ? -13.141 -4.758 20.547 1 89.38 412 LYS A O 1
ATOM 3363 N N . GLU A 1 413 ? -10.93 -4.586 20.656 1 81.06 413 GLU A N 1
ATOM 3364 C CA . GLU A 1 413 ? -10.516 -5.93 21.062 1 81.06 413 GLU A CA 1
ATOM 3365 C C . GLU A 1 413 ? -11.094 -6.988 20.125 1 81.06 413 GLU A C 1
ATOM 3367 O O . GLU A 1 413 ? -11.758 -7.922 20.578 1 81.06 413 GLU A O 1
ATOM 3372 N N . PHE A 1 414 ? -10.867 -6.898 18.938 1 86.81 414 PHE A N 1
ATOM 3373 C CA . PHE A 1 414 ? -11.188 -7.949 17.984 1 86.81 414 PHE A CA 1
ATOM 3374 C C . PHE A 1 414 ? -10.414 -9.219 18.297 1 86.81 414 PHE A C 1
ATOM 3376 O O . PHE A 1 414 ? -9.258 -9.164 18.719 1 86.81 414 PHE A O 1
ATOM 3383 N N . LEU A 1 415 ? -11.141 -10.297 18.281 1 89.75 415 LEU A N 1
ATOM 3384 C CA . LEU A 1 415 ? -10.398 -11.555 18.219 1 89.75 415 LEU A CA 1
ATOM 3385 C C . LEU A 1 415 ? -9.961 -11.859 16.797 1 89.75 415 LEU A C 1
ATOM 3387 O O . LEU A 1 415 ? -10.781 -12.289 15.969 1 89.75 415 LEU A O 1
ATOM 3391 N N . ASN A 1 416 ? -8.734 -11.688 16.547 1 91.38 416 ASN A N 1
ATOM 3392 C CA . ASN A 1 416 ? -8.188 -11.969 15.219 1 91.38 416 ASN A CA 1
ATOM 3393 C C . ASN A 1 416 ? -8.156 -13.469 14.93 1 91.38 416 ASN A C 1
ATOM 3395 O O . ASN A 1 416 ? -7.559 -14.234 15.688 1 91.38 416 ASN A O 1
ATOM 3399 N N . ILE A 1 417 ? -8.727 -13.891 13.82 1 91.19 417 ILE A N 1
ATOM 3400 C CA . ILE A 1 417 ? -8.859 -15.32 13.562 1 91.19 417 ILE A CA 1
ATOM 3401 C C . ILE A 1 417 ? -7.941 -15.719 12.406 1 91.19 417 ILE A C 1
ATOM 3403 O O . ILE A 1 417 ? -8.133 -16.781 11.797 1 91.19 417 ILE A O 1
ATOM 3407 N N . ASP A 1 418 ? -6.953 -14.953 12.078 1 89 418 ASP A N 1
ATOM 3408 C CA . ASP A 1 418 ? -6.008 -15.25 11.008 1 89 418 ASP A CA 1
ATOM 3409 C C . ASP A 1 418 ? -5.273 -16.562 11.273 1 89 418 ASP A C 1
ATOM 3411 O O . ASP A 1 418 ? -4.824 -17.219 10.336 1 89 418 ASP A O 1
ATOM 3415 N N . TYR A 1 419 ? -5.18 -16.844 12.5 1 84.88 419 TYR A N 1
ATOM 3416 C CA . TYR A 1 419 ? -4.43 -18.031 12.883 1 84.88 419 TYR A CA 1
ATOM 3417 C C . TYR A 1 419 ? -5.125 -19.297 12.391 1 84.88 419 TYR A C 1
ATOM 3419 O O . TYR A 1 419 ? -4.523 -20.375 12.367 1 84.88 419 TYR A O 1
ATOM 3427 N N . LEU A 1 420 ? -6.391 -19.266 11.938 1 86.94 420 LEU A N 1
ATOM 3428 C CA . LEU A 1 420 ? -7.152 -20.406 11.461 1 86.94 420 LEU A CA 1
ATOM 3429 C C . LEU A 1 420 ? -6.84 -20.703 9.992 1 86.94 420 LEU A C 1
ATOM 3431 O O . LEU A 1 420 ? -7.191 -21.766 9.477 1 86.94 420 LEU A O 1
ATOM 3435 N N . LEU A 1 421 ? -6.184 -19.797 9.328 1 85.75 421 LEU A N 1
ATOM 3436 C CA . LEU A 1 421 ? -6.02 -19.859 7.879 1 85.75 421 LEU A CA 1
ATOM 3437 C C . LEU A 1 421 ? -5.234 -21.094 7.469 1 85.75 421 LEU A C 1
ATOM 3439 O O . LEU A 1 421 ? -5.648 -21.828 6.562 1 85.75 421 LEU A O 1
ATOM 3443 N N . PRO A 1 422 ? -4.141 -21.406 8.133 1 76.25 422 PRO A N 1
ATOM 3444 C CA . PRO A 1 422 ? -3.408 -22.594 7.711 1 76.25 422 PRO A CA 1
ATOM 3445 C C . PRO A 1 422 ? -4.246 -23.875 7.797 1 76.25 422 PRO A C 1
ATOM 3447 O O . PRO A 1 422 ? -4.246 -24.688 6.867 1 76.25 422 PRO A O 1
ATOM 3450 N N . GLN A 1 423 ? -4.965 -23.984 8.836 1 77.88 423 GLN A N 1
ATOM 3451 C CA . GLN A 1 423 ? -5.84 -25.141 9.008 1 77.88 423 GLN A CA 1
ATOM 3452 C C . GLN A 1 423 ? -6.957 -25.141 7.969 1 77.88 423 GLN A C 1
ATOM 3454 O O . GLN A 1 423 ? -7.316 -26.188 7.438 1 77.88 423 GLN A O 1
ATOM 3459 N N . PHE A 1 424 ? -7.434 -24.031 7.664 1 81.62 424 PHE A N 1
ATOM 3460 C CA . PHE A 1 424 ? -8.516 -23.891 6.695 1 81.62 424 PHE A CA 1
ATOM 3461 C C . PHE A 1 424 ? -8.055 -24.312 5.305 1 81.62 424 PHE A C 1
ATOM 3463 O O . PHE A 1 424 ? -8.797 -24.969 4.57 1 81.62 424 PHE A O 1
ATOM 3470 N N . ILE A 1 425 ? -6.949 -23.953 4.973 1 74.12 425 ILE A N 1
ATOM 3471 C CA . ILE A 1 425 ? -6.402 -24.281 3.662 1 74.12 425 ILE A CA 1
ATOM 3472 C C . ILE A 1 425 ? -6.227 -25.797 3.541 1 74.12 425 ILE A C 1
ATOM 3474 O O . ILE A 1 425 ? -6.477 -26.375 2.482 1 74.12 425 ILE A O 1
ATOM 3478 N N . GLN A 1 426 ? -5.906 -26.359 4.629 1 71 426 GLN A N 1
ATOM 3479 C CA . GLN A 1 426 ? -5.676 -27.797 4.625 1 71 426 GLN A CA 1
ATOM 3480 C C . GLN A 1 426 ? -6.996 -28.562 4.637 1 71 426 GLN A C 1
ATOM 3482 O O . GLN A 1 426 ? -7.191 -29.484 3.84 1 71 426 GLN A O 1
ATOM 3487 N N . ASP A 1 427 ? -7.934 -28.109 5.48 1 69.69 427 ASP A N 1
ATOM 3488 C CA . ASP A 1 427 ? -9.141 -28.891 5.738 1 69.69 427 ASP A CA 1
ATOM 3489 C C . ASP A 1 427 ? -10.32 -28.359 4.934 1 69.69 427 ASP A C 1
ATOM 3491 O O . ASP A 1 427 ? -11.367 -29 4.859 1 69.69 427 ASP A O 1
ATOM 3495 N N . SER A 1 428 ? -10.164 -27.156 4.312 1 68.69 428 SER A N 1
ATOM 3496 C CA . SER A 1 428 ? -11.219 -26.469 3.574 1 68.69 428 SER A CA 1
ATOM 3497 C C . SER A 1 428 ? -12.453 -26.25 4.441 1 68.69 428 SER A C 1
ATOM 3499 O O . SER A 1 428 ? -13.57 -26.203 3.934 1 68.69 428 SER A O 1
ATOM 3501 N N . SER A 1 429 ? -12.234 -26.484 5.699 1 69.69 429 SER A N 1
ATOM 3502 C CA . SER A 1 429 ? -13.336 -26.25 6.625 1 69.69 429 SER A CA 1
ATOM 3503 C C . SER A 1 429 ? -12.836 -25.766 7.98 1 69.69 429 SER A C 1
ATOM 3505 O O . SER A 1 429 ? -11.672 -25.984 8.328 1 69.69 429 SER A O 1
ATOM 3507 N N . ILE A 1 430 ? -13.578 -24.844 8.531 1 71 430 ILE A N 1
ATOM 3508 C CA . ILE A 1 430 ? -13.289 -24.438 9.898 1 71 430 ILE A CA 1
ATOM 3509 C C . ILE A 1 430 ? -14.539 -24.578 10.766 1 71 430 ILE A C 1
ATOM 3511 O O . ILE A 1 430 ? -15.656 -24.359 10.289 1 71 430 ILE A O 1
ATOM 3515 N N . LYS A 1 431 ? -14.273 -25.188 11.906 1 68.25 431 LYS A N 1
ATOM 3516 C CA . LYS A 1 431 ? -15.352 -25.172 12.891 1 68.25 431 LYS A CA 1
ATOM 3517 C C . LYS A 1 431 ? -15.219 -23.984 13.844 1 68.25 431 LYS A C 1
ATOM 3519 O O . LYS A 1 431 ? -14.359 -24 14.727 1 68.25 431 LYS A O 1
ATOM 3524 N N . VAL A 1 432 ? -16 -22.953 13.602 1 63.06 432 VAL A N 1
ATOM 3525 C CA . VAL A 1 432 ? -15.945 -21.719 14.375 1 63.06 432 VAL A CA 1
ATOM 3526 C C . VAL A 1 432 ? -16.328 -21.984 15.828 1 63.06 432 VAL A C 1
ATOM 3528 O O . VAL A 1 432 ? -15.898 -21.281 16.734 1 63.06 432 VAL A O 1
ATOM 3531 N N . GLU A 1 433 ? -17.219 -22.984 15.883 1 61.47 433 GLU A N 1
ATOM 3532 C CA . GLU A 1 433 ? -17.594 -23.344 17.25 1 61.47 433 GLU A CA 1
ATOM 3533 C C . GLU A 1 433 ? -16.359 -23.609 18.109 1 61.47 433 GLU A C 1
ATOM 3535 O O . GLU A 1 433 ? -16.422 -23.484 19.328 1 61.47 433 GLU A O 1
ATOM 3540 N N . ASN A 1 434 ? -15.312 -23.906 17.375 1 59.22 434 ASN A N 1
ATOM 3541 C CA . ASN A 1 434 ? -14.094 -24.234 18.109 1 59.22 434 ASN A CA 1
ATOM 3542 C C . ASN A 1 434 ? -13.281 -23 18.453 1 59.22 434 ASN A C 1
ATOM 3544 O O . ASN A 1 434 ? -12.273 -23.078 19.141 1 59.22 434 ASN A O 1
ATOM 3548 N N . ILE A 1 435 ? -13.617 -21.969 17.828 1 62.88 435 ILE A N 1
ATOM 3549 C CA . ILE A 1 435 ? -12.812 -20.781 18.078 1 62.88 435 ILE A CA 1
ATOM 3550 C C . ILE A 1 435 ? -13.117 -20.25 19.484 1 62.88 435 ILE A C 1
ATOM 3552 O O . ILE A 1 435 ? -12.195 -19.984 20.266 1 62.88 435 ILE A O 1
ATOM 3556 N N . THR A 1 436 ? -14.203 -19.625 19.844 1 61.25 436 THR A N 1
ATOM 3557 C CA . THR A 1 436 ? -14.5 -19.188 21.203 1 61.25 436 THR A CA 1
ATOM 3558 C C . THR A 1 436 ? -15.93 -19.531 21.578 1 61.25 436 THR A C 1
ATOM 3560 O O . THR A 1 436 ? -16.797 -19.656 20.719 1 61.25 436 THR A O 1
ATOM 3563 N N . ARG A 1 437 ? -16.125 -19.984 22.781 1 60.12 437 ARG A N 1
ATOM 3564 C CA . ARG A 1 437 ? -17.391 -20.297 23.453 1 60.12 437 ARG A CA 1
ATOM 3565 C C . ARG A 1 437 ? -18.016 -19.047 24.062 1 60.12 437 ARG A C 1
ATOM 3567 O O . ARG A 1 437 ? -19.094 -19.109 24.672 1 60.12 437 ARG A O 1
ATOM 3574 N N . LYS A 1 438 ? -17.406 -17.828 23.75 1 71.56 438 LYS A N 1
ATOM 3575 C CA . LYS A 1 438 ? -18 -16.688 24.422 1 71.56 438 LYS A CA 1
ATOM 3576 C C . LYS A 1 438 ? -19.078 -16.031 23.531 1 71.56 438 LYS A C 1
ATOM 3578 O O . LYS A 1 438 ? -18.844 -15.805 22.344 1 71.56 438 LYS A O 1
ATOM 3583 N N . HIS A 1 439 ? -20.203 -15.867 24.125 1 77.12 439 HIS A N 1
ATOM 3584 C CA . HIS A 1 439 ? -21.328 -15.227 23.469 1 77.12 439 HIS A CA 1
ATOM 3585 C C . HIS A 1 439 ? -21.016 -13.773 23.109 1 77.12 439 HIS A C 1
ATOM 3587 O O . HIS A 1 439 ? -20.359 -13.078 23.891 1 77.12 439 HIS A O 1
ATOM 3593 N N . GLY A 1 440 ? -21.328 -13.359 21.875 1 85.62 440 GLY A N 1
ATOM 3594 C CA . GLY A 1 440 ? -21.266 -11.969 21.438 1 85.62 440 GLY A CA 1
ATOM 3595 C C . GLY A 1 440 ? -19.859 -11.547 21.031 1 85.62 440 GLY A C 1
ATOM 3596 O O . GLY A 1 440 ? -19.594 -10.352 20.891 1 85.62 440 GLY A O 1
ATOM 3597 N N . GLN A 1 441 ? -19.016 -12.453 20.797 1 89.12 441 GLN A N 1
ATOM 3598 C CA . GLN A 1 441 ? -17.625 -12.133 20.453 1 89.12 441 GLN A CA 1
ATOM 3599 C C . GLN A 1 441 ? -17.531 -11.539 19.047 1 89.12 441 GLN A C 1
ATOM 3601 O O . GLN A 1 441 ? -18.359 -11.844 18.188 1 89.12 441 GLN A O 1
ATOM 3606 N N . ILE A 1 442 ? -16.562 -10.688 18.938 1 93 442 ILE A N 1
ATOM 3607 C CA . ILE A 1 442 ? -16.328 -10.078 17.625 1 93 442 ILE A CA 1
ATOM 3608 C C . ILE A 1 442 ? -15.078 -10.703 17 1 93 442 ILE A C 1
ATOM 3610 O O . ILE A 1 442 ? -13.969 -10.523 17.484 1 93 442 ILE A O 1
ATOM 3614 N N . PHE A 1 443 ? -15.336 -11.453 15.93 1 92.56 443 PHE A N 1
ATOM 3615 C CA . PHE A 1 443 ? -14.234 -12.031 15.164 1 92.56 443 PHE A CA 1
ATOM 3616 C C . PHE A 1 443 ? -13.766 -11.078 14.078 1 92.56 443 PHE A C 1
ATOM 3618 O O . PHE A 1 443 ? -14.586 -10.43 13.414 1 92.56 443 PHE A O 1
ATOM 3625 N N . ALA A 1 444 ? -12.469 -10.984 13.977 1 95.75 444 ALA A N 1
ATOM 3626 C CA . ALA A 1 444 ? -11.914 -10.102 12.953 1 95.75 444 ALA A CA 1
ATOM 3627 C C . ALA A 1 444 ? -10.914 -10.852 12.07 1 95.75 444 ALA A C 1
ATOM 3629 O O . ALA A 1 444 ? -10.188 -11.727 12.547 1 95.75 444 ALA A O 1
ATOM 3630 N N . LEU A 1 445 ? -10.953 -10.523 10.82 1 96.44 445 LEU A N 1
ATOM 3631 C CA . LEU A 1 445 ? -10.031 -11.117 9.859 1 96.44 445 LEU A CA 1
ATOM 3632 C C . LEU A 1 445 ? -9.234 -10.039 9.133 1 96.44 445 LEU A C 1
ATOM 3634 O O . LEU A 1 445 ? -9.812 -9.102 8.578 1 96.44 445 LEU A O 1
ATOM 3638 N N . ASP A 1 446 ? -7.902 -10.148 9.195 1 96.38 446 ASP A N 1
ATOM 3639 C CA . ASP A 1 446 ? -7 -9.273 8.453 1 96.38 446 ASP A CA 1
ATOM 3640 C C . ASP A 1 446 ? -6.953 -9.656 6.973 1 96.38 446 ASP A C 1
ATOM 3642 O O . ASP A 1 446 ? -6.414 -10.703 6.617 1 96.38 446 ASP A O 1
ATOM 3646 N N . LEU A 1 447 ? -7.426 -8.734 6.141 1 96.31 447 LEU A N 1
ATOM 3647 C CA . LEU A 1 447 ? -7.555 -9.078 4.727 1 96.31 447 LEU A CA 1
ATOM 3648 C C . LEU A 1 447 ? -6.23 -8.883 3.998 1 96.31 447 LEU A C 1
ATOM 3650 O O . LEU A 1 447 ? -6.113 -9.203 2.814 1 96.31 447 LEU A O 1
ATOM 3654 N N . ALA A 1 448 ? -5.25 -8.375 4.676 1 90.56 448 ALA A N 1
ATOM 3655 C CA . ALA A 1 448 ? -3.92 -8.258 4.086 1 90.56 448 ALA A CA 1
ATOM 3656 C C . ALA A 1 448 ? -3.15 -9.57 4.195 1 90.56 448 ALA A C 1
ATOM 3658 O O . ALA A 1 448 ? -2.094 -9.734 3.582 1 90.56 448 ALA A O 1
ATOM 3659 N N . THR A 1 449 ? -3.664 -10.523 4.871 1 88.5 449 THR A N 1
ATOM 3660 C CA . THR A 1 449 ? -3.031 -11.828 5.039 1 88.5 449 THR A CA 1
ATOM 3661 C C . THR A 1 449 ? -3.287 -12.719 3.826 1 88.5 449 THR A C 1
ATOM 3663 O O . THR A 1 449 ? -4.387 -12.711 3.268 1 88.5 449 THR A O 1
ATOM 3666 N N . GLU A 1 450 ? -2.301 -13.5 3.537 1 82.69 450 GLU A N 1
ATOM 3667 C CA . GLU A 1 450 ? -2.412 -14.383 2.375 1 82.69 450 GLU A CA 1
ATOM 3668 C C . GLU A 1 450 ? -3.57 -15.359 2.531 1 82.69 450 GLU A C 1
ATOM 3670 O O . GLU A 1 450 ? -3.768 -15.93 3.605 1 82.69 450 GLU A O 1
ATOM 3675 N N . ASN A 1 451 ? -4.441 -15.492 1.506 1 85.88 451 ASN A N 1
ATOM 3676 C CA . ASN A 1 451 ? -5.555 -16.422 1.401 1 85.88 451 ASN A CA 1
ATOM 3677 C C . ASN A 1 451 ? -6.707 -16.031 2.32 1 85.88 451 ASN A C 1
ATOM 3679 O O . ASN A 1 451 ? -7.621 -16.828 2.557 1 85.88 451 ASN A O 1
ATOM 3683 N N . SER A 1 452 ? -6.602 -14.859 2.836 1 92.94 452 SER A N 1
ATOM 3684 C CA . SER A 1 452 ? -7.664 -14.406 3.727 1 92.94 452 SER A CA 1
ATOM 3685 C C . SER A 1 452 ? -9.008 -14.383 3.012 1 92.94 452 SER A C 1
ATOM 3687 O O . SER A 1 452 ? -10.055 -14.562 3.641 1 92.94 452 SER A O 1
ATOM 3689 N N . GLU A 1 453 ? -8.984 -14.156 1.733 1 92.38 453 GLU A N 1
ATOM 3690 C CA . GLU A 1 453 ? -10.227 -14.078 0.968 1 92.38 453 GLU A CA 1
ATOM 3691 C C . GLU A 1 453 ? -11.008 -15.391 1.045 1 92.38 453 GLU A C 1
ATOM 3693 O O . GLU A 1 453 ? -12.234 -15.383 1.014 1 92.38 453 GLU A O 1
ATOM 3698 N N . MET A 1 454 ? -10.328 -16.453 1.162 1 90.12 454 MET A N 1
ATOM 3699 C CA . MET A 1 454 ? -11 -17.75 1.227 1 90.12 454 MET A CA 1
ATOM 3700 C C . MET A 1 454 ? -11.758 -17.906 2.541 1 90.12 454 MET A C 1
ATOM 3702 O O . MET A 1 454 ? -12.938 -18.266 2.545 1 90.12 454 MET A O 1
ATOM 3706 N N . LEU A 1 455 ? -11.039 -17.641 3.57 1 91.12 455 LEU A N 1
ATOM 3707 C CA . LEU A 1 455 ? -11.68 -17.719 4.879 1 91.12 455 LEU A CA 1
ATOM 3708 C C . LEU A 1 455 ? -12.82 -16.719 4.996 1 91.12 455 LEU A C 1
ATOM 3710 O O . LEU A 1 455 ? -13.867 -17.016 5.566 1 91.12 455 LEU A O 1
ATOM 3714 N N . MET A 1 456 ? -12.602 -15.578 4.48 1 94.06 456 MET A N 1
ATOM 3715 C CA . MET A 1 456 ? -13.617 -14.531 4.473 1 94.06 456 MET A CA 1
ATOM 3716 C C . MET A 1 456 ? -14.906 -15.031 3.826 1 94.06 456 MET A C 1
ATOM 3718 O O . MET A 1 456 ? -15.969 -15 4.449 1 94.06 456 MET A O 1
ATOM 3722 N N . ILE A 1 457 ? -14.82 -15.531 2.623 1 90.88 457 ILE A N 1
ATOM 3723 C CA . ILE A 1 457 ? -16 -15.961 1.879 1 90.88 457 ILE A CA 1
ATOM 3724 C C . ILE A 1 457 ? -16.625 -17.172 2.562 1 90.88 457 ILE A C 1
ATOM 3726 O O . ILE A 1 457 ? -17.844 -17.297 2.615 1 90.88 457 ILE A O 1
ATOM 3730 N N . TYR A 1 458 ? -15.773 -18 3.076 1 89.44 458 TYR A N 1
ATOM 3731 C CA . TYR A 1 458 ? -16.281 -19.188 3.777 1 89.44 458 TYR A CA 1
ATOM 3732 C C . TYR A 1 458 ? -17.156 -18.781 4.953 1 89.44 458 TYR A C 1
ATOM 3734 O O . TYR A 1 458 ? -18.266 -19.281 5.105 1 89.44 458 TYR A O 1
ATOM 3742 N N . ILE A 1 459 ? -16.688 -17.891 5.762 1 89.56 459 ILE A N 1
ATOM 3743 C CA . ILE A 1 459 ? -17.422 -17.469 6.949 1 89.56 459 ILE A CA 1
ATOM 3744 C C . ILE A 1 459 ? -18.703 -16.75 6.539 1 89.56 459 ILE A C 1
ATOM 3746 O O . ILE A 1 459 ? -19.781 -16.984 7.102 1 89.56 459 ILE A O 1
ATOM 3750 N N . LEU A 1 460 ? -18.625 -15.945 5.566 1 90.56 460 LEU A N 1
ATOM 3751 C CA . LEU A 1 460 ? -19.781 -15.18 5.121 1 90.56 460 LEU A CA 1
ATOM 3752 C C . LEU A 1 460 ? -20.859 -16.109 4.539 1 90.56 460 LEU A C 1
ATOM 3754 O O . LEU A 1 460 ? -22.047 -15.844 4.684 1 90.56 460 LEU A O 1
ATOM 3758 N N . LYS A 1 461 ? -20.438 -17.094 3.924 1 86.62 461 LYS A N 1
ATOM 3759 C CA . LYS A 1 461 ? -21.391 -18.016 3.311 1 86.62 461 LYS A CA 1
ATOM 3760 C C . LYS A 1 461 ? -21.969 -18.984 4.344 1 86.62 461 LYS A C 1
ATOM 3762 O O . LYS A 1 461 ? -23.188 -19.172 4.402 1 86.62 461 LYS A O 1
ATOM 3767 N N . LYS A 1 462 ? -21.141 -19.531 5.094 1 84.38 462 LYS A N 1
ATOM 3768 C CA . LYS A 1 462 ? -21.547 -20.594 6.012 1 84.38 462 LYS A CA 1
ATOM 3769 C C . LYS A 1 462 ? -22.297 -20.016 7.211 1 84.38 462 LYS A C 1
ATOM 3771 O O . LYS A 1 462 ? -23.281 -20.594 7.676 1 84.38 462 LYS A O 1
ATOM 3776 N N . TYR A 1 463 ? -21.812 -18.891 7.652 1 84.06 463 TYR A N 1
ATOM 3777 C CA . TYR A 1 463 ? -22.344 -18.375 8.914 1 84.06 463 TYR A CA 1
ATOM 3778 C C . TYR A 1 463 ? -23.094 -17.062 8.695 1 84.06 463 TYR A C 1
ATOM 3780 O O . TYR A 1 463 ? -23.656 -16.5 9.633 1 84.06 463 TYR A O 1
ATOM 3788 N N . GLY A 1 464 ? -23.141 -16.531 7.594 1 82.69 464 GLY A N 1
ATOM 3789 C CA . GLY A 1 464 ? -23.688 -15.211 7.289 1 82.69 464 GLY A CA 1
ATOM 3790 C C . GLY A 1 464 ? -25.109 -15.031 7.777 1 82.69 464 GLY A C 1
ATOM 3791 O O . GLY A 1 464 ? -25.469 -13.984 8.32 1 82.69 464 GLY A O 1
ATOM 3792 N N . GLY A 1 465 ? -25.859 -16.109 7.59 1 80.56 465 GLY A N 1
ATOM 3793 C CA . GLY A 1 465 ? -27.266 -16.016 7.973 1 80.56 465 GLY A CA 1
ATOM 3794 C C . GLY A 1 465 ? -27.469 -15.945 9.477 1 80.56 465 GLY A C 1
ATOM 3795 O O . GLY A 1 465 ? -28.469 -15.398 9.945 1 80.56 465 GLY A O 1
ATOM 3796 N N . GLY A 1 466 ? -26.484 -16.375 10.234 1 83.12 466 GLY A N 1
ATOM 3797 C CA . GLY A 1 466 ? -26.625 -16.438 11.68 1 83.12 466 GLY A CA 1
ATOM 3798 C C . GLY A 1 466 ? -25.766 -15.438 12.414 1 83.12 466 GLY A C 1
ATOM 3799 O O . GLY A 1 466 ? -25.828 -15.328 13.633 1 83.12 466 GLY A O 1
ATOM 3800 N N . MET A 1 467 ? -25.016 -14.672 11.766 1 88.62 467 MET A N 1
ATOM 3801 C CA . MET A 1 467 ? -24.109 -13.719 12.398 1 88.62 467 MET A CA 1
ATOM 3802 C C . MET A 1 467 ? -24.859 -12.477 12.859 1 88.62 467 MET A C 1
ATOM 3804 O O . MET A 1 467 ? -25.906 -12.141 12.312 1 88.62 467 MET A O 1
ATOM 3808 N N . ILE A 1 468 ? -24.312 -11.875 13.906 1 92.06 468 ILE A N 1
ATOM 3809 C CA . ILE A 1 468 ? -24.859 -10.602 14.375 1 92.06 468 ILE A CA 1
ATOM 3810 C C . ILE A 1 468 ? -24.438 -9.484 13.422 1 92.06 468 ILE A C 1
ATOM 3812 O O . ILE A 1 468 ? -23.266 -9.375 13.055 1 92.06 468 ILE A O 1
ATOM 3816 N N . GLY A 1 469 ? -25.406 -8.734 12.984 1 93.44 469 GLY A N 1
ATOM 3817 C CA . GLY A 1 469 ? -25.078 -7.559 12.203 1 93.44 469 GLY A CA 1
ATOM 3818 C C . GLY A 1 469 ? -24.391 -6.473 13.016 1 93.44 469 GLY A C 1
ATOM 3819 O O . GLY A 1 469 ? -24.594 -6.383 14.227 1 93.44 469 GLY A O 1
ATOM 3820 N N . ILE A 1 470 ? -23.625 -5.664 12.336 1 94.38 470 ILE A N 1
ATOM 3821 C CA . ILE A 1 470 ? -22.844 -4.645 13.039 1 94.38 470 ILE A CA 1
ATOM 3822 C C . ILE A 1 470 ? -23.781 -3.643 13.703 1 94.38 470 ILE A C 1
ATOM 3824 O O . ILE A 1 470 ? -23.516 -3.174 14.812 1 94.38 470 ILE A O 1
ATOM 3828 N N . ASN A 1 471 ? -24.859 -3.326 13.07 1 91.25 471 ASN A N 1
ATOM 3829 C CA . ASN A 1 471 ? -25.812 -2.377 13.625 1 91.25 471 ASN A CA 1
ATOM 3830 C C . ASN A 1 471 ? -26.484 -2.93 14.875 1 91.25 471 ASN A C 1
ATOM 3832 O O . ASN A 1 471 ? -26.719 -2.191 15.836 1 91.25 471 ASN A O 1
ATOM 3836 N N . THR A 1 472 ? -26.734 -4.195 14.75 1 91.88 472 THR A N 1
ATOM 3837 C CA . THR A 1 472 ? -27.344 -4.855 15.898 1 91.88 472 THR A CA 1
ATOM 3838 C C . THR A 1 472 ? -26.375 -4.914 17.078 1 91.88 472 THR A C 1
ATOM 3840 O O . THR A 1 472 ? -26.766 -4.668 18.219 1 91.88 472 THR A O 1
ATOM 3843 N N . CYS A 1 473 ? -25.25 -5.215 16.781 1 91.62 473 CYS A N 1
ATOM 3844 C CA . CYS A 1 473 ? -24.234 -5.23 17.828 1 91.62 473 CYS A CA 1
ATOM 3845 C C . CYS A 1 473 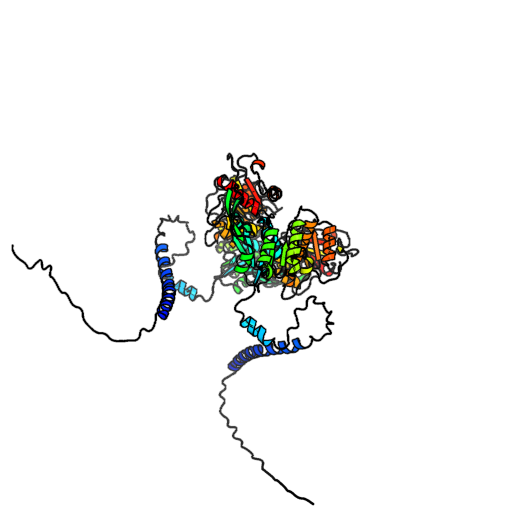? -24.109 -3.861 18.484 1 91.62 473 CYS A C 1
ATOM 3847 O O . CYS A 1 473 ? -24 -3.762 19.703 1 91.62 473 CYS A O 1
ATOM 3849 N N . MET B 1 1 ? 47.844 15.312 -94.75 1 17.36 1 MET B N 1
ATOM 3850 C CA . MET B 1 1 ? 47.031 16.312 -95.438 1 17.36 1 MET B CA 1
ATOM 3851 C C . MET B 1 1 ? 46.25 17.156 -94.438 1 17.36 1 MET B C 1
ATOM 3853 O O . MET B 1 1 ? 46.281 18.375 -94.5 1 17.36 1 MET B O 1
ATOM 3857 N N . GLU B 1 2 ? 45 16.625 -94.062 1 16.48 2 GLU B N 1
ATOM 3858 C CA . GLU B 1 2 ? 43.656 17.172 -94.188 1 16.48 2 GLU B CA 1
ATOM 3859 C C . GLU B 1 2 ? 43.344 18.172 -93.125 1 16.48 2 GLU B C 1
ATOM 3861 O O . GLU B 1 2 ? 43.938 18.109 -92 1 16.48 2 GLU B O 1
ATOM 3866 N N . GLY B 1 3 ? 42 18.766 -93.188 1 15.02 3 GLY B N 1
ATOM 3867 C CA . GLY B 1 3 ? 41.344 20.047 -93.375 1 15.02 3 GLY B CA 1
ATOM 3868 C C . GLY B 1 3 ? 40.875 20.688 -92.125 1 15.02 3 GLY B C 1
ATOM 3869 O O . GLY B 1 3 ? 41.156 21.859 -91.875 1 15.02 3 GLY B O 1
ATOM 3870 N N . LYS B 1 4 ? 39.562 20.406 -91.688 1 17.05 4 LYS B N 1
ATOM 3871 C CA . LYS B 1 4 ? 38.469 21.391 -91.688 1 17.05 4 LYS B CA 1
ATOM 3872 C C . LYS B 1 4 ? 38.562 22.297 -90.5 1 17.05 4 LYS B C 1
ATOM 3874 O O . LYS B 1 4 ? 39.094 21.891 -89.438 1 17.05 4 LYS B O 1
ATOM 3879 N N . THR B 1 5 ? 37.781 23.438 -90.5 1 17.06 5 THR B N 1
ATOM 3880 C CA . THR B 1 5 ? 37.844 24.891 -90.312 1 17.06 5 THR B CA 1
ATOM 3881 C C . THR B 1 5 ? 37.562 25.281 -88.875 1 17.06 5 THR B C 1
ATOM 3883 O O . THR B 1 5 ? 37.094 24.469 -88.062 1 17.06 5 THR B O 1
ATOM 3886 N N . SER B 1 6 ? 36.781 26.578 -88.562 1 16.58 6 SER B N 1
ATOM 3887 C CA . SER B 1 6 ? 37.031 27.953 -88.125 1 16.58 6 SER B CA 1
ATOM 3888 C C . SER B 1 6 ? 36.25 28.312 -86.875 1 16.58 6 SER B C 1
ATOM 3890 O O . SER B 1 6 ? 36.531 29.297 -86.188 1 16.58 6 SER B O 1
ATOM 3892 N N . PRO B 1 7 ? 35.062 27.703 -86.375 1 17.81 7 PRO B N 1
ATOM 3893 C CA . PRO B 1 7 ? 33.906 28.578 -86.312 1 17.81 7 PRO B CA 1
ATOM 3894 C C . PRO B 1 7 ? 34.031 29.594 -85.188 1 17.81 7 PRO B C 1
ATOM 3896 O O . PRO B 1 7 ? 34.656 29.312 -84.125 1 17.81 7 PRO B O 1
ATOM 3899 N N . GLY B 1 8 ? 33.688 30.875 -85.5 1 15.47 8 GLY B N 1
ATOM 3900 C CA . GLY B 1 8 ? 33.875 32.25 -85 1 15.47 8 GLY B CA 1
ATOM 3901 C C . GLY B 1 8 ? 33.281 32.469 -83.625 1 15.47 8 GLY B C 1
ATOM 3902 O O . GLY B 1 8 ? 32.719 31.562 -83.062 1 15.47 8 GLY B O 1
ATOM 3903 N N . ILE B 1 9 ? 32.438 33.656 -83.438 1 15.45 9 ILE B N 1
ATOM 3904 C CA . ILE B 1 9 ? 32.594 34.969 -82.875 1 15.45 9 ILE B CA 1
ATOM 3905 C C . ILE B 1 9 ? 31.656 35.125 -81.688 1 15.45 9 ILE B C 1
ATOM 3907 O O . ILE B 1 9 ? 31.922 35.906 -80.75 1 15.45 9 ILE B O 1
ATOM 3911 N N . LYS B 1 10 ? 30.453 34.438 -81.625 1 15.7 10 LYS B N 1
ATOM 3912 C CA . LYS B 1 10 ? 29.312 35.312 -81.375 1 15.7 10 LYS B CA 1
ATOM 3913 C C . LYS B 1 10 ? 29.375 36 -80.062 1 15.7 10 LYS B C 1
ATOM 3915 O O . LYS B 1 10 ? 29.672 35.344 -79 1 15.7 10 LYS B O 1
ATOM 3920 N N . ARG B 1 11 ? 28.953 37.375 -80 1 16.05 11 ARG B N 1
ATOM 3921 C CA . ARG B 1 11 ? 29.031 38.656 -79.312 1 16.05 11 ARG B CA 1
ATOM 3922 C C . ARG B 1 11 ? 28.281 38.594 -77.938 1 16.05 11 ARG B C 1
ATOM 3924 O O . ARG B 1 11 ? 27.453 37.719 -77.75 1 16.05 11 ARG B O 1
ATOM 3931 N N . SER B 1 12 ? 28.359 39.781 -77.062 1 15.77 12 SER B N 1
ATOM 3932 C CA . SER B 1 12 ? 28.562 40.5 -75.812 1 15.77 12 SER B CA 1
ATOM 3933 C C . SER B 1 12 ? 27.234 40.938 -75.25 1 15.77 12 SER B C 1
ATOM 3935 O O . SER B 1 12 ? 27.219 41.594 -74.188 1 15.77 12 SER B O 1
ATOM 3937 N N . VAL B 1 13 ? 25.984 40.344 -75.75 1 16.02 13 VAL B N 1
ATOM 3938 C CA . VA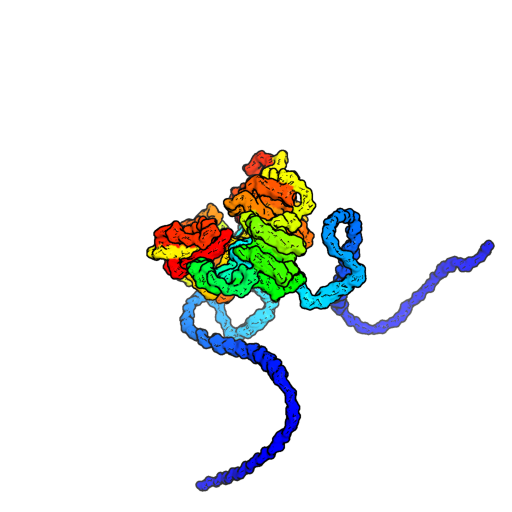L B 1 13 ? 24.938 41.344 -75.562 1 16.02 13 VAL B CA 1
ATOM 3939 C C . VAL B 1 13 ? 24.766 41.719 -74.125 1 16.02 13 VAL B C 1
ATOM 3941 O O . VAL B 1 13 ? 24.797 40.844 -73.25 1 16.02 13 VAL B O 1
ATOM 3944 N N . SER B 1 14 ? 24.734 43.156 -73.812 1 15.95 14 SER B N 1
ATOM 3945 C CA . SER B 1 14 ? 24.797 44.25 -72.875 1 15.95 14 SER B CA 1
ATOM 3946 C C . SER B 1 14 ? 23.531 44.375 -72.062 1 15.95 14 SER B C 1
ATOM 3948 O O . SER B 1 14 ? 23.266 45.406 -71.5 1 15.95 14 SER B O 1
ATOM 3950 N N . ILE B 1 15 ? 22.719 43.281 -72 1 16.67 15 ILE B N 1
ATOM 3951 C CA . ILE B 1 15 ? 21.375 43.719 -71.75 1 16.67 15 ILE B CA 1
ATOM 3952 C C . ILE B 1 15 ? 21.375 44.562 -70.438 1 16.67 15 ILE B C 1
ATOM 3954 O O . ILE B 1 15 ? 21.938 44.156 -69.438 1 16.67 15 ILE B O 1
ATOM 3958 N N . SER B 1 16 ? 20.734 45.75 -70.625 1 15.68 16 SER B N 1
ATOM 3959 C CA . SER B 1 16 ? 20.453 47.062 -70.125 1 15.68 16 SER B CA 1
ATOM 3960 C C . SER B 1 16 ? 19.891 47 -68.688 1 15.68 16 SER B C 1
ATOM 3962 O O . SER B 1 16 ? 19.375 45.969 -68.25 1 15.68 16 SER B O 1
ATOM 3964 N N . ARG B 1 17 ? 19.781 48.281 -68.062 1 15.72 17 ARG B N 1
ATOM 3965 C CA . ARG B 1 17 ? 20 49.125 -66.875 1 15.72 17 ARG B CA 1
ATOM 3966 C C . ARG B 1 17 ? 18.781 49.094 -65.938 1 15.72 17 ARG B C 1
ATOM 3968 O O . ARG B 1 17 ? 18.844 49.562 -64.812 1 15.72 17 ARG B O 1
ATOM 3975 N N . ARG B 1 18 ? 17.453 49 -66.562 1 16.45 18 ARG B N 1
ATOM 3976 C CA . ARG B 1 18 ? 16.578 50.031 -66 1 16.45 18 ARG B CA 1
ATOM 3977 C C . ARG B 1 18 ? 16.188 49.688 -64.562 1 16.45 18 ARG B C 1
ATOM 3979 O O . ARG B 1 18 ? 15.57 48.625 -64.312 1 16.45 18 ARG B O 1
ATOM 3986 N N . MET B 1 19 ? 16.891 50.281 -63.438 1 16.17 19 MET B N 1
ATOM 3987 C CA . MET B 1 19 ? 17.078 50.25 -62 1 16.17 19 MET B CA 1
ATOM 3988 C C . MET B 1 19 ? 15.828 50.75 -61.281 1 16.17 19 MET B C 1
ATOM 3990 O O . MET B 1 19 ? 15.82 50.906 -60.062 1 16.17 19 MET B O 1
ATOM 3994 N N . SER B 1 20 ? 14.648 51.094 -62.125 1 17.28 20 SER B N 1
ATOM 3995 C CA . SER B 1 20 ? 13.977 52.219 -61.5 1 17.28 20 SER B CA 1
ATOM 3996 C C . SER B 1 20 ? 13.609 51.938 -60.062 1 17.28 20 SER B C 1
ATOM 3998 O O . SER B 1 20 ? 13.492 50.75 -59.688 1 17.28 20 SER B O 1
ATOM 4000 N N . MET B 1 21 ? 13.242 53.094 -59.312 1 17.39 21 MET B N 1
ATOM 4001 C CA . MET B 1 21 ? 13.32 53.812 -58.031 1 17.39 21 MET B CA 1
ATOM 4002 C C . MET B 1 21 ? 12.172 53.406 -57.125 1 17.39 21 MET B C 1
ATOM 4004 O O . MET B 1 21 ? 11.914 54.062 -56.125 1 17.39 21 MET B O 1
ATOM 4008 N N . ILE B 1 22 ? 11.367 52.375 -57.656 1 20.59 22 ILE B N 1
ATOM 4009 C CA . ILE B 1 22 ? 10.031 52.562 -57.125 1 20.59 22 ILE B CA 1
ATOM 4010 C C . ILE B 1 22 ? 10.102 52.656 -55.594 1 20.59 22 ILE B C 1
ATOM 4012 O O . ILE B 1 22 ? 10.805 51.875 -54.938 1 20.59 22 ILE B O 1
ATOM 4016 N N . GLY B 1 23 ? 9.586 53.844 -55.062 1 20.48 23 GLY B N 1
ATOM 4017 C CA . GLY B 1 23 ? 9.469 54.656 -53.875 1 20.48 23 GLY B CA 1
ATOM 4018 C C . GLY B 1 23 ? 8.914 53.906 -52.688 1 20.48 23 GLY B C 1
ATOM 4019 O O . GLY B 1 23 ? 7.789 53.406 -52.719 1 20.48 23 GLY B O 1
ATOM 4020 N N . GLY B 1 24 ? 9.711 53.125 -52 1 21.94 24 GLY B N 1
ATOM 4021 C CA . GLY B 1 24 ? 9.648 51.969 -51.094 1 21.94 24 GLY B CA 1
ATOM 4022 C C . GLY B 1 24 ? 9.031 52.312 -49.75 1 21.94 24 GLY B C 1
ATOM 4023 O O . GLY B 1 24 ? 9.664 53 -48.906 1 21.94 24 GLY B O 1
ATOM 4024 N N . PRO B 1 25 ? 7.832 53.031 -49.844 1 23.45 25 PRO B N 1
ATOM 4025 C CA . PRO B 1 25 ? 7.402 53.656 -48.562 1 23.45 25 PRO B CA 1
ATOM 4026 C C . PRO B 1 25 ? 7.672 52.781 -47.375 1 23.45 25 PRO B C 1
ATOM 4028 O O . PRO B 1 25 ? 7.773 51.531 -47.5 1 23.45 25 PRO B O 1
ATOM 4031 N N . ASN B 1 26 ? 8.148 53.406 -46.156 1 22.67 26 ASN B N 1
ATOM 4032 C CA . ASN B 1 26 ? 8.898 53 -44.938 1 22.67 26 ASN B CA 1
ATOM 4033 C C . ASN B 1 26 ? 8.125 52 -44.094 1 22.67 26 ASN B C 1
ATOM 4035 O O . ASN B 1 26 ? 7.324 52.406 -43.25 1 22.67 26 ASN B O 1
ATOM 4039 N N . MET B 1 27 ? 7.391 51.125 -44.594 1 23.03 27 MET B N 1
ATOM 4040 C CA . MET B 1 27 ? 6.523 50.188 -43.906 1 23.03 27 MET B CA 1
ATOM 4041 C C . MET B 1 27 ? 7.293 49.438 -42.812 1 23.03 27 MET B C 1
ATOM 4043 O O . MET B 1 27 ? 8.117 48.594 -43.094 1 23.03 27 MET B O 1
ATOM 4047 N N . SER B 1 28 ? 7.695 50.125 -41.719 1 23.12 28 SER B N 1
ATOM 4048 C CA . SER B 1 28 ? 8.711 49.844 -40.719 1 23.12 28 SER B CA 1
ATOM 4049 C C . SER B 1 28 ? 8.664 48.375 -40.281 1 23.12 28 SER B C 1
ATOM 4051 O O . SER B 1 28 ? 7.688 47.688 -40.562 1 23.12 28 SER B O 1
ATOM 4053 N N . GLY B 1 29 ? 9.523 48 -39.031 1 25.27 29 GLY B N 1
ATOM 4054 C CA . GLY B 1 29 ? 10.305 46.875 -38.5 1 25.27 29 GLY B CA 1
ATOM 4055 C C . GLY B 1 29 ? 9.461 45.719 -38 1 25.27 29 GLY B C 1
ATOM 4056 O O . GLY B 1 29 ? 9.984 44.656 -37.719 1 25.27 29 GLY B O 1
ATOM 4057 N N . LYS B 1 30 ? 8.352 46.125 -37.562 1 29.38 30 LYS B N 1
ATOM 4058 C CA . LYS B 1 30 ? 7.668 45.219 -36.656 1 29.38 30 LYS B CA 1
ATOM 4059 C C . LYS B 1 30 ? 7.285 43.938 -37.344 1 29.38 30 LYS B C 1
ATOM 4061 O O . LYS B 1 30 ? 6.957 42.938 -36.656 1 29.38 30 LYS B O 1
ATOM 4066 N N . TRP B 1 31 ? 7.031 44.062 -38.594 1 29.41 31 TRP B N 1
ATOM 4067 C CA . TRP B 1 31 ? 6.551 42.906 -39.344 1 29.41 31 TRP B CA 1
ATOM 4068 C C . TRP B 1 31 ? 7.641 41.844 -39.438 1 29.41 31 TRP B C 1
ATOM 4070 O O . TRP B 1 31 ? 7.348 40.656 -39.625 1 29.41 31 TRP B O 1
ATOM 4080 N N . ASN B 1 32 ? 8.938 42.344 -39.594 1 28.97 32 ASN B N 1
ATOM 4081 C CA . ASN B 1 32 ? 9.984 41.375 -39.844 1 28.97 32 ASN B CA 1
ATOM 4082 C C . ASN B 1 32 ? 10.055 40.344 -38.688 1 28.97 32 ASN B C 1
ATOM 4084 O O . ASN B 1 32 ? 10.391 39.188 -38.938 1 28.97 32 ASN B O 1
ATOM 4088 N N . ARG B 1 33 ? 9.93 40.969 -37.469 1 31.61 33 ARG B N 1
ATOM 4089 C CA . ARG B 1 33 ? 10.211 40.094 -36.344 1 31.61 33 ARG B CA 1
ATOM 4090 C C . ARG B 1 33 ? 9.234 38.906 -36.281 1 31.61 33 ARG B C 1
ATOM 4092 O O . ARG B 1 33 ? 9.602 37.812 -35.875 1 31.61 33 ARG B O 1
ATOM 4099 N N . ILE B 1 34 ? 7.977 39.281 -36.656 1 36.47 34 ILE B N 1
ATOM 4100 C CA . ILE B 1 34 ? 6.988 38.219 -36.5 1 36.47 34 ILE B CA 1
ATOM 4101 C C . ILE B 1 34 ? 7.285 37.094 -37.531 1 36.47 34 ILE B C 1
ATOM 4103 O O . ILE B 1 34 ? 7.133 35.906 -37.219 1 36.47 34 ILE B O 1
ATOM 4107 N N . MET B 1 35 ? 7.75 37.562 -38.75 1 33.12 35 MET B N 1
ATOM 4108 C CA . MET B 1 35 ? 8.047 36.531 -39.75 1 33.12 35 MET B CA 1
ATOM 4109 C C . MET B 1 35 ? 9.203 35.656 -39.281 1 33.12 35 MET B C 1
ATOM 4111 O O . MET B 1 35 ? 9.297 34.5 -39.688 1 33.12 35 MET B O 1
ATOM 4115 N N . PHE B 1 36 ? 10.227 36.344 -38.531 1 36.62 36 PHE B N 1
ATOM 4116 C CA . PHE B 1 36 ? 11.352 35.5 -38.125 1 36.62 36 PHE B CA 1
ATOM 4117 C C . PHE B 1 36 ? 10.891 34.406 -37.156 1 36.62 36 PHE B C 1
ATOM 4119 O O . PHE B 1 36 ? 11.352 33.281 -37.25 1 36.62 36 PHE B O 1
ATOM 4126 N N . ILE B 1 37 ? 9.969 34.844 -36.25 1 37.97 37 ILE B N 1
ATOM 4127 C CA . ILE B 1 37 ? 9.625 33.875 -35.219 1 37.97 37 ILE B CA 1
ATOM 4128 C C . ILE B 1 37 ? 8.914 32.656 -35.875 1 37.97 37 ILE B C 1
ATOM 4130 O O . ILE B 1 37 ? 9.172 31.516 -35.5 1 37.97 37 ILE B O 1
ATOM 4134 N N . VAL B 1 38 ? 8.07 32.938 -36.875 1 40.06 38 VAL B N 1
ATOM 4135 C CA . VAL B 1 38 ? 7.336 31.859 -37.5 1 40.06 38 VAL B CA 1
ATOM 4136 C C . VAL B 1 38 ? 8.305 30.984 -38.312 1 40.06 38 VAL B C 1
ATOM 4138 O O . VAL B 1 38 ? 8.164 29.75 -38.344 1 40.06 38 VAL B O 1
ATOM 4141 N N . ILE B 1 39 ? 9.344 31.625 -38.938 1 36.5 39 ILE B N 1
ATOM 4142 C CA . ILE B 1 39 ? 10.266 30.812 -39.75 1 36.5 39 ILE B CA 1
ATOM 4143 C C . ILE B 1 39 ? 11.109 29.938 -38.812 1 36.5 39 ILE B C 1
ATOM 4145 O O . ILE B 1 39 ? 11.352 28.766 -39.094 1 36.5 39 ILE B O 1
ATOM 4149 N N . VAL B 1 40 ? 11.578 30.5 -37.625 1 36.41 40 VAL B N 1
ATOM 4150 C CA . VAL B 1 40 ? 12.438 29.656 -36.781 1 36.41 40 VAL B CA 1
ATOM 4151 C C . VAL B 1 40 ? 11.633 28.484 -36.25 1 36.41 40 VAL B C 1
ATOM 4153 O O . VAL B 1 40 ? 12.148 27.359 -36.125 1 36.41 40 VAL B O 1
ATOM 4156 N N . ILE B 1 41 ? 10.32 28.656 -35.906 1 38.56 41 ILE B N 1
ATOM 4157 C CA . ILE B 1 41 ? 9.539 27.531 -35.406 1 38.56 41 ILE B CA 1
ATOM 4158 C C . ILE B 1 41 ? 9.391 26.484 -36.5 1 38.56 41 ILE B C 1
ATOM 4160 O O . ILE B 1 41 ? 9.469 25.281 -36.25 1 38.56 41 ILE B O 1
ATOM 4164 N N . GLY B 1 42 ? 9.211 26.859 -37.719 1 34.25 42 GLY B N 1
ATOM 4165 C CA . GLY B 1 42 ? 9.039 25.938 -38.844 1 34.25 42 GLY B CA 1
ATOM 4166 C C . GLY B 1 42 ? 10.297 25.156 -39.188 1 34.25 42 GLY B C 1
ATOM 4167 O O . GLY B 1 42 ? 10.234 23.969 -39.469 1 34.25 42 GLY B O 1
ATOM 4168 N N . LEU B 1 43 ? 11.516 25.875 -39.312 1 34.09 43 LEU B N 1
ATOM 4169 C CA . LEU B 1 43 ? 12.727 25.141 -39.656 1 34.09 43 LEU B CA 1
ATOM 4170 C C . LEU B 1 43 ? 13.109 24.156 -38.562 1 34.09 43 LEU B C 1
ATOM 4172 O O . LEU B 1 43 ? 13.805 23.172 -38.844 1 34.09 43 LEU B O 1
ATOM 4176 N N . GLY B 1 44 ? 12.891 24.484 -37.312 1 32.03 44 GLY B N 1
ATOM 4177 C CA . GLY B 1 44 ? 13.289 23.562 -36.25 1 32.03 44 GLY B CA 1
ATOM 4178 C C . GLY B 1 44 ? 12.586 22.219 -36.344 1 32.03 44 GLY B C 1
ATOM 4179 O O . GLY B 1 44 ? 13.062 21.219 -35.781 1 32.03 44 GLY B O 1
ATOM 4180 N N . PHE B 1 45 ? 11.297 22.016 -36.812 1 35.12 45 PHE B N 1
ATOM 4181 C CA . PHE B 1 45 ? 10.633 20.75 -37.094 1 35.12 45 PHE B CA 1
ATOM 4182 C C . PHE B 1 45 ? 11.422 19.938 -38.094 1 35.12 45 PHE B C 1
ATOM 4184 O O . PHE B 1 45 ? 11.492 18.703 -38 1 35.12 45 PHE B O 1
ATOM 4191 N N . ILE B 1 46 ? 11.898 20.531 -39.188 1 33.12 46 ILE B N 1
ATOM 4192 C CA . ILE B 1 46 ? 12.477 19.781 -40.281 1 33.12 46 ILE B CA 1
ATOM 4193 C C . ILE B 1 46 ? 13.836 19.219 -39.875 1 33.12 46 ILE B C 1
ATOM 4195 O O . ILE B 1 46 ? 14.18 18.078 -40.219 1 33.12 46 ILE B O 1
ATOM 4199 N N . SER B 1 47 ? 14.758 20.062 -39.219 1 32.16 47 SER B N 1
ATOM 4200 C CA . SER B 1 47 ? 16.109 19.578 -39 1 32.16 47 SER B CA 1
ATOM 4201 C C . SER B 1 47 ? 16.141 18.438 -38 1 32.16 47 SER B C 1
ATOM 4203 O O . SER B 1 47 ? 17.125 17.719 -37.906 1 32.16 47 SER B O 1
ATOM 4205 N N . GLY B 1 48 ? 15.281 18.406 -37 1 29.11 48 GLY B N 1
ATOM 4206 C CA . GLY B 1 48 ? 15.359 17.344 -36 1 29.11 48 GLY B CA 1
ATOM 4207 C C . GLY B 1 48 ? 15.18 15.961 -36.594 1 29.11 48 GLY B C 1
ATOM 4208 O O . GLY B 1 48 ? 15.5 14.961 -35.969 1 29.11 48 GLY B O 1
ATOM 4209 N N . ASN B 1 49 ? 14.555 15.758 -37.75 1 31.14 49 ASN B N 1
ATOM 4210 C CA . ASN B 1 49 ? 14.461 14.508 -38.5 1 31.14 49 ASN B CA 1
ATOM 4211 C C . ASN B 1 49 ? 15.828 14.047 -39 1 31.14 49 ASN B C 1
ATOM 4213 O O . ASN B 1 49 ? 16.062 12.844 -39.156 1 31.14 49 ASN B O 1
ATOM 4217 N N . PHE B 1 50 ? 16.703 14.984 -39.469 1 31.91 50 PHE B N 1
ATOM 4218 C CA . PHE B 1 50 ? 17.906 14.57 -40.188 1 31.91 50 PHE B CA 1
ATOM 4219 C C . PHE B 1 50 ? 18.922 13.969 -39.219 1 31.91 50 PHE B C 1
ATOM 4221 O O . PHE B 1 50 ? 19.531 12.945 -39.531 1 31.91 50 PHE B O 1
ATOM 4228 N N . VAL B 1 51 ? 19.203 14.75 -38.125 1 30.64 51 VAL B N 1
ATOM 4229 C CA . VAL B 1 51 ? 20.312 14.242 -37.344 1 30.64 51 VAL B CA 1
ATOM 4230 C C . VAL B 1 51 ? 19.969 12.883 -36.75 1 30.64 51 VAL B C 1
ATOM 4232 O O . VAL B 1 51 ? 20.859 12.125 -36.344 1 30.64 51 VAL B O 1
ATOM 4235 N N . TYR B 1 52 ? 18.641 12.469 -36.562 1 27.14 52 TYR B N 1
ATOM 4236 C CA . TYR B 1 52 ? 18.328 11.117 -36.094 1 27.14 52 TYR B CA 1
ATOM 4237 C C . TYR B 1 52 ? 18.906 10.07 -37.062 1 27.14 52 TYR B C 1
ATOM 4239 O O . TYR B 1 52 ? 19.422 9.047 -36.625 1 27.14 52 TYR B O 1
ATOM 4247 N N . ASN B 1 53 ? 18.844 10.367 -38.312 1 28.3 53 ASN B N 1
ATOM 4248 C CA . ASN B 1 53 ? 19.25 9.32 -39.25 1 28.3 53 ASN B CA 1
ATOM 4249 C C . ASN B 1 53 ? 20.75 9.094 -39.25 1 28.3 53 ASN B C 1
ATOM 4251 O O . ASN B 1 53 ? 21.219 7.965 -39.438 1 28.3 53 ASN B O 1
ATOM 4255 N N . LEU B 1 54 ? 21.531 10.227 -39.219 1 28.58 54 LEU B N 1
ATOM 4256 C CA . LEU B 1 54 ? 22.922 9.984 -39.562 1 28.58 54 LEU B CA 1
ATOM 4257 C C . LEU B 1 54 ? 23.641 9.258 -38.438 1 28.58 54 LEU B C 1
ATOM 4259 O O . LEU B 1 54 ? 24.469 8.367 -38.688 1 28.58 54 LEU B O 1
ATOM 4263 N N . VAL B 1 55 ? 23.609 9.859 -37.219 1 29.91 55 VAL B N 1
ATOM 4264 C CA . VAL B 1 55 ? 24.609 9.344 -36.312 1 29.91 55 VAL B CA 1
ATOM 4265 C C . VAL B 1 55 ? 24.172 7.973 -35.781 1 29.91 55 VAL B C 1
ATOM 4267 O O . VAL B 1 55 ? 25 7.215 -35.25 1 29.91 55 VAL B O 1
ATOM 4270 N N . LEU B 1 56 ? 22.828 7.582 -35.812 1 26.94 56 LEU B N 1
ATOM 4271 C CA . LEU B 1 56 ? 22.516 6.242 -35.344 1 26.94 56 LEU B CA 1
ATOM 4272 C C . LEU B 1 56 ? 23.078 5.176 -36.25 1 26.94 56 LEU B C 1
ATOM 4274 O O . LEU B 1 56 ? 22.875 3.98 -36.031 1 26.94 56 LEU B O 1
ATOM 4278 N N . GLY B 1 57 ? 23.578 5.574 -37.438 1 25.42 57 GLY B N 1
ATOM 4279 C CA . GLY B 1 57 ? 23.859 4.547 -38.406 1 25.42 57 GLY B CA 1
ATOM 4280 C C . GLY B 1 57 ? 25.031 3.664 -38.031 1 25.42 57 GLY B C 1
ATOM 4281 O O . GLY B 1 57 ? 25 2.445 -38.219 1 25.42 57 GLY B O 1
ATOM 4282 N N . LYS B 1 58 ? 26.25 4.285 -37.844 1 27 58 LYS B N 1
ATOM 4283 C CA . LYS B 1 58 ? 27.484 3.557 -38.125 1 27 58 LYS B CA 1
ATOM 4284 C C . LYS B 1 58 ? 27.859 2.66 -36.938 1 27 58 LYS B C 1
ATOM 4286 O O . LYS B 1 58 ? 28.719 1.79 -37.062 1 27 58 LYS B O 1
ATOM 4291 N N . LEU B 1 59 ? 27.578 3.137 -35.75 1 25.14 59 LEU B N 1
ATOM 4292 C CA . LEU B 1 59 ? 28.422 2.461 -34.75 1 25.14 59 LEU B CA 1
ATOM 4293 C C . LEU B 1 59 ? 28 1.007 -34.594 1 25.14 59 LEU B C 1
ATOM 4295 O O . LEU B 1 59 ? 28.25 0.399 -33.531 1 25.14 59 LEU B O 1
ATOM 4299 N N . ARG B 1 60 ? 27.172 0.413 -35.531 1 23.34 60 ARG B N 1
ATOM 4300 C CA . ARG B 1 60 ? 26.609 -0.935 -35.562 1 23.34 60 ARG B CA 1
ATOM 4301 C C . ARG B 1 60 ? 27.719 -1.979 -35.688 1 23.34 60 ARG B C 1
ATOM 4303 O O . ARG B 1 60 ? 27.438 -3.182 -35.656 1 23.34 60 ARG B O 1
ATOM 4310 N N . GLU B 1 61 ? 28.922 -1.64 -36.188 1 25.52 61 GLU B N 1
ATOM 4311 C CA . GLU B 1 61 ? 29.578 -2.756 -36.875 1 25.52 61 GLU B CA 1
ATOM 4312 C C . GLU B 1 61 ? 30.266 -3.676 -35.875 1 25.52 61 GLU B C 1
ATOM 4314 O O . GLU B 1 61 ? 31.016 -4.578 -36.25 1 25.52 61 GLU B O 1
ATOM 4319 N N . SER B 1 62 ? 30.375 -3.311 -34.625 1 24.95 62 SER B N 1
ATOM 4320 C CA . SER B 1 62 ? 31.453 -4.109 -34.062 1 24.95 62 SER B CA 1
ATOM 4321 C C . SER B 1 62 ? 31.156 -5.602 -34.156 1 24.95 62 SER B C 1
ATOM 4323 O O . SER B 1 62 ? 29.984 -5.996 -34.281 1 24.95 62 SER B O 1
ATOM 4325 N N . ASN B 1 63 ? 32.219 -6.551 -34.156 1 23.52 63 ASN B N 1
ATOM 4326 C CA . ASN B 1 63 ? 32.531 -7.945 -34.469 1 23.52 63 ASN B CA 1
ATOM 4327 C C . ASN B 1 63 ? 31.75 -8.898 -33.562 1 23.52 63 ASN B C 1
ATOM 4329 O O . ASN B 1 63 ? 32.125 -9.078 -32.406 1 23.52 63 ASN B O 1
ATOM 4333 N N . THR B 1 64 ? 30.375 -8.797 -33.531 1 22.11 64 THR B N 1
ATOM 4334 C CA . THR B 1 64 ? 29.594 -9.727 -32.719 1 22.11 64 THR B CA 1
ATOM 4335 C C . THR B 1 64 ? 29.906 -11.172 -33.125 1 22.11 64 THR B C 1
ATOM 4337 O O . THR B 1 64 ? 29.609 -11.602 -34.25 1 22.11 64 THR B O 1
ATOM 4340 N N . LYS B 1 65 ? 31.141 -11.711 -32.719 1 25.31 65 LYS B N 1
ATOM 4341 C CA . LYS B 1 65 ? 31.297 -13.148 -32.906 1 25.31 65 LYS B CA 1
ATOM 4342 C C . LYS B 1 65 ? 30.031 -13.891 -32.5 1 25.31 65 LYS B C 1
ATOM 4344 O O . LYS B 1 65 ? 29.516 -13.688 -31.391 1 25.31 65 LYS B O 1
ATOM 4349 N N . GLN B 1 66 ? 29.188 -14.375 -33.438 1 23.12 66 GLN B N 1
ATOM 4350 C CA . GLN B 1 66 ? 27.953 -15.156 -33.5 1 23.12 66 GLN B CA 1
ATOM 4351 C C . GLN B 1 66 ? 28.062 -16.422 -32.688 1 23.12 66 GLN B C 1
ATOM 4353 O O . GLN B 1 66 ? 28.812 -17.344 -33 1 23.12 66 GLN B O 1
ATOM 4358 N N . PHE B 1 67 ? 28.312 -16.312 -31.375 1 22.42 67 PHE B N 1
ATOM 4359 C CA . PHE B 1 67 ? 28.25 -17.625 -30.75 1 22.42 67 PHE B CA 1
ATOM 4360 C C . PHE B 1 67 ? 27.031 -18.391 -31.219 1 22.42 67 PHE B C 1
ATOM 4362 O O . PHE B 1 67 ? 25.906 -17.859 -31.219 1 22.42 67 PHE B O 1
ATOM 4369 N N . LYS B 1 68 ? 27.172 -19.406 -32.094 1 23.09 68 LYS B N 1
ATOM 4370 C CA . LYS B 1 68 ? 26.25 -20.359 -32.719 1 23.09 68 LYS B CA 1
ATOM 4371 C C . LYS B 1 68 ? 25.359 -21.016 -31.672 1 23.09 68 LYS B C 1
ATOM 4373 O O . LYS B 1 68 ? 25.844 -21.828 -30.875 1 23.09 68 LYS B O 1
ATOM 4378 N N . ARG B 1 69 ? 24.531 -20.266 -31.062 1 23.95 69 ARG B N 1
ATOM 4379 C CA . ARG B 1 69 ? 23.484 -20.969 -30.328 1 23.95 69 ARG B CA 1
ATOM 4380 C C . ARG B 1 69 ? 22.891 -22.109 -31.172 1 23.95 69 ARG B C 1
ATOM 4382 O O . ARG B 1 69 ? 22.422 -21.875 -32.281 1 23.95 69 ARG B O 1
ATOM 4389 N N . HIS B 1 70 ? 23.531 -23.25 -31.078 1 21.98 70 HIS B N 1
ATOM 4390 C CA . HIS B 1 70 ? 22.969 -24.453 -31.672 1 21.98 70 HIS B CA 1
ATOM 4391 C C . HIS B 1 70 ? 21.453 -24.531 -31.469 1 21.98 70 HIS B C 1
ATOM 4393 O O . HIS B 1 70 ? 21 -24.609 -30.328 1 21.98 70 HIS B O 1
ATOM 4399 N N . ASN B 1 71 ? 20.719 -23.734 -32.281 1 24.95 71 ASN B N 1
ATOM 4400 C CA . ASN B 1 71 ? 19.281 -23.844 -32.531 1 24.95 71 ASN B CA 1
ATOM 4401 C C . ASN B 1 71 ? 18.859 -25.312 -32.688 1 24.95 71 ASN B C 1
ATOM 4403 O O . ASN B 1 71 ? 19.312 -25.984 -33.625 1 24.95 71 ASN B O 1
ATOM 4407 N N . ILE B 1 72 ? 18.734 -26.109 -31.734 1 27.56 72 ILE B N 1
ATOM 4408 C CA . ILE B 1 72 ? 18.422 -27.5 -32.031 1 27.56 72 ILE B CA 1
ATOM 4409 C C . ILE B 1 72 ? 17.422 -27.578 -33.188 1 27.56 72 ILE B C 1
ATOM 4411 O O . ILE B 1 72 ? 17.641 -28.297 -34.156 1 27.56 72 ILE B O 1
ATOM 4415 N N . HIS B 1 73 ? 16.125 -28.062 -33.094 1 23.59 73 HIS B N 1
ATOM 4416 C CA . HIS B 1 73 ? 15.391 -28.391 -34.312 1 23.59 73 HIS B CA 1
ATOM 4417 C C . HIS B 1 73 ? 15.125 -27.125 -35.156 1 23.59 73 HIS B C 1
ATOM 4419 O O . HIS B 1 73 ? 14.531 -26.172 -34.656 1 23.59 73 HIS B O 1
ATOM 4425 N N . ASP B 1 74 ? 15.977 -26.781 -36.062 1 26.77 74 ASP B N 1
ATOM 4426 C CA . ASP B 1 74 ? 15.945 -25.812 -37.156 1 26.77 74 ASP B CA 1
ATOM 4427 C C . ASP B 1 74 ? 14.594 -25.844 -37.875 1 26.77 74 ASP B C 1
ATOM 4429 O O . ASP B 1 74 ? 14.148 -26.891 -38.344 1 26.77 74 ASP B O 1
ATOM 4433 N N . LEU B 1 75 ? 13.586 -25.062 -37.531 1 27.84 75 LEU B N 1
ATOM 4434 C CA . LEU B 1 75 ? 12.539 -25.047 -38.531 1 27.84 75 LEU B CA 1
ATOM 4435 C C . LEU B 1 75 ? 13.125 -24.906 -39.938 1 27.84 75 LEU B C 1
ATOM 4437 O O . LEU B 1 75 ? 14.141 -24.219 -40.125 1 27.84 75 LEU B O 1
ATOM 4441 N N . PRO B 1 76 ? 12.961 -25.797 -40.938 1 28.19 76 PRO B N 1
ATOM 4442 C CA . PRO B 1 76 ? 13.594 -25.688 -42.281 1 28.19 76 PRO B CA 1
ATOM 4443 C C . PRO B 1 76 ? 13.781 -24.234 -42.719 1 28.19 76 PRO B C 1
ATOM 4445 O O . PRO B 1 76 ? 13.102 -23.344 -42.219 1 28.19 76 PRO B O 1
ATOM 4448 N N . ASP B 1 77 ? 14.875 -23.969 -43.438 1 30.17 77 ASP B N 1
ATOM 4449 C CA . ASP B 1 77 ? 15.297 -22.781 -44.156 1 30.17 77 ASP B CA 1
ATOM 4450 C C . ASP B 1 77 ? 14.109 -22.078 -44.812 1 30.17 77 ASP B C 1
ATOM 4452 O O . ASP B 1 77 ? 13.344 -22.688 -45.562 1 30.17 77 ASP B O 1
ATOM 4456 N N . LEU B 1 78 ? 13.672 -21.062 -44.188 1 30.02 78 LEU B N 1
ATOM 4457 C CA . LEU B 1 78 ? 12.734 -20.25 -44.938 1 30.02 78 LEU B CA 1
ATOM 4458 C C . LEU B 1 78 ? 13.258 -20 -46.344 1 30.02 78 LEU B C 1
ATOM 4460 O O . LEU B 1 78 ? 14.367 -19.484 -46.531 1 30.02 78 LEU B O 1
ATOM 4464 N N . ARG B 1 79 ? 12.93 -20.734 -47.406 1 27.7 79 ARG B N 1
ATOM 4465 C CA . ARG B 1 79 ? 13.266 -20.484 -48.781 1 27.7 79 ARG B CA 1
ATOM 4466 C C . ARG B 1 79 ? 13.25 -18.984 -49.094 1 27.7 79 ARG B C 1
ATOM 4468 O O . ARG B 1 79 ? 12.492 -18.234 -48.5 1 27.7 79 ARG B O 1
ATOM 4475 N N . SER B 1 80 ? 14.242 -18.281 -49.688 1 30.95 80 SER B N 1
ATOM 4476 C CA . SER B 1 80 ? 14.453 -16.891 -50.094 1 30.95 80 SER B CA 1
ATOM 4477 C C . SER B 1 80 ? 13.172 -16.266 -50.625 1 30.95 80 SER B C 1
ATOM 4479 O O . SER B 1 80 ? 13.047 -15.039 -50.688 1 30.95 80 SER B O 1
ATOM 4481 N N . GLY B 1 81 ? 12.43 -16.953 -51.469 1 28.8 81 GLY B N 1
ATOM 4482 C CA . GLY B 1 81 ? 11.328 -16.406 -52.25 1 28.8 81 GLY B CA 1
ATOM 4483 C C . GLY B 1 81 ? 10.141 -16.016 -51.375 1 28.8 81 GLY B C 1
ATOM 4484 O O . GLY B 1 81 ? 9.148 -15.484 -51.875 1 28.8 81 GLY B O 1
ATOM 4485 N N . ILE B 1 82 ? 9.984 -16.703 -50.281 1 30.44 82 ILE B N 1
ATOM 4486 C CA . ILE B 1 82 ? 8.664 -16.656 -49.656 1 30.44 82 ILE B CA 1
ATOM 4487 C C . ILE B 1 82 ? 8.57 -15.43 -48.75 1 30.44 82 ILE B C 1
ATOM 4489 O O . ILE B 1 82 ? 7.621 -15.297 -47.969 1 30.44 82 ILE B O 1
ATOM 4493 N N . SER B 1 83 ? 9.5 -14.539 -48.75 1 34.53 83 SER B N 1
ATOM 4494 C CA . SER B 1 83 ? 9.5 -13.414 -47.812 1 34.53 83 SER B CA 1
ATOM 4495 C C . SER B 1 83 ? 8.242 -12.562 -48 1 34.53 83 SER B C 1
ATOM 4497 O O . SER B 1 83 ? 7.715 -12.039 -47 1 34.53 83 SER B O 1
ATOM 4499 N N . ILE B 1 84 ? 8.023 -12.211 -49.219 1 34.94 84 ILE B N 1
ATOM 4500 C CA . ILE B 1 84 ? 6.969 -11.281 -49.594 1 34.94 84 ILE B CA 1
ATOM 4501 C C . ILE B 1 84 ? 5.605 -11.891 -49.281 1 34.94 84 ILE B C 1
ATOM 4503 O O . ILE B 1 84 ? 4.656 -11.164 -48.969 1 34.94 84 ILE B O 1
ATOM 4507 N N . LYS B 1 85 ? 5.516 -13.18 -49.469 1 31.55 85 LYS B N 1
ATOM 4508 C CA . LYS B 1 85 ? 4.227 -13.852 -49.344 1 31.55 85 LYS B CA 1
ATOM 4509 C C . LYS B 1 85 ? 3.801 -13.992 -47.906 1 31.55 85 LYS B C 1
ATOM 4511 O O . LYS B 1 85 ? 2.609 -13.945 -47.594 1 31.55 85 LYS B O 1
ATOM 4516 N N . LYS B 1 86 ? 4.703 -14.227 -46.938 1 36.88 86 LYS B N 1
ATOM 4517 C CA . LYS B 1 86 ? 4.227 -14.469 -45.594 1 36.88 86 LYS B CA 1
ATOM 4518 C C . LYS B 1 86 ? 3.85 -13.164 -44.906 1 36.88 86 LYS B C 1
ATOM 4520 O O . LYS B 1 86 ? 3.023 -13.164 -43.969 1 36.88 86 LYS B O 1
ATOM 4525 N N . ASP B 1 87 ? 4.41 -12.031 -45.094 1 39.66 87 ASP B N 1
ATOM 4526 C CA . ASP B 1 87 ? 3.945 -10.711 -44.688 1 39.66 87 ASP B CA 1
ATOM 4527 C C . ASP B 1 87 ? 2.596 -10.383 -45.312 1 39.66 87 ASP B C 1
ATOM 4529 O O . ASP B 1 87 ? 1.737 -9.766 -44.688 1 39.66 87 ASP B O 1
ATOM 4533 N N . LEU B 1 88 ? 2.404 -10.664 -46.562 1 35.91 88 LEU B N 1
ATOM 4534 C CA . LEU B 1 88 ? 1.107 -10.578 -47.25 1 35.91 88 LEU B CA 1
ATOM 4535 C C . LEU B 1 88 ? 0.151 -11.641 -46.688 1 35.91 88 LEU B C 1
ATOM 4537 O O . LEU B 1 88 ? -1.063 -11.422 -46.656 1 35.91 88 LEU B O 1
ATOM 4541 N N . SER B 1 89 ? 0.619 -12.891 -46.312 1 36.88 89 SER B N 1
ATOM 4542 C CA . SER B 1 89 ? -0.245 -13.93 -45.781 1 36.88 89 SER B CA 1
ATOM 4543 C C . SER B 1 89 ? -0.602 -13.648 -44.312 1 36.88 89 SER B C 1
ATOM 4545 O O . SER B 1 89 ? -1.584 -14.18 -43.812 1 36.88 89 SER B O 1
ATOM 4547 N N . ILE B 1 90 ? 0.14 -13.109 -43.438 1 44.69 90 ILE B N 1
ATOM 4548 C CA . ILE B 1 90 ? -0.296 -12.539 -42.156 1 44.69 90 ILE B CA 1
ATOM 4549 C C . ILE B 1 90 ? -1.335 -11.453 -42.406 1 44.69 90 ILE B C 1
ATOM 4551 O O . ILE B 1 90 ? -2.279 -11.297 -41.625 1 44.69 90 ILE B O 1
ATOM 4555 N N . GLN B 1 91 ? -1.107 -10.555 -43.281 1 40.5 91 GLN B N 1
ATOM 4556 C CA . GLN B 1 91 ? -2.115 -9.602 -43.75 1 40.5 91 GLN B CA 1
ATOM 4557 C C . GLN B 1 91 ? -3.391 -10.32 -44.188 1 40.5 91 GLN B C 1
ATOM 4559 O O . GLN B 1 91 ? -4.492 -9.797 -44 1 40.5 91 GLN B O 1
ATOM 4564 N N . LEU B 1 92 ? -3.275 -11.5 -44.969 1 42.44 92 LEU B N 1
ATOM 4565 C CA . LEU B 1 92 ? -4.414 -12.242 -45.531 1 42.44 92 LEU B CA 1
ATOM 4566 C C . LEU B 1 92 ? -4.863 -13.328 -44.531 1 42.44 92 LEU B C 1
ATOM 4568 O O . LEU B 1 92 ? -5.715 -14.156 -44.875 1 42.44 92 LEU B O 1
ATOM 4572 N N . ARG B 1 93 ? -4.102 -13.648 -43.531 1 48.25 93 ARG B N 1
ATOM 4573 C CA . ARG B 1 93 ? -4.633 -14.68 -42.625 1 48.25 93 ARG B CA 1
ATOM 4574 C C . ARG B 1 93 ? -5.801 -14.141 -41.812 1 48.25 93 ARG B C 1
ATOM 4576 O O . ARG B 1 93 ? -5.711 -13.062 -41.219 1 48.25 93 ARG B O 1
ATOM 4583 N N . ASP B 1 94 ? -6.902 -14.492 -42 1 61.38 94 ASP B N 1
ATOM 4584 C CA . ASP B 1 94 ? -8.219 -14.18 -41.438 1 61.38 94 ASP B CA 1
ATOM 4585 C C . ASP B 1 94 ? -8.242 -14.375 -39.906 1 61.38 94 ASP B C 1
ATOM 4587 O O . ASP B 1 94 ? -9.094 -13.82 -39.219 1 61.38 94 ASP B O 1
ATOM 4591 N N . TYR B 1 95 ? -7.043 -15.289 -39.406 1 79.75 95 TYR B N 1
ATOM 4592 C CA . TYR B 1 95 ? -7.133 -15.57 -37.969 1 79.75 95 TYR B CA 1
ATOM 4593 C C . TYR B 1 95 ? -5.848 -15.18 -37.25 1 79.75 95 TYR B C 1
ATOM 4595 O O . TYR B 1 95 ? -4.75 -15.469 -37.75 1 79.75 95 TYR B O 1
ATOM 4603 N N . LEU B 1 96 ? -5.809 -14.297 -36.25 1 87 96 LEU B N 1
ATOM 4604 C CA . LEU B 1 96 ? -4.688 -13.938 -35.375 1 87 96 LEU B CA 1
ATOM 4605 C C . LEU B 1 96 ? -4.512 -14.953 -34.281 1 87 96 LEU B C 1
ATOM 4607 O O . LEU B 1 96 ? -5.359 -15.062 -33.375 1 87 96 LEU B O 1
ATOM 4611 N N . PRO B 1 97 ? -3.322 -15.695 -34.344 1 92.38 97 PRO B N 1
ATOM 4612 C CA . PRO B 1 97 ? -3.109 -16.719 -33.344 1 92.38 97 PRO B CA 1
ATOM 4613 C C . PRO B 1 97 ? -3.047 -16.141 -31.922 1 92.38 97 PRO B C 1
ATOM 4615 O O . PRO B 1 97 ? -2.516 -15.039 -31.719 1 92.38 97 PRO B O 1
ATOM 4618 N N . ARG B 1 98 ? -3.541 -16.953 -31.016 1 94.31 98 ARG B N 1
ATOM 4619 C CA . ARG B 1 98 ? -3.584 -16.562 -29.609 1 94.31 98 ARG B CA 1
ATOM 4620 C C . ARG B 1 98 ? -2.678 -17.453 -28.75 1 94.31 98 ARG B C 1
ATOM 4622 O O . ARG B 1 98 ? -2.418 -18.594 -29.109 1 94.31 98 ARG B O 1
ATOM 4629 N N . ASN B 1 99 ? -2.17 -16.812 -27.641 1 97.06 99 ASN B N 1
ATOM 4630 C CA . ASN B 1 99 ? -1.547 -17.594 -26.562 1 97.06 99 ASN B CA 1
ATOM 4631 C C . ASN B 1 99 ? -2.562 -17.984 -25.5 1 97.06 99 ASN B C 1
ATOM 4633 O O . ASN B 1 99 ? -3.297 -17.141 -24.984 1 97.06 99 ASN B O 1
ATOM 4637 N N . VAL B 1 100 ? -2.561 -19.281 -25.25 1 98 100 VAL B N 1
ATOM 4638 C CA . VAL B 1 100 ? -3.613 -19.781 -24.375 1 98 100 VAL B CA 1
ATOM 4639 C C . VAL B 1 100 ? -3.002 -20.656 -23.266 1 98 100 VAL B C 1
ATOM 4641 O O . VAL B 1 100 ? -2.125 -21.469 -23.531 1 98 100 VAL B O 1
ATOM 4644 N N . PHE B 1 101 ? -3.391 -20.422 -22.047 1 98.19 101 PHE B N 1
ATOM 4645 C CA . PHE B 1 101 ? -3.043 -21.266 -20.922 1 98.19 101 PHE B CA 1
ATOM 4646 C C . PHE B 1 101 ? -4.289 -21.875 -20.297 1 98.19 101 PHE B C 1
ATOM 4648 O O . PHE B 1 101 ? -5.152 -21.156 -19.797 1 98.19 101 PHE B O 1
ATOM 4655 N N . ILE B 1 102 ? -4.352 -23.188 -20.312 1 97.5 102 ILE B N 1
ATOM 4656 C CA . ILE B 1 102 ? -5.508 -23.922 -19.812 1 97.5 102 ILE B CA 1
ATOM 4657 C C . ILE B 1 102 ? -5.145 -24.641 -18.516 1 97.5 102 ILE B C 1
ATOM 4659 O O . ILE B 1 102 ? -4.156 -25.375 -18.469 1 97.5 102 ILE B O 1
ATOM 4663 N N . THR B 1 103 ? -5.93 -24.406 -17.516 1 96.38 103 THR B N 1
ATOM 4664 C CA . THR B 1 103 ? -5.73 -25.094 -16.25 1 96.38 103 THR B CA 1
ATOM 4665 C C . THR B 1 103 ? -6.98 -25.875 -15.852 1 96.38 103 THR B C 1
ATOM 4667 O O . THR B 1 103 ? -8.102 -25.406 -16.078 1 96.38 103 THR B O 1
ATOM 4670 N N . THR B 1 104 ? -6.762 -27.078 -15.242 1 94.31 104 THR B N 1
ATOM 4671 C CA . THR B 1 104 ? -7.867 -27.938 -14.844 1 94.31 104 THR B CA 1
ATOM 4672 C C . THR B 1 104 ? -7.637 -28.5 -13.445 1 94.31 104 THR B C 1
ATOM 4674 O O . THR B 1 104 ? -6.578 -28.281 -12.844 1 94.31 104 THR B O 1
ATOM 4677 N N . GLY B 1 105 ? -8.664 -29.125 -12.875 1 90.88 105 GLY B N 1
ATOM 4678 C CA . GLY B 1 105 ? -8.547 -29.781 -11.578 1 90.88 105 GLY B CA 1
ATOM 4679 C C . GLY B 1 105 ? -9.133 -28.953 -10.445 1 90.88 105 GLY B C 1
ATOM 4680 O O . GLY B 1 105 ? -10.148 -28.281 -10.617 1 90.88 105 GLY B O 1
ATOM 4681 N N . ASN B 1 106 ? -8.516 -29.141 -9.25 1 87.88 106 ASN B N 1
ATOM 4682 C CA . ASN B 1 106 ? -8.969 -28.422 -8.055 1 87.88 106 ASN B CA 1
ATOM 4683 C C . ASN B 1 106 ? -8.922 -26.906 -8.258 1 87.88 106 ASN B C 1
ATOM 4685 O O . ASN B 1 106 ? -7.926 -26.375 -8.75 1 87.88 106 ASN B O 1
ATOM 4689 N N . TRP B 1 107 ? -10.008 -26.281 -7.883 1 88.38 107 TRP B N 1
ATOM 4690 C CA . TRP B 1 107 ? -10.133 -24.844 -8.156 1 88.38 107 TRP B CA 1
ATOM 4691 C C . TRP B 1 107 ? -8.992 -24.062 -7.504 1 88.38 107 TRP B C 1
ATOM 4693 O O . TRP B 1 107 ? -8.469 -23.109 -8.086 1 88.38 107 TRP B O 1
ATOM 4703 N N . TYR B 1 108 ? -8.68 -24.438 -6.285 1 87.19 108 TYR B N 1
ATOM 4704 C CA . TYR B 1 108 ? -7.625 -23.75 -5.551 1 87.19 108 TYR B CA 1
ATOM 4705 C C . TYR B 1 108 ? -6.285 -23.906 -6.262 1 87.19 108 TYR B C 1
ATOM 4707 O O . TYR B 1 108 ? -5.551 -22.922 -6.422 1 87.19 108 TYR B O 1
ATOM 4715 N N . ARG B 1 109 ? -6.035 -25.094 -6.727 1 91.31 109 ARG B N 1
ATOM 4716 C CA . ARG B 1 109 ? -4.781 -25.344 -7.422 1 91.31 109 ARG B CA 1
ATOM 4717 C C . ARG B 1 109 ? -4.762 -24.656 -8.781 1 91.31 109 ARG B C 1
ATOM 4719 O O . ARG B 1 109 ? -3.709 -24.203 -9.25 1 91.31 109 ARG B O 1
ATOM 4726 N N . GLN B 1 110 ? -5.91 -24.594 -9.422 1 93.69 110 GLN B N 1
ATOM 4727 C CA . GLN B 1 110 ? -5.988 -23.828 -10.664 1 93.69 110 GLN B CA 1
ATOM 4728 C C . GLN B 1 110 ? -5.625 -22.359 -10.438 1 93.69 110 GLN B C 1
ATOM 4730 O O . GLN B 1 110 ? -4.812 -21.797 -11.172 1 93.69 110 GLN B O 1
ATOM 4735 N N . ARG B 1 111 ? -6.203 -21.812 -9.453 1 92.25 111 ARG B N 1
ATOM 4736 C CA . ARG B 1 111 ? -5.961 -20.406 -9.141 1 92.25 111 ARG B CA 1
ATOM 4737 C C . ARG B 1 111 ? -4.484 -20.172 -8.844 1 92.25 111 ARG B C 1
ATOM 4739 O O . ARG B 1 111 ? -3.885 -19.234 -9.383 1 92.25 111 ARG B O 1
ATOM 4746 N N . GLU B 1 112 ? -3.93 -21.016 -8.023 1 90.94 112 GLU B N 1
ATOM 4747 C CA . GLU B 1 112 ? -2.525 -20.875 -7.656 1 90.94 112 GLU B CA 1
ATOM 4748 C C . GLU B 1 112 ? -1.614 -21.062 -8.867 1 90.94 112 GLU B C 1
ATOM 4750 O O . GLU B 1 112 ? -0.593 -20.391 -9 1 90.94 112 GLU B O 1
ATOM 4755 N N . SER B 1 113 ? -2.004 -21.969 -9.664 1 96 113 SER B N 1
ATOM 4756 C CA . SER B 1 113 ? -1.222 -22.219 -10.867 1 96 113 SER B CA 1
ATOM 4757 C C . SER B 1 113 ? -1.254 -21.016 -11.805 1 96 113 SER B C 1
ATOM 4759 O O . SER B 1 113 ? -0.243 -20.672 -12.422 1 96 113 SER B O 1
ATOM 4761 N N . ILE B 1 114 ? -2.387 -20.438 -11.906 1 96.31 114 ILE B N 1
ATOM 4762 C CA . ILE B 1 114 ? -2.506 -19.25 -12.742 1 96.31 114 ILE B CA 1
ATOM 4763 C C . ILE B 1 114 ? -1.64 -18.125 -12.164 1 96.31 114 ILE B C 1
ATOM 4765 O O . ILE B 1 114 ? -0.957 -17.422 -12.906 1 96.31 114 ILE B O 1
ATOM 4769 N N . LYS B 1 115 ? -1.635 -18 -10.906 1 92 115 LYS B N 1
ATOM 4770 C CA . LYS B 1 115 ? -0.785 -17 -10.258 1 92 115 LYS B CA 1
ATOM 4771 C C . LYS B 1 115 ? 0.687 -17.25 -10.586 1 92 115 LYS B C 1
ATOM 4773 O O . LYS B 1 115 ? 1.402 -16.312 -10.977 1 92 115 LYS B O 1
ATOM 4778 N N . LEU B 1 116 ? 1.09 -18.469 -10.406 1 95.5 116 LEU B N 1
ATOM 4779 C CA . LEU B 1 116 ? 2.471 -18.844 -10.695 1 95.5 116 LEU B CA 1
ATOM 4780 C C . LEU B 1 116 ? 2.809 -18.578 -12.156 1 95.5 116 LEU B C 1
ATOM 4782 O O . LEU B 1 116 ? 3.877 -18.031 -12.461 1 95.5 116 LEU B O 1
ATOM 4786 N N . PHE B 1 117 ? 1.885 -18.938 -13.07 1 96.81 117 PHE B N 1
ATOM 4787 C CA . PHE B 1 117 ? 2.051 -18.734 -14.508 1 96.81 117 PHE B CA 1
ATOM 4788 C C . PHE B 1 117 ? 2.229 -17.266 -14.836 1 96.81 117 PHE B C 1
ATOM 4790 O O . PHE B 1 117 ? 3.188 -16.875 -15.508 1 96.81 117 PHE B O 1
ATOM 4797 N N . LEU B 1 118 ? 1.412 -16.469 -14.281 1 94.44 118 LEU B N 1
ATOM 4798 C CA . LEU B 1 118 ? 1.438 -15.039 -14.57 1 94.44 118 LEU B CA 1
ATOM 4799 C C . LEU B 1 118 ? 2.68 -14.383 -13.977 1 94.44 118 LEU B C 1
ATOM 4801 O O . LEU B 1 118 ? 3.221 -13.438 -14.547 1 94.44 118 LEU B O 1
ATOM 4805 N N . GLN B 1 119 ? 3.088 -14.875 -12.953 1 92.75 119 GLN B N 1
ATOM 4806 C CA . GLN B 1 119 ? 4.242 -14.328 -12.242 1 92.75 119 GLN B CA 1
ATOM 4807 C C . GLN B 1 119 ? 5.543 -14.68 -12.953 1 92.75 119 GLN B C 1
ATOM 4809 O O . GLN B 1 119 ? 6.461 -13.852 -13.023 1 92.75 119 GLN B O 1
ATOM 4814 N N . THR B 1 120 ? 5.629 -15.883 -13.508 1 95.81 120 THR B N 1
ATOM 4815 C CA . THR B 1 120 ? 6.969 -16.375 -13.82 1 95.81 120 THR B CA 1
ATOM 4816 C C . THR B 1 120 ? 7.078 -16.719 -15.305 1 95.81 120 THR B C 1
ATOM 4818 O O . THR B 1 120 ? 8.172 -16.703 -15.875 1 95.81 120 THR B O 1
ATOM 4821 N N . TYR B 1 121 ? 5.965 -17.109 -15.922 1 96.19 121 TYR B N 1
ATOM 4822 C CA . TYR B 1 121 ? 6.066 -17.578 -17.297 1 96.19 121 TYR B CA 1
ATOM 4823 C C . TYR B 1 121 ? 6.348 -16.422 -18.25 1 96.19 121 TYR B C 1
ATOM 4825 O O . TYR B 1 121 ? 5.789 -15.336 -18.109 1 96.19 121 TYR B O 1
ATOM 4833 N N . PRO B 1 122 ? 7.223 -16.656 -19.234 1 92.75 122 PRO B N 1
ATOM 4834 C CA . PRO B 1 122 ? 7.535 -15.57 -20.172 1 92.75 122 PRO B CA 1
ATOM 4835 C C . PRO B 1 122 ? 6.301 -15.07 -20.922 1 92.75 122 PRO B C 1
ATOM 4837 O O . PRO B 1 122 ? 5.484 -15.875 -21.375 1 92.75 122 PRO B O 1
ATOM 4840 N N . ASP B 1 123 ? 6.051 -13.836 -21.047 1 91.06 123 ASP B N 1
ATOM 4841 C CA . ASP B 1 123 ? 4.98 -13.164 -21.766 1 91.06 123 ASP B CA 1
ATOM 4842 C C . ASP B 1 123 ? 3.607 -13.602 -21.266 1 91.06 123 ASP B C 1
ATOM 4844 O O . ASP B 1 123 ? 2.641 -13.648 -22.016 1 91.06 123 ASP B O 1
ATOM 4848 N N . ALA B 1 124 ? 3.561 -13.977 -20 1 94.19 124 ALA B N 1
ATOM 4849 C CA . ALA B 1 124 ? 2.346 -14.531 -19.406 1 94.19 124 ALA B CA 1
ATOM 4850 C C . ALA B 1 124 ? 1.18 -13.555 -19.531 1 94.19 124 ALA B C 1
ATOM 4852 O O . ALA B 1 124 ? 0.025 -13.969 -19.672 1 94.19 124 ALA B O 1
ATOM 4853 N N . ALA B 1 125 ? 1.415 -12.336 -19.641 1 89.44 125 ALA B N 1
ATOM 4854 C CA . ALA B 1 125 ? 0.383 -11.297 -19.656 1 89.44 125 ALA B CA 1
ATOM 4855 C C . ALA B 1 125 ? -0.407 -11.336 -20.969 1 89.44 125 ALA B C 1
ATOM 4857 O O . ALA B 1 125 ? -1.504 -10.781 -21.047 1 89.44 125 ALA B O 1
ATOM 4858 N N . THR B 1 126 ? 0.077 -11.945 -21.953 1 93.19 126 THR B N 1
ATOM 4859 C CA . THR B 1 126 ? -0.565 -11.961 -23.266 1 93.19 126 THR B CA 1
ATOM 4860 C C . THR B 1 126 ? -1.433 -13.211 -23.422 1 93.19 126 THR B C 1
ATOM 4862 O O . THR B 1 126 ? -2.115 -13.367 -24.438 1 93.19 126 THR B O 1
ATOM 4865 N N . TYR B 1 127 ? -1.41 -14.031 -22.453 1 97.06 127 TYR B N 1
ATOM 4866 C CA . TYR B 1 127 ? -2.098 -15.305 -22.609 1 97.06 127 TYR B CA 1
ATOM 4867 C C . TYR B 1 127 ? -3.564 -15.188 -22.203 1 97.06 127 TYR B C 1
ATOM 4869 O O . TYR B 1 127 ? -3.895 -14.523 -21.219 1 97.06 127 TYR B O 1
ATOM 4877 N N . HIS B 1 128 ? -4.363 -15.789 -22.984 1 97.25 128 HIS B N 1
ATOM 4878 C CA . HIS B 1 128 ? -5.727 -16.062 -22.562 1 97.25 128 HIS B CA 1
ATOM 4879 C C . HIS B 1 128 ? -5.773 -17.234 -21.578 1 97.25 128 HIS B C 1
ATOM 4881 O O . HIS B 1 128 ? -5.223 -18.297 -21.859 1 97.25 128 HIS B O 1
ATOM 4887 N N . LEU B 1 129 ? -6.453 -17.016 -20.484 1 97.88 129 LEU B N 1
ATOM 4888 C CA . LEU B 1 129 ? -6.496 -18.016 -19.422 1 97.88 129 LEU B CA 1
ATOM 4889 C C . LEU B 1 129 ? -7.836 -18.75 -19.406 1 97.88 129 LEU B C 1
ATOM 4891 O O . LEU B 1 129 ? -8.891 -18.125 -19.547 1 97.88 129 LEU B O 1
ATOM 4895 N N . TYR B 1 130 ? -7.805 -20.047 -19.297 1 96.44 130 TYR B N 1
ATOM 4896 C CA . TYR B 1 130 ? -9.008 -20.875 -19.219 1 96.44 130 TYR B CA 1
ATOM 4897 C C . TYR B 1 130 ? -8.992 -21.75 -17.969 1 96.44 130 TYR B C 1
ATOM 4899 O O . TYR B 1 130 ? -8.016 -22.469 -17.734 1 96.44 130 TYR B O 1
ATOM 4907 N N . SER B 1 131 ? -10.008 -21.688 -17.219 1 95.44 131 SER B N 1
ATOM 4908 C CA . SER B 1 131 ? -10.18 -22.531 -16.047 1 95.44 131 SER B CA 1
ATOM 4909 C C . SER B 1 131 ? -11.516 -23.266 -16.078 1 95.44 131 SER B C 1
ATOM 4911 O O . SER B 1 131 ? -12.508 -22.734 -16.578 1 95.44 131 SER B O 1
ATOM 4913 N N . PHE B 1 132 ? -11.508 -24.484 -15.602 1 92.38 132 PHE B N 1
ATOM 4914 C CA . PHE B 1 132 ? -12.711 -25.297 -15.5 1 92.38 132 PHE B CA 1
ATOM 4915 C C . PHE B 1 132 ? -13.172 -25.406 -14.047 1 92.38 132 PHE B C 1
ATOM 4917 O O . PHE B 1 132 ? -12.461 -25.969 -13.203 1 92.38 132 PHE B O 1
ATOM 4924 N N . LEU B 1 133 ? -14.305 -24.906 -13.797 1 89.44 133 LEU B N 1
ATOM 4925 C CA . LEU B 1 133 ? -14.82 -24.938 -12.43 1 89.44 133 LEU B CA 1
ATOM 4926 C C . LEU B 1 133 ? -16.094 -25.781 -12.352 1 89.44 133 LEU B C 1
ATOM 4928 O O . LEU B 1 133 ? -17 -25.625 -13.164 1 89.44 133 LEU B O 1
ATOM 4932 N N . GLU B 1 134 ? -16.094 -26.656 -11.406 1 82.94 134 GLU B N 1
ATOM 4933 C CA . GLU B 1 134 ? -17.25 -27.531 -11.211 1 82.94 134 GLU B CA 1
ATOM 4934 C C . GLU B 1 134 ? -18.406 -26.781 -10.555 1 82.94 134 GLU B C 1
ATOM 4936 O O . GLU B 1 134 ? -19.562 -27.172 -10.68 1 82.94 134 GLU B O 1
ATOM 4941 N N . ASP B 1 135 ? -18.016 -25.734 -9.836 1 82.75 135 ASP B N 1
ATOM 4942 C CA . ASP B 1 135 ? -19 -24.969 -9.078 1 82.75 135 ASP B CA 1
ATOM 4943 C C . ASP B 1 135 ? -18.766 -23.469 -9.227 1 82.75 135 ASP B C 1
ATOM 4945 O O . ASP B 1 135 ? -17.625 -23.016 -9.172 1 82.75 135 ASP B O 1
ATOM 4949 N N . ASP B 1 136 ? -19.906 -22.781 -9.422 1 82.69 136 ASP B N 1
ATOM 4950 C CA . ASP B 1 136 ? -19.797 -21.344 -9.664 1 82.69 136 ASP B CA 1
ATOM 4951 C C . ASP B 1 136 ? -19.5 -20.578 -8.375 1 82.69 136 ASP B C 1
ATOM 4953 O O . ASP B 1 136 ? -19.125 -19.406 -8.406 1 82.69 136 ASP B O 1
ATOM 4957 N N . SER B 1 137 ? -19.562 -21.281 -7.273 1 83.62 137 SER B N 1
ATOM 4958 C CA . SER B 1 137 ? -19.297 -20.625 -5.996 1 83.62 137 SER B CA 1
ATOM 4959 C C . SER B 1 137 ? -17.828 -20.219 -5.879 1 83.62 137 SER B C 1
ATOM 4961 O O . SER B 1 137 ? -17.469 -19.406 -5.023 1 83.62 137 SER B O 1
ATOM 4963 N N . HIS B 1 138 ? -17.016 -20.734 -6.754 1 88.5 138 HIS B N 1
ATOM 4964 C CA . HIS B 1 138 ? -15.586 -20.438 -6.691 1 88.5 138 HIS B CA 1
ATOM 4965 C C . HIS B 1 138 ? -15.219 -19.281 -7.625 1 88.5 138 HIS B C 1
ATOM 4967 O O . HIS B 1 138 ? -14.086 -18.812 -7.625 1 88.5 138 HIS B O 1
ATOM 4973 N N . ASN B 1 139 ? -16.172 -18.75 -8.359 1 88.38 139 ASN B N 1
ATOM 4974 C CA . ASN B 1 139 ? -15.93 -17.719 -9.367 1 88.38 139 ASN B CA 1
ATOM 4975 C C . ASN B 1 139 ? -15.289 -16.484 -8.742 1 88.38 139 ASN B C 1
ATOM 4977 O O . ASN B 1 139 ? -14.375 -15.891 -9.328 1 88.38 139 ASN B O 1
ATOM 4981 N N . PRO B 1 140 ? -15.672 -16.094 -7.609 1 87.69 140 PRO B N 1
ATOM 4982 C CA . PRO B 1 140 ? -15.133 -14.852 -7.035 1 87.69 140 PRO B CA 1
ATOM 4983 C C . PRO B 1 140 ? -13.617 -14.922 -6.816 1 87.69 140 PRO B C 1
ATOM 4985 O O . PRO B 1 140 ? -12.945 -13.883 -6.801 1 87.69 140 PRO B O 1
ATOM 4988 N N . PHE B 1 141 ? -13.117 -16.047 -6.707 1 90.25 141 PHE B N 1
ATOM 4989 C CA . PHE B 1 141 ? -11.695 -16.188 -6.414 1 90.25 141 PHE B CA 1
ATOM 4990 C C . PHE B 1 141 ? -10.859 -15.992 -7.676 1 90.25 141 PHE B C 1
ATOM 4992 O O . PHE B 1 141 ? -9.633 -15.953 -7.609 1 90.25 141 PHE B O 1
ATOM 4999 N N . PHE B 1 142 ? -11.555 -15.773 -8.773 1 92.19 142 PHE B N 1
ATOM 5000 C CA . PHE B 1 142 ? -10.836 -15.594 -10.031 1 92.19 142 PHE B CA 1
ATOM 5001 C C . PHE B 1 142 ? -10.992 -14.172 -10.547 1 92.19 142 PHE B C 1
ATOM 5003 O O . PHE B 1 142 ? -10.539 -13.852 -11.648 1 92.19 142 PHE B O 1
ATOM 5010 N N . VAL B 1 143 ? -11.555 -13.32 -9.773 1 85.5 143 VAL B N 1
ATOM 5011 C CA . VAL B 1 143 ? -11.852 -11.953 -10.18 1 85.5 143 VAL B CA 1
ATOM 5012 C C . VAL B 1 143 ? -10.555 -11.148 -10.281 1 85.5 143 VAL B C 1
ATOM 5014 O O . VAL B 1 143 ? -10.508 -10.125 -10.961 1 85.5 143 VAL B O 1
ATOM 5017 N N . ALA B 1 144 ? -9.57 -11.578 -9.609 1 79.75 144 ALA B N 1
ATOM 5018 C CA . ALA B 1 144 ? -8.297 -10.859 -9.586 1 79.75 144 ALA B CA 1
ATOM 5019 C C . ALA B 1 144 ? -7.621 -10.898 -10.953 1 79.75 144 ALA B C 1
ATOM 5021 O O . ALA B 1 144 ? -6.73 -10.094 -11.227 1 79.75 144 ALA B O 1
ATOM 5022 N N . PHE B 1 145 ? -8.031 -11.875 -11.703 1 88.69 145 PHE B N 1
ATOM 5023 C CA . PHE B 1 145 ? -7.402 -12.008 -13.016 1 88.69 145 PHE B CA 1
ATOM 5024 C C . PHE B 1 145 ? -8.102 -11.133 -14.047 1 88.69 145 PHE B C 1
ATOM 5026 O O . PHE B 1 145 ? -9.281 -10.82 -13.898 1 88.69 145 PHE B O 1
ATOM 5033 N N . ASP B 1 146 ? -7.371 -10.734 -15.031 1 84.88 146 ASP B N 1
ATOM 5034 C CA . ASP B 1 146 ? -7.902 -9.867 -16.078 1 84.88 146 ASP B CA 1
ATOM 5035 C C . ASP B 1 146 ? -9.156 -10.469 -16.703 1 84.88 146 ASP B C 1
ATOM 5037 O O . ASP B 1 146 ? -9.102 -11.547 -17.297 1 84.88 146 ASP B O 1
ATOM 5041 N N . LYS B 1 147 ? -10.117 -9.727 -16.609 1 82.44 147 LYS B N 1
ATOM 5042 C CA . LYS B 1 147 ? -11.43 -10.211 -17.047 1 82.44 147 LYS B CA 1
ATOM 5043 C C . LYS B 1 147 ? -11.445 -10.445 -18.547 1 82.44 147 LYS B C 1
ATOM 5045 O O . LYS B 1 147 ? -12.195 -11.297 -19.047 1 82.44 147 LYS B O 1
ATOM 5050 N N . ASN B 1 148 ? -10.609 -9.695 -19.188 1 82.5 148 ASN B N 1
ATOM 5051 C CA . ASN B 1 148 ? -10.594 -9.82 -20.641 1 82.5 148 ASN B CA 1
ATOM 5052 C C . ASN B 1 148 ? -9.844 -11.078 -21.078 1 82.5 148 ASN B C 1
ATOM 5054 O O . ASN B 1 148 ? -10.055 -11.57 -22.188 1 82.5 148 ASN B O 1
ATOM 5058 N N . LEU B 1 149 ? -9.07 -11.562 -20.188 1 91.88 149 LEU B N 1
ATOM 5059 C CA . LEU B 1 149 ? -8.234 -12.688 -20.578 1 91.88 149 LEU B CA 1
ATOM 5060 C C . LEU B 1 149 ? -8.641 -13.961 -19.844 1 91.88 149 LEU B C 1
ATOM 5062 O O . LEU B 1 149 ? -8.312 -15.062 -20.281 1 91.88 149 LEU B O 1
ATOM 5066 N N . MET B 1 150 ? -9.375 -13.789 -18.797 1 94.19 150 MET B N 1
ATOM 5067 C CA . MET B 1 150 ? -9.773 -14.938 -18 1 94.19 150 MET B CA 1
ATOM 5068 C C . MET B 1 150 ? -11.102 -15.516 -18.484 1 94.19 150 MET B C 1
ATOM 5070 O O . MET B 1 150 ? -12.094 -14.805 -18.578 1 94.19 150 MET B O 1
ATOM 5074 N N . ASN B 1 151 ? -11.125 -16.812 -18.859 1 94.19 151 ASN B N 1
ATOM 5075 C CA . ASN B 1 151 ? -12.297 -17.547 -19.297 1 94.19 151 ASN B CA 1
ATOM 5076 C C . ASN B 1 151 ? -12.594 -18.734 -18.375 1 94.19 151 ASN B C 1
ATOM 5078 O O . ASN B 1 151 ? -11.781 -19.641 -18.25 1 94.19 151 ASN B O 1
ATOM 5082 N N . ILE B 1 152 ? -13.75 -18.656 -17.812 1 93.88 152 ILE B N 1
ATOM 5083 C CA . ILE B 1 152 ? -14.141 -19.734 -16.922 1 93.88 152 ILE B CA 1
ATOM 5084 C C . ILE B 1 152 ? -15.164 -20.641 -17.609 1 93.88 152 ILE B C 1
ATOM 5086 O O . ILE B 1 152 ? -16.203 -20.156 -18.078 1 93.88 152 ILE B O 1
ATOM 5090 N N . VAL B 1 153 ? -14.812 -21.875 -17.734 1 90.88 153 VAL B N 1
ATOM 5091 C CA . VAL B 1 153 ? -15.734 -22.875 -18.234 1 90.88 153 VAL B CA 1
ATOM 5092 C C . VAL B 1 153 ? -16.484 -23.516 -17.078 1 90.88 153 VAL B C 1
ATOM 5094 O O . VAL B 1 153 ? -15.914 -24.266 -16.297 1 90.88 153 VAL B O 1
ATOM 5097 N N . GLN B 1 154 ? -17.734 -23.219 -16.969 1 84.5 154 GLN B N 1
ATOM 5098 C CA . GLN B 1 154 ? -18.5 -23.562 -15.781 1 84.5 154 GLN B CA 1
ATOM 5099 C C . GLN B 1 154 ? -19.062 -24.984 -15.883 1 84.5 154 GLN B C 1
ATOM 5101 O O . GLN B 1 154 ? -19.344 -25.469 -16.984 1 84.5 154 GLN B O 1
ATOM 5106 N N . SER B 1 155 ? -19.297 -25.594 -14.602 1 63.38 155 SER B N 1
ATOM 5107 C CA . SER B 1 155 ? -20.062 -26.797 -14.328 1 63.38 155 SER B CA 1
ATOM 5108 C C . SER B 1 155 ? -19.609 -27.953 -15.219 1 63.38 155 SER B C 1
ATOM 5110 O O . SER B 1 155 ? -20.422 -28.656 -15.812 1 63.38 155 SER B O 1
ATOM 5112 N N . ARG B 1 156 ? -18.391 -28.062 -15.211 1 70.88 156 ARG B N 1
ATOM 5113 C CA . ARG B 1 156 ? -17.938 -29.094 -16.125 1 70.88 156 ARG B CA 1
ATOM 5114 C C . ARG B 1 156 ? -16.828 -29.922 -15.5 1 70.88 156 ARG B C 1
ATOM 5116 O O . ARG B 1 156 ? -15.992 -29.406 -14.758 1 70.88 156 ARG B O 1
ATOM 5123 N N . ILE B 1 157 ? -17.016 -31.203 -15.641 1 78.25 157 ILE B N 1
ATOM 5124 C CA . ILE B 1 157 ? -15.961 -32.156 -15.312 1 78.25 157 ILE B CA 1
ATOM 5125 C C . ILE B 1 157 ? -15.242 -32.594 -16.578 1 78.25 157 ILE B C 1
ATOM 5127 O O . ILE B 1 157 ? -15.875 -32.875 -17.594 1 78.25 157 ILE B O 1
ATOM 5131 N N . LEU B 1 158 ? -13.977 -32.562 -16.453 1 86.12 158 LEU B N 1
ATOM 5132 C CA . LEU B 1 158 ? -13.211 -32.969 -17.641 1 86.12 158 LEU B CA 1
ATOM 5133 C C . LEU B 1 158 ? -13.164 -34.5 -17.75 1 86.12 158 LEU B C 1
ATOM 5135 O O . LEU B 1 158 ? -12.969 -35.188 -16.75 1 86.12 158 LEU B O 1
ATOM 5139 N N . SER B 1 159 ? -13.477 -34.875 -18.922 1 85.75 159 SER B N 1
ATOM 5140 C CA . SER B 1 159 ? -13.477 -36.312 -19.203 1 85.75 159 SER B CA 1
ATOM 5141 C C . SER B 1 159 ? -13.133 -36.594 -20.656 1 85.75 159 SER B C 1
ATOM 5143 O O . SER B 1 159 ? -12.703 -35.688 -21.375 1 85.75 159 SER B O 1
ATOM 5145 N N . ASP B 1 160 ? -13.102 -37.906 -21.016 1 87.5 160 ASP B N 1
ATOM 5146 C CA . ASP B 1 160 ? -12.852 -38.344 -22.391 1 87.5 160 ASP B CA 1
ATOM 5147 C C . ASP B 1 160 ? -14.156 -38.406 -23.188 1 87.5 160 ASP B C 1
ATOM 5149 O O . ASP B 1 160 ? -14.148 -38.781 -24.359 1 87.5 160 ASP B O 1
ATOM 5153 N N . ALA B 1 161 ? -15.25 -38.062 -22.516 1 86.12 161 ALA B N 1
ATOM 5154 C CA . ALA B 1 161 ? -16.547 -38.094 -23.188 1 86.12 161 ALA B CA 1
ATOM 5155 C C . ALA B 1 161 ? -17.516 -37.094 -22.562 1 86.12 161 ALA B C 1
ATOM 5157 O O . ALA B 1 161 ? -17.281 -36.594 -21.453 1 86.12 161 ALA B O 1
ATOM 5158 N N . ASN B 1 162 ? -18.484 -36.719 -23.422 1 84.81 162 ASN B N 1
ATOM 5159 C CA . ASN B 1 162 ? -19.578 -35.906 -22.891 1 84.81 162 ASN B CA 1
ATOM 5160 C C . ASN B 1 162 ? -20.625 -36.781 -22.203 1 84.81 162 ASN B C 1
ATOM 5162 O O . ASN B 1 162 ? -21.328 -37.531 -22.859 1 84.81 162 ASN B O 1
ATOM 5166 N N . GLU B 1 163 ? -20.562 -36.719 -20.891 1 84.12 163 GLU B N 1
ATOM 5167 C CA . GLU B 1 163 ? -21.547 -37.5 -20.156 1 84.12 163 GLU B CA 1
ATOM 5168 C C . GLU B 1 163 ? -22.062 -36.719 -18.938 1 84.12 163 GLU B C 1
ATOM 5170 O O . GLU B 1 163 ? -21.484 -35.688 -18.562 1 84.12 163 GLU B O 1
ATOM 5175 N N . THR B 1 164 ? -23.172 -37.156 -18.516 1 83.31 164 THR B N 1
ATOM 5176 C CA . THR B 1 164 ? -23.688 -36.625 -17.266 1 83.31 164 THR B CA 1
ATOM 5177 C C . THR B 1 164 ? -23.188 -37.469 -16.078 1 83.31 164 THR B C 1
ATOM 5179 O O . THR B 1 164 ? -23.312 -38.688 -16.094 1 83.31 164 THR B O 1
ATOM 5182 N N . ILE B 1 165 ? -22.562 -36.844 -15.211 1 81 165 ILE B N 1
ATOM 5183 C CA . ILE B 1 165 ? -22.016 -37.531 -14.039 1 81 165 ILE B CA 1
ATOM 5184 C C . ILE B 1 165 ? -22.656 -37 -12.773 1 81 165 ILE B C 1
ATOM 5186 O O . ILE B 1 165 ? -22.75 -35.781 -12.594 1 81 165 ILE B O 1
ATOM 5190 N N . SER B 1 166 ? -23.156 -37.844 -11.938 1 79.88 166 SER B N 1
ATOM 5191 C CA . SER B 1 166 ? -23.656 -37.469 -10.625 1 79.88 166 SER B CA 1
ATOM 5192 C C . SER B 1 166 ? -22.547 -37.469 -9.586 1 79.88 166 SER B C 1
ATOM 5194 O O . SER B 1 166 ? -21.906 -38.469 -9.359 1 79.88 166 SER B O 1
ATOM 5196 N N . LYS B 1 167 ? -22.219 -36.344 -9.18 1 76.81 167 LYS B N 1
ATOM 5197 C CA . LYS B 1 167 ? -21.125 -36.219 -8.227 1 76.81 167 LYS B CA 1
ATOM 5198 C C . LYS B 1 167 ? -21.516 -35.312 -7.047 1 76.81 167 LYS B C 1
ATOM 5200 O O . LYS B 1 167 ? -22.406 -34.469 -7.176 1 76.81 167 LYS B O 1
ATOM 5205 N N . HIS B 1 168 ? -20.938 -35.719 -5.879 1 75 168 HIS B N 1
ATOM 5206 C CA . HIS B 1 168 ? -21.062 -34.844 -4.723 1 75 168 HIS B CA 1
ATOM 5207 C C . HIS B 1 168 ? -20.156 -33.625 -4.855 1 75 168 HIS B C 1
ATOM 5209 O O . HIS B 1 168 ? -18.953 -33.75 -5.059 1 75 168 HIS B O 1
ATOM 5215 N N . ILE B 1 169 ? -20.859 -32.5 -5.043 1 71.62 169 ILE B N 1
ATOM 5216 C CA . ILE B 1 169 ? -20.078 -31.281 -5.145 1 71.62 169 ILE B CA 1
ATOM 5217 C C . ILE B 1 169 ? -20.219 -30.469 -3.861 1 71.62 169 ILE B C 1
ATOM 5219 O O . ILE B 1 169 ? -21.312 -30.375 -3.301 1 71.62 169 ILE B O 1
ATOM 5223 N N . SER B 1 170 ? -19.062 -30.203 -3.311 1 66.12 170 SER B N 1
ATOM 5224 C CA . SER B 1 170 ? -19.062 -29.297 -2.166 1 66.12 170 SER B CA 1
ATOM 5225 C C . SER B 1 170 ? -18.969 -27.844 -2.609 1 66.12 170 SER B C 1
ATOM 5227 O O . SER B 1 170 ? -17.969 -27.422 -3.174 1 66.12 170 SER B O 1
ATOM 5229 N N . LYS B 1 171 ? -20.156 -27.156 -2.588 1 73 171 LYS B N 1
ATOM 5230 C CA . LYS B 1 171 ? -20.125 -25.719 -2.787 1 73 171 LYS B CA 1
ATOM 5231 C C . LYS B 1 171 ? -19.281 -25.031 -1.717 1 73 171 LYS B C 1
ATOM 5233 O O . LYS B 1 171 ? -19.266 -25.453 -0.559 1 73 171 LYS B O 1
ATOM 5238 N N . PHE B 1 172 ? -18.5 -24.188 -2.238 1 77.69 172 PHE B N 1
ATOM 5239 C CA . PHE B 1 172 ? -17.609 -23.5 -1.299 1 77.69 172 PHE B CA 1
ATOM 5240 C C . PHE B 1 172 ? -18.406 -22.922 -0.13 1 77.69 172 PHE B C 1
ATOM 5242 O O . PHE B 1 172 ? -19.344 -22.156 -0.331 1 77.69 172 PHE B O 1
ATOM 5249 N N . GLY B 1 173 ? -18.156 -23.344 1.042 1 69.56 173 GLY B N 1
ATOM 5250 C CA . GLY B 1 173 ? -18.781 -22.844 2.252 1 69.56 173 GLY B CA 1
ATOM 5251 C C . GLY B 1 173 ? -20.125 -23.484 2.531 1 69.56 173 GLY B C 1
ATOM 5252 O O . GLY B 1 173 ? -20.891 -23 3.385 1 69.56 173 GLY B O 1
ATOM 5253 N N . SER B 1 174 ? -20.562 -24.312 1.625 1 73.06 174 SER B N 1
ATOM 5254 C CA . SER B 1 174 ? -21.875 -24.953 1.8 1 73.06 174 SER B CA 1
ATOM 5255 C C . SER B 1 174 ? -21.75 -26.469 1.889 1 73.06 174 SER B C 1
ATOM 5257 O O . SER B 1 174 ? -20.656 -27.016 1.703 1 73.06 174 SER B O 1
ATOM 5259 N N . GLU B 1 175 ? -22.828 -27.016 2.334 1 69.12 175 GLU B N 1
ATOM 5260 C CA . GLU B 1 175 ? -22.875 -28.469 2.445 1 69.12 175 GLU B CA 1
ATOM 5261 C C . GLU B 1 175 ? -22.797 -29.125 1.073 1 69.12 175 GLU B C 1
ATOM 5263 O O . GLU B 1 175 ? -23.156 -28.516 0.062 1 69.12 175 GLU B O 1
ATOM 5268 N N . SER B 1 176 ? -22.156 -30.266 1.156 1 71.94 176 SER B N 1
ATOM 5269 C CA . SER B 1 176 ? -22.047 -31.062 -0.062 1 71.94 176 SER B CA 1
ATOM 5270 C C . SER B 1 176 ? -23.406 -31.469 -0.587 1 71.94 176 SER B C 1
ATOM 5272 O O . SER B 1 176 ? -24.297 -31.859 0.191 1 71.94 176 SER B O 1
ATOM 5274 N N . ILE B 1 177 ? -23.641 -31.062 -1.803 1 74.44 177 ILE B N 1
ATOM 5275 C CA . ILE B 1 177 ? -24.891 -31.469 -2.436 1 74.44 177 ILE B CA 1
ATOM 5276 C C . ILE B 1 177 ? -24.594 -32.375 -3.625 1 74.44 177 ILE B C 1
ATOM 5278 O O . ILE B 1 177 ? -23.547 -32.25 -4.27 1 74.44 177 ILE B O 1
ATOM 5282 N N . ARG B 1 178 ? -25.406 -33.344 -3.781 1 79 178 ARG B N 1
ATOM 5283 C CA . ARG B 1 178 ? -25.312 -34.156 -4.98 1 79 178 ARG B CA 1
ATOM 5284 C C . ARG B 1 178 ? -25.875 -33.438 -6.195 1 79 178 ARG B C 1
ATOM 5286 O O . ARG B 1 178 ? -27 -32.906 -6.148 1 79 178 ARG B O 1
ATOM 5293 N N . LYS B 1 179 ? -25.062 -33.219 -7.105 1 77.12 179 LYS B N 1
ATOM 5294 C CA . LYS B 1 179 ? -25.484 -32.531 -8.32 1 77.12 179 LYS B CA 1
ATOM 5295 C C . LYS B 1 179 ? -25.062 -33.312 -9.57 1 77.12 179 LYS B C 1
ATOM 5297 O O . LYS B 1 179 ? -24.047 -34 -9.57 1 77.12 179 LYS B O 1
ATOM 5302 N N . ASN B 1 180 ? -25.984 -33.312 -10.508 1 78.69 180 ASN B N 1
ATOM 5303 C CA . ASN B 1 180 ? -25.625 -33.844 -11.82 1 78.69 180 ASN B CA 1
ATOM 5304 C C . ASN B 1 180 ? -24.844 -32.812 -12.641 1 78.69 180 ASN B C 1
ATOM 5306 O O . ASN B 1 180 ? -25.328 -31.719 -12.898 1 78.69 180 ASN B O 1
ATOM 5310 N N . LEU B 1 181 ? -23.625 -33.25 -12.906 1 81.5 181 LEU B N 1
ATOM 5311 C CA . LEU B 1 181 ? -22.781 -32.344 -13.703 1 81.5 181 LEU B CA 1
ATOM 5312 C C . LEU B 1 181 ? -22.5 -32.969 -15.07 1 81.5 181 LEU B C 1
ATOM 5314 O O . LEU B 1 181 ? -22.484 -34.188 -15.227 1 81.5 181 LEU B O 1
ATOM 5318 N N . SER B 1 182 ? -22.453 -32.062 -16.016 1 81.19 182 SER B N 1
ATOM 5319 C CA . SER B 1 182 ? -22.047 -32.5 -17.344 1 81.19 182 SER B CA 1
ATOM 5320 C C . SER B 1 182 ? -20.531 -32.562 -17.484 1 81.19 182 SER B C 1
ATOM 5322 O O . SER B 1 182 ? -19.828 -31.688 -17 1 81.19 182 SER B O 1
ATOM 5324 N N . SER B 1 183 ? -20.062 -33.719 -17.922 1 87.31 183 SER B N 1
ATOM 5325 C CA . SER B 1 183 ? -18.641 -33.812 -18.25 1 87.31 183 SER B CA 1
ATOM 5326 C C . SER B 1 183 ? -18.359 -33.25 -19.656 1 87.31 183 SER B C 1
ATOM 5328 O O . SER B 1 183 ? -19.266 -33.188 -20.484 1 87.31 183 SER B O 1
ATOM 5330 N N . ILE B 1 184 ? -17.234 -32.812 -19.891 1 89.38 184 ILE B N 1
ATOM 5331 C CA . ILE B 1 184 ? -16.812 -32.25 -21.156 1 89.38 184 ILE B CA 1
ATOM 5332 C C . ILE B 1 184 ? -15.688 -33.125 -21.75 1 89.38 184 ILE B C 1
ATOM 5334 O O . ILE B 1 184 ? -14.711 -33.438 -21.062 1 89.38 184 ILE B O 1
ATOM 5338 N N . ASP B 1 185 ? -15.953 -33.594 -22.953 1 93.12 185 ASP B N 1
ATOM 5339 C CA . ASP B 1 185 ? -14.844 -34.188 -23.719 1 93.12 185 ASP B CA 1
ATOM 5340 C C . ASP B 1 185 ? -13.766 -33.125 -23.984 1 93.12 185 ASP B C 1
ATOM 5342 O O . ASP B 1 185 ? -13.906 -32.312 -24.891 1 93.12 185 ASP B O 1
ATOM 5346 N N . PHE B 1 186 ? -12.688 -33.25 -23.25 1 94.75 186 PHE B N 1
ATOM 5347 C CA . PHE B 1 186 ? -11.656 -32.219 -23.281 1 94.75 186 PHE B CA 1
ATOM 5348 C C . PHE B 1 186 ? -11.07 -32.094 -24.688 1 94.75 186 PHE B C 1
ATOM 5350 O O . PHE B 1 186 ? -10.867 -30.984 -25.172 1 94.75 186 PHE B O 1
ATOM 5357 N N . GLY B 1 187 ? -10.789 -33.156 -25.328 1 94.25 187 GLY B N 1
ATOM 5358 C CA . GLY B 1 187 ? -10.234 -33.125 -26.672 1 94.25 187 GLY B CA 1
ATOM 5359 C C . GLY B 1 187 ? -11.148 -32.469 -27.672 1 94.25 187 GLY B C 1
ATOM 5360 O O . GLY B 1 187 ? -10.711 -31.594 -28.438 1 94.25 187 GLY B O 1
ATOM 5361 N N . ALA B 1 188 ? -12.391 -32.844 -27.672 1 94.5 188 ALA B N 1
ATOM 5362 C CA . ALA B 1 188 ? -13.359 -32.25 -28.578 1 94.5 188 ALA B CA 1
ATOM 5363 C C . ALA B 1 188 ? -13.516 -30.75 -28.297 1 94.5 188 ALA B C 1
ATOM 5365 O O . ALA B 1 188 ? -13.625 -29.938 -29.234 1 94.5 188 ALA B O 1
ATOM 5366 N N . TRP B 1 189 ? -13.523 -30.469 -27.031 1 95.19 189 TRP B N 1
ATOM 5367 C CA . TRP B 1 189 ? -13.641 -29.062 -26.641 1 95.19 189 TRP B CA 1
ATOM 5368 C C . TRP B 1 189 ? -12.469 -28.25 -27.172 1 95.19 189 TRP B C 1
ATOM 5370 O O . TRP B 1 189 ? -12.656 -27.125 -27.641 1 95.19 189 TRP B O 1
ATOM 5380 N N . LEU B 1 190 ? -11.281 -28.766 -27.141 1 95.5 190 LEU B N 1
ATOM 5381 C CA . LEU B 1 190 ? -10.094 -28.094 -27.656 1 95.5 190 LEU B CA 1
ATOM 5382 C C . LEU B 1 190 ? -10.242 -27.766 -29.141 1 95.5 190 LEU B C 1
ATOM 5384 O O . LEU B 1 190 ? -10.008 -26.641 -29.562 1 95.5 190 LEU B O 1
ATOM 5388 N N . ILE B 1 191 ? -10.68 -28.75 -29.828 1 95.5 191 ILE B N 1
ATOM 5389 C CA . ILE B 1 191 ? -10.797 -28.625 -31.266 1 95.5 191 ILE B CA 1
ATOM 5390 C C . ILE B 1 191 ? -11.875 -27.594 -31.609 1 95.5 191 ILE B C 1
ATOM 5392 O O . ILE B 1 191 ? -11.695 -26.781 -32.531 1 95.5 191 ILE B O 1
ATOM 5396 N N . ASP B 1 192 ? -12.961 -27.562 -30.844 1 94.94 192 ASP B N 1
ATOM 5397 C CA . ASP B 1 192 ? -14.094 -26.688 -31.125 1 94.94 192 ASP B CA 1
ATOM 5398 C C . ASP B 1 192 ? -13.789 -25.25 -30.719 1 94.94 192 ASP B C 1
ATOM 5400 O O . ASP B 1 192 ? -14.32 -24.297 -31.312 1 94.94 192 ASP B O 1
ATOM 5404 N N . THR B 1 193 ? -12.945 -25.094 -29.734 1 94.94 193 THR B N 1
ATOM 5405 C CA . THR B 1 193 ? -12.766 -23.797 -29.109 1 94.94 193 THR B CA 1
ATOM 5406 C C . THR B 1 193 ? -11.602 -23.047 -29.734 1 94.94 193 THR B C 1
ATOM 5408 O O . THR B 1 193 ? -11.625 -21.812 -29.844 1 94.94 193 THR B O 1
ATOM 5411 N N . PHE B 1 194 ? -10.602 -23.828 -30.203 1 96.44 194 PHE B N 1
ATOM 5412 C CA . PHE B 1 194 ? -9.375 -23.141 -30.578 1 96.44 194 PHE B CA 1
ATOM 5413 C C . PHE B 1 194 ? -8.992 -23.453 -32.031 1 96.44 194 PHE B C 1
ATOM 5415 O O . PHE B 1 194 ? -9.539 -24.391 -32.625 1 96.44 194 PHE B O 1
ATOM 5422 N N . HIS B 1 195 ? -8.102 -22.609 -32.531 1 94.25 195 HIS B N 1
ATOM 5423 C CA . HIS B 1 195 ? -7.48 -22.828 -33.812 1 94.25 195 HIS B CA 1
ATOM 5424 C C . HIS B 1 195 ? -6.137 -23.531 -33.656 1 94.25 195 HIS B C 1
ATOM 5426 O O . HIS B 1 195 ? -5.434 -23.328 -32.688 1 94.25 195 HIS B O 1
ATOM 5432 N N . GLN B 1 196 ? -5.781 -24.25 -34.625 1 90.38 196 GLN B N 1
ATOM 5433 C CA . GLN B 1 196 ? -4.551 -25.031 -34.562 1 90.38 196 GLN B CA 1
ATOM 5434 C C . GLN B 1 196 ? -3.326 -24.125 -34.5 1 90.38 196 GLN B C 1
ATOM 5436 O O . GLN B 1 196 ? -2.26 -24.531 -34.062 1 90.38 196 GLN B O 1
ATOM 5441 N N . ASP B 1 197 ? -3.525 -22.906 -34.938 1 92.44 197 ASP B N 1
ATOM 5442 C CA . ASP B 1 197 ? -2.414 -21.953 -34.938 1 92.44 197 ASP B CA 1
ATOM 5443 C C . ASP B 1 197 ? -2.236 -21.297 -33.594 1 92.44 197 ASP B C 1
ATOM 5445 O O . ASP B 1 197 ? -1.242 -20.609 -33.344 1 92.44 197 ASP B O 1
ATOM 5449 N N . ASP B 1 198 ? -3.127 -21.484 -32.719 1 95.94 198 ASP B N 1
ATOM 5450 C CA . ASP B 1 198 ? -2.971 -20.969 -31.359 1 95.94 198 ASP B CA 1
ATOM 5451 C C . ASP B 1 198 ? -1.827 -21.672 -30.625 1 95.94 198 ASP B C 1
ATOM 5453 O O . ASP B 1 198 ? -1.497 -22.812 -30.938 1 95.94 198 ASP B O 1
ATOM 5457 N N . TYR B 1 199 ? -1.146 -20.953 -29.812 1 95.94 199 TYR B N 1
ATOM 5458 C CA . TYR B 1 199 ? -0.177 -21.562 -28.906 1 95.94 199 TYR B CA 1
ATOM 5459 C C . TYR B 1 199 ? -0.833 -21.953 -27.594 1 95.94 199 TYR B C 1
ATOM 5461 O O . TYR B 1 199 ? -1.113 -21.094 -26.75 1 95.94 199 TYR B O 1
ATOM 5469 N N . ILE B 1 200 ? -0.988 -23.266 -27.406 1 96.44 200 ILE B N 1
ATOM 5470 C CA . ILE B 1 200 ? -1.824 -23.734 -26.297 1 96.44 200 ILE B CA 1
ATOM 5471 C C . ILE B 1 200 ? -0.968 -24.5 -25.297 1 96.44 200 ILE B C 1
ATOM 5473 O O . ILE B 1 200 ? -0.33 -25.484 -25.641 1 96.44 200 ILE B O 1
ATOM 5477 N N . ILE B 1 201 ? -0.962 -24 -24.047 1 96.69 201 ILE B N 1
ATOM 5478 C CA . ILE B 1 201 ? -0.349 -24.672 -22.906 1 96.69 201 ILE B CA 1
ATOM 5479 C C . ILE B 1 201 ? -1.435 -25.281 -22.016 1 96.69 201 ILE B C 1
ATOM 5481 O O . ILE B 1 201 ? -2.377 -24.594 -21.625 1 96.69 201 ILE B O 1
ATOM 5485 N N . VAL B 1 202 ? -1.283 -26.562 -21.703 1 96.25 202 VAL B N 1
ATOM 5486 C CA . VAL B 1 202 ? -2.266 -27.234 -20.859 1 96.25 202 VAL B CA 1
ATOM 5487 C C . VAL B 1 202 ? -1.604 -27.688 -19.562 1 96.25 202 VAL B C 1
ATOM 5489 O O . VAL B 1 202 ? -0.579 -28.375 -19.578 1 96.25 202 VAL B O 1
ATOM 5492 N N . ARG B 1 203 ? -2.121 -27.281 -18.484 1 97.06 203 ARG B N 1
ATOM 5493 C CA . ARG B 1 203 ? -1.837 -27.875 -17.188 1 97.06 203 ARG B CA 1
ATOM 5494 C C . ARG B 1 203 ? -2.969 -28.797 -16.75 1 97.06 203 ARG B C 1
ATOM 5496 O O . ARG B 1 203 ? -4.035 -28.328 -16.344 1 97.06 203 ARG B O 1
ATOM 5503 N N . MET B 1 204 ? -2.643 -30.047 -16.703 1 95.12 204 MET B N 1
ATOM 5504 C CA . MET B 1 204 ? -3.691 -31.047 -16.547 1 95.12 204 MET B CA 1
ATOM 5505 C C . MET B 1 204 ? -3.672 -31.641 -15.141 1 95.12 204 MET B C 1
ATOM 5507 O O . MET B 1 204 ? -2.633 -32.125 -14.672 1 95.12 204 MET B O 1
ATOM 5511 N N . GLU B 1 205 ? -4.727 -31.5 -14.523 1 93.5 205 GLU B N 1
ATOM 5512 C CA . GLU B 1 205 ? -5.066 -32.219 -13.305 1 93.5 205 GLU B CA 1
ATOM 5513 C C . GLU B 1 205 ? -6.473 -32.812 -13.391 1 93.5 205 GLU B C 1
ATOM 5515 O O . GLU B 1 205 ? -7.445 -32.094 -13.602 1 93.5 205 GLU B O 1
ATOM 5520 N N . SER B 1 206 ? -6.527 -34.094 -13.359 1 89.81 206 SER B N 1
ATOM 5521 C CA . SER B 1 206 ? -7.816 -34.781 -13.406 1 89.81 206 SER B CA 1
ATOM 5522 C C . SER B 1 206 ? -7.699 -36.219 -12.891 1 89.81 206 SER B C 1
ATOM 5524 O O . SER B 1 206 ? -6.637 -36.844 -12.992 1 89.81 206 SER B O 1
ATOM 5526 N N . GLU B 1 207 ? -8.828 -36.719 -12.375 1 84.06 207 GLU B N 1
ATOM 5527 C CA . GLU B 1 207 ? -8.883 -38.125 -12.008 1 84.06 207 GLU B CA 1
ATOM 5528 C C . GLU B 1 207 ? -8.867 -39 -13.242 1 84.06 207 GLU B C 1
ATOM 5530 O O . GLU B 1 207 ? -8.492 -40.188 -13.156 1 84.06 207 GLU B O 1
ATOM 5535 N N . ASN B 1 208 ? -9.18 -38.438 -14.406 1 87.25 208 ASN B N 1
ATOM 5536 C CA . ASN B 1 208 ? -9.289 -39.188 -15.656 1 87.25 208 ASN B CA 1
ATOM 5537 C C . ASN B 1 208 ? -8.172 -38.844 -16.625 1 87.25 208 ASN B C 1
ATOM 5539 O O . ASN B 1 208 ? -8.375 -38.812 -17.844 1 87.25 208 ASN B O 1
ATOM 5543 N N . GLU B 1 209 ? -7.078 -38.531 -16.156 1 91.12 209 GLU B N 1
ATOM 5544 C CA . GLU B 1 209 ? -6.012 -37.969 -16.984 1 91.12 209 GLU B CA 1
ATOM 5545 C C . GLU B 1 209 ? -5.609 -38.969 -18.078 1 91.12 209 GLU B C 1
ATOM 5547 O O . GLU B 1 209 ? -5.395 -38.594 -19.234 1 91.12 209 GLU B O 1
ATOM 5552 N N . THR B 1 210 ? -5.543 -40.25 -17.75 1 91.38 210 THR B N 1
ATOM 5553 C CA . THR B 1 210 ? -5.105 -41.281 -18.719 1 91.38 210 THR B CA 1
ATOM 5554 C C . THR B 1 210 ? -6.133 -41.438 -19.828 1 91.38 210 THR B C 1
ATOM 5556 O O . THR B 1 210 ? -5.773 -41.531 -21 1 91.38 210 THR B O 1
ATOM 5559 N N . ALA B 1 211 ? -7.398 -41.406 -19.438 1 91.69 211 ALA B N 1
ATOM 5560 C CA . ALA B 1 211 ? -8.461 -41.531 -20.438 1 91.69 211 ALA B CA 1
ATOM 5561 C C . ALA B 1 211 ? -8.469 -40.312 -21.359 1 91.69 211 ALA B C 1
ATOM 5563 O O . ALA B 1 211 ? -8.656 -40.438 -22.578 1 91.69 211 ALA B O 1
ATOM 5564 N N . ILE B 1 212 ? -8.242 -39.219 -20.828 1 93.56 212 ILE B N 1
ATOM 5565 C CA . ILE B 1 212 ? -8.195 -37.969 -21.609 1 93.56 212 ILE B CA 1
ATOM 5566 C C . ILE B 1 212 ? -7.035 -38 -22.594 1 93.56 212 ILE B C 1
ATOM 5568 O O . ILE B 1 212 ? -7.195 -37.656 -23.766 1 93.56 212 ILE B O 1
ATOM 5572 N N . ALA B 1 213 ? -5.895 -38.469 -22.109 1 92.06 213 ALA B N 1
ATOM 5573 C CA . ALA B 1 213 ? -4.715 -38.562 -22.969 1 92.06 213 ALA B CA 1
ATOM 5574 C C . ALA B 1 213 ? -4.98 -39.469 -24.172 1 92.06 213 ALA B C 1
ATOM 5576 O O . ALA B 1 213 ? -4.652 -39.094 -25.297 1 92.06 213 ALA B O 1
ATOM 5577 N N . ARG B 1 214 ? -5.57 -40.594 -23.953 1 92 214 ARG B N 1
ATOM 5578 C CA . ARG B 1 214 ? -5.879 -41.531 -25.031 1 92 214 ARG B CA 1
ATOM 5579 C C . ARG B 1 214 ? -6.887 -40.906 -26 1 92 214 ARG B C 1
ATOM 5581 O O . ARG B 1 214 ? -6.766 -41.094 -27.219 1 92 214 ARG B O 1
ATOM 5588 N N . ARG B 1 215 ? -7.824 -40.25 -25.438 1 93.94 215 ARG B N 1
ATOM 5589 C CA . ARG B 1 215 ? -8.836 -39.594 -26.266 1 93.94 215 ARG B CA 1
ATOM 5590 C C . ARG B 1 215 ? -8.211 -38.5 -27.125 1 93.94 215 ARG B C 1
ATOM 5592 O O . ARG B 1 215 ? -8.555 -38.375 -28.312 1 93.94 215 ARG B O 1
ATOM 5599 N N . LEU B 1 216 ? -7.336 -37.719 -26.609 1 93.62 216 LEU B N 1
ATOM 5600 C CA . LEU B 1 216 ? -6.637 -36.688 -27.359 1 93.62 216 LEU B CA 1
ATOM 5601 C C . LEU B 1 216 ? -5.941 -37.281 -28.578 1 93.62 216 LEU B C 1
ATOM 5603 O O . LEU B 1 216 ? -6.008 -36.688 -29.672 1 93.62 216 LEU B O 1
ATOM 5607 N N . ARG B 1 217 ? -5.301 -38.375 -28.391 1 91.44 217 ARG B N 1
ATOM 5608 C CA . ARG B 1 217 ? -4.617 -39.062 -29.484 1 91.44 217 ARG B CA 1
ATOM 5609 C C . ARG B 1 217 ? -5.613 -39.594 -30.516 1 91.44 217 ARG B C 1
ATOM 5611 O O . ARG B 1 217 ? -5.438 -39.375 -31.719 1 91.44 217 ARG B O 1
ATOM 5618 N N . LYS B 1 218 ? -6.621 -40.188 -30.047 1 92.56 218 LYS B N 1
ATOM 5619 C CA . LYS B 1 218 ? -7.598 -40.844 -30.891 1 92.56 218 LYS B CA 1
ATOM 5620 C C . LYS B 1 218 ? -8.242 -39.875 -31.875 1 92.56 218 LYS B C 1
ATOM 5622 O O . LYS B 1 218 ? -8.445 -40.219 -33.062 1 92.56 218 LYS B O 1
ATOM 5627 N N . ILE B 1 219 ? -8.508 -38.656 -31.422 1 94.44 219 ILE B N 1
ATOM 5628 C CA . ILE B 1 219 ? -9.266 -37.75 -32.281 1 94.44 219 ILE B CA 1
ATOM 5629 C C . ILE B 1 219 ? -8.328 -36.719 -32.875 1 94.44 219 ILE B C 1
ATOM 5631 O O . ILE B 1 219 ? -8.781 -35.75 -33.531 1 94.44 219 ILE B O 1
ATOM 5635 N N . GLY B 1 220 ? -7.023 -36.812 -32.594 1 90.94 220 GLY B N 1
ATOM 5636 C CA . GLY B 1 220 ? -6.02 -35.938 -33.188 1 90.94 220 GLY B CA 1
ATOM 5637 C C . GLY B 1 220 ? -5.938 -34.594 -32.531 1 90.94 220 GLY B C 1
ATOM 5638 O O . GLY B 1 220 ? -5.43 -33.625 -33.125 1 90.94 220 GLY B O 1
ATOM 5639 N N . ALA B 1 221 ? -6.457 -34.469 -31.375 1 93.44 221 ALA B N 1
ATOM 5640 C CA . ALA B 1 221 ? -6.492 -33.188 -30.672 1 93.44 221 ALA B CA 1
ATOM 5641 C C . ALA B 1 221 ? -5.113 -32.812 -30.141 1 93.44 221 ALA B C 1
ATOM 5643 O O . ALA B 1 221 ? -4.879 -31.656 -29.766 1 93.44 221 ALA B O 1
ATOM 5644 N N . LEU B 1 222 ? -4.211 -33.656 -30.109 1 91.75 222 LEU B N 1
ATOM 5645 C CA . LEU B 1 222 ? -2.85 -33.406 -29.656 1 91.75 222 LEU B CA 1
ATOM 5646 C C . LEU B 1 222 ? -2.174 -32.344 -30.531 1 91.75 222 LEU B C 1
ATOM 5648 O O . LEU B 1 222 ? -1.283 -31.641 -30.062 1 91.75 222 LEU B O 1
ATOM 5652 N N . ASP B 1 223 ? -2.59 -32.25 -31.75 1 90.38 223 ASP B N 1
ATOM 5653 C CA . ASP B 1 223 ? -2.016 -31.297 -32.688 1 90.38 223 ASP B CA 1
ATOM 5654 C C . ASP B 1 223 ? -2.332 -29.859 -32.25 1 90.38 223 ASP B C 1
ATOM 5656 O O . ASP B 1 223 ? -1.703 -28.922 -32.75 1 90.38 223 ASP B O 1
ATOM 5660 N N . TRP B 1 224 ? -3.303 -29.719 -31.422 1 93.31 224 TRP B N 1
ATOM 5661 C CA . TRP B 1 224 ? -3.693 -28.406 -30.953 1 93.31 224 TRP B CA 1
ATOM 5662 C C . TRP B 1 224 ? -2.82 -27.953 -29.781 1 93.31 224 TRP B C 1
ATOM 5664 O O . TRP B 1 224 ? -2.766 -26.781 -29.453 1 93.31 224 TRP B O 1
ATOM 5674 N N . ILE B 1 225 ? -2.107 -28.875 -29.094 1 94.25 225 ILE B N 1
ATOM 5675 C CA . ILE B 1 225 ? -1.423 -28.578 -27.844 1 94.25 225 ILE B CA 1
ATOM 5676 C C . ILE B 1 225 ? 0.069 -28.391 -28.094 1 94.25 225 ILE B C 1
ATOM 5678 O O . ILE B 1 225 ? 0.728 -29.25 -28.672 1 94.25 225 ILE B O 1
ATOM 5682 N N . ASP B 1 226 ? 0.597 -27.328 -27.703 1 92.94 226 ASP B N 1
ATOM 5683 C CA . ASP B 1 226 ? 2.014 -27.031 -27.891 1 92.94 226 ASP B CA 1
ATOM 5684 C C . ASP B 1 226 ? 2.838 -27.484 -26.688 1 92.94 226 ASP B C 1
ATOM 5686 O O . ASP B 1 226 ? 3.994 -27.875 -26.844 1 92.94 226 ASP B O 1
ATOM 5690 N N . LYS B 1 227 ? 2.27 -27.344 -25.484 1 93.81 227 LYS B N 1
ATOM 5691 C CA . LYS B 1 227 ? 2.932 -27.766 -24.266 1 93.81 227 LYS B CA 1
ATOM 5692 C C . LYS B 1 227 ? 1.938 -28.391 -23.281 1 93.81 227 LYS B C 1
ATOM 5694 O O . LYS B 1 227 ? 0.838 -27.859 -23.094 1 93.81 227 LYS B O 1
ATOM 5699 N N . TYR B 1 228 ? 2.387 -29.516 -22.719 1 94.69 228 TYR B N 1
ATOM 5700 C CA . TYR B 1 228 ? 1.514 -30.25 -21.812 1 94.69 228 TYR B CA 1
ATOM 5701 C C . TYR B 1 228 ? 2.193 -30.484 -20.469 1 94.69 228 TYR B C 1
ATOM 5703 O O . TYR B 1 228 ? 3.25 -31.109 -20.406 1 94.69 228 TYR B O 1
ATOM 5711 N N . TYR B 1 229 ? 1.567 -29.922 -19.422 1 96.12 229 TYR B N 1
ATOM 5712 C CA . TYR B 1 229 ? 2.025 -30.156 -18.062 1 96.12 229 TYR B CA 1
ATOM 5713 C C . TYR B 1 229 ? 1.093 -31.109 -17.312 1 96.12 229 TYR B C 1
ATOM 5715 O O . TYR B 1 229 ? -0.116 -30.875 -17.25 1 96.12 229 TYR B O 1
ATOM 5723 N N . THR B 1 230 ? 1.642 -32.125 -16.781 1 95.19 230 THR B N 1
ATOM 5724 C CA . THR B 1 230 ? 0.863 -32.969 -15.891 1 95.19 230 THR B CA 1
ATOM 5725 C C . THR B 1 230 ? 1.223 -32.719 -14.43 1 95.19 230 THR B C 1
ATOM 5727 O O . THR B 1 230 ? 2.357 -32.344 -14.117 1 95.19 230 THR B O 1
ATOM 5730 N N . THR B 1 231 ? 0.274 -32.812 -13.531 1 94.94 231 THR B N 1
ATOM 5731 C CA . THR B 1 231 ? 0.523 -32.656 -12.109 1 94.94 231 THR B CA 1
ATOM 5732 C C . THR B 1 231 ? 0.739 -34.031 -11.453 1 94.94 231 THR B C 1
ATOM 5734 O O . THR B 1 231 ? 1.08 -34.094 -10.266 1 94.94 231 THR B O 1
ATOM 5737 N N . SER B 1 232 ? 0.493 -35.062 -12.211 1 91.31 232 SER B N 1
ATOM 5738 C CA . SER B 1 232 ? 0.591 -36.406 -11.664 1 91.31 232 SER B CA 1
ATOM 5739 C C . SER B 1 232 ? 2.047 -36.844 -11.523 1 91.31 232 SER B C 1
ATOM 5741 O O . SER B 1 232 ? 2.875 -36.562 -12.383 1 91.31 232 SER B O 1
ATOM 5743 N N . ARG B 1 233 ? 2.248 -37.594 -10.391 1 86.5 233 ARG B N 1
ATOM 5744 C CA . ARG B 1 233 ? 3.564 -38.188 -10.172 1 86.5 233 ARG B CA 1
ATOM 5745 C C . ARG B 1 233 ? 3.5 -39.719 -10.242 1 86.5 233 ARG B C 1
ATOM 5747 O O . ARG B 1 233 ? 4.488 -40.406 -9.969 1 86.5 233 ARG B O 1
ATOM 5754 N N . GLU B 1 234 ? 2.32 -40.188 -10.609 1 89.12 234 GLU B N 1
ATOM 5755 C CA . GLU B 1 234 ? 2.127 -41.625 -10.641 1 89.12 234 GLU B CA 1
ATOM 5756 C C . GLU B 1 234 ? 2.758 -42.219 -11.891 1 89.12 234 GLU B C 1
ATOM 5758 O O . GLU B 1 234 ? 2.457 -41.812 -13.016 1 89.12 234 GLU B O 1
ATOM 5763 N N . ASN B 1 235 ? 3.455 -43.281 -11.656 1 85.19 235 ASN B N 1
ATOM 5764 C CA . ASN B 1 235 ? 4.156 -43.938 -12.75 1 85.19 235 ASN B CA 1
ATOM 5765 C C . ASN B 1 235 ? 3.182 -44.469 -13.797 1 85.19 235 ASN B C 1
ATOM 5767 O O . ASN B 1 235 ? 3.48 -44.438 -14.992 1 85.19 235 ASN B O 1
ATOM 5771 N N . SER B 1 236 ? 2.076 -44.938 -13.336 1 87.06 236 SER B N 1
ATOM 5772 C CA . SER B 1 236 ? 1.095 -45.5 -14.266 1 87.06 236 SER B CA 1
ATOM 5773 C C . SER B 1 236 ? 0.583 -44.438 -15.227 1 87.06 236 SER B C 1
ATOM 5775 O O . SER B 1 236 ? 0.428 -44.688 -16.422 1 87.06 236 SER B O 1
ATOM 5777 N N . THR B 1 237 ? 0.35 -43.312 -14.688 1 88.06 237 THR B N 1
ATOM 5778 C CA . THR B 1 237 ? -0.113 -42.188 -15.516 1 88.06 237 THR B CA 1
ATOM 5779 C C . THR B 1 237 ? 0.992 -41.719 -16.453 1 88.06 237 THR B C 1
ATOM 5781 O O . THR B 1 237 ? 0.758 -41.531 -17.641 1 88.06 237 THR B O 1
ATOM 5784 N N . LEU B 1 238 ? 2.164 -41.625 -15.953 1 87.56 238 LEU B N 1
ATOM 5785 C CA . LEU B 1 238 ? 3.291 -41.125 -16.734 1 87.56 238 LEU B CA 1
ATOM 5786 C C . LEU B 1 238 ? 3.613 -42.094 -17.875 1 87.56 238 LEU B C 1
ATOM 5788 O O . LEU B 1 238 ? 3.994 -41.656 -18.969 1 87.56 238 LEU B O 1
ATOM 5792 N N . SER B 1 239 ? 3.424 -43.344 -17.672 1 87.94 239 SER B N 1
ATOM 5793 C CA . SER B 1 239 ? 3.658 -44.344 -18.703 1 87.94 239 SER B CA 1
ATOM 5794 C C . SER B 1 239 ? 2.703 -44.156 -19.875 1 87.94 239 SER B C 1
ATOM 5796 O O . SER B 1 239 ? 3.105 -44.281 -21.031 1 87.94 239 SER B O 1
ATOM 5798 N N . VAL B 1 240 ? 1.512 -43.844 -19.547 1 88 240 VAL B N 1
ATOM 5799 C CA . VAL B 1 240 ? 0.518 -43.625 -20.594 1 88 240 VAL B CA 1
ATOM 5800 C C . VAL B 1 240 ? 0.894 -42.375 -21.406 1 88 240 VAL B C 1
ATOM 5802 O O . VAL B 1 240 ? 0.811 -42.375 -22.641 1 88 240 VAL B O 1
ATOM 5805 N N . TYR B 1 241 ? 1.29 -41.375 -20.75 1 88.81 241 TYR B N 1
ATOM 5806 C CA . TYR B 1 241 ? 1.695 -40.156 -21.438 1 88.81 241 TYR B CA 1
ATOM 5807 C C . TYR B 1 241 ? 2.871 -40.438 -22.375 1 88.81 241 TYR B C 1
ATOM 5809 O O . TYR B 1 241 ? 2.896 -39.938 -23.5 1 88.81 241 TYR B O 1
ATOM 5817 N N . HIS B 1 242 ? 3.801 -41.188 -21.891 1 85.25 242 HIS B N 1
ATOM 5818 C CA . HIS B 1 242 ? 4.949 -41.531 -22.719 1 85.25 242 HIS B CA 1
ATOM 5819 C C . HIS B 1 242 ? 4.527 -42.312 -23.969 1 85.25 242 HIS B C 1
ATOM 5821 O O . HIS B 1 242 ? 5.059 -42.062 -25.062 1 85.25 242 HIS B O 1
ATOM 5827 N N . GLU B 1 243 ? 3.668 -43.094 -23.781 1 85.38 243 GLU B N 1
ATOM 5828 C CA . GLU B 1 243 ? 3.166 -43.875 -24.906 1 85.38 243 GLU B CA 1
ATOM 5829 C C . GLU B 1 243 ? 2.424 -43 -25.906 1 85.38 243 GLU B C 1
ATOM 5831 O O . GLU B 1 243 ? 2.631 -43.094 -27.125 1 85.38 243 GLU B O 1
ATOM 5836 N N . VAL B 1 244 ? 1.638 -42.094 -25.406 1 86.5 244 VAL B N 1
ATOM 5837 C CA . VAL B 1 244 ? 0.75 -41.281 -26.234 1 86.5 244 VAL B CA 1
ATOM 5838 C C . VAL B 1 244 ? 1.523 -40.125 -26.828 1 86.5 244 VAL B C 1
ATOM 5840 O O . VAL B 1 244 ? 1.403 -39.812 -28.031 1 86.5 244 VAL B O 1
ATOM 5843 N N . PHE B 1 245 ? 2.377 -39.469 -26.094 1 85.06 245 PHE B N 1
ATOM 5844 C CA . PHE B 1 245 ? 2.998 -38.219 -26.5 1 85.06 245 PHE B CA 1
ATOM 5845 C C . PHE B 1 245 ? 4.309 -38.5 -27.234 1 85.06 245 PHE B C 1
ATOM 5847 O O . PHE B 1 245 ? 4.715 -37.688 -28.078 1 85.06 245 PHE B O 1
ATOM 5854 N N . ARG B 1 246 ? 5.105 -39.469 -26.812 1 75.94 246 ARG B N 1
ATOM 5855 C CA . ARG B 1 246 ? 6.371 -39.781 -27.469 1 75.94 246 ARG B CA 1
ATOM 5856 C C . ARG B 1 246 ? 6.184 -39.938 -28.969 1 75.94 246 ARG B C 1
ATOM 5858 O O . ARG B 1 246 ? 7.004 -39.438 -29.766 1 75.94 246 ARG B O 1
ATOM 5865 N N . LYS B 1 247 ? 5.148 -40.469 -29.297 1 68.56 247 LYS B N 1
ATOM 5866 C CA . LYS B 1 247 ? 4.891 -40.719 -30.703 1 68.56 247 LYS B CA 1
ATOM 5867 C C . LYS B 1 247 ? 4.668 -39.438 -31.469 1 68.56 247 LYS B C 1
ATOM 5869 O O . LYS B 1 247 ? 4.938 -39.344 -32.688 1 68.56 247 LYS B O 1
ATOM 5874 N N . MET B 1 248 ? 4.281 -38.406 -30.797 1 73.69 248 MET B N 1
ATOM 5875 C CA . MET B 1 248 ? 3.912 -37.188 -31.469 1 73.69 248 MET B CA 1
ATOM 5876 C C . MET B 1 248 ? 4.93 -36.094 -31.188 1 73.69 248 MET B C 1
ATOM 5878 O O . MET B 1 248 ? 4.766 -34.938 -31.641 1 73.69 248 MET B O 1
ATOM 5882 N N . ASN B 1 249 ? 5.969 -36.312 -30.516 1 73.25 249 ASN B N 1
ATOM 5883 C CA . ASN B 1 249 ? 7.043 -35.375 -30.172 1 73.25 249 ASN B CA 1
ATOM 5884 C C . ASN B 1 249 ? 6.516 -34.156 -29.391 1 73.25 249 ASN B C 1
ATOM 5886 O O . ASN B 1 249 ? 6.906 -33.031 -29.656 1 73.25 249 ASN B O 1
ATOM 5890 N N . ILE B 1 250 ? 5.488 -34.344 -28.641 1 76.56 250 ILE B N 1
ATOM 5891 C CA . ILE B 1 250 ? 5.016 -33.281 -27.75 1 76.56 250 ILE B CA 1
ATOM 5892 C C . ILE B 1 250 ? 5.742 -33.406 -26.406 1 76.56 250 ILE B C 1
ATOM 5894 O O . ILE B 1 250 ? 5.723 -34.469 -25.766 1 76.56 250 ILE B O 1
ATOM 5898 N N . PRO B 1 251 ? 6.41 -32.344 -26.016 1 80.25 251 PRO B N 1
ATOM 5899 C CA . PRO B 1 251 ? 7.129 -32.406 -24.75 1 80.25 251 PRO B CA 1
ATOM 5900 C C . PRO B 1 251 ? 6.195 -32.469 -23.547 1 80.25 251 PRO B C 1
ATOM 5902 O O . PRO B 1 251 ? 5.18 -31.781 -23.5 1 80.25 251 PRO B O 1
ATOM 5905 N N . LEU B 1 252 ? 6.434 -33.531 -22.688 1 86.56 252 LEU B N 1
ATOM 5906 C CA . LEU B 1 252 ? 5.703 -33.688 -21.422 1 86.56 252 LEU B CA 1
ATOM 5907 C C . LEU B 1 252 ? 6.469 -33.031 -20.266 1 86.56 252 LEU B C 1
ATOM 5909 O O . LEU B 1 252 ? 7.648 -33.344 -20.062 1 86.56 252 LEU B O 1
ATOM 5913 N N . PHE B 1 253 ? 5.762 -32.156 -19.609 1 93.31 253 PHE B N 1
ATOM 5914 C CA . PHE B 1 253 ? 6.371 -31.453 -18.469 1 93.31 253 PHE B CA 1
ATOM 5915 C C . PHE B 1 253 ? 5.578 -31.719 -17.188 1 93.31 253 PHE B C 1
ATOM 5917 O O . PHE B 1 253 ? 4.449 -32.219 -17.25 1 93.31 253 PHE B O 1
ATOM 5924 N N . ILE B 1 254 ? 6.234 -31.422 -16.109 1 95.38 254 ILE B N 1
ATOM 5925 C CA . ILE B 1 254 ? 5.602 -31.641 -14.805 1 95.38 254 ILE B CA 1
ATOM 5926 C C . ILE B 1 254 ? 5.297 -30.297 -14.148 1 95.38 254 ILE B C 1
ATOM 5928 O O . ILE B 1 254 ? 6.16 -29.422 -14.094 1 95.38 254 ILE B O 1
ATOM 5932 N N . TRP B 1 255 ? 4.074 -30.125 -13.766 1 96.75 255 TRP B N 1
ATOM 5933 C CA . TRP B 1 255 ? 3.668 -28.984 -12.945 1 96.75 255 TRP B CA 1
ATOM 5934 C C . TRP B 1 255 ? 3.564 -29.391 -11.477 1 96.75 255 TRP B C 1
ATOM 5936 O O . TRP B 1 255 ? 2.756 -30.25 -11.117 1 96.75 255 TRP B O 1
ATOM 5946 N N . ASN B 1 256 ? 4.348 -28.812 -10.609 1 94.5 256 ASN B N 1
ATOM 5947 C CA . ASN B 1 256 ? 4.41 -29.188 -9.195 1 94.5 256 ASN B CA 1
ATOM 5948 C C . ASN B 1 256 ? 3.76 -28.125 -8.312 1 94.5 256 ASN B C 1
ATOM 5950 O O . ASN B 1 256 ? 4.422 -27.188 -7.871 1 94.5 256 ASN B O 1
ATOM 5954 N N . ASP B 1 257 ? 2.561 -28.281 -7.984 1 89.56 257 ASP B N 1
ATOM 5955 C CA . ASP B 1 257 ? 1.797 -27.344 -7.168 1 89.56 257 ASP B CA 1
ATOM 5956 C C . ASP B 1 257 ? 2.344 -27.281 -5.742 1 89.56 257 ASP B C 1
ATOM 5958 O O . ASP B 1 257 ? 2.338 -26.219 -5.117 1 89.56 257 ASP B O 1
ATOM 5962 N N . ASP B 1 258 ? 2.787 -28.344 -5.227 1 85.31 258 ASP B N 1
ATOM 5963 C CA . ASP B 1 258 ? 3.24 -28.422 -3.84 1 85.31 258 ASP B CA 1
ATOM 5964 C C . ASP B 1 258 ? 4.504 -27.594 -3.621 1 85.31 258 ASP B C 1
ATOM 5966 O O . ASP B 1 258 ? 4.727 -27.078 -2.527 1 85.31 258 ASP B O 1
ATOM 5970 N N . GLU B 1 259 ? 5.246 -27.5 -4.641 1 90 259 GLU B N 1
ATOM 5971 C CA . GLU B 1 259 ? 6.504 -26.781 -4.512 1 90 259 GLU B CA 1
ATOM 5972 C C . GLU B 1 259 ? 6.457 -25.453 -5.281 1 90 259 GLU B C 1
ATOM 5974 O O . GLU B 1 259 ? 7.453 -24.734 -5.344 1 90 259 GLU B O 1
ATOM 5979 N N . ASN B 1 260 ? 5.383 -25.172 -5.898 1 91.12 260 ASN B N 1
ATOM 5980 C CA . ASN B 1 260 ? 5.152 -23.906 -6.598 1 91.12 260 ASN B CA 1
ATOM 5981 C C . ASN B 1 260 ? 6.164 -23.703 -7.719 1 91.12 260 ASN B C 1
ATOM 5983 O O . ASN B 1 260 ? 6.812 -22.656 -7.789 1 91.12 260 ASN B O 1
ATOM 5987 N N . THR B 1 261 ? 6.285 -24.719 -8.508 1 95.31 261 THR B N 1
ATOM 5988 C CA . THR B 1 261 ? 7.219 -24.688 -9.625 1 95.31 261 THR B CA 1
ATOM 5989 C C . THR B 1 261 ? 6.754 -25.609 -10.75 1 95.31 261 THR B C 1
ATOM 5991 O O . THR B 1 261 ? 5.656 -26.172 -10.68 1 95.31 261 THR B O 1
ATOM 5994 N N . TYR B 1 262 ? 7.438 -25.656 -11.914 1 96.44 262 TYR B N 1
ATOM 5995 C CA . TYR B 1 262 ? 7.234 -26.578 -13.023 1 96.44 262 TYR B CA 1
ATOM 5996 C C . TYR B 1 262 ? 8.562 -27.016 -13.617 1 96.44 262 TYR B C 1
ATOM 5998 O O . TYR B 1 262 ? 9.602 -26.375 -13.375 1 96.44 262 TYR B O 1
ATOM 6006 N N . SER B 1 263 ? 8.625 -28.094 -14.297 1 94.69 263 SER B N 1
ATOM 6007 C CA . SER B 1 263 ? 9.836 -28.859 -14.609 1 94.69 263 SER B CA 1
ATOM 6008 C C . SER B 1 263 ? 10.766 -28.062 -15.523 1 94.69 263 SER B C 1
ATOM 6010 O O . SER B 1 263 ? 11.984 -28.234 -15.477 1 94.69 263 SER B O 1
ATOM 6012 N N . ASP B 1 264 ? 10.297 -27.219 -16.375 1 94.38 264 ASP B N 1
ATOM 6013 C CA . ASP B 1 264 ? 11.164 -26.484 -17.281 1 94.38 264 ASP B CA 1
ATOM 6014 C C . ASP B 1 264 ? 11.32 -25.031 -16.828 1 94.38 264 ASP B C 1
ATOM 6016 O O . ASP B 1 264 ? 11.547 -24.141 -17.641 1 94.38 264 ASP B O 1
ATOM 6020 N N . PHE B 1 265 ? 11.148 -24.75 -15.547 1 95.62 265 PHE B N 1
ATOM 6021 C CA . PHE B 1 265 ? 11.203 -23.406 -14.977 1 95.62 265 PHE B CA 1
ATOM 6022 C C . PHE B 1 265 ? 12.523 -22.719 -15.305 1 95.62 265 PHE B C 1
ATOM 6024 O O . PHE B 1 265 ? 12.547 -21.594 -15.789 1 95.62 265 PHE B O 1
ATOM 6031 N N . ASP B 1 266 ? 13.641 -23.391 -15.109 1 90.31 266 ASP B N 1
ATOM 6032 C CA . ASP B 1 266 ? 14.961 -22.781 -15.266 1 90.31 266 ASP B CA 1
ATOM 6033 C C . ASP B 1 266 ? 15.289 -22.562 -16.734 1 90.31 266 ASP B C 1
ATOM 6035 O O . ASP B 1 266 ? 16 -21.609 -17.094 1 90.31 266 ASP B O 1
ATOM 6039 N N . GLU B 1 267 ? 14.781 -23.422 -17.562 1 90.94 267 GLU B N 1
ATOM 6040 C CA . GLU B 1 267 ? 14.977 -23.234 -19 1 90.94 267 GLU B CA 1
ATOM 6041 C C . GLU B 1 267 ? 14.281 -21.969 -19.484 1 90.94 267 GLU B C 1
ATOM 6043 O O . GLU B 1 267 ? 14.828 -21.25 -20.312 1 90.94 267 GLU B O 1
ATOM 6048 N N . LEU B 1 268 ? 13.102 -21.703 -18.922 1 93.06 268 LEU B N 1
ATOM 6049 C CA . LEU B 1 268 ? 12.289 -20.578 -19.375 1 93.06 268 LEU B CA 1
ATOM 6050 C C . LEU B 1 268 ? 12.742 -19.281 -18.703 1 93.06 268 LEU B C 1
ATOM 6052 O O . LEU B 1 268 ? 12.594 -18.203 -19.281 1 93.06 268 LEU B O 1
ATOM 6056 N N . ASN B 1 269 ? 13.258 -19.422 -17.469 1 90.81 269 ASN B N 1
ATOM 6057 C CA . ASN B 1 269 ? 13.57 -18.234 -16.688 1 90.81 269 ASN B CA 1
ATOM 6058 C C . ASN B 1 269 ? 15.062 -18.156 -16.359 1 90.81 269 ASN B C 1
ATOM 6060 O O . ASN B 1 269 ? 15.469 -17.438 -15.445 1 90.81 269 ASN B O 1
ATOM 6064 N N . GLY B 1 270 ? 15.812 -18.938 -17.047 1 77.56 270 GLY B N 1
ATOM 6065 C CA . GLY B 1 270 ? 17.219 -19.047 -16.688 1 77.56 270 GLY B CA 1
ATOM 6066 C C . GLY B 1 270 ? 18.016 -17.781 -16.938 1 77.56 270 GLY B C 1
ATOM 6067 O O . GLY B 1 270 ? 17.578 -16.906 -17.688 1 77.56 270 GLY B O 1
ATOM 6068 N N . HIS B 1 271 ? 18.906 -17.594 -15.93 1 71.44 271 HIS B N 1
ATOM 6069 C CA . HIS B 1 271 ? 19.875 -16.516 -16.062 1 71.44 271 HIS B CA 1
ATOM 6070 C C . HIS B 1 271 ? 21 -16.906 -17.016 1 71.44 271 HIS B C 1
ATOM 6072 O O . HIS B 1 271 ? 21.391 -18.078 -17.078 1 71.44 271 HIS B O 1
ATOM 6078 N N . LYS B 1 272 ? 21.297 -16.141 -18.016 1 62.72 272 LYS B N 1
ATOM 6079 C CA . LYS B 1 272 ? 22.25 -16.438 -19.078 1 62.72 272 LYS B CA 1
ATOM 6080 C C . LYS B 1 272 ? 23.688 -16.297 -18.562 1 62.72 272 LYS B C 1
ATOM 6082 O O . LYS B 1 272 ? 24.641 -16.609 -19.297 1 62.72 272 LYS B O 1
ATOM 6087 N N . GLY B 1 273 ? 23.844 -16.234 -17.156 1 62.97 273 GLY B N 1
ATOM 6088 C CA . GLY B 1 273 ? 25.234 -16.031 -16.75 1 62.97 273 GLY B CA 1
ATOM 6089 C C . GLY B 1 273 ? 25.797 -17.172 -15.945 1 62.97 273 GLY B C 1
ATOM 6090 O O . GLY B 1 273 ? 25.078 -18.078 -15.547 1 62.97 273 GLY B O 1
ATOM 6091 N N . PRO B 1 274 ? 27.141 -17.281 -15.969 1 69.44 274 PRO B N 1
ATOM 6092 C CA . PRO B 1 274 ? 27.781 -18.328 -15.172 1 69.44 274 PRO B CA 1
ATOM 6093 C C . PRO B 1 274 ? 27.438 -18.234 -13.688 1 69.44 274 PRO B C 1
ATOM 6095 O O . PRO B 1 274 ? 27.188 -17.141 -13.18 1 69.44 274 PRO B O 1
ATOM 6098 N N . PRO B 1 275 ? 27.203 -19.469 -13.117 1 70.25 275 PRO B N 1
ATOM 6099 C CA . PRO B 1 275 ? 26.953 -19.453 -11.672 1 70.25 275 PRO B CA 1
ATOM 6100 C C . PRO B 1 275 ? 28.062 -18.734 -10.898 1 70.25 275 PRO B C 1
ATOM 6102 O O . PRO B 1 275 ? 29.219 -18.75 -11.312 1 70.25 275 PRO B O 1
ATOM 6105 N N . ARG B 1 276 ? 27.688 -17.938 -9.945 1 74.81 276 ARG B N 1
ATOM 6106 C CA . ARG B 1 276 ? 28.641 -17.219 -9.086 1 74.81 276 ARG B CA 1
ATOM 6107 C C . ARG B 1 276 ? 28.688 -17.844 -7.695 1 74.81 276 ARG B C 1
ATOM 6109 O O . ARG B 1 276 ? 27.75 -18.516 -7.273 1 74.81 276 ARG B O 1
ATOM 6116 N N . ALA B 1 277 ? 29.844 -17.703 -7.098 1 79.38 277 ALA B N 1
ATOM 6117 C CA . ALA B 1 277 ? 30 -18.156 -5.715 1 79.38 277 ALA B CA 1
ATOM 6118 C C . ALA B 1 277 ? 29.016 -17.406 -4.797 1 79.38 277 ALA B C 1
ATOM 6120 O O . ALA B 1 277 ? 28.656 -16.266 -5.07 1 79.38 277 ALA B O 1
ATOM 6121 N N . THR B 1 278 ? 28.562 -18.219 -3.828 1 82 278 THR B N 1
ATOM 6122 C CA . THR B 1 278 ? 27.672 -17.641 -2.836 1 82 278 THR B CA 1
ATOM 6123 C C . THR B 1 278 ? 28.312 -16.422 -2.174 1 82 278 THR B C 1
ATOM 6125 O O . THR B 1 278 ? 29.438 -16.5 -1.673 1 82 278 THR B O 1
ATOM 6128 N N . ASN B 1 279 ? 27.609 -15.32 -2.318 1 88.94 279 ASN B N 1
ATOM 6129 C CA . ASN B 1 279 ? 28.078 -14.078 -1.722 1 88.94 279 ASN B CA 1
ATOM 6130 C C . ASN B 1 279 ? 27.047 -13.469 -0.788 1 88.94 279 ASN B C 1
ATOM 6132 O O . ASN B 1 279 ? 26.141 -12.758 -1.236 1 88.94 279 ASN B O 1
ATOM 6136 N N . ILE B 1 280 ? 27.188 -13.805 0.44 1 92.56 280 ILE B N 1
ATOM 6137 C CA . ILE B 1 280 ? 26.344 -13.25 1.492 1 92.56 280 ILE B CA 1
ATOM 6138 C C . ILE B 1 280 ? 27.125 -12.188 2.273 1 92.56 280 ILE B C 1
ATOM 6140 O O . ILE B 1 280 ? 28.141 -12.492 2.9 1 92.56 280 ILE B O 1
ATOM 6144 N N . ILE B 1 281 ? 26.656 -11.016 2.248 1 93 281 ILE B N 1
ATOM 6145 C CA . ILE B 1 281 ? 27.359 -9.867 2.811 1 93 281 ILE B CA 1
ATOM 6146 C C . ILE B 1 281 ? 26.719 -9.461 4.133 1 93 281 ILE B C 1
ATOM 6148 O O . ILE B 1 281 ? 25.531 -9.094 4.168 1 93 281 ILE B O 1
ATOM 6152 N N . LEU B 1 282 ? 27.469 -9.5 5.156 1 91.25 282 LEU B N 1
ATOM 6153 C CA . LEU B 1 282 ? 27 -9.117 6.484 1 91.25 282 LEU B CA 1
ATOM 6154 C C . LEU B 1 282 ? 27.5 -7.734 6.871 1 91.25 282 LEU B C 1
ATOM 6156 O O . LEU B 1 282 ? 26.875 -7.043 7.672 1 91.25 282 LEU B O 1
ATOM 6160 N N . ASP B 1 283 ? 28.641 -7.391 6.383 1 90.94 283 ASP B N 1
ATOM 6161 C CA . ASP B 1 283 ? 29.281 -6.102 6.586 1 90.94 283 ASP B CA 1
ATOM 6162 C C . ASP B 1 283 ? 30.266 -5.793 5.449 1 90.94 283 ASP B C 1
ATOM 6164 O O . ASP B 1 283 ? 30.422 -6.605 4.535 1 90.94 283 ASP B O 1
ATOM 6168 N N . CYS B 1 284 ? 30.75 -4.605 5.449 1 90.69 284 CYS B N 1
ATOM 6169 C CA . CYS B 1 284 ? 31.625 -4.188 4.367 1 90.69 284 CYS B CA 1
ATOM 6170 C C . CYS B 1 284 ? 33.094 -4.395 4.738 1 90.69 284 CYS B C 1
ATOM 6172 O O . CYS B 1 284 ? 33.969 -3.766 4.16 1 90.69 284 CYS B O 1
ATOM 6174 N N . GLY B 1 285 ? 33.312 -5.227 5.621 1 80.69 285 GLY B N 1
ATOM 6175 C CA . GLY B 1 285 ? 34.688 -5.625 5.949 1 80.69 285 GLY B CA 1
ATOM 6176 C C . GLY B 1 285 ? 35.438 -4.566 6.723 1 80.69 285 GLY B C 1
ATOM 6177 O O . GLY B 1 285 ? 34.906 -3.953 7.645 1 80.69 285 GLY B O 1
ATOM 6178 N N . TYR B 1 286 ? 36.656 -4.316 6.25 1 74.44 286 TYR B N 1
ATOM 6179 C CA . TYR B 1 286 ? 37.625 -3.582 7.043 1 74.44 286 TYR B CA 1
ATOM 6180 C C . TYR B 1 286 ? 37.531 -2.086 6.77 1 74.44 286 TYR B C 1
ATOM 6182 O O . TYR B 1 286 ? 38.375 -1.312 7.234 1 74.44 286 TYR B O 1
ATOM 6190 N N . TYR B 1 287 ? 36.531 -1.715 6.211 1 75.69 287 TYR B N 1
ATOM 6191 C CA . TYR B 1 287 ? 36.438 -0.284 5.949 1 75.69 287 TYR B CA 1
ATOM 6192 C C . TYR B 1 287 ? 36.031 0.472 7.211 1 75.69 287 TYR B C 1
ATOM 6194 O O . TYR B 1 287 ? 35.25 -0.032 8.023 1 75.69 287 TYR B O 1
ATOM 6202 N N . GLU B 1 288 ? 36.594 1.635 7.363 1 75.25 288 GLU B N 1
ATOM 6203 C CA . GLU B 1 288 ? 36.312 2.457 8.539 1 75.25 288 GLU B CA 1
ATOM 6204 C C . GLU B 1 288 ? 34.938 3.094 8.469 1 75.25 288 GLU B C 1
ATOM 6206 O O . GLU B 1 288 ? 34.281 3.293 9.5 1 75.25 288 GLU B O 1
ATOM 6211 N N . ASN B 1 289 ? 34.531 3.127 7.27 1 84.94 289 ASN B N 1
ATOM 6212 C CA . ASN B 1 289 ? 33.25 3.822 7.098 1 84.94 289 ASN B CA 1
ATOM 6213 C C . ASN B 1 289 ? 32.094 2.844 6.98 1 84.94 289 ASN B C 1
ATOM 6215 O O . ASN B 1 289 ? 32.281 1.629 7.043 1 84.94 289 ASN B O 1
ATOM 6219 N N . PHE B 1 290 ? 30.938 3.324 7.07 1 89 290 PHE B N 1
ATOM 6220 C CA . PHE B 1 290 ? 29.734 2.512 7.02 1 89 290 PHE B CA 1
ATOM 6221 C C . PHE B 1 290 ? 29.062 2.623 5.652 1 89 290 PHE B C 1
ATOM 6223 O O . PHE B 1 290 ? 29.328 3.561 4.898 1 89 290 PHE B O 1
ATOM 6230 N N . LEU B 1 291 ? 28.344 1.595 5.312 1 93.06 291 LEU B N 1
ATOM 6231 C CA . LEU B 1 291 ? 27.406 1.647 4.199 1 93.06 291 LEU B CA 1
ATOM 6232 C C . LEU B 1 291 ? 26 2.021 4.684 1 93.06 291 LEU B C 1
ATOM 6234 O O . LEU B 1 291 ? 25.547 1.526 5.715 1 93.06 291 LEU B O 1
ATOM 6238 N N . PHE B 1 292 ? 25.453 2.975 3.994 1 94.62 292 PHE B N 1
ATOM 6239 C CA . PHE B 1 292 ? 24.078 3.367 4.301 1 94.62 292 PHE B CA 1
ATOM 6240 C C . PHE B 1 292 ? 23.125 2.918 3.197 1 94.62 292 PHE B C 1
ATOM 6242 O O . PHE B 1 292 ? 23.344 3.234 2.023 1 94.62 292 PHE B O 1
ATOM 6249 N N . VAL B 1 293 ? 22.109 2.068 3.635 1 96.94 293 VAL B N 1
ATOM 6250 C CA . VAL B 1 293 ? 21.125 1.63 2.656 1 96.94 293 VAL B CA 1
ATOM 6251 C C . VAL B 1 293 ? 19.719 2.002 3.137 1 96.94 293 VAL B C 1
ATOM 6253 O O . VAL B 1 293 ? 19.516 2.283 4.32 1 96.94 293 VAL B O 1
ATOM 6256 N N . MET B 1 294 ? 18.844 2.111 2.184 1 98 294 MET B N 1
ATOM 6257 C CA . MET B 1 294 ? 17.438 2.363 2.451 1 98 294 MET B CA 1
ATOM 6258 C C . MET B 1 294 ? 16.562 1.205 1.964 1 98 294 MET B C 1
ATOM 6260 O O . MET B 1 294 ? 16.938 0.501 1.023 1 98 294 MET B O 1
ATOM 6264 N N . TYR B 1 295 ? 15.484 0.974 2.656 1 97.56 295 TYR B N 1
ATOM 6265 C CA . TYR B 1 295 ? 14.594 -0.067 2.164 1 97.56 295 TYR B CA 1
ATOM 6266 C C . TYR B 1 295 ? 13.133 0.318 2.385 1 97.56 295 TYR B C 1
ATOM 6268 O O . TYR B 1 295 ? 12.828 1.182 3.213 1 97.56 295 TYR B O 1
ATOM 6276 N N . VAL B 1 296 ? 12.281 -0.195 1.522 1 96 296 VAL B N 1
ATOM 6277 C CA . VAL B 1 296 ? 10.836 -0.002 1.566 1 96 296 VAL B CA 1
ATOM 6278 C C . VAL B 1 296 ? 10.133 -1.356 1.646 1 96 296 VAL B C 1
ATOM 6280 O O . VAL B 1 296 ? 9.977 -2.041 0.633 1 96 296 VAL B O 1
ATOM 6283 N N . PRO B 1 297 ? 9.641 -1.676 2.818 1 89.38 297 PRO B N 1
ATOM 6284 C CA . PRO B 1 297 ? 9.031 -3 2.969 1 89.38 297 PRO B CA 1
ATOM 6285 C C . PRO B 1 297 ? 7.609 -3.057 2.426 1 89.38 297 PRO B C 1
ATOM 6287 O O . PRO B 1 297 ? 7.117 -4.137 2.084 1 89.38 297 PRO B O 1
ATOM 6290 N N . LEU B 1 298 ? 6.906 -1.894 2.445 1 84.31 298 LEU B N 1
ATOM 6291 C CA . LEU B 1 298 ? 5.508 -1.858 2.029 1 84.31 298 LEU B CA 1
ATOM 6292 C C . LEU B 1 298 ? 5.188 -0.551 1.313 1 84.31 298 LEU B C 1
ATOM 6294 O O . LEU B 1 298 ? 5.902 0.441 1.474 1 84.31 298 LEU B O 1
ATOM 6298 N N . VAL B 1 299 ? 4.113 -0.643 0.562 1 82.62 299 VAL B N 1
ATOM 6299 C CA . VAL B 1 299 ? 3.648 0.563 -0.115 1 82.62 299 VAL B CA 1
ATOM 6300 C C . VAL B 1 299 ? 2.854 1.428 0.859 1 82.62 299 VAL B C 1
ATOM 6302 O O . VAL B 1 299 ? 1.869 0.971 1.444 1 82.62 299 VAL B O 1
ATOM 6305 N N . SER B 1 300 ? 3.301 2.627 1.067 1 81.56 300 SER B N 1
ATOM 6306 C CA . SER B 1 300 ? 2.613 3.588 1.924 1 81.56 300 SER B CA 1
ATOM 6307 C C . SER B 1 300 ? 2.799 5.016 1.415 1 81.56 300 SER B C 1
ATOM 6309 O O . SER B 1 300 ? 3.703 5.281 0.621 1 81.56 300 SER B O 1
ATOM 6311 N N . LYS B 1 301 ? 1.917 5.863 1.83 1 78.56 301 LYS B N 1
ATOM 6312 C CA . LYS B 1 301 ? 2.045 7.27 1.458 1 78.56 301 LYS B CA 1
ATOM 6313 C C . LYS B 1 301 ? 3.383 7.84 1.92 1 78.56 301 LYS B C 1
ATOM 6315 O O . LYS B 1 301 ? 4.031 8.586 1.185 1 78.56 301 LYS B O 1
ATOM 6320 N N . GLN B 1 302 ? 3.703 7.41 3.088 1 85 302 GLN B N 1
ATOM 6321 C CA . GLN B 1 302 ? 4.977 7.871 3.631 1 85 302 GLN B CA 1
ATOM 6322 C C . GLN B 1 302 ? 6.145 7.375 2.785 1 85 302 GLN B C 1
ATOM 6324 O O . GLN B 1 302 ? 7.066 8.133 2.486 1 85 302 GLN B O 1
ATOM 6329 N N . ALA B 1 303 ? 6.133 6.137 2.418 1 92.12 303 ALA B N 1
ATOM 6330 C CA . ALA B 1 303 ? 7.207 5.582 1.601 1 92.12 303 ALA B CA 1
ATOM 6331 C C . ALA B 1 303 ? 7.297 6.293 0.254 1 92.12 303 ALA B C 1
ATOM 6333 O O . ALA B 1 303 ? 8.391 6.645 -0.198 1 92.12 303 ALA B O 1
ATOM 6334 N N . ILE B 1 304 ? 6.18 6.473 -0.335 1 89.5 304 ILE B N 1
ATOM 6335 C CA . ILE B 1 304 ? 6.137 7.152 -1.625 1 89.5 304 ILE B CA 1
ATOM 6336 C C . ILE B 1 304 ? 6.68 8.57 -1.479 1 89.5 304 ILE B C 1
ATOM 6338 O O . ILE B 1 304 ? 7.508 9.016 -2.281 1 89.5 304 ILE B O 1
ATOM 6342 N N . TYR B 1 305 ? 6.262 9.188 -0.42 1 90.06 305 TYR B N 1
ATOM 6343 C CA . TYR B 1 305 ? 6.734 10.539 -0.145 1 90.06 305 TYR B CA 1
ATOM 6344 C C . TYR B 1 305 ? 8.25 10.555 0.046 1 90.06 305 TYR B C 1
ATOM 6346 O O . TYR B 1 305 ? 8.945 11.391 -0.541 1 90.06 305 TYR B O 1
ATOM 6354 N N . ALA B 1 306 ? 8.727 9.703 0.811 1 94.81 306 ALA B N 1
ATOM 6355 C CA . ALA B 1 306 ? 10.164 9.641 1.067 1 94.81 306 ALA B CA 1
ATOM 6356 C C . ALA B 1 306 ? 10.945 9.406 -0.224 1 94.81 306 ALA B C 1
ATOM 6358 O O . ALA B 1 306 ? 12 10 -0.436 1 94.81 306 ALA B O 1
ATOM 6359 N N . LEU B 1 307 ? 10.453 8.586 -1.046 1 96.19 307 LEU B N 1
ATOM 6360 C CA . LEU B 1 307 ? 11.133 8.273 -2.297 1 96.19 307 LEU B CA 1
ATOM 6361 C C . LEU B 1 307 ? 11.094 9.469 -3.25 1 96.19 307 LEU B C 1
ATOM 6363 O O . LEU B 1 307 ? 12.039 9.695 -4.008 1 96.19 307 LEU B O 1
ATOM 6367 N N . GLU B 1 308 ? 10.016 10.156 -3.221 1 92.5 308 GLU B N 1
ATOM 6368 C CA . GLU B 1 308 ? 9.945 11.375 -4.027 1 92.5 308 GLU B CA 1
ATOM 6369 C C . GLU B 1 308 ? 10.953 12.414 -3.545 1 92.5 308 GLU B C 1
ATOM 6371 O O . GLU B 1 308 ? 11.562 13.117 -4.355 1 92.5 308 GLU B O 1
ATOM 6376 N N . VAL B 1 309 ? 11.039 12.484 -2.262 1 93.62 309 VAL B N 1
ATOM 6377 C CA . VAL B 1 309 ? 12.039 13.383 -1.685 1 93.62 309 VAL B CA 1
ATOM 6378 C C . VAL B 1 309 ? 13.438 12.945 -2.121 1 93.62 309 VAL B C 1
ATOM 6380 O O . VAL B 1 309 ? 14.266 13.781 -2.486 1 93.62 309 VAL B O 1
ATOM 6383 N N . LEU B 1 310 ? 13.68 11.688 -2.076 1 95.25 310 LEU B N 1
ATOM 6384 C CA . LEU B 1 310 ? 14.961 11.156 -2.512 1 95.25 310 LEU B CA 1
ATOM 6385 C C . LEU B 1 310 ? 15.234 11.516 -3.971 1 95.25 310 LEU B C 1
ATOM 6387 O O . LEU B 1 310 ? 16.344 11.922 -4.316 1 95.25 310 LEU B O 1
ATOM 6391 N N . GLN B 1 311 ? 14.281 11.367 -4.762 1 92.75 311 GLN B N 1
ATOM 6392 C CA . GLN B 1 311 ? 14.414 11.695 -6.176 1 92.75 311 GLN B CA 1
ATOM 6393 C C . GLN B 1 311 ? 14.734 13.172 -6.375 1 92.75 311 GLN B C 1
ATOM 6395 O O . GLN B 1 311 ? 15.609 13.523 -7.176 1 92.75 311 GLN B O 1
ATOM 6400 N N . ALA B 1 312 ? 14.039 13.961 -5.668 1 88.44 312 ALA B N 1
ATOM 6401 C CA . ALA B 1 312 ? 14.273 15.398 -5.762 1 88.44 312 ALA B CA 1
ATOM 6402 C C . ALA B 1 312 ? 15.672 15.758 -5.281 1 88.44 312 ALA B C 1
ATOM 6404 O O . ALA B 1 312 ? 16.328 16.641 -5.848 1 88.44 312 ALA B O 1
ATOM 6405 N N . PHE B 1 313 ? 16.109 15.109 -4.289 1 89.75 313 PHE B N 1
ATOM 6406 C CA . PHE B 1 313 ? 17.438 15.352 -3.721 1 89.75 313 PHE B CA 1
ATOM 6407 C C . PHE B 1 313 ? 18.531 14.906 -4.684 1 89.75 313 PHE B C 1
ATOM 6409 O O . PHE B 1 313 ? 19.516 15.617 -4.875 1 89.75 313 PHE B O 1
ATOM 6416 N N . SER B 1 314 ? 18.359 13.773 -5.207 1 88.56 314 SER B N 1
ATOM 6417 C CA . SER B 1 314 ? 19.406 13.203 -6.055 1 88.56 314 SER B CA 1
ATOM 6418 C C . SER B 1 314 ? 19.562 14.008 -7.344 1 88.56 314 SER B C 1
ATOM 6420 O O . SER B 1 314 ? 20.688 14.195 -7.824 1 88.56 314 SER B O 1
ATOM 6422 N N . GLY B 1 315 ? 18.484 14.477 -7.875 1 81.38 315 GLY B N 1
ATOM 6423 C CA . GLY B 1 315 ? 18.578 15.141 -9.164 1 81.38 315 GLY B CA 1
ATOM 6424 C C . GLY B 1 315 ? 19.219 14.281 -10.234 1 81.38 315 GLY B C 1
ATOM 6425 O O . GLY B 1 315 ? 18.797 13.141 -10.453 1 81.38 315 GLY B O 1
ATOM 6426 N N . PRO B 1 316 ? 20.25 14.812 -10.82 1 85 316 PRO B N 1
ATOM 6427 C CA . PRO B 1 316 ? 20.922 14.039 -11.867 1 85 316 PRO B CA 1
ATOM 6428 C C . PRO B 1 316 ? 22.078 13.195 -11.328 1 85 316 PRO B C 1
ATOM 6430 O O . PRO B 1 316 ? 22.688 12.438 -12.086 1 85 316 PRO B O 1
ATOM 6433 N N . ARG B 1 317 ? 22.359 13.297 -10.109 1 87.75 317 ARG B N 1
ATOM 6434 C CA . ARG B 1 317 ? 23.469 12.57 -9.5 1 87.75 317 ARG B CA 1
ATOM 6435 C C . ARG B 1 317 ? 23.078 11.125 -9.203 1 87.75 317 ARG B C 1
ATOM 6437 O O . ARG B 1 317 ? 21.953 10.852 -8.805 1 87.75 317 ARG B O 1
ATOM 6444 N N . PHE B 1 318 ? 24.047 10.25 -9.367 1 92.12 318 PHE B N 1
ATOM 6445 C CA . PHE B 1 318 ? 23.859 8.852 -9 1 92.12 318 PHE B CA 1
ATOM 6446 C C . PHE B 1 318 ? 24.422 8.586 -7.602 1 92.12 318 PHE B C 1
ATOM 6448 O O . PHE B 1 318 ? 25.609 8.781 -7.352 1 92.12 318 PHE B O 1
ATOM 6455 N N . LEU B 1 319 ? 23.609 8.227 -6.73 1 93.38 319 LEU B N 1
ATOM 6456 C CA . LEU B 1 319 ? 24 7.953 -5.352 1 93.38 319 LEU B CA 1
ATOM 6457 C C . LEU B 1 319 ? 24.672 6.594 -5.234 1 93.38 319 LEU B C 1
ATOM 6459 O O . LEU B 1 319 ? 24.203 5.605 -5.801 1 93.38 319 LEU B O 1
ATOM 6463 N N . GLN B 1 320 ? 25.719 6.504 -4.52 1 91.19 320 GLN B N 1
ATOM 6464 C CA . GLN B 1 320 ? 26.516 5.281 -4.43 1 91.19 320 GLN B CA 1
ATOM 6465 C C . GLN B 1 320 ? 25.953 4.336 -3.371 1 91.19 320 GLN B C 1
ATOM 6467 O O . GLN B 1 320 ? 26.594 3.348 -3.012 1 91.19 320 GLN B O 1
ATOM 6472 N N . THR B 1 321 ? 24.812 4.582 -2.926 1 94.38 321 THR B N 1
ATOM 6473 C CA . THR B 1 321 ? 24.125 3.707 -1.989 1 94.38 321 THR B CA 1
ATOM 6474 C C . THR B 1 321 ? 23.031 2.904 -2.703 1 94.38 321 THR B C 1
ATOM 6476 O O . THR B 1 321 ? 23.031 2.822 -3.932 1 94.38 321 THR B O 1
ATOM 6479 N N . ALA B 1 322 ? 22.25 2.15 -1.893 1 96.31 322 ALA B N 1
ATOM 6480 C CA . ALA B 1 322 ? 21.234 1.306 -2.525 1 96.31 322 ALA B CA 1
ATOM 6481 C C . ALA B 1 322 ? 19.875 1.489 -1.862 1 96.31 322 ALA B C 1
ATOM 6483 O O . ALA B 1 322 ? 19.797 1.852 -0.686 1 96.31 322 ALA B O 1
ATOM 6484 N N . LEU B 1 323 ? 18.938 1.367 -2.686 1 97.88 323 LEU B N 1
ATOM 6485 C CA . LEU B 1 323 ? 17.531 1.358 -2.27 1 97.88 323 LEU B CA 1
ATOM 6486 C C . LEU B 1 323 ? 16.906 -0.013 -2.496 1 97.88 323 LEU B C 1
ATOM 6488 O O . LEU B 1 323 ? 16.75 -0.446 -3.641 1 97.88 323 LEU B O 1
ATOM 6492 N N . PHE B 1 324 ? 16.594 -0.702 -1.404 1 98 324 PHE B N 1
ATOM 6493 C CA . PHE B 1 324 ? 15.961 -2.014 -1.482 1 98 324 PHE B CA 1
ATOM 6494 C C . PHE B 1 324 ? 14.445 -1.887 -1.448 1 98 324 PHE B C 1
ATOM 6496 O O . PHE B 1 324 ? 13.875 -1.426 -0.455 1 98 324 PHE B O 1
ATOM 6503 N N . LEU B 1 325 ? 13.844 -2.275 -2.518 1 97.31 325 LEU B N 1
ATOM 6504 C CA . LEU B 1 325 ? 12.391 -2.186 -2.635 1 97.31 325 LEU B CA 1
ATOM 6505 C C . LEU B 1 325 ? 11.75 -3.568 -2.559 1 97.31 325 LEU B C 1
ATOM 6507 O O . LEU B 1 325 ? 12.305 -4.543 -3.074 1 97.31 325 LEU B O 1
ATOM 6511 N N . SER B 1 326 ? 10.57 -3.598 -1.959 1 94.56 326 SER B N 1
ATOM 6512 C CA . SER B 1 326 ? 9.828 -4.852 -1.914 1 94.56 326 SER B CA 1
ATOM 6513 C C . SER B 1 326 ? 9.203 -5.168 -3.268 1 94.56 326 SER B C 1
ATOM 6515 O O . SER B 1 326 ? 9.016 -4.277 -4.098 1 94.56 326 SER B O 1
ATOM 6517 N N . ARG B 1 327 ? 8.859 -6.453 -3.389 1 92.19 327 ARG B N 1
ATOM 6518 C CA . ARG B 1 327 ? 8.156 -6.895 -4.59 1 92.19 327 ARG B CA 1
ATOM 6519 C C . ARG B 1 327 ? 6.887 -6.082 -4.809 1 92.19 327 ARG B C 1
ATOM 6521 O O . ARG B 1 327 ? 6.633 -5.605 -5.918 1 92.19 327 ARG B O 1
ATOM 6528 N N . ASN B 1 328 ? 6.176 -5.926 -3.721 1 87.06 328 ASN B N 1
ATOM 6529 C CA . ASN B 1 328 ? 4.902 -5.219 -3.797 1 87.06 328 ASN B CA 1
ATOM 6530 C C . ASN B 1 328 ? 5.09 -3.785 -4.285 1 87.06 328 ASN B C 1
ATOM 6532 O O . ASN B 1 328 ? 4.293 -3.289 -5.086 1 87.06 328 ASN B O 1
ATOM 6536 N N . PHE B 1 329 ? 6.125 -3.199 -3.881 1 92.38 329 PHE B N 1
ATOM 6537 C CA . PHE B 1 329 ? 6.363 -1.818 -4.285 1 92.38 329 PHE B CA 1
ATOM 6538 C C . PHE B 1 329 ? 6.738 -1.742 -5.762 1 92.38 329 PHE B C 1
ATOM 6540 O O . PHE B 1 329 ? 6.18 -0.934 -6.508 1 92.38 329 PHE B O 1
ATOM 6547 N N . ILE B 1 330 ? 7.613 -2.564 -6.207 1 93.94 330 ILE B N 1
ATOM 6548 C CA . ILE B 1 330 ? 8.125 -2.525 -7.57 1 93.94 330 ILE B CA 1
ATOM 6549 C C . ILE B 1 330 ? 7 -2.824 -8.555 1 93.94 330 ILE B C 1
ATOM 6551 O O . ILE B 1 330 ? 6.863 -2.146 -9.578 1 93.94 330 ILE B O 1
ATOM 6555 N N . VAL B 1 331 ? 6.188 -3.77 -8.188 1 88.38 331 VAL B N 1
ATOM 6556 C CA . VAL B 1 331 ? 5.137 -4.223 -9.094 1 88.38 331 VAL B CA 1
ATOM 6557 C C . VAL B 1 331 ? 4.016 -3.184 -9.148 1 88.38 331 VAL B C 1
ATOM 6559 O O . VAL B 1 331 ? 3.434 -2.947 -10.211 1 88.38 331 VAL B O 1
ATOM 6562 N N . ASN B 1 332 ? 3.803 -2.502 -8.062 1 81.81 332 ASN B N 1
ATOM 6563 C CA . ASN B 1 332 ? 2.666 -1.589 -8.008 1 81.81 332 ASN B CA 1
ATOM 6564 C C . ASN B 1 332 ? 3.076 -0.161 -8.352 1 81.81 332 ASN B C 1
ATOM 6566 O O . ASN B 1 332 ? 2.23 0.669 -8.688 1 81.81 332 ASN B O 1
ATOM 6570 N N . GLN B 1 333 ? 4.352 0.128 -8.164 1 88.44 333 GLN B N 1
ATOM 6571 C CA . GLN B 1 333 ? 4.852 1.464 -8.477 1 88.44 333 GLN B CA 1
ATOM 6572 C C . GLN B 1 333 ? 6.02 1.4 -9.453 1 88.44 333 GLN B C 1
ATOM 6574 O O . GLN B 1 333 ? 7.098 1.931 -9.188 1 88.44 333 GLN B O 1
ATOM 6579 N N . PRO B 1 334 ? 5.758 0.849 -10.633 1 90.31 334 PRO B N 1
ATOM 6580 C CA . PRO B 1 334 ? 6.867 0.669 -11.57 1 90.31 334 PRO B CA 1
ATOM 6581 C C . PRO B 1 334 ? 7.414 1.993 -12.094 1 90.31 334 PRO B C 1
ATOM 6583 O O . PRO B 1 334 ? 8.625 2.121 -12.32 1 90.31 334 PRO B O 1
ATOM 6586 N N . SER B 1 335 ? 6.562 2.967 -12.305 1 91.25 335 SER B N 1
ATOM 6587 C CA . SER B 1 335 ? 7.012 4.246 -12.852 1 91.25 335 SER B CA 1
ATOM 6588 C C . SER B 1 335 ? 7.957 4.957 -11.883 1 91.25 335 SER B C 1
ATOM 6590 O O . SER B 1 335 ? 9 5.473 -12.297 1 91.25 335 SER B O 1
ATOM 6592 N N . LEU B 1 336 ? 7.551 4.984 -10.664 1 92.25 336 LEU B N 1
ATOM 6593 C CA . LEU B 1 336 ? 8.414 5.602 -9.664 1 92.25 336 LEU B CA 1
ATOM 6594 C C . LEU B 1 336 ? 9.727 4.832 -9.531 1 92.25 336 LEU B C 1
ATOM 6596 O O . LEU B 1 336 ? 10.797 5.438 -9.43 1 92.25 336 LEU B O 1
ATOM 6600 N N . THR B 1 337 ? 9.664 3.545 -9.57 1 94.81 337 THR B N 1
ATOM 6601 C CA . THR B 1 337 ? 10.859 2.709 -9.492 1 94.81 337 THR B CA 1
ATOM 6602 C C . THR B 1 337 ? 11.797 3 -10.656 1 94.81 337 THR B C 1
ATOM 6604 O O . THR B 1 337 ? 13.008 3.125 -10.469 1 94.81 337 THR B O 1
ATOM 6607 N N . GLU B 1 338 ? 11.25 3.1 -11.781 1 94.25 338 GLU B N 1
ATOM 6608 C CA . GLU B 1 338 ? 12.055 3.383 -12.969 1 94.25 338 GLU B CA 1
ATOM 6609 C C . GLU B 1 338 ? 12.75 4.734 -12.852 1 94.25 338 GLU B C 1
ATOM 6611 O O . GLU B 1 338 ? 13.93 4.859 -13.18 1 94.25 338 GLU B O 1
ATOM 6616 N N . SER B 1 339 ? 12.031 5.676 -12.383 1 91.88 339 SER B N 1
ATOM 6617 C CA . SER B 1 339 ? 12.609 7.004 -12.219 1 91.88 339 SER B CA 1
ATOM 6618 C C . SER B 1 339 ? 13.758 6.98 -11.211 1 91.88 339 SER B C 1
ATOM 6620 O O . SER B 1 339 ? 14.781 7.637 -11.414 1 91.88 339 SER B O 1
ATOM 6622 N N . LEU B 1 340 ? 13.625 6.238 -10.195 1 94 340 LEU B N 1
ATOM 6623 C CA . LEU B 1 340 ? 14.641 6.137 -9.148 1 94 340 LEU B CA 1
ATOM 6624 C C . LEU B 1 340 ? 15.867 5.375 -9.648 1 94 340 LEU B C 1
ATOM 6626 O O . LEU B 1 340 ? 16.984 5.648 -9.219 1 94 340 LEU B O 1
ATOM 6630 N N . ALA B 1 341 ? 15.672 4.465 -10.523 1 93.25 341 ALA B N 1
ATOM 6631 C CA . ALA B 1 341 ? 16.75 3.619 -11.023 1 93.25 341 ALA B CA 1
ATOM 6632 C C . ALA B 1 341 ? 17.797 4.445 -11.758 1 93.25 341 ALA B C 1
ATOM 6634 O O . ALA B 1 341 ? 18.938 3.992 -11.953 1 93.25 341 ALA B O 1
ATOM 6635 N N . HIS B 1 342 ? 17.5 5.641 -12.078 1 91.19 342 HIS B N 1
ATOM 6636 C CA . HIS B 1 342 ? 18.438 6.531 -12.75 1 91.19 342 HIS B CA 1
ATOM 6637 C C . HIS B 1 342 ? 19.391 7.18 -11.758 1 91.19 342 HIS B C 1
ATOM 6639 O O . HIS B 1 342 ? 20.438 7.688 -12.141 1 91.19 342 HIS B O 1
ATOM 6645 N N . SER B 1 343 ? 19.016 7.133 -10.516 1 92.19 343 SER B N 1
ATOM 6646 C CA . SER B 1 343 ? 19.781 7.93 -9.57 1 92.19 343 SER B CA 1
ATOM 6647 C C . SER B 1 343 ? 20.328 7.07 -8.43 1 92.19 343 SER B C 1
ATOM 6649 O O . SER B 1 343 ? 21.109 7.543 -7.605 1 92.19 343 SER B O 1
ATOM 6651 N N . ILE B 1 344 ? 19.938 5.836 -8.398 1 94.81 344 ILE B N 1
ATOM 6652 C CA . ILE B 1 344 ? 20.359 5.02 -7.266 1 94.81 344 ILE B CA 1
ATOM 6653 C C . ILE B 1 344 ? 20.281 3.543 -7.641 1 94.81 344 ILE B C 1
ATOM 6655 O O . ILE B 1 344 ? 19.5 3.152 -8.516 1 94.81 344 ILE B O 1
ATOM 6659 N N . ASN B 1 345 ? 21.094 2.711 -7.004 1 94.62 345 ASN B N 1
ATOM 6660 C CA . ASN B 1 345 ? 21.047 1.265 -7.191 1 94.62 345 ASN B CA 1
ATOM 6661 C C . ASN B 1 345 ? 19.781 0.669 -6.562 1 94.62 345 ASN B C 1
ATOM 6663 O O . ASN B 1 345 ? 19.531 0.864 -5.375 1 94.62 345 ASN B O 1
ATOM 6667 N N . ILE B 1 346 ? 19.094 -0.056 -7.422 1 95.62 346 ILE B N 1
ATOM 6668 C CA . ILE B 1 346 ? 17.859 -0.676 -6.934 1 95.62 346 ILE B CA 1
ATOM 6669 C C . ILE B 1 346 ? 18.141 -2.129 -6.551 1 95.62 346 ILE B C 1
ATOM 6671 O O . ILE B 1 346 ? 18.703 -2.889 -7.34 1 95.62 346 ILE B O 1
ATOM 6675 N N . GLY B 1 347 ? 17.844 -2.453 -5.324 1 96.56 347 GLY B N 1
ATOM 6676 C CA . GLY B 1 347 ? 17.859 -3.826 -4.848 1 96.56 347 GLY B CA 1
ATOM 6677 C C . GLY B 1 347 ? 16.484 -4.352 -4.48 1 96.56 347 GLY B C 1
ATOM 6678 O O . GLY B 1 347 ? 15.508 -3.613 -4.523 1 96.56 347 GLY B O 1
ATOM 6679 N N . LEU B 1 348 ? 16.438 -5.648 -4.188 1 97.44 348 LEU B N 1
ATOM 6680 C CA . LEU B 1 348 ? 15.18 -6.297 -3.826 1 97.44 348 LEU B CA 1
ATOM 6681 C C . LEU B 1 348 ? 15.148 -6.637 -2.34 1 97.44 348 LEU B C 1
ATOM 6683 O O . LEU B 1 348 ? 16.094 -7.238 -1.818 1 97.44 348 LEU B O 1
ATOM 6687 N N . TYR B 1 349 ? 14.086 -6.141 -1.728 1 96.94 349 TYR B N 1
ATOM 6688 C CA . TYR B 1 349 ? 13.836 -6.461 -0.328 1 96.94 349 TYR B CA 1
ATOM 6689 C C . TYR B 1 349 ? 12.883 -7.645 -0.202 1 96.94 349 TYR B C 1
ATOM 6691 O O . TYR B 1 349 ? 11.719 -7.566 -0.615 1 96.94 349 TYR B O 1
ATOM 6699 N N . MET B 1 350 ? 13.375 -8.773 0.427 1 93.69 350 MET B N 1
ATOM 6700 C CA . MET B 1 350 ? 12.562 -9.984 0.501 1 93.69 350 MET B CA 1
ATOM 6701 C C . MET B 1 350 ? 12.406 -10.445 1.945 1 93.69 350 MET B C 1
ATOM 6703 O O . MET B 1 350 ? 13.398 -10.586 2.666 1 93.69 350 MET B O 1
ATOM 6707 N N . VAL B 1 351 ? 11.188 -10.68 2.27 1 87.94 351 VAL B N 1
ATOM 6708 C CA . VAL B 1 351 ? 10.891 -11.219 3.592 1 87.94 351 VAL B CA 1
ATOM 6709 C C . VAL B 1 351 ? 10.195 -12.57 3.453 1 87.94 351 VAL B C 1
ATOM 6711 O O . VAL B 1 351 ? 9.25 -12.711 2.67 1 87.94 351 VAL B O 1
ATOM 6714 N N . ASN B 1 352 ? 10.641 -13.492 4.176 1 81.56 352 ASN B N 1
ATOM 6715 C CA . ASN B 1 352 ? 10 -14.805 4.168 1 81.56 352 ASN B CA 1
ATOM 6716 C C . ASN B 1 352 ? 8.672 -14.781 4.922 1 81.56 352 ASN B C 1
ATOM 6718 O O . ASN B 1 352 ? 8.641 -14.516 6.125 1 81.56 352 ASN B O 1
ATOM 6722 N N . LYS B 1 353 ? 7.66 -15 4.234 1 66.38 353 LYS B N 1
ATOM 6723 C CA . LYS B 1 353 ? 6.332 -15.008 4.84 1 66.38 353 LYS B CA 1
ATOM 6724 C C . LYS B 1 353 ? 5.832 -16.438 5.051 1 66.38 353 LYS B C 1
ATOM 6726 O O . LYS B 1 353 ? 4.762 -16.641 5.629 1 66.38 353 LYS B O 1
ATOM 6731 N N . SER B 1 354 ? 6.633 -17.375 4.477 1 64.12 354 SER B N 1
ATOM 6732 C CA . SER B 1 354 ? 6.113 -18.734 4.453 1 64.12 354 SER B CA 1
ATOM 6733 C C . SER B 1 354 ? 6.625 -19.547 5.645 1 64.12 354 SER B C 1
ATOM 6735 O O . SER B 1 354 ? 7.742 -19.312 6.117 1 64.12 354 SER B O 1
ATOM 6737 N N . THR B 1 355 ? 5.66 -20.094 6.215 1 62.69 355 THR B N 1
ATOM 6738 C CA . THR B 1 355 ? 6.004 -21.047 7.27 1 62.69 355 THR B CA 1
ATOM 6739 C C . THR B 1 355 ? 6.156 -22.453 6.707 1 62.69 355 THR B C 1
ATOM 6741 O O . THR B 1 355 ? 6.258 -23.422 7.461 1 62.69 355 THR B O 1
ATOM 6744 N N . VAL B 1 356 ? 6.207 -22.438 5.379 1 62.56 356 VAL B N 1
ATOM 6745 C CA . VAL B 1 356 ? 6.176 -23.766 4.789 1 62.56 356 VAL B CA 1
ATOM 6746 C C . VAL B 1 356 ? 7.594 -24.328 4.703 1 62.56 356 VAL B C 1
ATOM 6748 O O . VAL B 1 356 ? 8.562 -23.641 5.023 1 62.56 356 VAL B O 1
ATOM 6751 N N . GLY B 1 357 ? 7.773 -25.562 4.191 1 65.44 357 GLY B N 1
ATOM 6752 C CA . GLY B 1 357 ? 9.031 -26.281 4.066 1 65.44 357 GLY B CA 1
ATOM 6753 C C . GLY B 1 357 ? 10.078 -25.516 3.268 1 65.44 357 GLY B C 1
ATOM 6754 O O . GLY B 1 357 ? 9.766 -24.516 2.635 1 65.44 357 GLY B O 1
ATOM 6755 N N . ASN B 1 358 ? 11.258 -25.922 3.195 1 73.38 358 ASN B N 1
ATOM 6756 C CA . ASN B 1 358 ? 12.438 -25.25 2.678 1 73.38 358 ASN B CA 1
ATOM 6757 C C . ASN B 1 358 ? 12.367 -25.062 1.164 1 73.38 358 ASN B C 1
ATOM 6759 O O . ASN B 1 358 ? 12.656 -23.984 0.646 1 73.38 358 ASN B O 1
ATOM 6763 N N . ALA B 1 359 ? 11.867 -26.172 0.467 1 82.31 359 ALA B N 1
ATOM 6764 C CA . ALA B 1 359 ? 11.844 -26.062 -0.99 1 82.31 359 ALA B CA 1
ATOM 6765 C C . ALA B 1 359 ? 10.789 -25.062 -1.452 1 82.31 359 ALA B C 1
ATOM 6767 O O . ALA B 1 359 ? 11.039 -24.266 -2.355 1 82.31 359 ALA B O 1
ATOM 6768 N N . TYR B 1 360 ? 9.727 -25.125 -0.848 1 83.5 360 TYR B N 1
ATOM 6769 C CA . TYR B 1 360 ? 8.656 -24.188 -1.185 1 83.5 360 TYR B CA 1
ATOM 6770 C C . TYR B 1 360 ? 9.07 -22.75 -0.903 1 83.5 360 TYR B C 1
ATOM 6772 O O . TYR B 1 360 ? 8.812 -21.859 -1.713 1 83.5 360 TYR B O 1
ATOM 6780 N N . GLY B 1 361 ? 9.719 -22.609 0.202 1 81.69 361 GLY B N 1
ATOM 6781 C CA . GLY B 1 361 ? 10.203 -21.297 0.561 1 81.69 361 GLY B CA 1
ATOM 6782 C C . GLY B 1 361 ? 11.188 -20.719 -0.444 1 81.69 361 GLY B C 1
ATOM 6783 O O . GLY B 1 361 ? 11.102 -19.547 -0.81 1 81.69 361 GLY B O 1
ATOM 6784 N N . TYR B 1 362 ? 12.031 -21.547 -0.906 1 88.94 362 TYR B N 1
ATOM 6785 C CA . TYR B 1 362 ? 12.984 -21.109 -1.915 1 88.94 362 TYR B CA 1
ATOM 6786 C C . TYR B 1 362 ? 12.281 -20.734 -3.215 1 88.94 362 TYR B C 1
ATOM 6788 O O . TYR B 1 362 ? 12.594 -19.719 -3.836 1 88.94 362 TYR B O 1
ATOM 6796 N N . HIS B 1 363 ? 11.367 -21.625 -3.617 1 91.06 363 HIS B N 1
ATOM 6797 C CA . HIS B 1 363 ? 10.68 -21.359 -4.879 1 91.06 363 HIS B CA 1
ATOM 6798 C C . HIS B 1 363 ? 9.867 -20.078 -4.805 1 91.06 363 HIS B C 1
ATOM 6800 O O . HIS B 1 363 ? 9.773 -19.344 -5.785 1 91.06 363 HIS B O 1
ATOM 6806 N N . GLN B 1 364 ? 9.383 -19.844 -3.701 1 86.88 364 GLN B N 1
ATOM 6807 C CA . GLN B 1 364 ? 8.688 -18.562 -3.527 1 86.88 364 GLN B CA 1
ATOM 6808 C C . GLN B 1 364 ? 9.633 -17.391 -3.709 1 86.88 364 GLN B C 1
ATOM 6810 O O . GLN B 1 364 ? 9.305 -16.422 -4.383 1 86.88 364 GLN B O 1
ATOM 6815 N N . MET B 1 365 ? 10.727 -17.531 -3.08 1 91 365 MET B N 1
ATOM 6816 C CA . MET B 1 365 ? 11.773 -16.516 -3.221 1 91 365 MET B CA 1
ATOM 6817 C C . MET B 1 365 ? 12.172 -16.344 -4.684 1 91 365 MET B C 1
ATOM 6819 O O . MET B 1 365 ? 12.219 -15.219 -5.188 1 91 365 MET B O 1
ATOM 6823 N N . ARG B 1 366 ? 12.43 -17.406 -5.266 1 92.5 366 ARG B N 1
ATOM 6824 C CA . ARG B 1 366 ? 12.836 -17.422 -6.668 1 92.5 366 ARG B CA 1
ATOM 6825 C C . ARG B 1 366 ? 11.766 -16.797 -7.555 1 92.5 366 ARG B C 1
ATOM 6827 O O . ARG B 1 366 ? 12.062 -15.992 -8.43 1 92.5 366 ARG B O 1
ATOM 6834 N N . ASN B 1 367 ? 10.531 -17.219 -7.34 1 93.88 367 ASN B N 1
ATOM 6835 C CA . ASN B 1 367 ? 9.422 -16.719 -8.148 1 93.88 367 ASN B CA 1
ATOM 6836 C C . ASN B 1 367 ? 9.266 -15.211 -8.016 1 93.88 367 ASN B C 1
ATOM 6838 O O . ASN B 1 367 ? 9.023 -14.516 -9 1 93.88 367 ASN B O 1
ATOM 6842 N N . GLU B 1 368 ? 9.438 -14.742 -6.816 1 92.44 368 GLU B N 1
ATOM 6843 C CA . GLU B 1 368 ? 9.391 -13.297 -6.59 1 92.44 368 GLU B CA 1
ATOM 6844 C C . GLU B 1 368 ? 10.508 -12.586 -7.34 1 92.44 368 GLU B C 1
ATOM 6846 O O . GLU B 1 368 ? 10.281 -11.555 -7.973 1 92.44 368 GLU B O 1
ATOM 6851 N N . PHE B 1 369 ? 11.641 -13.156 -7.281 1 94.44 369 PHE B N 1
ATOM 6852 C CA . PHE B 1 369 ? 12.789 -12.586 -7.965 1 94.44 369 PHE B CA 1
ATOM 6853 C C . PHE B 1 369 ? 12.547 -12.508 -9.469 1 94.44 369 PHE B C 1
ATOM 6855 O O . PHE B 1 369 ? 12.812 -11.477 -10.086 1 94.44 369 PHE B O 1
ATOM 6862 N N . VAL B 1 370 ? 12.047 -13.555 -9.977 1 94.56 370 VAL B N 1
ATOM 6863 C CA . VAL B 1 370 ? 11.805 -13.625 -11.414 1 94.56 370 VAL B CA 1
ATOM 6864 C C . VAL B 1 370 ? 10.75 -12.602 -11.82 1 94.56 370 VAL B C 1
ATOM 6866 O O . VAL B 1 370 ? 10.914 -11.898 -12.82 1 94.56 370 VAL B O 1
ATOM 6869 N N . GLU B 1 371 ? 9.719 -12.5 -11.055 1 94.25 371 GLU B N 1
ATOM 6870 C CA . GLU B 1 371 ? 8.664 -11.531 -11.336 1 94.25 371 GLU B CA 1
ATOM 6871 C C . GLU B 1 371 ? 9.219 -10.109 -11.375 1 94.25 371 GLU B C 1
ATOM 6873 O O . GLU B 1 371 ? 8.977 -9.367 -12.336 1 94.25 371 GLU B O 1
ATOM 6878 N N . VAL B 1 372 ? 9.969 -9.797 -10.383 1 94.81 372 VAL B N 1
ATOM 6879 C CA . VAL B 1 372 ? 10.516 -8.453 -10.258 1 94.81 372 VAL B CA 1
ATOM 6880 C C . VAL B 1 372 ? 11.508 -8.188 -11.391 1 94.81 372 VAL B C 1
ATOM 6882 O O . VAL B 1 372 ? 11.516 -7.102 -11.977 1 94.81 372 VAL B O 1
ATOM 6885 N N . SER B 1 373 ? 12.305 -9.188 -11.695 1 92.69 373 SER B N 1
ATOM 6886 C CA . SER B 1 373 ? 13.266 -9.039 -12.781 1 92.69 373 SER B CA 1
ATOM 6887 C C . SER B 1 373 ? 12.562 -8.734 -14.102 1 92.69 373 SER B C 1
ATOM 6889 O O . SER B 1 373 ? 13.031 -7.902 -14.883 1 92.69 373 SER B O 1
ATOM 6891 N N . LYS B 1 374 ? 11.477 -9.352 -14.305 1 90.75 374 LYS B N 1
ATOM 6892 C CA . LYS B 1 374 ? 10.711 -9.117 -15.523 1 90.75 374 LYS B CA 1
ATOM 6893 C C . LYS B 1 374 ? 10.18 -7.688 -15.578 1 90.75 374 LYS B C 1
ATOM 6895 O O . LYS B 1 374 ? 10.227 -7.039 -16.625 1 90.75 374 LYS B O 1
ATOM 6900 N N . VAL B 1 375 ? 9.742 -7.227 -14.477 1 91.25 375 VAL B N 1
ATOM 6901 C CA . VAL B 1 375 ? 9.203 -5.875 -14.406 1 91.25 375 VAL B CA 1
ATOM 6902 C C . VAL B 1 375 ? 10.312 -4.863 -14.68 1 91.25 375 VAL B C 1
ATOM 6904 O O . VAL B 1 375 ? 10.141 -3.93 -15.461 1 91.25 375 VAL B O 1
ATOM 6907 N N . LEU B 1 376 ? 11.406 -5.098 -14.094 1 92.94 376 LEU B N 1
ATOM 6908 C CA . LEU B 1 376 ? 12.523 -4.172 -14.211 1 92.94 376 LEU B CA 1
ATOM 6909 C C . LEU B 1 376 ? 13.086 -4.176 -15.625 1 92.94 376 LEU B C 1
ATOM 6911 O O . LEU B 1 376 ? 13.57 -3.148 -16.109 1 92.94 376 LEU B O 1
ATOM 6915 N N . GLN B 1 377 ? 13.016 -5.258 -16.281 1 88.25 377 GLN B N 1
ATOM 6916 C CA . GLN B 1 377 ? 13.539 -5.383 -17.641 1 88.25 377 GLN B CA 1
ATOM 6917 C C . GLN B 1 377 ? 12.664 -4.633 -18.641 1 88.25 377 GLN B C 1
ATOM 6919 O O . GLN B 1 377 ? 13.102 -4.328 -19.75 1 88.25 377 GLN B O 1
ATOM 6924 N N . GLN B 1 378 ? 11.5 -4.312 -18.25 1 86.88 378 GLN B N 1
ATOM 6925 C CA . GLN B 1 378 ? 10.562 -3.629 -19.141 1 86.88 378 GLN B CA 1
ATOM 6926 C C . GLN B 1 378 ? 10.75 -2.115 -19.062 1 86.88 378 GLN B C 1
ATOM 6928 O O . GLN B 1 378 ? 10.125 -1.373 -19.812 1 86.88 378 GLN B O 1
ATOM 6933 N N . PHE B 1 379 ? 11.602 -1.761 -18.141 1 89.25 379 PHE B N 1
ATOM 6934 C CA . PHE B 1 379 ? 11.836 -0.326 -18.047 1 89.25 379 PHE B CA 1
ATOM 6935 C C . PHE B 1 379 ? 12.383 0.228 -19.344 1 89.25 379 PHE B C 1
ATOM 6937 O O . PHE B 1 379 ? 13.242 -0.388 -19.984 1 89.25 379 PHE B O 1
ATOM 6944 N N . GLU B 1 380 ? 11.828 1.252 -19.922 1 79.62 380 GLU B N 1
ATOM 6945 C CA . GLU B 1 380 ? 12.086 1.812 -21.234 1 79.62 380 GLU B CA 1
ATOM 6946 C C . GLU B 1 380 ? 13.461 2.471 -21.297 1 79.62 380 GLU B C 1
ATOM 6948 O O . GLU B 1 380 ? 14.195 2.305 -22.266 1 79.62 380 GLU B O 1
ATOM 6953 N N . THR B 1 381 ? 13.703 3.221 -20.328 1 71.75 381 THR B N 1
ATOM 6954 C CA . THR B 1 381 ? 14.891 4.062 -20.406 1 71.75 381 THR B CA 1
ATOM 6955 C C . THR B 1 381 ? 16.141 3.287 -20 1 71.75 381 THR B C 1
ATOM 6957 O O . THR B 1 381 ? 17.172 3.354 -20.672 1 71.75 381 THR B O 1
ATOM 6960 N N . ASN B 1 382 ? 16.031 2.535 -18.906 1 71.81 382 ASN B N 1
ATOM 6961 C CA . ASN B 1 382 ? 17.188 1.815 -18.391 1 71.81 382 ASN B CA 1
ATOM 6962 C C . ASN B 1 382 ? 16.781 0.506 -17.719 1 71.81 382 ASN B C 1
ATOM 6964 O O . ASN B 1 382 ? 16.453 0.487 -16.531 1 71.81 382 ASN B O 1
ATOM 6968 N N . PRO B 1 383 ? 16.859 -0.548 -18.625 1 77.75 383 PRO B N 1
ATOM 6969 C CA . PRO B 1 383 ? 16.578 -1.813 -17.938 1 77.75 383 PRO B CA 1
ATOM 6970 C C . PRO B 1 383 ? 17.516 -2.061 -16.75 1 77.75 383 PRO B C 1
ATOM 6972 O O . PRO B 1 383 ? 18.703 -1.719 -16.812 1 77.75 383 PRO B O 1
ATOM 6975 N N . VAL B 1 384 ? 16.891 -2.371 -15.727 1 86.19 384 VAL B N 1
ATOM 6976 C CA . VAL B 1 384 ? 17.609 -2.561 -14.469 1 86.19 384 VAL B CA 1
ATOM 6977 C C . VAL B 1 384 ? 17.734 -4.051 -14.172 1 86.19 384 VAL B C 1
ATOM 6979 O O . VAL B 1 384 ? 16.781 -4.809 -14.336 1 86.19 384 VAL B O 1
ATOM 6982 N N . LYS B 1 385 ? 18.922 -4.445 -13.906 1 87.94 385 LYS B N 1
ATOM 6983 C CA . LYS B 1 385 ? 19.172 -5.793 -13.406 1 87.94 385 LYS B CA 1
ATOM 6984 C C . LYS B 1 385 ? 19.344 -5.793 -11.891 1 87.94 385 LYS B C 1
ATOM 6986 O O . LYS B 1 385 ? 20.094 -4.973 -11.344 1 87.94 385 LYS B O 1
ATOM 6991 N N . ILE B 1 386 ? 18.703 -6.707 -11.297 1 91.44 386 ILE B N 1
ATOM 6992 C CA . ILE B 1 386 ? 18.844 -6.816 -9.852 1 91.44 386 ILE B CA 1
ATOM 6993 C C . ILE B 1 386 ? 20.172 -7.48 -9.508 1 91.44 386 ILE B C 1
ATOM 6995 O O . ILE B 1 386 ? 20.438 -8.609 -9.922 1 91.44 386 ILE B O 1
ATOM 6999 N N . GLN B 1 387 ? 20.891 -6.762 -8.781 1 91.94 387 GLN B N 1
ATOM 7000 C CA . GLN B 1 387 ? 22.172 -7.297 -8.352 1 91.94 387 GLN B CA 1
ATOM 7001 C C . GLN B 1 387 ? 22.203 -7.504 -6.84 1 91.94 387 GLN B C 1
ATOM 7003 O O . GLN B 1 387 ? 23 -8.305 -6.336 1 91.94 387 GLN B O 1
ATOM 7008 N N . TYR B 1 388 ? 21.406 -6.766 -6.23 1 95.31 388 TYR B N 1
ATOM 7009 C CA . TYR B 1 388 ? 21.438 -6.762 -4.773 1 95.31 388 TYR B CA 1
ATOM 7010 C C . TYR B 1 388 ? 20.094 -7.188 -4.199 1 95.31 388 TYR B C 1
ATOM 7012 O O . TYR B 1 388 ? 19.047 -6.699 -4.629 1 95.31 388 TYR B O 1
ATOM 7020 N N . VAL B 1 389 ? 20.188 -8.141 -3.221 1 96.62 389 VAL B N 1
ATOM 7021 C CA . VAL B 1 389 ? 18.969 -8.617 -2.559 1 96.62 389 VAL B CA 1
ATOM 7022 C C . VAL B 1 389 ? 19.172 -8.586 -1.045 1 96.62 389 VAL B C 1
ATOM 7024 O O . VAL B 1 389 ? 20.219 -8.977 -0.542 1 96.62 389 VAL B O 1
ATOM 7027 N N . ASN B 1 390 ? 18.219 -7.996 -0.405 1 96.75 390 ASN B N 1
ATOM 7028 C CA . ASN B 1 390 ? 18.156 -8.109 1.048 1 96.75 390 ASN B CA 1
ATOM 7029 C C . ASN B 1 390 ? 17.141 -9.164 1.479 1 96.75 390 ASN B C 1
ATOM 7031 O O . ASN B 1 390 ? 15.984 -9.125 1.055 1 96.75 390 ASN B O 1
ATOM 7035 N N . THR B 1 391 ? 17.578 -10.133 2.307 1 92.88 391 THR B N 1
ATOM 7036 C CA . THR B 1 391 ? 16.688 -11.211 2.734 1 92.88 391 THR B CA 1
ATOM 7037 C C . THR B 1 391 ? 16.516 -11.195 4.25 1 92.88 391 THR B C 1
ATOM 7039 O O . THR B 1 391 ? 17.469 -10.969 4.992 1 92.88 391 THR B O 1
ATOM 7042 N N . VAL B 1 392 ? 15.266 -11.367 4.605 1 90.31 392 VAL B N 1
ATOM 7043 C CA . VAL B 1 392 ? 14.93 -11.461 6.023 1 90.31 392 VAL B CA 1
ATOM 7044 C C . VAL B 1 392 ? 14.188 -12.766 6.293 1 90.31 392 VAL B C 1
ATOM 7046 O O . VAL B 1 392 ? 13.148 -13.031 5.676 1 90.31 392 VAL B O 1
ATOM 7049 N N . GLY B 1 393 ? 14.648 -13.602 7.152 1 85.81 393 GLY B N 1
ATOM 7050 C CA . GLY B 1 393 ? 13.922 -14.773 7.617 1 85.81 393 GLY B CA 1
ATOM 7051 C C . GLY B 1 393 ? 14.117 -15.984 6.734 1 85.81 393 GLY B C 1
ATOM 7052 O O . GLY B 1 393 ? 13.469 -17.016 6.934 1 85.81 393 GLY B O 1
ATOM 7053 N N . PHE B 1 394 ? 14.984 -15.906 5.75 1 86.75 394 PHE B N 1
ATOM 7054 C CA . PHE B 1 394 ? 15.211 -17.047 4.875 1 86.75 394 PHE B CA 1
ATOM 7055 C C . PHE B 1 394 ? 16.359 -17.906 5.391 1 86.75 394 PHE B C 1
ATOM 7057 O O . PHE B 1 394 ? 17.297 -17.391 6.027 1 86.75 394 PHE B O 1
ATOM 7064 N N . GLU B 1 395 ? 16.281 -19.156 5.047 1 86.06 395 GLU B N 1
ATOM 7065 C CA . GLU B 1 395 ? 17.359 -20.062 5.406 1 86.06 395 GLU B CA 1
ATOM 7066 C C . GLU B 1 395 ? 18.578 -19.859 4.516 1 86.06 395 GLU B C 1
ATOM 7068 O O . GLU B 1 395 ? 18.453 -19.469 3.355 1 86.06 395 GLU B O 1
ATOM 7073 N N . LYS B 1 396 ? 19.734 -20.25 5.055 1 87.06 396 LYS B N 1
ATOM 7074 C CA . LYS B 1 396 ? 21 -20.062 4.355 1 87.06 396 LYS B CA 1
ATOM 7075 C C . LYS B 1 396 ? 21.016 -20.844 3.041 1 87.06 396 LYS B C 1
ATOM 7077 O O . LYS B 1 396 ? 21.578 -20.375 2.047 1 87.06 396 LYS B O 1
ATOM 7082 N N . GLU B 1 397 ? 20.422 -21.922 3.047 1 88.31 397 GLU B N 1
ATOM 7083 C CA . GLU B 1 397 ? 20.422 -22.75 1.844 1 88.31 397 GLU B CA 1
ATOM 7084 C C . GLU B 1 397 ? 19.656 -22.062 0.712 1 88.31 397 GLU B C 1
ATOM 7086 O O . GLU B 1 397 ? 20.094 -22.078 -0.438 1 88.31 397 GLU B O 1
ATOM 7091 N N . ALA B 1 398 ? 18.531 -21.547 1.07 1 89.5 398 ALA B N 1
ATOM 7092 C CA . ALA B 1 398 ? 17.719 -20.828 0.074 1 89.5 398 ALA B CA 1
ATOM 7093 C C . ALA B 1 398 ? 18.484 -19.625 -0.479 1 89.5 398 ALA B C 1
ATOM 7095 O O . ALA B 1 398 ? 18.453 -19.375 -1.685 1 89.5 398 ALA B O 1
ATOM 7096 N N . GLU B 1 399 ? 19.188 -19 0.397 1 90.81 399 GLU B N 1
ATOM 7097 C CA . GLU B 1 399 ? 19.969 -17.828 0.003 1 90.81 399 GLU B CA 1
ATOM 7098 C C . GLU B 1 399 ? 21.125 -18.219 -0.911 1 90.81 399 GLU B C 1
ATOM 7100 O O . GLU B 1 399 ? 21.375 -17.562 -1.924 1 90.81 399 GLU B O 1
ATOM 7105 N N . SER B 1 400 ? 21.781 -19.266 -0.545 1 89.75 400 SER B N 1
ATOM 7106 C CA . SER B 1 400 ? 22.891 -19.766 -1.367 1 89.75 400 SER B CA 1
ATOM 7107 C C . SER B 1 400 ? 22.391 -20.172 -2.756 1 89.75 400 SER B C 1
ATOM 7109 O O . SER B 1 400 ? 23.047 -19.859 -3.758 1 89.75 400 SER B O 1
ATOM 7111 N N . ASN B 1 401 ? 21.281 -20.781 -2.781 1 88.88 401 ASN B N 1
ATOM 7112 C CA . ASN B 1 401 ? 20.719 -21.203 -4.059 1 88.88 401 ASN B CA 1
ATOM 7113 C C . ASN B 1 401 ? 20.391 -20 -4.945 1 88.88 401 ASN B C 1
ATOM 7115 O O . ASN B 1 401 ? 20.672 -20.031 -6.148 1 88.88 401 ASN B O 1
ATOM 7119 N N . LEU B 1 402 ? 19.844 -19.016 -4.301 1 90.62 402 LEU B N 1
ATOM 7120 C CA . LEU B 1 402 ? 19.5 -17.828 -5.074 1 90.62 402 LEU B CA 1
ATOM 7121 C C . LEU B 1 402 ? 20.75 -17.172 -5.629 1 90.62 402 LEU B C 1
ATOM 7123 O O . LEU B 1 402 ? 20.781 -16.75 -6.793 1 90.62 402 LEU B O 1
ATOM 7127 N N . CYS B 1 403 ? 21.781 -17.047 -4.844 1 90.62 403 CYS B N 1
ATOM 7128 C CA . CYS B 1 403 ? 23.047 -16.453 -5.277 1 90.62 403 CYS B CA 1
ATOM 7129 C C . CYS B 1 403 ? 23.609 -17.188 -6.484 1 90.62 403 CYS B C 1
ATOM 7131 O O . CYS B 1 403 ? 24 -16.562 -7.473 1 90.62 403 CYS B O 1
ATOM 7133 N N . ASN B 1 404 ? 23.562 -18.422 -6.363 1 87.62 404 ASN B N 1
ATOM 7134 C CA . ASN B 1 404 ? 24.188 -19.25 -7.387 1 87.62 404 ASN B CA 1
ATOM 7135 C C . ASN B 1 404 ? 23.375 -19.234 -8.68 1 87.62 404 ASN B C 1
ATOM 7137 O O . ASN B 1 404 ? 23.938 -19.109 -9.773 1 87.62 404 ASN B O 1
ATOM 7141 N N . GLU B 1 405 ? 22.141 -19.297 -8.562 1 86.19 405 GLU B N 1
ATOM 7142 C CA . GLU B 1 405 ? 21.281 -19.484 -9.727 1 86.19 405 GLU B CA 1
ATOM 7143 C C . GLU B 1 405 ? 20.969 -18.141 -10.398 1 86.19 405 GLU B C 1
ATOM 7145 O O . GLU B 1 405 ? 20.75 -18.094 -11.609 1 86.19 405 GLU B O 1
ATOM 7150 N N . ARG B 1 406 ? 20.922 -17.109 -9.578 1 89.5 406 ARG B N 1
ATOM 7151 C CA . ARG B 1 406 ? 20.469 -15.844 -10.125 1 89.5 406 ARG B CA 1
ATOM 7152 C C . ARG B 1 406 ? 21.594 -14.812 -10.133 1 89.5 406 ARG B C 1
ATOM 7154 O O . ARG B 1 406 ? 21.406 -13.688 -10.609 1 89.5 406 ARG B O 1
ATOM 7161 N N . VAL B 1 407 ? 22.719 -15.109 -9.641 1 88.25 407 VAL B N 1
ATOM 7162 C CA . VAL B 1 407 ? 23.938 -14.289 -9.672 1 88.25 407 VAL B CA 1
ATOM 7163 C C . VAL B 1 407 ? 23.656 -12.945 -8.992 1 88.25 407 VAL B C 1
ATOM 7165 O O . VAL B 1 407 ? 23.797 -11.891 -9.617 1 88.25 407 VAL B O 1
ATOM 7168 N N . VAL B 1 408 ? 23.281 -13.039 -7.754 1 92.69 408 VAL B N 1
ATOM 7169 C CA . VAL B 1 408 ? 23 -11.836 -6.984 1 92.69 408 VAL B CA 1
ATOM 7170 C C . VAL B 1 408 ? 23.828 -11.828 -5.707 1 92.69 408 VAL B C 1
ATOM 7172 O O . VAL B 1 408 ? 24.328 -12.867 -5.273 1 92.69 408 VAL B O 1
ATOM 7175 N N . ASP B 1 409 ? 24.062 -10.664 -5.176 1 94.06 409 ASP B N 1
ATOM 7176 C CA . ASP B 1 409 ? 24.641 -10.492 -3.85 1 94.06 409 ASP B CA 1
ATOM 7177 C C . ASP B 1 409 ? 23.562 -10.328 -2.787 1 94.06 409 ASP B C 1
ATOM 7179 O O . ASP B 1 409 ? 22.625 -9.547 -2.961 1 94.06 409 ASP B O 1
ATOM 7183 N N . ILE B 1 410 ? 23.703 -11.125 -1.762 1 95.44 410 ILE B N 1
ATOM 7184 C CA . ILE B 1 410 ? 22.672 -11.07 -0.719 1 95.44 410 ILE B CA 1
ATOM 7185 C C . ILE B 1 410 ? 23.203 -10.289 0.481 1 95.44 410 ILE B C 1
ATOM 7187 O O . ILE B 1 410 ? 24.266 -10.609 1.02 1 95.44 410 ILE B O 1
ATOM 7191 N N . PHE B 1 411 ? 22.547 -9.203 0.791 1 95.06 411 PHE B N 1
ATOM 7192 C CA . PHE B 1 411 ? 22.844 -8.422 1.986 1 95.06 411 PHE B CA 1
ATOM 7193 C C . PHE B 1 411 ? 21.953 -8.844 3.145 1 95.06 411 PHE B C 1
ATOM 7195 O O . PHE B 1 411 ? 20.734 -8.961 2.984 1 95.06 411 PHE B O 1
ATOM 7202 N N . LYS B 1 412 ? 22.688 -9.086 4.219 1 89.62 412 LYS B N 1
ATOM 7203 C CA . LYS B 1 412 ? 21.953 -9.555 5.391 1 89.62 412 LYS B CA 1
ATOM 7204 C C . LYS B 1 412 ? 22.266 -8.703 6.617 1 89.62 412 LYS B C 1
ATOM 7206 O O . LYS B 1 412 ? 23.25 -7.953 6.613 1 89.62 412 LYS B O 1
ATOM 7211 N N . GLU B 1 413 ? 21.453 -8.672 7.676 1 81.25 413 GLU B N 1
ATOM 7212 C CA . GLU B 1 413 ? 21.641 -8.133 9.016 1 81.25 413 GLU B CA 1
ATOM 7213 C C . GLU B 1 413 ? 21.875 -6.629 8.984 1 81.25 413 GLU B C 1
ATOM 7215 O O . GLU B 1 413 ? 22.875 -6.141 9.516 1 81.25 413 GLU B O 1
ATOM 7220 N N . PHE B 1 414 ? 21.062 -5.914 8.445 1 87.12 414 PHE B N 1
ATOM 7221 C CA . PHE B 1 414 ? 21.078 -4.457 8.516 1 87.12 414 PHE B CA 1
ATOM 7222 C C . PHE B 1 414 ? 20.891 -3.984 9.953 1 87.12 414 PHE B C 1
ATOM 7224 O O . PHE B 1 414 ? 20.141 -4.594 10.719 1 87.12 414 PHE B O 1
ATOM 7231 N N . LEU B 1 415 ? 21.719 -3.066 10.312 1 89.94 415 LEU B N 1
ATOM 7232 C CA . LEU B 1 415 ? 21.375 -2.348 11.539 1 89.94 415 LEU B CA 1
ATOM 7233 C C . LEU B 1 415 ? 20.359 -1.247 11.25 1 89.94 415 LEU B C 1
ATOM 7235 O O . LEU B 1 415 ? 20.719 -0.196 10.711 1 89.94 415 LEU B O 1
ATOM 7239 N N . ASN B 1 416 ? 19.172 -1.491 11.648 1 91.5 416 ASN B N 1
ATOM 7240 C CA . ASN B 1 416 ? 18.109 -0.512 11.445 1 91.5 416 ASN B CA 1
ATOM 7241 C C . ASN B 1 416 ? 18.266 0.696 12.359 1 91.5 416 ASN B C 1
ATOM 7243 O O . ASN B 1 416 ? 18.344 0.547 13.586 1 91.5 416 ASN B O 1
ATOM 7247 N N . ILE B 1 417 ? 18.281 1.894 11.805 1 91.12 417 ILE B N 1
ATOM 7248 C CA . ILE B 1 417 ? 18.578 3.076 12.602 1 91.12 417 ILE B CA 1
ATOM 7249 C C . ILE B 1 417 ? 17.328 3.934 12.766 1 91.12 417 ILE B C 1
ATOM 7251 O O . ILE B 1 417 ? 17.422 5.121 13.086 1 91.12 417 ILE B O 1
ATOM 7255 N N . ASP B 1 418 ? 16.156 3.387 12.57 1 88.94 418 ASP B N 1
ATOM 7256 C CA . ASP B 1 418 ? 14.898 4.109 12.711 1 88.94 418 ASP B CA 1
ATOM 7257 C C . ASP B 1 418 ? 14.734 4.648 14.133 1 88.94 418 ASP B C 1
ATOM 7259 O O . ASP B 1 418 ? 14.039 5.645 14.344 1 88.94 418 ASP B O 1
ATOM 7263 N N . TYR B 1 419 ? 15.367 3.98 15 1 84.69 419 TYR B N 1
ATOM 7264 C CA . TYR B 1 419 ? 15.219 4.352 16.406 1 84.69 419 TYR B CA 1
ATOM 7265 C C . TYR B 1 419 ? 15.836 5.719 16.672 1 84.69 419 TYR B C 1
ATOM 7267 O O . TYR B 1 419 ? 15.586 6.328 17.719 1 84.69 419 TYR B O 1
ATOM 7275 N N . LEU B 1 420 ? 16.641 6.305 15.766 1 86.62 420 LEU B N 1
ATOM 7276 C CA . LEU B 1 420 ? 17.281 7.598 15.93 1 86.62 420 LEU B CA 1
ATOM 7277 C C . LEU B 1 420 ? 16.344 8.734 15.547 1 86.62 420 LEU B C 1
ATOM 7279 O O . LEU B 1 420 ? 16.625 9.898 15.836 1 86.62 420 LEU B O 1
ATOM 7283 N N . LEU B 1 421 ? 15.25 8.422 14.93 1 85.69 421 LEU B N 1
ATOM 7284 C CA . LEU B 1 421 ? 14.391 9.422 14.312 1 85.69 421 LEU B CA 1
ATOM 7285 C C . LEU B 1 421 ? 13.812 10.367 15.367 1 85.69 421 LEU B C 1
ATOM 7287 O O . LEU B 1 421 ? 13.867 11.586 15.203 1 85.69 421 LEU B O 1
ATOM 7291 N N . PRO B 1 422 ? 13.336 9.867 16.469 1 76 422 PRO B N 1
ATOM 7292 C CA . PRO B 1 422 ? 12.789 10.797 17.469 1 76 422 PRO B CA 1
ATOM 7293 C C . PRO B 1 422 ? 13.828 11.805 17.953 1 76 422 PRO B C 1
ATOM 7295 O O . PRO B 1 422 ? 13.539 13 18.047 1 76 422 PRO B O 1
ATOM 7298 N N . GLN B 1 423 ? 14.984 11.328 18.203 1 77.19 423 GLN B N 1
ATOM 7299 C CA . GLN B 1 423 ? 16.062 12.211 18.641 1 77.19 423 GLN B CA 1
ATOM 7300 C C . GLN B 1 423 ? 16.453 13.195 17.531 1 77.19 423 GLN B C 1
ATOM 7302 O O . GLN B 1 423 ? 16.719 14.359 17.812 1 77.19 423 GLN B O 1
ATOM 7307 N N . PHE B 1 424 ? 16.422 12.773 16.375 1 81.25 424 PHE B N 1
ATOM 7308 C CA . PHE B 1 424 ? 16.781 13.609 15.227 1 81.25 424 PHE B CA 1
ATOM 7309 C C . PHE B 1 424 ? 15.781 14.742 15.047 1 81.25 424 PHE B C 1
ATOM 7311 O O . PHE B 1 424 ? 16.156 15.875 14.742 1 81.25 424 PHE B O 1
ATOM 7318 N N . ILE B 1 425 ? 14.625 14.43 15.219 1 73.75 425 ILE B N 1
ATOM 7319 C CA . ILE B 1 425 ? 13.578 15.438 15.062 1 73.75 425 ILE B CA 1
ATOM 7320 C C . ILE B 1 425 ? 13.727 16.516 16.141 1 73.75 425 ILE B C 1
ATOM 7322 O O . ILE B 1 425 ? 13.523 17.703 15.875 1 73.75 425 ILE B O 1
ATOM 7326 N N . GLN B 1 426 ? 14.156 16.078 17.25 1 71.06 426 GLN B N 1
ATOM 7327 C CA . GLN B 1 426 ? 14.305 17 18.359 1 71.06 426 GLN B CA 1
ATOM 7328 C C . GLN B 1 426 ? 15.578 17.828 18.219 1 71.06 426 GLN B C 1
ATOM 7330 O O . GLN B 1 426 ? 15.547 19.062 18.344 1 71.06 426 GLN B O 1
ATOM 7335 N N . ASP B 1 427 ? 16.688 17.156 17.844 1 69.44 427 ASP B N 1
ATOM 7336 C CA . ASP B 1 427 ? 18 17.797 17.906 1 69.44 427 ASP B CA 1
ATOM 7337 C C . ASP B 1 427 ? 18.438 18.266 16.531 1 69.44 427 ASP B C 1
ATOM 7339 O O . ASP B 1 427 ? 19.422 19.016 16.406 1 69.44 427 ASP B O 1
ATOM 7343 N N . SER B 1 428 ? 17.688 17.844 15.461 1 67.88 428 SER B N 1
ATOM 7344 C CA . SER B 1 428 ? 18.031 18.141 14.07 1 67.88 428 SER B CA 1
ATOM 7345 C C . SER B 1 428 ? 19.453 17.703 13.734 1 67.88 428 SER B C 1
ATOM 7347 O O . SER B 1 428 ? 20.094 18.281 12.875 1 67.88 428 SER B O 1
ATOM 7349 N N . SER B 1 429 ? 19.969 16.922 14.633 1 69.69 429 SER B N 1
ATOM 7350 C CA . SER B 1 429 ? 21.312 16.391 14.383 1 69.69 429 SER B CA 1
ATOM 7351 C C . SER B 1 429 ? 21.469 15 14.992 1 69.69 429 SER B C 1
ATOM 7353 O O . SER B 1 429 ? 20.75 14.633 15.914 1 69.69 429 SER B O 1
ATOM 7355 N N . ILE B 1 430 ? 22.156 14.172 14.242 1 70.62 430 ILE B N 1
ATOM 7356 C CA . ILE B 1 430 ? 22.5 12.867 14.789 1 70.62 430 ILE B CA 1
ATOM 7357 C C . ILE B 1 430 ? 24.016 12.648 14.695 1 70.62 430 ILE B C 1
ATOM 7359 O O . ILE B 1 430 ? 24.641 13.078 13.727 1 70.62 430 ILE B O 1
ATOM 7363 N N . LYS B 1 431 ? 24.531 12.219 15.828 1 68.25 431 LYS B N 1
ATOM 7364 C CA . LYS B 1 431 ? 25.906 11.766 15.766 1 68.25 431 LYS B CA 1
ATOM 7365 C C . LYS B 1 431 ? 25.984 10.266 15.484 1 68.25 431 LYS B C 1
ATOM 7367 O O . LYS B 1 431 ? 25.734 9.445 16.375 1 68.25 431 LYS B O 1
ATOM 7372 N N . VAL B 1 432 ? 26.219 9.922 14.227 1 63.06 432 VAL B N 1
ATOM 7373 C CA . VAL B 1 432 ? 26.25 8.531 13.789 1 63.06 432 VAL B CA 1
ATOM 7374 C C . VAL B 1 432 ? 27.406 7.805 14.453 1 63.06 432 VAL B C 1
ATOM 7376 O O . VAL B 1 432 ? 27.359 6.586 14.641 1 63.06 432 VAL B O 1
ATOM 7379 N N . GLU B 1 433 ? 28.406 8.656 14.672 1 61.53 433 GLU B N 1
ATOM 7380 C CA . GLU B 1 433 ? 29.547 8.062 15.367 1 61.53 433 GLU B CA 1
ATOM 7381 C C . GLU B 1 433 ? 29.109 7.348 16.641 1 61.53 433 GLU B C 1
ATOM 7383 O O . GLU B 1 433 ? 29.781 6.43 17.125 1 61.53 433 GLU B O 1
ATOM 7388 N N . ASN B 1 434 ? 27.969 7.797 17.062 1 59.56 434 ASN B N 1
ATOM 7389 C CA . ASN B 1 434 ? 27.484 7.23 18.312 1 59.56 434 ASN B CA 1
ATOM 7390 C C . ASN B 1 434 ? 26.672 5.957 18.094 1 59.56 434 ASN B C 1
ATOM 7392 O O . ASN B 1 434 ? 26.25 5.309 19.047 1 59.56 434 ASN B O 1
ATOM 7396 N N . ILE B 1 435 ? 26.344 5.742 16.922 1 63.28 435 ILE B N 1
ATOM 7397 C CA . ILE B 1 435 ? 25.516 4.559 16.703 1 63.28 435 ILE B CA 1
ATOM 7398 C C . ILE B 1 435 ? 26.359 3.299 16.906 1 63.28 435 ILE B C 1
ATOM 7400 O O . ILE B 1 435 ? 25.984 2.41 17.672 1 63.28 435 ILE B O 1
ATOM 7404 N N . THR B 1 436 ? 27.188 2.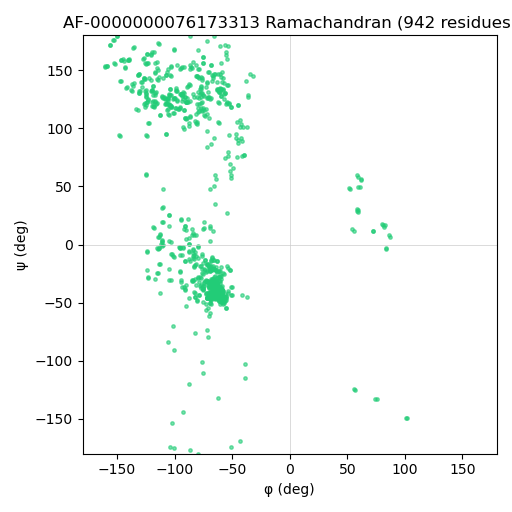803 16 1 61.72 436 THR B N 1
ATOM 7405 C CA . THR B 1 436 ? 28.031 1.64 16.234 1 61.72 436 THR B CA 1
ATOM 7406 C C . THR B 1 436 ? 29.484 1.943 15.875 1 61.72 436 THR B C 1
ATOM 7408 O O . THR B 1 436 ? 29.75 2.785 15.016 1 61.72 436 THR B O 1
ATOM 7411 N N . ARG B 1 437 ? 30.406 1.55 16.703 1 60.25 437 ARG B N 1
ATOM 7412 C CA . ARG B 1 437 ? 31.859 1.625 16.547 1 60.25 437 ARG B CA 1
ATOM 7413 C C . ARG B 1 437 ? 32.375 0.481 15.688 1 60.25 437 ARG B C 1
ATOM 7415 O O . ARG B 1 437 ? 33.594 0.383 15.438 1 60.25 437 ARG B O 1
ATOM 7422 N N . LYS B 1 438 ? 31.453 -0.294 15.086 1 71.44 438 LYS B N 1
ATOM 7423 C CA . LYS B 1 438 ? 32 -1.401 14.312 1 71.44 438 LYS B CA 1
ATOM 7424 C C . LYS B 1 438 ? 32.281 -0.98 12.867 1 71.44 438 LYS B C 1
ATOM 7426 O O . LYS B 1 438 ? 31.438 -0.369 12.219 1 71.44 438 LYS B O 1
ATOM 7431 N N . HIS B 1 439 ? 33.5 -1.226 12.484 1 76.88 439 HIS B N 1
ATOM 7432 C CA . HIS B 1 439 ? 33.938 -0.937 11.125 1 76.88 439 HIS B CA 1
ATOM 7433 C C . HIS B 1 439 ? 33.156 -1.747 10.102 1 76.88 439 HIS B C 1
ATOM 7435 O O . HIS B 1 439 ? 32.844 -2.916 10.344 1 76.88 439 HIS B O 1
ATOM 7441 N N . GLY B 1 440 ? 32.688 -1.088 9.023 1 85.56 440 GLY B N 1
ATOM 7442 C CA . GLY B 1 440 ? 32.062 -1.74 7.879 1 85.56 440 GLY B CA 1
ATOM 7443 C C . GLY B 1 440 ? 30.594 -2.066 8.086 1 85.56 440 GLY B C 1
ATOM 7444 O O . GLY B 1 440 ? 30.016 -2.838 7.328 1 85.56 440 GLY B O 1
ATOM 7445 N N . GLN B 1 441 ? 30 -1.496 9.055 1 89.06 441 GLN B N 1
ATOM 7446 C CA . GLN B 1 441 ? 28.609 -1.798 9.359 1 89.06 441 GLN B CA 1
ATOM 7447 C C . GLN B 1 441 ? 27.672 -1.241 8.289 1 89.06 441 GLN B C 1
ATOM 7449 O O . GLN B 1 441 ? 27.984 -0.24 7.645 1 89.06 441 GLN B O 1
ATOM 7454 N N . ILE B 1 442 ? 26.609 -1.973 8.133 1 93 442 ILE B N 1
ATOM 7455 C CA . ILE B 1 442 ? 25.594 -1.533 7.18 1 93 442 ILE B CA 1
ATOM 7456 C C . ILE B 1 442 ? 24.391 -0.961 7.93 1 93 442 ILE B C 1
ATOM 7458 O O . ILE B 1 442 ? 23.688 -1.689 8.625 1 93 442 ILE B O 1
ATOM 7462 N N . PHE B 1 443 ? 24.234 0.343 7.777 1 92.56 443 PHE B N 1
ATOM 7463 C CA . PHE B 1 443 ? 23.078 1.008 8.359 1 92.56 443 PHE B CA 1
ATOM 7464 C C . PHE B 1 443 ? 21.906 1.002 7.383 1 92.56 443 PHE B C 1
ATOM 7466 O O . PHE B 1 443 ? 22.094 1.218 6.184 1 92.56 443 PHE B O 1
ATOM 7473 N N . ALA B 1 444 ? 20.766 0.696 7.938 1 95.81 444 ALA B N 1
ATOM 7474 C CA . ALA B 1 444 ? 19.562 0.671 7.098 1 95.81 444 ALA B CA 1
ATOM 7475 C C . ALA B 1 444 ? 18.469 1.555 7.684 1 95.81 444 ALA B C 1
ATOM 7477 O O . ALA B 1 444 ? 18.328 1.654 8.906 1 95.81 444 ALA B O 1
ATOM 7478 N N . LEU B 1 445 ? 17.781 2.201 6.805 1 96.38 445 LEU B N 1
ATOM 7479 C CA . LEU B 1 445 ? 16.672 3.049 7.207 1 96.38 445 LEU B CA 1
ATOM 7480 C C . LEU B 1 445 ? 15.383 2.625 6.504 1 96.38 445 LEU B C 1
ATOM 7482 O O . LEU B 1 445 ? 15.352 2.504 5.277 1 96.38 445 LEU B O 1
ATOM 7486 N N . ASP B 1 446 ? 14.336 2.354 7.297 1 96.38 446 ASP B N 1
ATOM 7487 C CA . ASP B 1 446 ? 13 2.053 6.785 1 96.38 446 ASP B CA 1
ATOM 7488 C C . ASP B 1 446 ? 12.289 3.324 6.324 1 96.38 446 ASP B C 1
ATOM 7490 O O . ASP B 1 446 ? 11.906 4.16 7.148 1 96.38 446 ASP B O 1
ATOM 7494 N N . LEU B 1 447 ? 12.031 3.383 5.012 1 96.25 447 LEU B N 1
ATOM 7495 C CA . LEU B 1 447 ? 11.484 4.621 4.465 1 96.25 447 LEU B CA 1
ATOM 7496 C C . LEU B 1 447 ? 9.977 4.672 4.641 1 96.25 447 LEU B C 1
ATOM 7498 O O . LEU B 1 447 ? 9.344 5.684 4.324 1 96.25 447 LEU B O 1
ATOM 7502 N N . ALA B 1 448 ? 9.398 3.635 5.148 1 90.56 448 ALA B N 1
ATOM 7503 C CA . ALA B 1 448 ? 7.969 3.65 5.449 1 90.56 448 ALA B CA 1
ATOM 7504 C C . ALA B 1 448 ? 7.703 4.285 6.812 1 90.56 448 ALA B C 1
ATOM 7506 O O . ALA B 1 448 ? 6.555 4.578 7.152 1 90.56 448 ALA B O 1
ATOM 7507 N N . THR B 1 449 ? 8.695 4.578 7.551 1 88.44 449 THR B N 1
ATOM 7508 C CA . THR B 1 449 ? 8.57 5.203 8.867 1 88.44 449 THR B CA 1
ATOM 7509 C C . THR B 1 449 ? 8.367 6.707 8.734 1 88.44 449 THR B C 1
ATOM 7511 O O . THR B 1 449 ? 8.977 7.352 7.879 1 88.44 449 THR B O 1
ATOM 7514 N N . GLU B 1 450 ? 7.59 7.203 9.641 1 82.56 450 GLU B N 1
ATOM 7515 C CA . GLU B 1 450 ? 7.289 8.633 9.602 1 82.56 450 GLU B CA 1
ATOM 7516 C C . GLU B 1 450 ? 8.555 9.469 9.766 1 82.56 450 GLU B C 1
ATOM 7518 O O . GLU B 1 450 ? 9.406 9.164 10.602 1 82.56 450 GLU B O 1
ATOM 7523 N N . ASN B 1 451 ? 8.773 10.469 8.891 1 85.62 451 ASN B N 1
ATOM 7524 C CA . ASN B 1 451 ? 9.859 11.445 8.914 1 85.6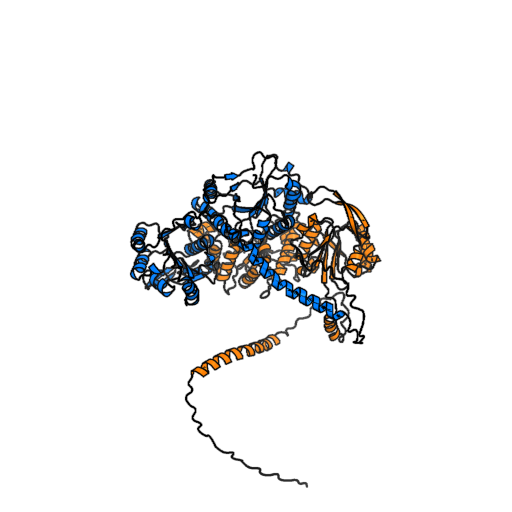2 451 ASN B CA 1
ATOM 7525 C C . ASN B 1 451 ? 11.188 10.812 8.516 1 85.62 451 ASN B C 1
ATOM 7527 O O . ASN B 1 451 ? 12.25 11.414 8.727 1 85.62 451 ASN B O 1
ATOM 7531 N N . SER B 1 452 ? 11.086 9.633 8.016 1 92.88 452 SER B N 1
ATOM 7532 C CA . SER B 1 452 ? 12.32 8.961 7.613 1 92.88 452 SER B CA 1
ATOM 7533 C C . SER B 1 452 ? 13.062 9.75 6.539 1 92.88 452 SER B C 1
ATOM 7535 O O . SER B 1 452 ? 14.289 9.688 6.449 1 92.88 452 SER B O 1
ATOM 7537 N N . GLU B 1 453 ? 12.344 10.492 5.758 1 92.12 453 GLU B N 1
ATOM 7538 C CA . GLU B 1 453 ? 12.953 11.258 4.68 1 92.12 453 GLU B CA 1
ATOM 7539 C C . GLU B 1 453 ? 13.945 12.281 5.223 1 92.12 453 GLU B C 1
ATOM 7541 O O . GLU B 1 453 ? 14.945 12.594 4.57 1 92.12 453 GLU B O 1
ATOM 7546 N N . MET B 1 454 ? 13.695 12.766 6.363 1 90 454 MET B N 1
ATOM 7547 C CA . MET B 1 454 ? 14.594 13.766 6.941 1 90 454 MET B CA 1
ATOM 7548 C C . MET B 1 454 ? 15.93 13.133 7.32 1 90 454 MET B C 1
ATOM 7550 O O . MET B 1 454 ? 16.984 13.656 6.965 1 90 454 MET B O 1
ATOM 7554 N N . LEU B 1 455 ? 15.805 12.078 8.023 1 91.06 455 LEU B N 1
ATOM 7555 C CA . LEU B 1 455 ? 17.016 11.383 8.414 1 91.06 455 LEU B CA 1
ATOM 7556 C C . LEU B 1 455 ? 17.781 10.883 7.188 1 91.06 455 LEU B C 1
ATOM 7558 O O . LEU B 1 455 ? 19.016 10.945 7.145 1 91.06 455 LEU B O 1
ATOM 7562 N N . MET B 1 456 ? 17.078 10.414 6.242 1 93.94 456 MET B N 1
ATOM 7563 C CA . MET B 1 456 ? 17.656 9.953 4.992 1 93.94 456 MET B CA 1
ATOM 7564 C C . MET B 1 456 ? 18.5 11.047 4.352 1 93.94 456 MET B C 1
ATOM 7566 O O . MET B 1 456 ? 19.703 10.844 4.094 1 93.94 456 MET B O 1
ATOM 7570 N N . ILE B 1 457 ? 17.922 12.195 4.145 1 90.69 457 ILE B N 1
ATOM 7571 C CA . ILE B 1 457 ? 18.625 13.281 3.463 1 90.69 457 ILE B CA 1
ATOM 7572 C C . ILE B 1 457 ? 19.781 13.781 4.328 1 90.69 457 ILE B C 1
ATOM 7574 O O . ILE B 1 457 ? 20.844 14.125 3.811 1 90.69 457 ILE B O 1
ATOM 7578 N N . TYR B 1 458 ? 19.531 13.789 5.598 1 89.31 458 TYR B N 1
ATOM 7579 C CA . TYR B 1 458 ? 20.578 14.227 6.504 1 89.31 458 TYR B CA 1
ATOM 7580 C C . TYR B 1 458 ? 21.812 13.344 6.363 1 89.31 458 TYR B C 1
ATOM 7582 O O . TYR B 1 458 ? 22.938 13.852 6.219 1 89.31 458 TYR B O 1
ATOM 7590 N N . ILE B 1 459 ? 21.641 12.07 6.391 1 89.44 459 ILE B N 1
ATOM 7591 C CA . ILE B 1 459 ? 22.75 11.133 6.316 1 89.44 459 ILE B CA 1
ATOM 7592 C C . ILE B 1 459 ? 23.422 11.234 4.949 1 89.44 459 ILE B C 1
ATOM 7594 O O . ILE B 1 459 ? 24.656 11.266 4.855 1 89.44 459 ILE B O 1
ATOM 7598 N N . LEU B 1 460 ? 22.672 11.344 3.947 1 90.38 460 LEU B N 1
ATOM 7599 C CA . LEU B 1 460 ? 23.219 11.406 2.594 1 90.38 460 LEU B CA 1
ATOM 7600 C C . LEU B 1 460 ? 24.016 12.695 2.387 1 90.38 460 LEU B C 1
ATOM 7602 O O . LEU B 1 460 ? 25 12.695 1.656 1 90.38 460 LEU B O 1
ATOM 7606 N N . LYS B 1 461 ? 23.594 13.688 2.988 1 86.5 461 LYS B N 1
ATOM 7607 C CA . LYS B 1 461 ? 24.266 14.969 2.828 1 86.5 461 LYS B CA 1
ATOM 7608 C C . LYS B 1 461 ? 25.516 15.039 3.713 1 86.5 461 LYS B C 1
ATOM 7610 O O . LYS B 1 461 ? 26.594 15.422 3.25 1 86.5 461 LYS B O 1
ATOM 7615 N N . LYS B 1 462 ? 25.344 14.703 4.898 1 83.94 462 LYS B N 1
ATOM 7616 C CA . LYS B 1 462 ? 26.406 14.891 5.879 1 83.94 462 LYS B CA 1
ATOM 7617 C C . LYS B 1 462 ? 27.5 13.844 5.695 1 83.94 462 LYS B C 1
ATOM 7619 O O . LYS B 1 462 ? 28.688 14.156 5.828 1 83.94 462 LYS B O 1
ATOM 7624 N N . TYR B 1 463 ? 27.078 12.664 5.391 1 84 463 TYR B N 1
ATOM 7625 C CA . TYR B 1 463 ? 28.047 11.57 5.395 1 84 463 TYR B CA 1
ATOM 7626 C C . TYR B 1 463 ? 28.234 11.008 3.994 1 84 463 TYR B C 1
ATOM 7628 O O . TYR B 1 463 ? 29.047 10.102 3.789 1 84 463 TYR B O 1
ATOM 7636 N N . GLY B 1 464 ? 27.594 11.406 3.035 1 82.56 464 GLY B N 1
ATOM 7637 C CA . GLY B 1 464 ? 27.578 10.852 1.691 1 82.56 464 GLY B CA 1
ATOM 7638 C C . GLY B 1 464 ? 28.953 10.727 1.083 1 82.56 464 GLY B C 1
ATOM 7639 O O . GLY B 1 464 ? 29.281 9.711 0.455 1 82.56 464 GLY B O 1
ATOM 7640 N N . GLY B 1 465 ? 29.734 11.766 1.324 1 80.38 465 GLY B N 1
ATOM 7641 C CA . GLY B 1 465 ? 31.062 11.766 0.737 1 80.38 465 GLY B CA 1
ATOM 7642 C C . GLY B 1 465 ? 31.984 10.742 1.358 1 80.38 465 GLY B C 1
ATOM 7643 O O . GLY B 1 465 ? 32.938 10.273 0.713 1 80.38 465 GLY B O 1
ATOM 7644 N N . GLY B 1 466 ? 31.656 10.281 2.553 1 82.94 466 GLY B N 1
ATOM 7645 C CA . GLY B 1 466 ? 32.531 9.359 3.254 1 82.94 466 GLY B CA 1
ATOM 7646 C C . GLY B 1 466 ? 31.953 7.961 3.381 1 82.94 466 GLY B C 1
ATOM 7647 O O . GLY B 1 466 ? 32.625 7.055 3.896 1 82.94 466 GLY B O 1
ATOM 7648 N N . MET B 1 467 ? 30.844 7.715 2.895 1 88.44 467 MET B N 1
ATOM 7649 C CA . MET B 1 467 ? 30.188 6.414 3.021 1 88.44 467 MET B CA 1
ATOM 7650 C C . MET B 1 467 ? 30.75 5.422 2.008 1 88.44 467 MET B C 1
ATOM 7652 O O . MET B 1 467 ? 31.266 5.824 0.958 1 88.44 467 MET B O 1
ATOM 7656 N N . ILE B 1 468 ? 30.703 4.16 2.398 1 92 468 ILE B N 1
ATOM 7657 C CA . ILE B 1 468 ? 31.078 3.098 1.479 1 92 468 ILE B CA 1
ATOM 7658 C C . ILE B 1 468 ? 29.984 2.887 0.438 1 92 468 ILE B C 1
ATOM 7660 O O . ILE B 1 468 ? 28.812 2.793 0.783 1 92 468 ILE B O 1
ATOM 7664 N N . GLY B 1 469 ? 30.391 2.914 -0.789 1 93.25 469 GLY B N 1
ATOM 7665 C CA . GLY B 1 469 ? 29.438 2.568 -1.83 1 93.25 469 GLY B CA 1
ATOM 7666 C C . GLY B 1 469 ? 29.047 1.103 -1.817 1 93.25 469 GLY B C 1
ATOM 7667 O O . GLY B 1 469 ? 29.812 0.252 -1.377 1 93.25 469 GLY B O 1
ATOM 7668 N N . ILE B 1 470 ? 27.875 0.83 -2.324 1 94.38 470 ILE B N 1
ATOM 7669 C CA . ILE B 1 470 ? 27.344 -0.533 -2.273 1 94.38 470 ILE B CA 1
ATOM 7670 C C . ILE B 1 470 ? 28.234 -1.452 -3.117 1 94.38 470 ILE B C 1
ATOM 7672 O O . ILE B 1 470 ? 28.469 -2.604 -2.746 1 94.38 470 ILE B O 1
ATOM 7676 N N . ASN B 1 471 ? 28.703 -0.986 -4.207 1 91.44 471 ASN B N 1
ATOM 7677 C CA . ASN B 1 471 ? 29.562 -1.79 -5.074 1 91.44 471 ASN B CA 1
ATOM 7678 C C . ASN B 1 471 ? 30.891 -2.121 -4.406 1 91.44 471 ASN B C 1
ATOM 7680 O O . ASN B 1 471 ? 31.406 -3.227 -4.562 1 91.44 471 ASN B O 1
ATOM 7684 N N . THR B 1 472 ? 31.312 -1.104 -3.725 1 91.81 472 THR B N 1
ATOM 7685 C CA . THR B 1 472 ? 32.562 -1.297 -3.006 1 91.81 472 THR B CA 1
ATOM 7686 C C . THR B 1 472 ? 32.406 -2.299 -1.869 1 91.81 472 THR B C 1
ATOM 7688 O O . THR B 1 472 ? 33.25 -3.158 -1.653 1 91.81 472 THR B O 1
ATOM 7691 N N . CYS B 1 473 ? 31.391 -2.166 -1.223 1 91.94 473 CYS B N 1
ATOM 7692 C CA . CYS B 1 473 ? 31.109 -3.121 -0.156 1 91.94 473 CYS B CA 1
ATOM 7693 C C . CYS B 1 473 ? 31.031 -4.539 -0.704 1 91.94 473 CYS B C 1
ATOM 7695 O O . CYS B 1 473 ? 31.562 -5.477 -0.097 1 91.94 473 CYS B O 1
#

Secondary structure (DSSP, 8-state):
----------------------------THHHHHHHHHHHHHHHHHHTTHHHHHHTSGGGGS---------SS------TTSHHHHHHHHHS-S----EEEEE-S-HHHHHHHHHHHHHHSTTGGGEEEEEEES-GGGGGGGTTS-TTTEEEEESEEEESS--EEEEEEE-TTS-EEEEEEEEEEHHHHHHHH--TTSEEEEEE--TTHHHHHHHHHHTTGGGG-SEEEE----HHHHHHHHHHHHTTTPPEEEEETTTTEETTHHHHH--SS------EESS-TT-SSPEEEEEE-S--HHHHHHHHHHHHHHTTPPEEEEEEEEHHHHHH-HHHHHHHHTTEEEEEEEE----S-HHHHHHHHHHHHHHHHHHHHT-SS-PPPP-EEEEES--HHHHHHHHHHH--EEE---EE-GGGHHHHHHHS---GGGT---TT-EEEEETTSTTHHHHHHHHHHHTTTTSPPTTT-/----------------------------THHHHHHHHHHHHHHHHHHHHHHHHHHHHHGGGS---------SS------GGGHHHHHHHHHS-S----EEEEE-S-HHHHHHHHHHHHHHSTTGGGEEEEEEES-GGGGGGGTTS-TTTEEEEESEEEESS--EEEEEEE-TTS-EEEEEEEEEEHHHHHHHH--TTSEEEEEE--TTHHHHHHHHHHTTGGGG-SEEEE----HHHHHHHHHHHHTTTPPEEEEETTTTEETTHHHHH--SS------EESS-TT-SSPEEEEEE-S--HHHHHHHHHHHHHHTTPPEEEEEEEEHHHHHH-HHHHHHHHTTEEEEEEEE----S-HHHHHHHHHHHHHHHHHHHHT-SS------EEEEES--HHHHHHHHHHH--EEE---EE-GGGHHHHHHHS---GGGT---TT-EEEEETTSTTHHHHHHHHHHHTTTTSPPTTT-

Radius of gyration: 38.38 Å; Cα contacts (8 Å, |Δi|>4): 1438; chains: 2; bounding box: 142×100×122 Å

Foldseek 3Di:
DDDDDDDCPDDDDPPDDDDDDDDDDCPDDPVVVVVVVVVVVVVVVPPVVPVVPPPVPPVPDDDPPPPCPPPPPPPPDPDPPCPVVVVVVVVVVPDDAAAEEEEEDDLVLRLLLLVLCCLQFPPSVRYQYEYEDLDCLCVVSCVPDDPVRYHYHYNEAEFLDWDWDFDFDDRVVDDTDTDTGTYDNPLVCLVVPHDLRYAYEYEDDHPHLLRSLVSNQVVVSVSSYQAYEYQDPDPVSVVSCCVRCVVVVRDYKYDHSPQSDIRCRCVRQFDPDAFDFQAEDAFLPFAQFEAEEEEEADDDPQLLVLLVLVLVLQPQAAFLHEYAYELRCCVVPVVSVLSCVRRYHYAHEEEQPDPDDQSSSLVVVVSSQSSSLVSQCPRDPDRHDHAEYEYHPHDPVSSRVCCGGRVHHYYYDADEPQVCVVVCVVVVDDDCVPVDSDGGHYHYYHSNDPPSSSVVSVCCVPCRVPHDGPVSD/DDDDDDDDDDDDDPPDDDPDDPDPPCPDDPVVVVVVVVVVVVVVVVVVVPVVPPPVPPVPDPDPPPPCPPPDPPPPDPPPPCPVVVVVVVVVVPDDAAAEEEEEDDLVLLLLLLVLQCLQFPPSLRYQYEYEELDCLCVVSCVPDDPVRYHYHYNEAEALDWDWDFDFDDRVVDDTDTDTGTYDNPLVCLVVPHDLRYAYEYEDDHPHLLRSLVSNQVVVSVSSYQAYEYQDPDPVSVVSCCVRCVVVVRDYKYDHSPQSDIRCRCVRQFDPDAFDFQAEDAFLPPAQFEAEEEEEADDDPQLLVLLVLVLVLQPQAAFLHEYAYELRCCVVPVVSVLSCVRRYHYAHEEEQPDPDDQSSSLVVVVSSQSSSLVSQCPRDPDRHDHAEYEYHPHDPVSSRVCCGGRVHHYYYDADEPQVCQVVCVVVVDDDVCPVDSDGGHYHYYHSNDPPSSSVVSVCCVPCRVPHDGPVSD

Organism: Mytilus galloprovincialis (NCBI:txid29158)

pLDDT: mean 75.55, std 25.54, range [15.02, 98.19]

Nearest PDB structures (foldseek):
  4m1b-assembly2_B  TM=6.937E-01  e=1.382E-06  Bacillus anthracis
  7bkf-assembly1_A  TM=6.923E-01  e=3.858E-06  Bacillus anthracis
  6hm9-assembly1_A  TM=6.903E-01  e=5.219E-06  Bacillus anthracis
  6hpa-assembly1_A  TM=6.789E-01  e=1.372E-05  Bacillus anthracis
  2vyo-assembly1_A  TM=6.157E-01  e=9.478E-05  Encephalitozoon cuniculi GB-M1